Protein AF-0000000072265295 (afdb_homodimer)

Sequence (1126 aa):
MVGPATGRIVVTSRIVVLGGGFGGMYAARALKRRLGRAAEIELVNAENYFVFQPLLPEVGAGSITPAHAVSPLRFLLRDVFVRKATVDSVDFDRRLVTVFQGVQRRPTEIGYDHLVIALGQAADLSKMPGLEEHALTMRTLEDARRLRAHVIGQLEHAQITRLPEVKRGALTFCVVGGGFSGIETAGEMKDLIDRSLKFYPDIDPSEVRMIVVEFADRILGEMSQGLADYATRTLRERGIEVKLGTGVASATGTQLVTTTGEVIDTRTIVATIGNAPSPVVRRMGLPSERGRISVDRTLAVKGRSDVWALGDCALIALKDAPQGPRDYAPPTAQFAVREAEQLAENIASTLTGGTPQPFDYRSKGALASLGARKGVAQVFGLELKGFPAWLLWRFYYLAFLPGLTTRIFVLLNWFMDGISPRSVVQLHTRSVPPTRYVRYRAGDVIYEAGNRSDGFYTVVTGAVEMTRTDPETGLPQVRTIGPGGHFGERLILGATRRQTSVRAAEDTKVLVMDREEFLKLADSFQAFRDYFGPYMARHGMTWPPLGETDGQAAPKPVPTEKDMVGPATGRIVVTSRIVVLGGGFGGMYAARALKRRLGRAAEIELVNAENYFVFQPLLPEVGAGSITPAHAVSPLRFLLRDVFVRKATVDSVDFDRRLVTVFQGVQRRPTEIGYDHLVIALGQAADLSKMPGLEEHALTMRTLEDARRLRAHVIGQLEHAQITRLPEVKRGALTFCVVGGGFSGIETAGEMKDLIDRSLKFYPDIDPSEVRMIVVEFADRILGEMSQGLADYATRTLRERGIEVKLGTGVASATGTQLVTTTGEVIDTRTIVATIGNAPSPVVRRMGLPSERGRISVDRTLAVKGRSDVWALGDCALIALKDAPQGPRDYAPPTAQFAVREAEQLAENIASTLTGGTPQPFDYRSKGALASLGARKGVAQVFGLELKGFPAWLLWRFYYLAFLPGLTTRIFVLLNWFMDGISPRSVVQLHTRSVPPTRYVRYRAGDVIYEAGNRSDGFYTVVTGAVEMTRTDPETGLPQVRTIGPGGHFGERLILGATRRQTSVRAAEDTKVLVMDREEFLKLADSFQAFRDYFGPYMARHGMTWPPLGETDGQAAPKPVPTEKD

pLDDT: mean 87.15, std 13.43, range [19.81, 98.81]

InterPro domains:
  IPR000595 Cyclic nucleotide-binding domain [PF00027] (438-523)
  IPR000595 Cyclic nucleotide-binding domain [PS50042] (440-521)
  IPR000595 Cyclic nucleotide-binding domain [SM00100] (415-537)
  IPR000595 Cyclic nucleotide-binding domain [cd00038] (432-532)
  IPR014710 RmlC-like jelly roll fold [G3DSA:2.60.120.10] (413-539)
  IPR018490 Cyclic nucleotide-binding domain superfamily [SSF51206] (435-538)
  IPR023753 FAD/NAD(P)-binding domain [PF07992] (14-340)
  IPR036188 FAD/NAD(P)-binding domain superfamily [SSF51905] (13-222)
  IPR036188 FAD/NAD(P)-binding domain superfamily [SSF51905] (171-353)
  IPR045024 Alternative NADH dehydrogenase [PTHR43706] (13-425)
  IPR054585 External alternative NADH-ubiquinone oxidoreductase-like, C-terminal domain [PF22366] (364-422)

Radius of gyration: 30.78 Å; Cα contacts (8 Å, |Δi|>4): 2471; chains: 2; bounding box: 67×97×88 Å

Nearest PDB structures (foldseek):
  5yjw-assembly1_A-2  TM=8.878E-01  e=3.198E-36  Saccharomyces cerevisiae S288C
  5jwb-assembly1_A  TM=9.125E-01  e=9.560E-36  Plasmodium falciparum 3D7
  5jwb-assembly1_H  TM=9.129E-01  e=1.516E-35  Plasmodium falciparum 3D7
  5jwc-assembly1_H  TM=9.065E-01  e=9.560E-36  Plasmodium falciparum 3D7
  3h3z-assembly1_A  TM=7.373E-01  e=1.045E-07  Ruegeria pomeroyi DSS-3

Solvent-accessible surface area (backbone atoms only — not comparable to full-atom values): 57986 Å² total; per-residue (Å²): 114,74,64,85,79,72,83,63,71,59,77,60,44,33,35,36,30,35,22,43,42,59,23,19,44,42,23,54,44,38,34,43,71,73,43,49,81,53,36,47,45,34,38,35,15,71,56,54,43,27,64,48,66,90,44,36,35,38,31,23,30,46,47,32,61,68,76,56,39,43,44,35,42,61,74,73,29,75,93,41,48,72,40,58,24,40,75,66,49,64,40,77,89,78,31,32,36,34,29,39,39,64,94,49,44,47,68,41,78,44,73,44,65,30,39,36,44,16,68,34,58,33,75,50,43,74,87,26,51,40,35,60,74,46,37,42,51,75,84,46,71,66,29,15,50,42,48,30,26,48,54,43,49,26,52,57,30,34,49,67,54,87,45,67,71,58,30,43,16,41,32,18,40,37,28,36,28,35,40,65,68,21,41,28,33,50,19,26,41,50,46,36,51,64,58,42,39,82,76,31,81,70,50,58,75,85,61,54,41,39,36,37,34,17,55,48,84,59,45,36,75,91,50,55,68,68,55,27,51,49,52,51,51,53,41,43,74,72,58,33,44,75,41,58,62,28,44,72,49,32,29,33,67,51,31,40,27,30,64,83,66,50,76,41,60,17,57,39,38,36,39,56,58,35,79,33,54,32,70,57,63,62,68,55,69,60,58,61,51,98,64,12,37,36,30,42,42,48,29,32,28,65,96,39,91,46,35,31,42,35,40,55,28,26,42,39,39,58,48,95,79,62,85,52,80,84,31,33,63,67,83,44,67,70,49,13,43,52,50,12,46,51,39,27,51,22,53,53,25,49,75,72,69,46,78,59,57,67,52,76,84,74,84,63,56,52,70,43,49,49,30,89,64,22,16,36,28,36,45,79,88,40,78,40,61,35,50,65,16,23,51,47,47,52,51,55,52,49,69,65,46,76,54,68,69,39,38,50,51,45,52,49,29,51,54,45,50,73,77,41,73,59,75,69,56,55,61,86,57,72,67,77,64,56,61,42,72,46,48,40,48,56,67,35,71,75,49,44,54,59,17,43,40,67,44,35,37,20,26,35,38,46,29,32,37,36,37,32,63,36,86,88,77,64,44,77,43,77,46,79,41,40,57,55,31,69,49,48,63,53,33,72,67,63,38,59,51,30,78,41,26,33,29,22,68,29,58,21,35,29,40,36,29,25,54,67,56,49,48,52,46,43,45,30,28,58,68,54,38,55,68,45,38,65,63,31,52,76,68,42,37,48,80,64,61,68,65,57,66,69,92,73,69,61,50,55,72,60,78,75,79,75,135,110,73,62,82,80,76,80,58,71,55,76,60,43,32,34,36,29,36,21,43,42,60,23,18,43,42,22,55,43,38,33,42,72,73,43,48,83,53,37,47,43,35,38,36,14,73,56,54,43,29,65,49,67,87,45,36,36,37,32,23,30,46,47,33,61,66,75,57,39,44,44,34,40,61,74,74,29,74,93,40,48,71,40,56,24,40,75,64,48,63,42,77,89,78,31,34,37,35,29,39,38,64,95,49,44,48,66,43,78,43,74,42,64,31,40,37,44,17,69,32,57,35,75,49,43,74,88,26,53,39,35,60,74,47,37,43,50,72,84,46,72,65,31,16,50,40,48,31,27,48,54,42,48,26,51,57,30,33,49,67,53,88,43,66,70,58,30,42,15,42,33,18,40,37,29,36,28,34,40,64,69,22,42,28,32,50,20,26,42,50,46,37,51,64,57,42,39,82,76,31,81,69,49,58,76,85,61,55,40,39,37,36,34,16,55,47,86,61,46,36,75,91,50,55,68,68,56,28,51,50,51,51,52,52,40,44,74,71,58,34,44,75,41,58,63,27,45,72,48,33,28,34,68,51,31,41,28,29,63,83,67,50,75,43,60,17,59,40,39,36,37,56,56,34,81,31,54,33,69,56,63,61,69,54,69,63,58,61,51,98,66,12,38,36,30,42,43,48,29,33,27,64,96,36,91,46,35,31,42,33,39,56,28,26,42,39,39,59,49,95,76,62,84,53,79,82,31,33,64,67,81,43,67,71,50,13,42,54,47,13,46,50,38,27,51,23,54,54,24,49,75,71,70,47,76,59,56,67,52,77,85,77,84,63,57,54,68,44,50,49,31,88,65,22,15,35,27,35,44,80,89,40,75,39,62,36,51,65,16,24,52,48,45,51,50,54,53,49,69,66,44,78,53,69,67,39,39,50,51,45,51,49,30,51,53,45,52,74,76,39,73,57,75,69,55,54,61,85,54,72,68,78,64,56,63,43,72,46,49,39,47,56,67,37,72,75,49,45,52,58,18,42,40,67,42,35,35,21,25,33,36,47,29,32,36,37,37,33,64,36,87,87,78,64,45,75,45,77,45,79,42,39,56,56,30,69,50,48,63,53,34,74,70,64,37,60,52,29,77,40,26,33,28,23,68,27,58,20,35,29,40,35,28,27,57,68,55,50,48,52,46,42,46,30,28,58,67,53,39,57,68,45,38,64,62,31,52,75,68,44,38,50,80,64,60,69,67,57,69,69,91,73,73,64,59,58,76,64,80,76,80,73,134

Organism: Cereibacter sphaeroides (strain ATCC 17023 / DSM 158 / JCM 6121 / CCUG 31486 / LMG 2827 / NBRC 12203 / NCIMB 8253 / ATH 2.4.1.) (NCBI:txid272943)

Structure (mmCIF, N/CA/C/O backbone):
data_AF-0000000072265295-model_v1
#
loop_
_entity.id
_entity.type
_entity.pdbx_description
1 polymer 'NADH dehydrogenase, FAD-containing subunit'
#
loop_
_atom_site.group_PDB
_atom_site.id
_atom_site.type_symbol
_atom_site.label_atom_id
_atom_site.label_alt_id
_atom_site.label_comp_id
_atom_site.label_asym_id
_atom_site.label_entity_id
_atom_site.label_seq_id
_atom_site.pdbx_PDB_ins_code
_atom_site.Cartn_x
_atom_site.Cartn_y
_atom_site.Cartn_z
_atom_site.occupancy
_atom_site.B_iso_or_equiv
_atom_site.auth_seq_id
_atom_site.auth_comp_id
_atom_site.auth_asym_id
_atom_site.auth_atom_id
_atom_site.pdbx_PDB_model_num
ATOM 1 N N . MET A 1 1 ? 25.344 34.812 5.59 1 30.94 1 MET A N 1
ATOM 2 C CA . MET A 1 1 ? 26.188 34.906 4.398 1 30.94 1 MET A CA 1
ATOM 3 C C . MET A 1 1 ? 26.266 36.344 3.891 1 30.94 1 MET A C 1
ATOM 5 O O . MET A 1 1 ? 25.266 37.062 3.846 1 30.94 1 MET A O 1
ATOM 9 N N . VAL A 1 2 ? 27.438 36.875 3.838 1 36.19 2 VAL A N 1
ATOM 10 C CA . VAL A 1 2 ? 27.734 38.219 3.33 1 36.19 2 VAL A CA 1
ATOM 11 C C . VAL A 1 2 ? 27.406 38.281 1.845 1 36.19 2 VAL A C 1
ATOM 13 O O . VAL A 1 2 ? 27.906 37.5 1.04 1 36.19 2 VAL A O 1
ATOM 16 N N . GLY A 1 3 ? 26.25 38.688 1.377 1 33.34 3 GLY A N 1
ATOM 17 C CA . GLY A 1 3 ? 26.188 38.969 -0.047 1 33.34 3 GLY A CA 1
ATOM 18 C C . GLY A 1 3 ? 27.328 39.844 -0.541 1 33.34 3 GLY A C 1
ATOM 19 O O . GLY A 1 3 ? 28 40.531 0.249 1 33.34 3 GLY A O 1
ATOM 20 N N . PRO A 1 4 ? 27.922 39.656 -1.645 1 37.47 4 PRO A N 1
ATOM 21 C CA . PRO A 1 4 ? 29.109 40.406 -2.053 1 37.47 4 PRO A CA 1
ATOM 22 C C . PRO A 1 4 ? 29.062 41.875 -1.667 1 37.47 4 PRO A C 1
ATOM 24 O O . PRO A 1 4 ? 30.047 42.438 -1.197 1 37.47 4 PRO A O 1
ATOM 27 N N . ALA A 1 5 ? 28.312 42.75 -2.404 1 39.12 5 ALA A N 1
ATOM 28 C CA . ALA A 1 5 ? 28.656 44.188 -2.5 1 39.12 5 ALA A CA 1
ATOM 29 C C . ALA A 1 5 ? 28.5 44.875 -1.146 1 39.12 5 ALA A C 1
ATOM 31 O O . ALA A 1 5 ? 29.391 45.625 -0.724 1 39.12 5 ALA A O 1
ATOM 32 N N . THR A 1 6 ? 27.25 45.5 -0.926 1 35.47 6 THR A N 1
ATOM 33 C CA . THR A 1 6 ? 27.047 46.531 0.081 1 35.47 6 THR A CA 1
ATOM 34 C C . THR A 1 6 ? 27.031 45.938 1.481 1 35.47 6 THR A C 1
ATOM 36 O O . THR A 1 6 ? 26.547 44.812 1.671 1 35.47 6 THR A O 1
ATOM 39 N N . GLY A 1 7 ? 28.047 45.906 2.314 1 38.84 7 GLY A N 1
ATOM 40 C CA . GLY A 1 7 ? 28.438 45.656 3.697 1 38.84 7 GLY A CA 1
ATOM 41 C C . GLY A 1 7 ? 27.281 45.219 4.57 1 38.84 7 GLY A C 1
ATOM 42 O O . GLY A 1 7 ? 27.406 45.156 5.797 1 38.84 7 GLY A O 1
ATOM 43 N N . ARG A 1 8 ? 26.078 45.594 4.215 1 38.25 8 ARG A N 1
ATOM 44 C CA . ARG A 1 8 ? 25.016 45.344 5.188 1 38.25 8 ARG A CA 1
ATOM 45 C C . ARG A 1 8 ? 24.797 43.844 5.371 1 38.25 8 ARG A C 1
ATOM 47 O O . ARG A 1 8 ? 24.75 43.094 4.395 1 38.25 8 ARG A O 1
ATOM 54 N N . ILE A 1 9 ? 25.203 43.312 6.438 1 41.47 9 ILE A N 1
ATOM 55 C CA . ILE A 1 9 ? 24.969 41.969 6.91 1 41.47 9 ILE A CA 1
ATOM 56 C C . ILE A 1 9 ? 23.5 41.562 6.699 1 41.47 9 ILE A C 1
ATOM 58 O O . ILE A 1 9 ? 22.609 42.188 7.27 1 41.47 9 ILE A O 1
ATOM 62 N N . VAL A 1 10 ? 22.969 41.344 5.52 1 46.59 10 VAL A N 1
ATOM 63 C CA . VAL A 1 10 ? 21.578 40.938 5.297 1 46.59 10 VAL A CA 1
ATOM 64 C C . VAL A 1 10 ? 21.25 39.719 6.148 1 46.59 10 VAL A C 1
ATOM 66 O O . VAL A 1 10 ? 21.844 38.656 5.969 1 46.59 10 VAL A O 1
ATOM 69 N N . VAL A 1 11 ? 20.906 39.969 7.426 1 54.84 11 VAL A N 1
ATOM 70 C CA . VAL A 1 11 ? 20.469 38.875 8.305 1 54.84 11 VAL A CA 1
ATOM 71 C C . VAL A 1 11 ? 19.312 38.125 7.652 1 54.84 11 VAL A C 1
ATOM 73 O O . VAL A 1 11 ? 18.266 38.688 7.352 1 54.84 11 VAL A O 1
ATOM 76 N N . THR A 1 12 ? 19.547 36.875 7.047 1 82.5 12 THR A N 1
ATOM 77 C CA . THR A 1 12 ? 18.578 36 6.383 1 82.5 12 THR A CA 1
ATOM 78 C C . THR A 1 12 ? 17.594 35.406 7.395 1 82.5 12 THR A C 1
ATOM 80 O O . THR A 1 12 ? 18.016 34.812 8.391 1 82.5 12 THR A O 1
ATOM 83 N N . SER A 1 13 ? 16.281 35.969 7.352 1 93.19 13 SER A N 1
ATOM 84 C CA . SER A 1 13 ? 15.227 35.438 8.227 1 93.19 13 SER A CA 1
ATOM 85 C C . SER A 1 13 ? 14.938 33.969 7.91 1 93.19 13 SER A C 1
ATOM 87 O O . SER A 1 13 ? 14.93 33.562 6.746 1 93.19 13 SER A O 1
ATOM 89 N N . ARG A 1 14 ? 14.82 33.219 8.922 1 97.06 14 ARG A N 1
ATOM 90 C CA . ARG A 1 14 ? 14.461 31.812 8.758 1 97.06 14 ARG A CA 1
ATOM 91 C C . ARG A 1 14 ? 12.961 31.609 8.969 1 97.06 14 ARG A C 1
ATOM 93 O O . ARG A 1 14 ? 12.438 31.875 10.047 1 97.06 14 ARG A O 1
ATOM 100 N N . ILE A 1 15 ? 12.312 31.188 7.949 1 98.31 15 ILE A N 1
ATOM 101 C CA . ILE A 1 15 ? 10.883 30.922 8.008 1 98.31 15 ILE A CA 1
ATOM 102 C C . ILE A 1 15 ? 10.617 29.422 7.848 1 98.31 15 ILE A C 1
ATOM 104 O O . ILE A 1 15 ? 11.07 28.812 6.879 1 98.31 15 ILE A O 1
ATOM 108 N N . VAL A 1 16 ? 9.938 28.781 8.789 1 98.62 16 VAL A N 1
ATOM 109 C CA . VAL A 1 16 ? 9.586 27.375 8.75 1 98.62 16 VAL A CA 1
ATOM 110 C C . VAL A 1 16 ? 8.086 27.219 8.516 1 98.62 16 VAL A C 1
ATOM 112 O O . VAL A 1 16 ? 7.277 27.844 9.203 1 98.62 16 VAL A O 1
ATOM 115 N N . VAL A 1 17 ? 7.73 26.484 7.523 1 98.81 17 VAL A N 1
ATOM 116 C CA . VAL A 1 17 ? 6.34 26.188 7.199 1 98.81 17 VAL A CA 1
ATOM 117 C C . VAL A 1 17 ? 6.031 24.734 7.551 1 98.81 17 VAL A C 1
ATOM 119 O O . VAL A 1 17 ? 6.688 23.812 7.051 1 98.81 17 VAL A O 1
ATOM 122 N N . LEU A 1 18 ? 5.035 24.5 8.414 1 98.62 18 LEU A N 1
ATOM 123 C CA . LEU A 1 18 ? 4.617 23.156 8.781 1 98.62 18 LEU A CA 1
ATOM 124 C C . LEU A 1 18 ? 3.398 22.719 7.977 1 98.62 18 LEU A C 1
ATOM 126 O O . LEU A 1 18 ? 2.328 23.328 8.086 1 98.62 18 LEU A O 1
ATOM 130 N N . GLY A 1 19 ? 3.549 21.672 7.219 1 97.56 19 GLY A N 1
ATOM 131 C CA . GLY A 1 19 ? 2.479 21.156 6.379 1 97.56 19 GLY A CA 1
ATOM 132 C C . GLY A 1 19 ? 2.668 21.469 4.91 1 97.56 19 GLY A C 1
ATOM 133 O O . GLY A 1 19 ? 2.955 22.609 4.543 1 97.56 19 GLY A O 1
ATOM 134 N N . GLY A 1 20 ? 2.523 20.484 4.051 1 96.12 20 GLY A N 1
ATOM 135 C CA . GLY A 1 20 ? 2.723 20.656 2.619 1 96.12 20 GLY A CA 1
ATOM 136 C C . GLY A 1 20 ? 1.441 20.5 1.817 1 96.12 20 GLY A C 1
ATOM 137 O O . GLY A 1 20 ? 1.476 20.125 0.647 1 96.12 20 GLY A O 1
ATOM 138 N N . GLY A 1 21 ? 0.279 20.719 2.445 1 94.69 21 GLY A N 1
ATOM 139 C CA . GLY A 1 21 ? -0.983 20.781 1.726 1 94.69 21 GLY A CA 1
ATOM 140 C C . GLY A 1 21 ? -1.186 22.094 0.996 1 94.69 21 GLY A C 1
ATOM 141 O O . GLY A 1 21 ? -0.224 22.828 0.735 1 94.69 21 GLY A O 1
ATOM 142 N N . PHE A 1 22 ? -2.395 22.453 0.646 1 93.88 22 PHE A N 1
ATOM 143 C CA . PHE A 1 22 ? -2.688 23.656 -0.115 1 93.88 22 PHE A CA 1
ATOM 144 C C . PHE A 1 22 ? -2.176 24.891 0.613 1 93.88 22 PHE A C 1
ATOM 146 O O . PHE A 1 22 ? -1.495 25.734 0.019 1 93.88 22 PHE A O 1
ATOM 153 N N . GLY A 1 23 ? -2.451 24.938 1.865 1 96.56 23 GLY A N 1
ATOM 154 C CA . GLY A 1 23 ? -2.02 26.094 2.625 1 96.56 23 GLY A CA 1
ATOM 155 C C . GLY A 1 23 ? -0.511 26.25 2.67 1 96.56 23 GLY A C 1
ATOM 156 O O . GLY A 1 23 ? 0.024 27.281 2.244 1 96.56 23 GLY A O 1
ATOM 157 N N . GLY A 1 24 ? 0.155 25.172 3.113 1 97.94 24 GLY A N 1
ATOM 158 C CA . GLY A 1 24 ? 1.594 25.234 3.314 1 97.94 24 GLY A CA 1
ATOM 159 C C . GLY A 1 24 ? 2.375 25.312 2.018 1 97.94 24 GLY A C 1
ATOM 160 O O . GLY A 1 24 ? 3.318 26.109 1.91 1 97.94 24 GLY A O 1
ATOM 161 N N . MET A 1 25 ? 2.047 24.547 1.045 1 96.25 25 MET A N 1
ATOM 162 C CA . MET A 1 25 ? 2.758 24.531 -0.23 1 96.25 25 MET A CA 1
ATOM 163 C C . MET A 1 25 ? 2.676 25.906 -0.907 1 96.25 25 MET A C 1
ATOM 165 O O . MET A 1 25 ? 3.697 26.469 -1.304 1 96.25 25 MET A O 1
ATOM 169 N N . TYR A 1 26 ? 1.527 26.531 -0.953 1 96.56 26 TYR A N 1
ATOM 170 C CA . TYR A 1 26 ? 1.359 27.812 -1.619 1 96.56 26 TYR A CA 1
ATOM 171 C C . TYR A 1 26 ? 1.944 28.953 -0.78 1 96.56 26 TYR A C 1
ATOM 173 O O . TYR A 1 26 ? 2.436 29.938 -1.321 1 96.56 26 TYR A O 1
ATOM 181 N N . ALA A 1 27 ? 1.911 28.781 0.547 1 98.44 27 ALA A N 1
ATOM 182 C CA . ALA A 1 27 ? 2.568 29.766 1.396 1 98.44 27 ALA A CA 1
ATOM 183 C C . ALA A 1 27 ? 4.074 29.797 1.153 1 98.44 27 ALA A C 1
ATOM 185 O O . ALA A 1 27 ? 4.668 30.859 0.969 1 98.44 27 ALA A O 1
ATOM 186 N N . ALA A 1 28 ? 4.668 28.609 1.159 1 98.31 28 ALA A N 1
ATOM 187 C CA . ALA A 1 28 ? 6.105 28.516 0.916 1 98.31 28 ALA A CA 1
ATOM 188 C C . ALA A 1 28 ? 6.473 29.109 -0.44 1 98.31 28 ALA A C 1
ATOM 190 O O . ALA A 1 28 ? 7.461 29.828 -0.56 1 98.31 28 ALA A O 1
ATOM 191 N N . ARG A 1 29 ? 5.672 28.797 -1.413 1 96.81 29 ARG A N 1
ATOM 192 C CA . ARG A 1 29 ? 5.906 29.297 -2.764 1 96.81 29 ARG A CA 1
ATOM 193 C C . ARG A 1 29 ? 5.793 30.812 -2.811 1 96.81 29 ARG A C 1
ATOM 195 O O . ARG A 1 29 ? 6.637 31.484 -3.406 1 96.81 29 ARG A O 1
ATOM 202 N N . ALA A 1 30 ? 4.773 31.375 -2.227 1 97.62 30 ALA A N 1
ATOM 203 C CA . ALA A 1 30 ? 4.551 32.812 -2.199 1 97.62 30 ALA A CA 1
ATOM 204 C C . ALA A 1 30 ? 5.652 33.531 -1.42 1 97.62 30 ALA A C 1
ATOM 206 O O . ALA A 1 30 ? 6.105 34.625 -1.817 1 97.62 30 ALA A O 1
ATOM 207 N N . LEU A 1 31 ? 6.039 32.969 -0.33 1 97.94 31 LEU A N 1
ATOM 208 C CA . LEU A 1 31 ? 7.109 33.531 0.478 1 97.94 31 LEU A CA 1
ATOM 209 C C . LEU A 1 31 ? 8.406 33.625 -0.321 1 97.94 31 LEU A C 1
ATOM 211 O O . LEU A 1 31 ? 9.094 34.656 -0.291 1 97.94 31 LEU A O 1
ATOM 215 N N . LYS A 1 32 ? 8.656 32.562 -0.988 1 96.44 32 LYS A N 1
ATOM 216 C CA . LYS A 1 32 ? 9.883 32.531 -1.779 1 96.44 32 LYS A CA 1
ATOM 217 C C . LYS A 1 32 ? 9.828 33.562 -2.893 1 96.44 32 LYS A C 1
ATOM 219 O O . LYS A 1 32 ? 10.828 34.25 -3.166 1 96.44 32 LYS A O 1
ATOM 224 N N . ARG A 1 33 ? 8.758 33.688 -3.535 1 95.94 33 ARG A N 1
ATOM 225 C CA . ARG A 1 33 ? 8.578 34.656 -4.613 1 95.94 33 ARG A CA 1
ATOM 226 C C . ARG A 1 33 ? 8.75 36.094 -4.105 1 95.94 33 ARG A C 1
ATOM 228 O O . ARG A 1 33 ? 9.352 36.906 -4.777 1 95.94 33 ARG A O 1
ATOM 235 N N . ARG A 1 34 ? 8.367 36.344 -2.936 1 95.31 34 ARG A N 1
ATOM 236 C CA . ARG A 1 34 ? 8.336 37.688 -2.395 1 95.31 34 ARG A CA 1
ATOM 237 C C . ARG A 1 34 ? 9.664 38.062 -1.737 1 95.31 34 ARG A C 1
ATOM 239 O O . ARG A 1 34 ? 10.117 39.188 -1.821 1 95.31 34 ARG A O 1
ATOM 246 N N . LEU A 1 35 ? 10.242 37.062 -1.121 1 95.06 35 LEU A N 1
ATOM 247 C CA . LEU A 1 35 ? 11.383 37.375 -0.274 1 95.06 35 LEU A CA 1
ATOM 248 C C . LEU A 1 35 ? 12.695 36.969 -0.945 1 95.06 35 LEU A C 1
ATOM 250 O O . LEU A 1 35 ? 13.766 37.469 -0.589 1 95.06 35 LEU A O 1
ATOM 254 N N . GLY A 1 36 ? 12.594 36 -1.845 1 91.88 36 GLY A N 1
ATOM 255 C CA . GLY A 1 36 ? 13.789 35.562 -2.539 1 91.88 36 GLY A CA 1
ATOM 256 C C . GLY A 1 36 ? 14.898 35.156 -1.6 1 91.88 36 GLY A C 1
ATOM 257 O O . GLY A 1 36 ? 14.703 34.281 -0.736 1 91.88 36 GLY A O 1
ATOM 258 N N . ARG A 1 37 ? 16.031 35.875 -1.64 1 90 37 ARG A N 1
ATOM 259 C CA . ARG A 1 37 ? 17.219 35.531 -0.871 1 90 37 ARG A CA 1
ATOM 260 C C . ARG A 1 37 ? 17.188 36.156 0.512 1 90 37 ARG A C 1
ATOM 262 O O . ARG A 1 37 ? 18 35.844 1.372 1 90 37 ARG A O 1
ATOM 269 N N . ALA A 1 38 ? 16.219 36.938 0.769 1 91.62 38 ALA A N 1
ATOM 270 C CA . ALA A 1 38 ? 16.109 37.625 2.051 1 91.62 38 ALA A CA 1
ATOM 271 C C . ALA A 1 38 ? 15.664 36.688 3.154 1 91.62 38 ALA A C 1
ATOM 273 O O . ALA A 1 38 ? 15.789 37 4.34 1 91.62 38 ALA A O 1
ATOM 274 N N . ALA A 1 39 ? 15.18 35.562 2.754 1 94.75 39 ALA A N 1
ATOM 275 C CA . ALA A 1 39 ? 14.734 34.594 3.754 1 94.75 39 ALA A CA 1
ATOM 276 C C . ALA A 1 39 ? 15.07 33.156 3.33 1 94.75 39 ALA A C 1
ATOM 278 O O . ALA A 1 39 ? 15.055 32.844 2.139 1 94.75 39 ALA A O 1
ATOM 279 N N . GLU A 1 40 ? 15.43 32.375 4.27 1 96.06 40 GLU A N 1
ATOM 280 C CA . GLU A 1 40 ? 15.516 30.938 4.105 1 96.06 40 GLU A CA 1
ATOM 281 C C . GLU A 1 40 ? 14.203 30.266 4.488 1 96.06 40 GLU A C 1
ATOM 283 O O . GLU A 1 40 ? 13.75 30.375 5.629 1 96.06 40 GLU A O 1
ATOM 288 N N . ILE A 1 41 ? 13.641 29.656 3.537 1 97.62 41 ILE A N 1
ATOM 289 C CA . ILE A 1 41 ? 12.336 29.047 3.76 1 97.62 41 ILE A CA 1
ATOM 290 C C . ILE A 1 41 ? 12.484 27.516 3.795 1 97.62 41 ILE A C 1
ATOM 292 O O . ILE A 1 41 ? 13.094 26.938 2.9 1 97.62 41 ILE A O 1
ATOM 296 N N . GLU A 1 42 ? 11.953 26.891 4.82 1 97.38 42 GLU A N 1
ATOM 297 C CA . GLU A 1 42 ? 11.922 25.438 4.969 1 97.38 42 GLU A CA 1
ATOM 298 C C . GLU A 1 42 ? 10.5 24.922 5.164 1 97.38 42 GLU A C 1
ATOM 300 O O . GLU A 1 42 ? 9.75 25.453 5.984 1 97.38 42 GLU A O 1
ATOM 305 N N . LEU A 1 43 ? 10.117 23.969 4.355 1 98.12 43 LEU A N 1
ATOM 306 C CA . LEU A 1 43 ? 8.812 23.328 4.492 1 98.12 43 LEU A CA 1
ATOM 307 C C . LEU A 1 43 ? 8.969 21.922 5.059 1 98.12 43 LEU A C 1
ATOM 309 O O . LEU A 1 43 ? 9.727 21.109 4.523 1 98.12 43 LEU A O 1
ATOM 313 N N . VAL A 1 44 ? 8.266 21.641 6.148 1 96.81 44 VAL A N 1
ATOM 314 C CA . VAL A 1 44 ? 8.266 20.328 6.789 1 96.81 44 VAL A CA 1
ATOM 315 C C . VAL A 1 44 ? 6.941 19.625 6.527 1 96.81 44 VAL A C 1
ATOM 317 O O . VAL A 1 44 ? 5.875 20.172 6.809 1 96.81 44 VAL A O 1
ATOM 320 N N . ASN A 1 45 ? 7.02 18.5 5.992 1 95.12 45 ASN A N 1
ATOM 321 C CA . ASN A 1 45 ? 5.828 17.703 5.73 1 95.12 45 ASN A CA 1
ATOM 322 C C . ASN A 1 45 ? 6.102 16.219 5.887 1 95.12 45 ASN A C 1
ATOM 324 O O . ASN A 1 45 ? 7.199 15.742 5.578 1 95.12 45 ASN A O 1
ATOM 328 N N . ALA A 1 46 ? 5.109 15.516 6.344 1 90.94 46 ALA A N 1
ATOM 329 C CA . ALA A 1 46 ? 5.27 14.078 6.578 1 90.94 46 ALA A CA 1
ATOM 330 C C . ALA A 1 46 ? 5.484 13.328 5.27 1 90.94 46 ALA A C 1
ATOM 332 O O . ALA A 1 46 ? 6.215 12.336 5.227 1 90.94 46 ALA A O 1
ATOM 333 N N . GLU A 1 47 ? 4.805 13.789 4.238 1 91.06 47 GLU A N 1
ATOM 334 C CA . GLU A 1 47 ? 4.98 13.234 2.902 1 91.06 47 GLU A CA 1
ATOM 335 C C . GLU A 1 47 ? 5.828 14.148 2.025 1 91.06 47 GLU A C 1
ATOM 337 O O . GLU A 1 47 ? 5.93 15.352 2.291 1 91.06 47 GLU A O 1
ATOM 342 N N . ASN A 1 48 ? 6.348 13.648 0.94 1 92.94 48 ASN A N 1
ATOM 343 C CA . ASN A 1 48 ? 7.199 14.469 0.09 1 92.94 48 ASN A CA 1
ATOM 344 C C . ASN A 1 48 ? 6.449 14.961 -1.146 1 92.94 48 ASN A C 1
ATOM 346 O O . ASN A 1 48 ? 7.07 15.344 -2.141 1 92.94 48 ASN A O 1
ATOM 350 N N . TYR A 1 49 ? 5.129 14.836 -1.047 1 92.19 49 TYR A N 1
ATOM 351 C CA . TYR A 1 49 ? 4.344 15.227 -2.213 1 92.19 49 TYR A CA 1
ATOM 352 C C . TYR A 1 49 ? 3.121 16.047 -1.802 1 92.19 49 TYR A C 1
ATOM 354 O O . TYR A 1 49 ? 2.674 15.961 -0.656 1 92.19 49 TYR A O 1
ATOM 362 N N . PHE A 1 50 ? 2.727 16.844 -2.719 1 92.25 50 PHE A N 1
ATOM 363 C CA . PHE A 1 50 ? 1.495 17.609 -2.637 1 92.25 50 PHE A CA 1
ATOM 364 C C . PHE A 1 50 ? 0.336 16.859 -3.273 1 92.25 50 PHE A C 1
ATOM 366 O O . PHE A 1 50 ? 0.453 16.359 -4.398 1 92.25 50 PHE A O 1
ATOM 373 N N . VAL A 1 51 ? -0.788 16.719 -2.543 1 91.75 51 VAL A N 1
ATOM 374 C CA . VAL A 1 51 ? -1.97 16.016 -3.045 1 91.75 51 VAL A CA 1
ATOM 375 C C . VAL A 1 51 ? -2.996 17.047 -3.537 1 91.75 51 VAL A C 1
ATOM 377 O O . VAL A 1 51 ? -3.338 17.984 -2.82 1 91.75 51 VAL A O 1
ATOM 380 N N . PHE A 1 52 ? -3.416 16.875 -4.727 1 90.75 52 PHE A N 1
ATOM 381 C CA . PHE A 1 52 ? -4.543 17.656 -5.227 1 90.75 52 PHE A CA 1
ATOM 382 C C . PHE A 1 52 ? -5.867 17.031 -4.789 1 90.75 52 PHE A C 1
ATOM 384 O O . PHE A 1 52 ? -6.48 16.281 -5.547 1 90.75 52 PHE A O 1
ATOM 391 N N . GLN A 1 53 ? -6.344 17.484 -3.756 1 89.56 53 GLN A N 1
ATOM 392 C CA . GLN A 1 53 ? -7.418 16.859 -2.984 1 89.56 53 GLN A CA 1
ATOM 393 C C . GLN A 1 53 ? -8.68 16.719 -3.822 1 89.56 53 GLN A C 1
ATOM 395 O O . GLN A 1 53 ? -9.391 15.711 -3.715 1 89.56 53 GLN A O 1
ATOM 400 N N . PRO A 1 54 ? -9.039 17.625 -4.66 1 87.56 54 PRO A N 1
ATOM 401 C CA . PRO A 1 54 ? -10.297 17.531 -5.41 1 87.56 54 PRO A CA 1
ATOM 402 C C . PRO A 1 54 ? -10.328 16.312 -6.336 1 87.56 54 PRO A C 1
ATOM 404 O O . PRO A 1 54 ? -11.406 15.875 -6.75 1 87.56 54 PRO A O 1
ATOM 407 N N . LEU A 1 55 ? -9.203 15.75 -6.633 1 89.44 55 LEU A N 1
ATOM 408 C CA . LEU A 1 55 ? -9.148 14.625 -7.566 1 89.44 55 LEU A CA 1
ATOM 409 C C . LEU A 1 55 ? -9.188 13.297 -6.82 1 89.44 55 LEU A C 1
ATOM 411 O O . LEU A 1 55 ? -9.258 12.234 -7.441 1 89.44 55 LEU A O 1
ATOM 415 N N . LEU A 1 56 ? -9.164 13.312 -5.5 1 91.56 56 LEU A N 1
ATOM 416 C CA . LEU A 1 56 ? -9.078 12.086 -4.711 1 91.56 56 LEU A CA 1
ATOM 417 C C . LEU A 1 56 ? -10.25 11.156 -5.02 1 91.56 56 LEU A C 1
ATOM 419 O O . LEU A 1 56 ? -10.055 9.953 -5.188 1 91.56 56 LEU A O 1
ATOM 423 N N . PRO A 1 57 ? -11.523 11.719 -5.145 1 92.5 57 PRO A N 1
ATOM 424 C CA . PRO A 1 57 ? -12.625 10.812 -5.484 1 92.5 57 PRO A CA 1
ATOM 425 C C . PRO A 1 57 ? -12.414 10.109 -6.824 1 92.5 57 PRO A C 1
ATOM 427 O O . PRO A 1 57 ? -12.742 8.93 -6.961 1 92.5 57 PRO A O 1
ATOM 430 N N . GLU A 1 58 ? -11.82 10.797 -7.742 1 90.62 58 GLU A N 1
ATOM 431 C CA . GLU A 1 58 ? -11.547 10.203 -9.047 1 90.62 58 GLU A CA 1
ATOM 432 C C . GLU A 1 58 ? -10.469 9.133 -8.953 1 90.62 58 GLU A C 1
ATOM 434 O O . GLU A 1 58 ? -10.523 8.125 -9.672 1 90.62 58 GLU A O 1
ATOM 439 N N . VAL A 1 59 ? -9.508 9.375 -8.133 1 88.56 59 VAL A N 1
ATOM 440 C CA . VAL A 1 59 ? -8.492 8.359 -7.879 1 88.56 59 VAL A CA 1
ATOM 441 C C . VAL A 1 59 ? -9.141 7.129 -7.242 1 88.56 59 VAL A C 1
ATOM 443 O O . VAL A 1 59 ? -8.898 5.996 -7.676 1 88.56 59 VAL A O 1
ATOM 446 N N . GLY A 1 60 ? -10 7.344 -6.281 1 90.94 60 GLY A N 1
ATOM 447 C CA . GLY A 1 60 ? -10.68 6.258 -5.598 1 90.94 60 GLY A CA 1
ATOM 448 C C . GLY A 1 60 ? -11.586 5.457 -6.508 1 90.94 60 GLY A C 1
ATOM 449 O O . GLY A 1 60 ? -11.875 4.289 -6.234 1 90.94 60 GLY A O 1
ATOM 450 N N . ALA A 1 61 ? -12.008 6.133 -7.555 1 91.12 61 ALA A N 1
ATOM 451 C CA . ALA A 1 61 ? -12.914 5.469 -8.492 1 91.12 61 ALA A CA 1
ATOM 452 C C . ALA A 1 61 ? -12.164 4.965 -9.719 1 91.12 61 ALA A C 1
ATOM 454 O O . ALA A 1 61 ? -12.742 4.297 -10.578 1 91.12 61 ALA A O 1
ATOM 455 N N . GLY A 1 62 ? -10.93 5.312 -9.852 1 84.56 62 GLY A N 1
ATOM 456 C CA . GLY A 1 62 ? -10.078 4.723 -10.875 1 84.56 62 GLY A CA 1
ATOM 457 C C . GLY A 1 62 ? -10.094 5.492 -12.18 1 84.56 62 GLY A C 1
ATOM 458 O O . GLY A 1 62 ? -9.594 5.008 -13.203 1 84.56 62 GLY A O 1
ATOM 459 N N . SER A 1 63 ? -10.672 6.656 -12.273 1 83.88 63 SER A N 1
ATOM 460 C CA . SER A 1 63 ? -10.68 7.441 -13.508 1 83.88 63 SER A CA 1
ATOM 461 C C . SER A 1 63 ? -9.344 8.148 -13.719 1 83.88 63 SER A C 1
ATOM 463 O O . SER A 1 63 ? -9 8.516 -14.844 1 83.88 63 SER A O 1
ATOM 465 N N . ILE A 1 64 ? -8.672 8.32 -12.609 1 84.56 64 ILE A N 1
ATOM 466 C CA . ILE A 1 64 ? -7.324 8.875 -12.664 1 84.56 64 ILE A CA 1
ATOM 467 C C . ILE A 1 64 ? -6.371 8.016 -11.844 1 84.56 64 ILE A C 1
ATOM 469 O O . ILE A 1 64 ? -6.758 7.457 -10.812 1 84.56 64 ILE A O 1
ATOM 473 N N . THR A 1 65 ? -5.133 7.867 -12.359 1 84.06 65 THR A N 1
ATOM 474 C CA . THR A 1 65 ? -4.121 7.125 -11.617 1 84.06 65 THR A CA 1
ATOM 475 C C . THR A 1 65 ? -3.605 7.945 -10.438 1 84.06 65 THR A C 1
ATOM 477 O O . THR A 1 65 ? -3.529 9.172 -10.516 1 84.06 65 THR A O 1
ATOM 480 N N . PRO A 1 66 ? -3.26 7.305 -9.383 1 84.75 66 PRO A N 1
ATOM 481 C CA . PRO A 1 66 ? -2.783 8.008 -8.195 1 84.75 66 PRO A CA 1
ATOM 482 C C . PRO A 1 66 ? -1.6 8.93 -8.484 1 84.75 66 PRO A C 1
ATOM 484 O O . PRO A 1 66 ? -1.535 10.047 -7.961 1 84.75 66 PRO A O 1
ATOM 487 N N . ALA A 1 67 ? -0.744 8.547 -9.305 1 80.62 67 ALA A N 1
ATOM 488 C CA . ALA A 1 67 ? 0.468 9.305 -9.602 1 80.62 67 ALA A CA 1
ATOM 489 C C . ALA A 1 67 ? 0.131 10.664 -10.203 1 80.62 67 ALA A C 1
ATOM 491 O O . ALA A 1 67 ? 0.916 11.609 -10.094 1 80.62 67 ALA A O 1
ATOM 492 N N . HIS A 1 68 ? -1.023 10.812 -10.727 1 82.62 68 HIS A N 1
ATOM 493 C CA . HIS A 1 68 ? -1.364 12.039 -11.438 1 82.62 68 HIS A CA 1
ATOM 494 C C . HIS A 1 68 ? -2.215 12.961 -10.57 1 82.62 68 HIS A C 1
ATOM 496 O O . HIS A 1 68 ? -2.592 14.055 -11.008 1 82.62 68 HIS A O 1
ATOM 502 N N . ALA A 1 69 ? -2.451 12.516 -9.406 1 87.06 69 ALA A N 1
ATOM 503 C CA . ALA A 1 69 ? -3.17 13.359 -8.453 1 87.06 69 ALA A CA 1
ATOM 504 C C . ALA A 1 69 ? -2.209 14 -7.453 1 87.06 69 ALA A C 1
ATOM 506 O O . ALA A 1 69 ? -2.637 14.672 -6.516 1 87.06 69 ALA A O 1
ATOM 507 N N . VAL A 1 7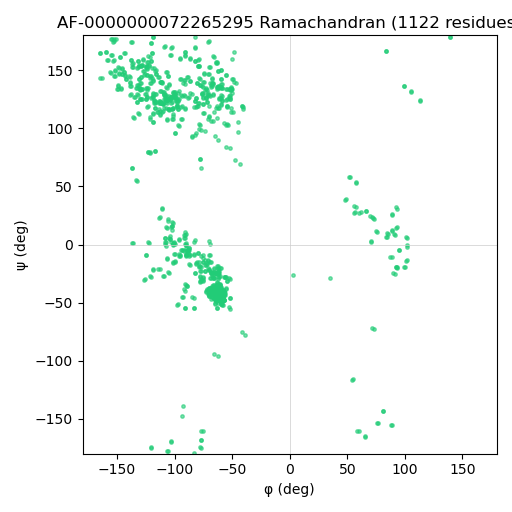0 ? -0.903 13.703 -7.621 1 87.44 70 VAL A N 1
ATOM 508 C CA . VAL A 1 70 ? 0.078 14.227 -6.676 1 87.44 70 VAL A CA 1
ATOM 509 C C . VAL A 1 70 ? 1.253 14.844 -7.438 1 87.44 70 VAL A C 1
ATOM 511 O O . VAL A 1 70 ? 1.471 14.531 -8.609 1 87.44 70 VAL A O 1
ATOM 514 N N . SER A 1 71 ? 1.944 15.719 -6.781 1 87.56 71 SER A N 1
ATOM 515 C CA . SER A 1 71 ? 3.162 16.328 -7.301 1 87.56 71 SER A CA 1
ATOM 516 C C . SER A 1 71 ? 4.242 16.422 -6.227 1 87.56 71 SER A C 1
ATOM 518 O O . SER A 1 71 ? 3.953 16.734 -5.074 1 87.56 71 SER A O 1
ATOM 520 N N . PRO A 1 72 ? 5.477 16.078 -6.602 1 89.69 72 PRO A N 1
ATOM 521 C CA . PRO A 1 72 ? 6.539 16.234 -5.605 1 89.69 72 PRO A CA 1
ATOM 522 C C . PRO A 1 72 ? 6.703 17.672 -5.117 1 89.69 72 PRO A C 1
ATOM 524 O O . PRO A 1 72 ? 6.727 18.594 -5.93 1 89.69 72 PRO A O 1
ATOM 527 N N . LEU A 1 73 ? 6.832 17.797 -3.84 1 92.75 73 LEU A N 1
ATOM 528 C CA . LEU A 1 73 ? 6.984 19.125 -3.271 1 92.75 73 LEU A CA 1
ATOM 529 C C . LEU A 1 73 ? 8.266 19.797 -3.773 1 92.75 73 LEU A C 1
ATOM 531 O O . LEU A 1 73 ? 8.281 21 -4.047 1 92.75 73 LEU A O 1
ATOM 535 N N . ARG A 1 74 ? 9.312 19.047 -3.934 1 90.88 74 ARG A N 1
ATOM 536 C CA . ARG A 1 74 ? 10.594 19.594 -4.371 1 90.88 74 ARG A CA 1
ATOM 537 C C . ARG A 1 74 ? 10.5 20.141 -5.797 1 90.88 74 ARG A C 1
ATOM 539 O O . ARG A 1 74 ? 11.25 21.031 -6.172 1 90.88 74 ARG A O 1
ATOM 546 N N . PHE A 1 75 ? 9.648 19.578 -6.547 1 86.75 75 PHE A N 1
ATOM 547 C CA . PHE A 1 75 ? 9.414 20.062 -7.902 1 86.75 75 PHE A CA 1
ATOM 548 C C . PHE A 1 75 ? 8.648 21.375 -7.887 1 86.75 75 PHE A C 1
ATOM 550 O O . PHE A 1 75 ? 8.961 22.297 -8.648 1 86.75 75 PHE A O 1
ATOM 557 N N . LEU A 1 76 ? 7.695 21.453 -7.012 1 89.94 76 LEU A N 1
ATOM 558 C CA . LEU A 1 76 ? 6.805 22.609 -6.953 1 89.94 76 LEU A CA 1
ATOM 559 C C . LEU A 1 76 ? 7.488 23.781 -6.266 1 89.94 76 LEU A C 1
ATOM 561 O O . LEU A 1 76 ? 7.121 24.938 -6.5 1 89.94 76 LEU A O 1
ATOM 565 N N . LEU A 1 77 ? 8.422 23.516 -5.383 1 93.56 77 LEU A N 1
ATOM 566 C CA . LEU A 1 77 ? 9.023 24.531 -4.531 1 93.56 77 LEU A CA 1
ATOM 567 C C . LEU A 1 77 ? 10.516 24.672 -4.824 1 93.56 77 LEU A C 1
ATOM 569 O O . LEU A 1 77 ? 11.352 24.281 -4.004 1 93.56 77 LEU A O 1
ATOM 573 N N . ARG A 1 78 ? 10.75 25.391 -5.848 1 89 78 ARG A N 1
ATOM 574 C CA . ARG A 1 78 ? 12.141 25.641 -6.207 1 89 78 ARG A CA 1
ATOM 575 C C . ARG A 1 78 ? 12.812 26.547 -5.184 1 89 78 ARG A C 1
ATOM 577 O O . ARG A 1 78 ? 12.234 27.562 -4.77 1 89 78 ARG A O 1
ATOM 584 N N . ASP A 1 79 ? 13.922 26.203 -4.648 1 90.94 79 ASP A N 1
ATOM 585 C CA . ASP A 1 79 ? 14.758 27 -3.752 1 90.94 79 ASP A CA 1
ATOM 586 C C . ASP A 1 79 ? 14.156 27.062 -2.352 1 90.94 79 ASP A C 1
ATOM 588 O O . ASP A 1 79 ? 14.453 27.969 -1.583 1 90.94 79 ASP A O 1
ATOM 592 N N . VAL A 1 80 ? 13.164 26.266 -2.072 1 95 80 VAL A N 1
ATOM 593 C CA . VAL A 1 80 ? 12.664 26.031 -0.724 1 95 80 VAL A CA 1
ATOM 594 C C . VAL A 1 80 ? 13.188 24.703 -0.198 1 95 80 VAL A C 1
ATOM 596 O O . VAL A 1 80 ? 13.203 23.703 -0.922 1 95 80 VAL A O 1
ATOM 599 N N . PHE A 1 81 ? 13.711 24.688 0.926 1 94.88 81 PHE A N 1
ATOM 600 C CA . PHE A 1 81 ? 14.172 23.438 1.514 1 94.88 81 PHE A CA 1
ATOM 601 C C . PHE A 1 81 ? 12.992 22.594 2.002 1 94.88 81 PHE A C 1
ATOM 603 O O . PHE A 1 81 ? 12.305 22.984 2.945 1 94.88 81 PHE A O 1
ATOM 610 N N . VAL A 1 82 ? 12.805 21.469 1.329 1 94.56 82 VAL A N 1
ATOM 611 C CA . VAL A 1 82 ? 11.719 20.578 1.701 1 94.56 82 VAL A CA 1
ATOM 612 C C . VAL A 1 82 ? 12.258 19.453 2.584 1 94.56 82 VAL A C 1
ATOM 614 O O . VAL A 1 82 ? 13.172 18.719 2.189 1 94.56 82 VAL A O 1
ATOM 617 N N . ARG A 1 83 ? 11.68 19.344 3.783 1 93 83 ARG A N 1
ATOM 618 C CA . ARG A 1 83 ? 12.062 18.312 4.73 1 93 83 ARG A CA 1
ATOM 619 C C . ARG A 1 83 ? 10.922 17.312 4.945 1 93 83 ARG A C 1
ATOM 621 O O . ARG A 1 83 ? 9.859 17.688 5.445 1 93 83 ARG A O 1
ATOM 628 N N . LYS A 1 84 ? 11.195 16.094 4.527 1 91.81 84 LYS A N 1
ATOM 629 C CA . LYS A 1 84 ? 10.242 15.031 4.871 1 91.81 84 LYS A CA 1
ATOM 630 C C . LYS A 1 84 ? 10.414 14.586 6.32 1 91.81 84 LYS A C 1
ATOM 632 O O . LYS A 1 84 ? 11.32 13.812 6.633 1 91.81 84 LYS A O 1
ATOM 637 N N . ALA A 1 85 ? 9.492 15.047 7.18 1 90.94 85 ALA A N 1
ATOM 638 C CA . ALA A 1 85 ? 9.586 14.766 8.609 1 90.94 85 ALA A CA 1
ATOM 639 C C . ALA A 1 85 ? 8.219 14.891 9.289 1 90.94 85 ALA A C 1
ATOM 641 O O . ALA A 1 85 ? 7.301 15.484 8.734 1 90.94 85 ALA A O 1
ATOM 642 N N . THR A 1 86 ? 8.188 14.234 10.406 1 89.88 86 THR A N 1
ATOM 643 C CA . THR A 1 86 ? 6.992 14.367 11.234 1 89.88 86 THR A CA 1
ATOM 644 C C . THR A 1 86 ? 7.227 15.367 12.359 1 89.88 86 THR A C 1
ATOM 646 O O . THR A 1 86 ? 8.227 15.289 13.078 1 89.88 86 THR A O 1
ATOM 649 N N . VAL A 1 87 ? 6.309 16.312 12.477 1 93.56 87 VAL A N 1
ATOM 650 C CA . VAL A 1 87 ? 6.41 17.312 13.539 1 93.56 87 VAL A CA 1
ATOM 651 C C . VAL A 1 87 ? 6.016 16.688 14.875 1 93.56 87 VAL A C 1
ATOM 653 O O . VAL A 1 87 ? 4.953 16.078 14.992 1 93.56 87 VAL A O 1
ATOM 656 N N . ASP A 1 88 ? 6.895 16.844 15.805 1 88.31 88 ASP A N 1
ATOM 657 C CA . ASP A 1 88 ? 6.617 16.281 17.125 1 88.31 88 ASP A CA 1
ATOM 658 C C . ASP A 1 88 ? 6.066 17.359 18.062 1 88.31 88 ASP A C 1
ATOM 660 O O . ASP A 1 88 ? 5.062 17.141 18.75 1 88.31 88 ASP A O 1
ATOM 664 N N . SER A 1 89 ? 6.801 18.5 18.141 1 91.94 89 SER A N 1
ATOM 665 C CA . SER A 1 89 ? 6.418 19.562 19.047 1 91.94 89 SER A CA 1
ATOM 666 C C . SER A 1 89 ? 7.035 20.891 18.625 1 91.94 89 SER A C 1
ATOM 668 O O . SER A 1 89 ? 7.922 20.938 17.766 1 91.94 89 SER A O 1
ATOM 670 N N . VAL A 1 90 ? 6.449 21.938 19.25 1 96.31 90 VAL A N 1
ATOM 671 C CA . VAL A 1 90 ? 6.98 23.281 19.047 1 96.31 90 VAL A CA 1
ATOM 672 C C . VAL A 1 90 ? 7.227 23.953 20.406 1 96.31 90 VAL A C 1
ATOM 674 O O . VAL A 1 90 ? 6.348 23.953 21.266 1 96.31 90 VAL A O 1
ATOM 677 N N . ASP A 1 91 ? 8.453 24.391 20.578 1 96.5 91 ASP A N 1
ATOM 678 C CA . ASP A 1 91 ? 8.797 25.25 21.703 1 96.5 91 ASP A CA 1
ATOM 679 C C . ASP A 1 91 ? 8.766 26.734 21.297 1 96.5 91 ASP A C 1
ATOM 681 O O . ASP A 1 91 ? 9.75 27.25 20.75 1 96.5 91 ASP A O 1
ATOM 685 N N . PHE A 1 92 ? 7.719 27.406 21.656 1 97.31 92 PHE A N 1
ATOM 686 C CA . PHE A 1 92 ? 7.5 28.766 21.172 1 97.31 92 PHE A CA 1
ATOM 687 C C . PHE A 1 92 ? 8.422 29.75 21.891 1 97.31 92 PHE A C 1
ATOM 689 O O . PHE A 1 92 ? 8.789 30.781 21.328 1 97.31 92 PHE A O 1
ATOM 696 N N . ASP A 1 93 ? 8.805 29.469 23.047 1 96 93 ASP A N 1
ATOM 697 C CA . ASP A 1 93 ? 9.703 30.344 23.797 1 96 93 ASP A CA 1
ATOM 698 C C . ASP A 1 93 ? 11.109 30.312 23.203 1 96 93 ASP A C 1
ATOM 700 O O . ASP A 1 93 ? 11.742 31.359 23.047 1 96 93 ASP A O 1
ATOM 704 N N . ARG A 1 94 ? 11.539 29.109 22.859 1 96.94 94 ARG A N 1
ATOM 705 C CA . ARG A 1 94 ? 12.867 28.953 22.281 1 96.94 94 ARG A CA 1
ATOM 706 C C . ARG A 1 94 ? 12.82 29.078 20.766 1 96.94 94 ARG A C 1
ATOM 708 O O . ARG A 1 94 ? 13.859 29.125 20.109 1 96.94 94 ARG A O 1
ATOM 715 N N . ARG A 1 95 ? 11.664 29.125 20.203 1 97.56 95 ARG A N 1
ATOM 716 C CA . ARG A 1 95 ? 11.438 29.203 18.766 1 97.56 95 ARG A CA 1
ATOM 717 C C . ARG A 1 95 ? 12.086 28.031 18.031 1 97.56 95 ARG A C 1
ATOM 719 O O . ARG A 1 95 ? 12.852 28.234 17.094 1 97.56 95 ARG A O 1
ATOM 726 N N . LEU A 1 96 ? 11.719 26.812 18.531 1 97.44 96 LEU A N 1
ATOM 727 C CA . LEU A 1 96 ? 12.258 25.578 18 1 97.44 96 LEU A CA 1
ATOM 728 C C . LEU A 1 96 ? 11.133 24.609 17.656 1 97.44 96 LEU A C 1
ATOM 730 O O . LEU A 1 96 ? 10.18 24.453 18.406 1 97.44 96 LEU A O 1
ATOM 734 N N . VAL A 1 97 ? 11.234 24.016 16.469 1 97.19 97 VAL A N 1
ATOM 735 C CA . VAL A 1 97 ? 10.375 22.906 16.078 1 97.19 97 VAL A CA 1
ATOM 736 C C . VAL A 1 97 ? 11.141 21.594 16.188 1 97.19 97 VAL A C 1
ATOM 738 O O . VAL A 1 97 ? 12.242 21.453 15.656 1 97.19 97 VAL A O 1
ATOM 741 N N . THR A 1 98 ? 10.586 20.688 16.906 1 93.44 98 THR A N 1
ATOM 742 C CA . THR A 1 98 ? 11.18 19.344 16.984 1 93.44 98 THR A CA 1
ATOM 743 C C . THR A 1 98 ? 10.508 18.391 16 1 93.44 98 THR A C 1
ATOM 745 O O . THR A 1 98 ? 9.281 18.281 15.992 1 93.44 98 THR A O 1
ATOM 748 N N . VAL A 1 99 ? 11.352 17.766 15.148 1 91.5 99 VAL A N 1
ATOM 749 C CA . VAL A 1 99 ? 10.797 16.859 14.148 1 91.5 99 VAL A CA 1
ATOM 750 C C . VAL A 1 99 ? 11.523 15.516 14.227 1 91.5 99 VAL A C 1
ATOM 752 O O . VAL A 1 99 ? 12.633 15.43 14.75 1 91.5 99 VAL A O 1
ATOM 755 N N . PHE A 1 100 ? 10.797 14.508 13.797 1 84.5 100 PHE A N 1
ATOM 756 C CA . PHE A 1 100 ? 11.391 13.195 13.578 1 84.5 100 PHE A CA 1
ATOM 757 C C . PHE A 1 100 ? 11.469 12.883 12.086 1 84.5 100 PHE A C 1
ATOM 759 O O . PHE A 1 100 ? 10.539 13.172 11.336 1 84.5 100 PHE A O 1
ATOM 766 N N . GLN A 1 101 ? 12.633 12.492 11.68 1 81.62 101 GLN A N 1
ATOM 767 C CA . GLN A 1 101 ? 12.852 12.25 10.258 1 81.62 101 GLN A CA 1
ATOM 768 C C . GLN A 1 101 ? 13.641 10.969 10.023 1 81.62 101 GLN A C 1
ATOM 770 O O . GLN A 1 101 ? 14.422 10.555 10.883 1 81.62 101 GLN A O 1
ATOM 775 N N . GLY A 1 102 ? 13.461 10.398 8.812 1 66.69 102 GLY A N 1
ATOM 776 C CA . GLY A 1 102 ? 14.266 9.281 8.359 1 66.69 102 GLY A CA 1
ATOM 777 C C . GLY A 1 102 ? 14.055 8.023 9.18 1 66.69 102 GLY A C 1
ATOM 778 O O . GLY A 1 102 ? 12.961 7.797 9.711 1 66.69 102 GLY A O 1
ATOM 779 N N . VAL A 1 103 ? 15.023 7.125 8.93 1 61.66 103 VAL A N 1
ATOM 780 C CA . VAL A 1 103 ? 15.047 5.832 9.609 1 61.66 103 VAL A CA 1
ATOM 781 C C . VAL A 1 103 ? 15.484 6.02 11.055 1 61.66 103 VAL A C 1
ATOM 783 O O . VAL A 1 103 ? 15.188 5.18 11.914 1 61.66 103 VAL A O 1
ATOM 786 N N . GLN A 1 104 ? 16.016 7.328 11.172 1 61.09 104 GLN A N 1
ATOM 787 C CA . GLN A 1 104 ? 16.609 7.508 12.492 1 61.09 104 GLN A CA 1
ATOM 788 C C . GLN A 1 104 ? 15.578 8.062 13.477 1 61.09 104 GLN A C 1
ATOM 790 O O . GLN A 1 104 ? 14.648 8.766 13.078 1 61.09 104 GLN A O 1
ATOM 795 N N . ARG A 1 105 ? 15.586 7.676 14.562 1 67.12 105 ARG A N 1
ATOM 796 C CA . ARG A 1 105 ? 14.773 7.965 15.742 1 67.12 105 ARG A CA 1
ATOM 797 C C . ARG A 1 105 ? 15.25 9.227 16.438 1 67.12 105 ARG A C 1
ATOM 799 O O . ARG A 1 105 ? 14.633 9.672 17.422 1 67.12 105 ARG A O 1
ATOM 806 N N . ARG A 1 106 ? 16.219 9.898 15.875 1 77.25 106 ARG A N 1
ATOM 807 C CA . ARG A 1 106 ? 16.781 11.055 16.578 1 77.25 106 ARG A CA 1
ATOM 808 C C . ARG A 1 106 ? 15.953 12.312 16.297 1 77.25 106 ARG A C 1
ATOM 810 O O . ARG A 1 106 ? 15.656 12.617 15.141 1 77.25 106 ARG A O 1
ATOM 817 N N . PRO A 1 107 ? 15.594 12.992 17.344 1 84.62 107 PRO A N 1
ATOM 818 C CA . PRO A 1 107 ? 14.891 14.266 17.125 1 84.62 107 PRO A CA 1
ATOM 819 C C . PRO A 1 107 ? 15.789 15.344 16.516 1 84.62 107 PRO A C 1
ATOM 821 O O . PRO A 1 107 ? 16.984 15.414 16.844 1 84.62 107 PRO A O 1
ATOM 824 N N . THR A 1 108 ? 15.297 16.047 15.602 1 88.62 108 THR A N 1
ATOM 825 C CA . THR A 1 108 ? 15.969 17.203 15.016 1 88.62 108 THR A CA 1
ATOM 826 C C . THR A 1 108 ? 15.25 18.5 15.375 1 88.62 108 THR A C 1
ATOM 828 O O . THR A 1 108 ? 14.016 18.562 15.32 1 88.62 108 THR A O 1
ATOM 831 N N . GLU A 1 109 ? 16.047 19.406 15.805 1 93 109 GLU A N 1
ATOM 832 C CA . GLU A 1 109 ? 15.492 20.703 16.141 1 93 109 GLU A CA 1
ATOM 833 C C . GLU A 1 109 ? 15.727 21.719 15.016 1 93 109 GLU A C 1
ATOM 835 O O . GLU A 1 109 ? 16.844 21.828 14.5 1 93 109 GLU A O 1
ATOM 840 N N . ILE A 1 110 ? 14.664 22.391 14.664 1 95.38 110 ILE A N 1
ATOM 841 C CA . ILE A 1 110 ? 14.703 23.406 13.625 1 95.38 110 ILE A CA 1
ATOM 842 C C . ILE A 1 110 ? 14.352 24.766 14.227 1 95.38 110 ILE A C 1
ATOM 844 O O . ILE A 1 110 ? 13.234 24.984 14.695 1 95.38 110 ILE A O 1
ATOM 848 N N . GLY A 1 111 ? 15.305 25.656 14.164 1 97.12 111 GLY A N 1
ATOM 849 C CA . GLY A 1 111 ? 15.047 27.016 14.617 1 97.12 111 GLY A CA 1
ATOM 850 C C . GLY A 1 111 ? 14.305 27.844 13.594 1 97.12 111 GLY A C 1
ATOM 851 O O . GLY A 1 111 ? 14.406 27.594 12.391 1 97.12 111 GLY A O 1
ATOM 852 N N . TYR A 1 112 ? 13.547 28.875 14.125 1 97.75 112 TYR A N 1
ATOM 853 C CA . TYR A 1 112 ? 12.828 29.75 13.203 1 97.75 112 TYR A CA 1
ATOM 854 C C . TYR A 1 112 ? 12.773 31.172 13.742 1 97.75 112 TYR A C 1
ATOM 856 O O . TYR A 1 112 ? 12.852 31.391 14.953 1 97.75 112 TYR A O 1
ATOM 864 N N . ASP A 1 113 ? 12.719 32.125 12.789 1 97.5 113 ASP A N 1
ATOM 865 C CA . ASP A 1 113 ? 12.344 33.5 13.109 1 97.5 113 ASP A CA 1
ATOM 866 C C . ASP A 1 113 ? 10.836 33.688 12.969 1 97.5 113 ASP A C 1
ATOM 868 O O . ASP A 1 113 ? 10.227 34.406 13.781 1 97.5 113 ASP A O 1
ATOM 872 N N . HIS A 1 114 ? 10.266 33.094 11.969 1 98.06 114 HIS A N 1
ATOM 873 C CA . HIS A 1 114 ? 8.828 33.031 11.758 1 98.06 114 HIS A CA 1
ATOM 874 C C . HIS A 1 114 ? 8.367 31.578 11.508 1 98.06 114 HIS A C 1
ATOM 876 O O . HIS A 1 114 ? 9.055 30.828 10.82 1 98.06 114 HIS A O 1
ATOM 882 N N . LEU A 1 115 ? 7.262 31.25 12.094 1 98.69 115 LEU A N 1
ATOM 883 C CA . LEU A 1 115 ? 6.676 29.922 11.945 1 98.69 115 LEU A CA 1
ATOM 884 C C . LEU A 1 115 ? 5.293 30 11.305 1 98.69 115 LEU A C 1
ATOM 886 O O . LEU A 1 115 ? 4.457 30.797 11.734 1 98.69 115 LEU A O 1
ATOM 890 N N . VAL A 1 116 ? 5.074 29.25 10.266 1 98.81 116 VAL A N 1
ATOM 891 C CA . VAL A 1 116 ? 3.766 29.141 9.625 1 98.81 116 VAL A CA 1
ATOM 892 C C . VAL A 1 116 ? 3.178 27.75 9.875 1 98.81 116 VAL A C 1
ATOM 894 O O . VAL A 1 116 ? 3.771 26.734 9.492 1 98.81 116 VAL A O 1
ATOM 897 N N . ILE A 1 117 ? 2.025 27.719 10.492 1 98.69 117 ILE A N 1
ATOM 898 C CA . ILE A 1 117 ? 1.35 26.453 10.781 1 98.69 117 ILE A CA 1
ATOM 899 C C . ILE A 1 117 ? 0.237 26.219 9.766 1 98.69 117 ILE A C 1
ATOM 901 O O . ILE A 1 117 ? -0.77 26.938 9.758 1 98.69 117 ILE A O 1
ATOM 905 N N . ALA A 1 118 ? 0.391 25.234 8.922 1 98.38 118 ALA A N 1
ATOM 906 C CA . ALA A 1 118 ? -0.563 24.844 7.887 1 98.38 118 ALA A CA 1
ATOM 907 C C . ALA A 1 118 ? -0.785 23.344 7.887 1 98.38 118 ALA A C 1
ATOM 909 O O . ALA A 1 118 ? -0.693 22.688 6.84 1 98.38 118 ALA A O 1
ATOM 910 N N . LEU A 1 119 ? -1.158 22.766 8.984 1 97.06 119 LEU A N 1
ATOM 911 C CA . LEU A 1 119 ? -1.18 21.328 9.18 1 97.06 119 LEU A CA 1
ATOM 912 C C . LEU A 1 119 ? -2.572 20.75 8.922 1 97.06 119 LEU A C 1
ATOM 914 O O . LEU A 1 119 ? -2.809 19.562 9.117 1 97.06 119 LEU A O 1
ATOM 918 N N . GLY A 1 120 ? -3.436 21.594 8.5 1 94.62 120 GLY A N 1
ATOM 919 C CA . GLY A 1 120 ? -4.773 21.125 8.18 1 94.62 120 GLY A CA 1
ATOM 920 C C . GLY A 1 120 ? -5.477 20.469 9.359 1 94.62 120 GLY A C 1
ATOM 921 O O . GLY A 1 120 ? -5.266 20.875 10.508 1 94.62 120 GLY A O 1
ATOM 922 N N . GLN A 1 121 ? -6.484 19.688 9.078 1 92.88 121 GLN A N 1
ATOM 923 C CA . GLN A 1 121 ? -7.258 18.969 10.086 1 92.88 121 GLN A CA 1
ATOM 924 C C . GLN A 1 121 ? -7.199 17.469 9.852 1 92.88 121 GLN A C 1
ATOM 926 O O . GLN A 1 121 ? -6.828 17.016 8.758 1 92.88 121 GLN A O 1
ATOM 931 N N . ALA A 1 122 ? -7.457 16.75 10.875 1 89.94 122 ALA A N 1
ATOM 932 C CA . ALA A 1 122 ? -7.543 15.289 10.82 1 89.94 122 ALA A CA 1
ATOM 933 C C . ALA A 1 122 ? -8.984 14.82 10.984 1 89.94 122 ALA A C 1
ATOM 935 O O . ALA A 1 122 ? -9.898 15.641 11.148 1 89.94 122 ALA A O 1
ATOM 936 N N . ALA A 1 123 ? -9.172 13.539 10.734 1 88.5 123 ALA A N 1
ATOM 937 C CA . ALA A 1 123 ? -10.477 12.938 10.969 1 88.5 123 ALA A CA 1
ATOM 938 C C . ALA A 1 123 ? -10.562 12.32 12.367 1 88.5 123 ALA A C 1
ATOM 940 O O . ALA A 1 123 ? -9.656 11.609 12.789 1 88.5 123 ALA A O 1
ATOM 941 N N . ASP A 1 124 ? -11.578 12.695 13.07 1 89.25 124 ASP A N 1
ATOM 942 C CA . ASP A 1 124 ? -11.891 12.062 14.344 1 89.25 124 ASP A CA 1
ATOM 943 C C . ASP A 1 124 ? -13.273 11.398 14.305 1 89.25 124 ASP A C 1
ATOM 945 O O . ASP A 1 124 ? -14.297 12.086 14.367 1 89.25 124 ASP A O 1
ATOM 949 N N . LEU A 1 125 ? -13.258 10.094 14.219 1 90.69 125 LEU A N 1
ATOM 950 C CA . LEU A 1 125 ? -14.492 9.328 14.102 1 90.69 125 LEU A CA 1
ATOM 951 C C . LEU A 1 125 ? -14.805 8.602 15.406 1 90.69 125 LEU A C 1
ATOM 953 O O . LEU A 1 125 ? -15.664 7.719 15.438 1 90.69 125 LEU A O 1
ATOM 957 N N . SER A 1 126 ? -14.164 8.953 16.453 1 85.06 126 SER A N 1
ATOM 958 C CA . SER A 1 126 ? -14.211 8.219 17.703 1 85.06 126 SER A CA 1
ATOM 959 C C . SER A 1 126 ? -15.555 8.398 18.406 1 85.06 126 SER A C 1
ATOM 961 O O . SER A 1 126 ? -15.922 7.598 19.266 1 85.06 126 SER A O 1
ATOM 963 N N . LYS A 1 127 ? -16.281 9.367 18.047 1 87.38 127 LYS A N 1
ATOM 964 C CA . LYS A 1 127 ? -17.531 9.664 18.719 1 87.38 127 LYS A CA 1
ATOM 965 C C . LYS A 1 127 ? -18.609 8.656 18.344 1 87.38 127 LYS A C 1
ATOM 967 O O . LYS A 1 127 ? -19.641 8.539 19.031 1 87.38 127 LYS A O 1
ATOM 972 N N . MET A 1 128 ? -18.484 8.047 17.281 1 89.56 128 MET A N 1
ATOM 973 C CA . MET A 1 128 ? -19.422 7.023 16.828 1 89.56 128 MET A CA 1
ATOM 974 C C . MET A 1 128 ? -18.812 5.633 16.953 1 89.56 128 MET A C 1
ATOM 976 O O . MET A 1 128 ? -18 5.227 16.125 1 89.56 128 MET A O 1
ATOM 980 N N . PRO A 1 129 ? -19.297 4.863 17.922 1 85.81 129 PRO A N 1
ATOM 981 C CA . PRO A 1 129 ? -18.688 3.557 18.203 1 85.81 129 PRO A CA 1
ATOM 982 C C . PRO A 1 129 ? -18.578 2.686 16.953 1 85.81 129 PRO A C 1
ATOM 984 O O . PRO A 1 129 ? -19.562 2.52 16.219 1 85.81 129 PRO A O 1
ATOM 987 N N . GLY A 1 130 ? -17.375 2.229 16.688 1 87.5 130 GLY A N 1
ATOM 988 C CA . GLY A 1 130 ? -17.141 1.294 15.602 1 87.5 130 GLY A CA 1
ATOM 989 C C . GLY A 1 130 ? -16.781 1.977 14.297 1 87.5 130 GLY A C 1
ATOM 990 O O . GLY A 1 130 ? -16.25 1.339 13.383 1 87.5 130 GLY A O 1
ATOM 991 N N . LEU A 1 131 ? -17.094 3.268 14.164 1 89.38 131 LEU A N 1
ATOM 992 C CA . LEU A 1 131 ? -16.859 3.961 12.898 1 89.38 131 LEU A CA 1
ATOM 993 C C . LEU A 1 131 ? -15.367 4.098 12.617 1 89.38 131 LEU A C 1
ATOM 995 O O . LEU A 1 131 ? -14.93 3.943 11.477 1 89.38 131 LEU A O 1
ATOM 999 N N . GLU A 1 132 ? -14.594 4.363 13.594 1 86.5 132 GLU A N 1
ATOM 1000 C CA . GLU A 1 132 ? -13.148 4.504 13.43 1 86.5 132 GLU A CA 1
ATOM 1001 C C . GLU A 1 132 ? -12.523 3.201 12.953 1 86.5 132 GLU A C 1
ATOM 1003 O O . GLU A 1 132 ? -11.609 3.215 12.125 1 86.5 132 GLU A O 1
ATOM 1008 N N . GLU A 1 133 ? -13.062 2.109 13.406 1 82.12 133 GLU A N 1
ATOM 1009 C CA . GLU A 1 133 ? -12.492 0.799 13.102 1 82.12 133 GLU A CA 1
ATOM 1010 C C . GLU A 1 133 ? -12.945 0.305 11.727 1 82.12 133 GLU A C 1
ATOM 1012 O O . GLU A 1 133 ? -12.227 -0.454 11.07 1 82.12 133 GLU A O 1
ATOM 1017 N N . HIS A 1 134 ? -14.016 0.775 11.305 1 89.31 134 HIS A N 1
ATOM 1018 C CA . HIS A 1 134 ? -14.602 0.037 10.188 1 89.31 134 HIS A CA 1
ATOM 1019 C C . HIS A 1 134 ? -14.852 0.951 8.992 1 89.31 134 HIS A C 1
ATOM 1021 O O . HIS A 1 134 ? -15.117 0.474 7.887 1 89.31 134 HIS A O 1
ATOM 1027 N N . ALA A 1 135 ? -14.68 2.227 9.211 1 94.31 135 ALA A N 1
ATOM 1028 C CA . ALA A 1 135 ? -14.945 3.141 8.102 1 94.31 135 ALA A CA 1
ATOM 1029 C C . ALA A 1 135 ? -13.656 3.469 7.348 1 94.31 135 ALA A C 1
ATOM 1031 O O . ALA A 1 135 ? -12.578 3.541 7.941 1 94.31 135 ALA A O 1
ATOM 1032 N N . LEU A 1 136 ? -13.797 3.574 6.105 1 94.38 136 LEU A N 1
ATOM 1033 C CA . LEU A 1 136 ? -12.773 4.207 5.281 1 94.38 136 LEU A CA 1
ATOM 1034 C C . LEU A 1 136 ? -12.914 5.723 5.301 1 94.38 136 LEU A C 1
ATOM 1036 O O . LEU A 1 136 ? -13.984 6.246 5.621 1 94.38 136 LEU A O 1
ATOM 1040 N N . THR A 1 137 ? -11.844 6.406 4.988 1 94.69 137 THR A N 1
ATOM 1041 C CA . THR A 1 137 ? -11.867 7.859 4.895 1 94.69 137 THR A CA 1
ATOM 1042 C C . THR A 1 137 ? -11.469 8.32 3.494 1 94.69 137 THR A C 1
ATOM 1044 O O . THR A 1 137 ? -11.164 7.492 2.629 1 94.69 137 THR A O 1
ATOM 1047 N N . MET A 1 138 ? -11.586 9.594 3.244 1 93.81 138 MET A N 1
ATOM 1048 C CA . MET A 1 138 ? -11.25 10.18 1.95 1 93.81 138 MET A CA 1
ATOM 1049 C C . MET A 1 138 ? -10.477 11.484 2.129 1 93.81 138 MET A C 1
ATOM 1051 O O . MET A 1 138 ? -10.93 12.547 1.681 1 93.81 138 MET A O 1
ATOM 1055 N N . ARG A 1 139 ? -9.289 11.383 2.67 1 90.88 139 ARG A N 1
ATOM 1056 C CA . ARG A 1 139 ? -8.523 12.578 2.988 1 90.88 139 ARG A CA 1
ATOM 1057 C C . ARG A 1 139 ? -7.133 12.523 2.354 1 90.88 139 ARG A C 1
ATOM 1059 O O . ARG A 1 139 ? -6.52 13.562 2.104 1 90.88 139 ARG A O 1
ATOM 1066 N N . THR A 1 140 ? -6.664 11.359 2.211 1 90.88 140 THR A N 1
ATOM 1067 C CA . THR A 1 140 ? -5.312 11.172 1.695 1 90.88 140 THR A CA 1
ATOM 1068 C C . THR A 1 140 ? -5.332 10.359 0.409 1 90.88 140 THR A C 1
ATOM 1070 O O . THR A 1 140 ? -6.359 9.773 0.054 1 90.88 140 THR A O 1
ATOM 1073 N N . LEU A 1 141 ? -4.223 10.406 -0.278 1 89.75 141 LEU A N 1
ATOM 1074 C CA . LEU A 1 141 ? -4.074 9.562 -1.461 1 89.75 141 LEU A CA 1
ATOM 1075 C C . LEU A 1 141 ? -4.25 8.094 -1.105 1 89.75 141 LEU A C 1
ATOM 1077 O O . LEU A 1 141 ? -4.859 7.336 -1.863 1 89.75 141 LEU A O 1
ATOM 1081 N N . GLU A 1 142 ? -3.701 7.727 -0.013 1 89.62 142 GLU A N 1
ATOM 1082 C CA . GLU A 1 142 ? -3.82 6.348 0.448 1 89.62 142 GLU A CA 1
ATOM 1083 C C . GLU A 1 142 ? -5.281 5.973 0.698 1 89.62 142 GLU A C 1
ATOM 1085 O O . GLU A 1 142 ? -5.691 4.84 0.431 1 89.62 142 GLU A O 1
ATOM 1090 N N . ASP A 1 143 ? -6.023 6.895 1.232 1 92.06 143 ASP A N 1
ATOM 1091 C CA . ASP A 1 143 ? -7.449 6.66 1.424 1 92.06 143 ASP A CA 1
ATOM 1092 C C . ASP A 1 143 ? -8.133 6.309 0.103 1 92.06 143 ASP A C 1
ATOM 1094 O O . ASP A 1 143 ? -8.914 5.363 0.034 1 92.06 143 ASP A O 1
ATOM 1098 N N . ALA A 1 144 ? -7.828 7.098 -0.877 1 93.31 144 ALA A N 1
ATOM 1099 C CA . ALA A 1 144 ? -8.43 6.891 -2.191 1 93.31 144 ALA A CA 1
ATOM 1100 C C . ALA A 1 144 ? -8.055 5.523 -2.756 1 93.31 144 ALA A C 1
ATOM 1102 O O . ALA A 1 144 ? -8.906 4.805 -3.285 1 93.31 144 ALA A O 1
ATOM 1103 N N . ARG A 1 145 ? -6.828 5.184 -2.633 1 90.38 145 ARG A N 1
ATOM 1104 C CA . ARG A 1 145 ? -6.359 3.887 -3.109 1 90.38 145 ARG A CA 1
ATOM 1105 C C . ARG A 1 145 ? -7.043 2.75 -2.357 1 90.38 145 ARG A C 1
ATOM 1107 O O . ARG A 1 145 ? -7.426 1.743 -2.959 1 90.38 145 ARG A O 1
ATOM 1114 N N . ARG A 1 146 ? -7.164 2.902 -1.08 1 91.06 146 ARG A N 1
ATOM 1115 C CA . ARG A 1 146 ? -7.812 1.891 -0.251 1 91.06 146 ARG A CA 1
ATOM 1116 C C . ARG A 1 146 ? -9.281 1.723 -0.637 1 91.06 146 ARG A C 1
ATOM 1118 O O . ARG A 1 146 ? -9.789 0.603 -0.669 1 91.06 146 ARG A O 1
ATOM 1125 N N . LEU A 1 147 ? -9.891 2.812 -0.848 1 93.56 147 LEU A N 1
ATOM 1126 C CA . LEU A 1 147 ? -11.297 2.744 -1.238 1 93.56 147 LEU A CA 1
ATOM 1127 C C . LEU A 1 147 ? -11.469 1.951 -2.529 1 93.56 147 LEU A C 1
ATOM 1129 O O . LEU A 1 147 ? -12.32 1.067 -2.613 1 93.56 147 LEU A O 1
ATOM 1133 N N . ARG A 1 148 ? -10.672 2.252 -3.475 1 92.44 148 ARG A N 1
ATOM 1134 C CA . ARG A 1 148 ? -10.758 1.565 -4.758 1 92.44 148 ARG A CA 1
ATOM 1135 C C . ARG A 1 148 ? -10.555 0.063 -4.59 1 92.44 148 ARG A C 1
ATOM 1137 O O . ARG A 1 148 ? -11.352 -0.735 -5.098 1 92.44 148 ARG A O 1
ATOM 1144 N N . ALA A 1 149 ? -9.5 -0.278 -3.938 1 90.44 149 ALA A N 1
ATOM 1145 C CA . ALA A 1 149 ? -9.203 -1.689 -3.703 1 90.44 149 ALA A CA 1
ATOM 1146 C C . ALA A 1 149 ? -10.352 -2.375 -2.969 1 90.44 149 ALA A C 1
ATOM 1148 O O . ALA A 1 149 ? -10.719 -3.504 -3.297 1 90.44 149 ALA A O 1
ATOM 1149 N N . HIS A 1 150 ? -10.875 -1.682 -2.021 1 92.19 150 HIS A N 1
ATOM 1150 C CA . HIS A 1 150 ? -11.961 -2.227 -1.219 1 92.19 150 HIS A CA 1
ATOM 1151 C C . HIS A 1 150 ? -13.203 -2.482 -2.07 1 92.19 150 HIS A C 1
ATOM 1153 O O . HIS A 1 150 ? -13.805 -3.557 -1.993 1 92.19 150 HIS A O 1
ATOM 1159 N N . VAL A 1 151 ? -13.562 -1.517 -2.859 1 94.56 151 VAL A N 1
ATOM 1160 C CA . VAL A 1 151 ? -14.766 -1.629 -3.686 1 94.56 151 VAL A CA 1
ATOM 1161 C C . VAL A 1 151 ? -14.617 -2.803 -4.652 1 94.56 151 VAL A C 1
ATOM 1163 O O . VAL A 1 151 ? -15.523 -3.633 -4.77 1 94.56 151 VAL A O 1
ATOM 1166 N N . ILE A 1 152 ? -13.523 -2.918 -5.285 1 92.62 152 ILE A N 1
ATOM 1167 C CA . ILE A 1 152 ? -13.281 -4.02 -6.211 1 92.62 152 ILE A CA 1
ATOM 1168 C C . ILE A 1 152 ? -13.289 -5.344 -5.445 1 92.62 152 ILE A C 1
ATOM 1170 O O . ILE A 1 152 ? -13.836 -6.34 -5.926 1 92.62 152 ILE A O 1
ATOM 1174 N N . GLY A 1 153 ? -12.68 -5.324 -4.277 1 90.5 153 GLY A N 1
ATOM 1175 C CA . GLY A 1 153 ? -12.727 -6.512 -3.438 1 90.5 153 GLY A CA 1
ATOM 1176 C C . GLY A 1 153 ? -14.133 -6.969 -3.117 1 90.5 153 GLY A C 1
ATOM 1177 O O . GLY A 1 153 ? -14.414 -8.172 -3.104 1 90.5 153 GLY A O 1
ATOM 1178 N N . GLN A 1 154 ? -15 -6.035 -2.838 1 92.75 154 GLN A N 1
ATOM 1179 C CA . GLN A 1 154 ? -16.391 -6.367 -2.549 1 92.75 154 GLN A CA 1
ATOM 1180 C C . GLN A 1 154 ? -17.078 -6.953 -3.775 1 92.75 154 GLN A C 1
ATOM 1182 O O . GLN A 1 154 ? -17.875 -7.891 -3.658 1 92.75 154 GLN A O 1
ATOM 1187 N N . LEU A 1 155 ? -16.828 -6.43 -4.938 1 92.88 155 LEU A N 1
ATOM 1188 C CA . LEU A 1 155 ? -17.391 -6.969 -6.168 1 92.88 155 LEU A CA 1
ATOM 1189 C C . LEU A 1 155 ? -16.906 -8.391 -6.414 1 92.88 155 LEU A C 1
ATOM 1191 O O . LEU A 1 155 ? -17.672 -9.266 -6.805 1 92.88 155 LEU A O 1
ATOM 1195 N N . GLU A 1 156 ? -15.586 -8.594 -6.16 1 89.75 156 GLU A N 1
ATOM 1196 C CA . GLU A 1 156 ? -15.023 -9.938 -6.293 1 89.75 156 GLU A CA 1
ATOM 1197 C C . GLU A 1 156 ? -15.734 -10.922 -5.371 1 89.75 156 GLU A C 1
ATOM 1199 O O . GLU A 1 156 ? -16.062 -12.039 -5.781 1 89.75 156 GLU A O 1
ATOM 1204 N N . HIS A 1 157 ? -15.992 -10.461 -4.203 1 88.88 157 HIS A N 1
ATOM 1205 C CA . HIS A 1 157 ? -16.641 -11.312 -3.211 1 88.88 157 HIS A CA 1
ATOM 1206 C C . HIS A 1 157 ? -18.094 -11.586 -3.588 1 88.88 157 HIS A C 1
ATOM 1208 O O . HIS A 1 157 ? -18.562 -12.727 -3.479 1 88.88 157 HIS A O 1
ATOM 1214 N N . ALA A 1 158 ? -18.75 -10.602 -3.99 1 92.31 158 ALA A N 1
ATOM 1215 C CA . ALA A 1 158 ? -20.156 -10.727 -4.359 1 92.31 158 ALA A CA 1
ATOM 1216 C C . ALA A 1 158 ? -20.328 -11.672 -5.547 1 92.31 158 ALA A C 1
ATOM 1218 O O . ALA A 1 158 ? -21.328 -12.383 -5.641 1 92.31 158 ALA A O 1
ATOM 1219 N N . GLN A 1 159 ? -19.359 -11.688 -6.418 1 89.19 159 GLN A N 1
ATOM 1220 C CA . GLN A 1 159 ? -19.391 -12.516 -7.621 1 89.19 159 GLN A CA 1
ATOM 1221 C C . GLN A 1 159 ? -19.391 -14 -7.266 1 89.19 159 GLN A C 1
ATOM 1223 O O . GLN A 1 159 ? -19.953 -14.82 -7.992 1 89.19 159 GLN A O 1
ATOM 1228 N N . ILE A 1 160 ? -18.859 -14.336 -6.082 1 85.94 160 ILE A N 1
ATOM 1229 C CA . ILE A 1 160 ? -18.578 -15.75 -5.859 1 85.94 160 ILE A CA 1
ATOM 1230 C C . ILE A 1 160 ? -19.406 -16.25 -4.676 1 85.94 160 ILE A C 1
ATOM 1232 O O . ILE A 1 160 ? -19.656 -17.453 -4.551 1 85.94 160 ILE A O 1
ATOM 1236 N N . THR A 1 161 ? -19.844 -15.352 -3.811 1 85.75 161 THR A N 1
ATOM 1237 C CA . THR A 1 161 ? -20.516 -15.805 -2.602 1 85.75 161 THR A CA 1
ATOM 1238 C C . THR A 1 161 ? -21.859 -16.453 -2.941 1 85.75 161 THR A C 1
ATOM 1240 O O . THR A 1 161 ? -22.547 -16 -3.859 1 85.75 161 THR A O 1
ATOM 1243 N N . ARG A 1 162 ? -22.141 -17.5 -2.15 1 83.31 162 ARG A N 1
ATOM 1244 C CA . ARG A 1 162 ? -23.422 -18.188 -2.318 1 83.31 162 ARG A CA 1
ATOM 1245 C C . ARG A 1 162 ? -24.391 -17.828 -1.197 1 83.31 162 ARG A C 1
ATOM 1247 O O . ARG A 1 162 ? -25.5 -18.375 -1.124 1 83.31 162 ARG A O 1
ATOM 1254 N N . LEU A 1 163 ? -24.016 -16.938 -0.364 1 83.94 163 LEU A N 1
ATOM 1255 C CA . LEU A 1 163 ? -24.844 -16.484 0.746 1 83.94 163 LEU A CA 1
ATOM 1256 C C . LEU A 1 163 ? -25.484 -15.133 0.43 1 83.94 163 LEU A C 1
ATOM 1258 O O . LEU A 1 163 ? -24.797 -14.117 0.334 1 83.94 163 LEU A O 1
ATOM 1262 N N . PRO A 1 164 ? -26.75 -15.133 0.362 1 90.88 164 PRO A N 1
ATOM 1263 C CA . PRO A 1 164 ? -27.438 -13.898 -0.043 1 90.88 164 PRO A CA 1
ATOM 1264 C C . PRO A 1 164 ? -27.156 -12.734 0.903 1 90.88 164 PRO A C 1
ATOM 1266 O O . PRO A 1 164 ? -27.016 -11.586 0.458 1 90.88 164 PRO A O 1
ATOM 1269 N N . GLU A 1 165 ? -27.109 -13.008 2.186 1 87.06 165 GLU A N 1
ATOM 1270 C CA . GLU A 1 165 ? -26.891 -11.938 3.154 1 87.06 165 GLU A CA 1
ATOM 1271 C C . GLU A 1 165 ? -25.5 -11.32 2.988 1 87.06 165 GLU A C 1
ATOM 1273 O O . GLU A 1 165 ? -25.344 -10.102 3.096 1 87.06 165 GLU A O 1
ATOM 1278 N N . VAL A 1 166 ? -24.578 -12.203 2.709 1 86.56 166 VAL A N 1
ATOM 1279 C CA . VAL A 1 166 ? -23.219 -11.734 2.498 1 86.56 166 VAL A CA 1
ATOM 1280 C C . VAL A 1 166 ? -23.141 -10.93 1.2 1 86.56 166 VAL A C 1
ATOM 1282 O O . VAL A 1 166 ? -22.484 -9.891 1.146 1 86.56 166 VAL A O 1
ATOM 1285 N N . LYS A 1 167 ? -23.812 -11.43 0.156 1 93 167 LYS A N 1
ATOM 1286 C CA . LYS A 1 167 ? -23.844 -10.734 -1.125 1 93 167 LYS A CA 1
ATOM 1287 C C . LYS A 1 167 ? -24.469 -9.352 -0.986 1 93 167 LYS A C 1
ATOM 1289 O O . LYS A 1 167 ? -23.938 -8.367 -1.506 1 93 167 LYS A O 1
ATOM 1294 N N . ARG A 1 168 ? -25.531 -9.281 -0.24 1 95.19 168 ARG A N 1
ATOM 1295 C CA . ARG A 1 168 ? -26.219 -8.016 -0.013 1 95.19 168 ARG A CA 1
ATOM 1296 C C . ARG A 1 168 ? -25.297 -7.02 0.699 1 95.19 168 ARG A C 1
ATOM 1298 O O . ARG A 1 168 ? -25.203 -5.859 0.299 1 95.19 168 ARG A O 1
ATOM 1305 N N . GLY A 1 169 ? -24.656 -7.449 1.729 1 94.31 169 GLY A N 1
ATOM 1306 C CA . GLY A 1 169 ? -23.719 -6.59 2.451 1 94.31 169 GLY A CA 1
ATOM 1307 C C . GLY A 1 169 ? -22.562 -6.121 1.601 1 94.31 169 GLY A C 1
ATOM 1308 O O . GLY A 1 169 ? -22.141 -4.965 1.702 1 94.31 169 GLY A O 1
ATOM 1309 N N . ALA A 1 170 ? -22.062 -7.035 0.777 1 94.31 170 ALA A N 1
ATOM 1310 C CA . ALA A 1 170 ? -20.938 -6.715 -0.092 1 94.31 170 ALA A CA 1
ATOM 1311 C C . ALA A 1 170 ? -21.328 -5.688 -1.15 1 94.31 170 ALA A C 1
ATOM 1313 O O . ALA A 1 170 ? -20.5 -4.887 -1.588 1 94.31 170 ALA A O 1
ATOM 1314 N N . LEU A 1 171 ? -22.656 -5.695 -1.528 1 97.88 171 LEU A N 1
ATOM 1315 C CA . LEU A 1 171 ? -23.125 -4.859 -2.631 1 97.88 171 LEU A CA 1
ATOM 1316 C C . LEU A 1 171 ? -23.844 -3.623 -2.111 1 97.88 171 LEU A C 1
ATOM 1318 O O . LEU A 1 171 ? -24.547 -2.947 -2.867 1 97.88 171 LEU A O 1
ATOM 1322 N N . THR A 1 172 ? -23.719 -3.336 -0.811 1 98.38 172 THR A N 1
ATOM 1323 C CA . THR A 1 172 ? -24.25 -2.113 -0.218 1 98.38 172 THR A CA 1
ATOM 1324 C C . THR A 1 172 ? -23.109 -1.175 0.188 1 98.38 172 THR A C 1
ATOM 1326 O O . THR A 1 172 ? -22.25 -1.543 0.993 1 98.38 172 THR A O 1
ATOM 1329 N N . PHE A 1 173 ? -23.141 -0.006 -0.367 1 98.56 173 PHE A N 1
ATOM 1330 C CA . PHE A 1 173 ? -22.094 0.979 -0.16 1 98.56 173 PHE A CA 1
ATOM 1331 C C . PHE A 1 173 ? -22.641 2.23 0.511 1 98.56 173 PHE A C 1
ATOM 1333 O O . PHE A 1 173 ? -23.547 2.873 -0.014 1 98.56 173 PHE A O 1
ATOM 1340 N N . CYS A 1 174 ? -22.031 2.584 1.653 1 98.62 174 CYS A N 1
ATOM 1341 C CA . CYS A 1 174 ? -22.531 3.719 2.42 1 98.62 174 CYS A CA 1
ATOM 1342 C C . CYS A 1 174 ? -21.484 4.828 2.494 1 98.62 174 CYS A C 1
ATOM 1344 O O . CYS A 1 174 ? -20.328 4.57 2.791 1 98.62 174 CYS A O 1
ATOM 1346 N N . VAL A 1 175 ? -21.891 5.988 2.178 1 98.56 175 VAL A N 1
ATOM 1347 C CA . VAL A 1 175 ? -21.078 7.184 2.367 1 98.56 175 VAL A CA 1
ATOM 1348 C C . VAL A 1 175 ? -21.688 8.07 3.445 1 98.56 175 VAL A C 1
ATOM 1350 O O . VAL A 1 175 ? -22.859 8.461 3.344 1 98.56 175 VAL A O 1
ATOM 1353 N N . VAL A 1 176 ? -20.906 8.344 4.492 1 98.25 176 VAL A N 1
ATOM 1354 C CA . VAL A 1 176 ? -21.359 9.188 5.59 1 98.25 176 VAL A CA 1
ATOM 1355 C C . VAL A 1 176 ? -20.844 10.617 5.387 1 98.25 176 VAL A C 1
ATOM 1357 O O . VAL A 1 176 ? -19.641 10.852 5.398 1 98.25 176 VAL A O 1
ATOM 1360 N N . GLY A 1 177 ? -21.75 11.562 5.258 1 97.12 177 GLY A N 1
ATOM 1361 C CA . GLY A 1 177 ? -21.438 12.953 4.965 1 97.12 177 GLY A CA 1
ATOM 1362 C C . GLY A 1 177 ? -21.922 13.391 3.596 1 97.12 177 GLY A C 1
ATOM 1363 O O . GLY A 1 177 ? -21.562 12.789 2.582 1 97.12 177 GLY A O 1
ATOM 1364 N N . GLY A 1 178 ? -22.703 14.414 3.568 1 95.94 178 GLY A N 1
ATOM 1365 C CA . GLY A 1 178 ? -23.25 14.922 2.324 1 95.94 178 GLY A CA 1
ATOM 1366 C C . GLY A 1 178 ? -22.609 16.203 1.856 1 95.94 178 GLY A C 1
ATOM 1367 O O . GLY A 1 178 ? -23.219 17 1.145 1 95.94 178 GLY A O 1
ATOM 1368 N N . GLY A 1 179 ? -21.406 16.484 2.312 1 93.38 179 GLY A N 1
ATOM 1369 C CA . GLY A 1 179 ? -20.641 17.594 1.802 1 93.38 179 GLY A CA 1
ATOM 1370 C C . GLY A 1 179 ? -20 17.312 0.455 1 93.38 179 GLY A C 1
ATOM 1371 O O . GLY A 1 179 ? -20.328 16.328 -0.195 1 93.38 179 GLY A O 1
ATOM 1372 N N . PHE A 1 180 ? -19.094 18.188 0.032 1 91.06 180 PHE A N 1
ATOM 1373 C CA . PHE A 1 180 ? -18.469 18.062 -1.273 1 91.06 180 PHE A CA 1
ATOM 1374 C C . PHE A 1 180 ? -17.734 16.734 -1.399 1 91.06 180 PHE A C 1
ATOM 1376 O O . PHE A 1 180 ? -17.953 15.984 -2.359 1 91.06 180 PHE A O 1
ATOM 1383 N N . SER A 1 181 ? -16.891 16.422 -0.436 1 92.81 181 SER A N 1
ATOM 1384 C CA . SER A 1 181 ? -16.109 15.18 -0.463 1 92.81 181 SER A CA 1
ATOM 1385 C C . SER A 1 181 ? -17.031 13.961 -0.537 1 92.81 181 SER A C 1
ATOM 1387 O O . SER A 1 181 ? -16.781 13.039 -1.324 1 92.81 181 SER A O 1
ATOM 1389 N N . GLY A 1 182 ? -18.062 13.969 0.278 1 96.44 182 GLY A N 1
ATOM 1390 C CA . GLY A 1 182 ? -18.969 12.836 0.317 1 96.44 182 GLY A CA 1
ATOM 1391 C C . GLY A 1 182 ? -19.734 12.641 -0.978 1 96.44 182 GLY A C 1
ATOM 1392 O O . GLY A 1 182 ? -19.797 11.531 -1.503 1 96.44 182 GLY A O 1
ATOM 1393 N N . ILE A 1 183 ? -20.266 13.695 -1.497 1 96.25 183 ILE A N 1
ATOM 1394 C CA . ILE A 1 183 ? -21.094 13.625 -2.691 1 96.25 183 ILE A CA 1
ATOM 1395 C C . ILE A 1 183 ? -20.25 13.25 -3.9 1 96.25 183 ILE A C 1
ATOM 1397 O O . ILE A 1 183 ? -20.656 12.422 -4.719 1 96.25 183 ILE A O 1
ATOM 1401 N N . GLU A 1 184 ? -19.109 13.828 -3.977 1 95.06 184 GLU A N 1
ATOM 1402 C CA . GLU A 1 184 ? -18.203 13.492 -5.078 1 95.06 184 GLU A CA 1
ATOM 1403 C C . GLU A 1 184 ? -17.734 12.039 -4.984 1 95.06 184 GLU A C 1
ATOM 1405 O O . GLU A 1 184 ? -17.656 11.344 -5.996 1 95.06 184 GLU A O 1
ATOM 1410 N N . THR A 1 185 ? -17.422 11.594 -3.818 1 96.75 185 THR A N 1
ATOM 1411 C CA . THR A 1 185 ? -17.016 10.211 -3.604 1 96.75 185 THR A CA 1
ATOM 1412 C C . THR A 1 185 ? -18.125 9.25 -3.988 1 96.75 185 THR A C 1
ATOM 1414 O O . THR A 1 185 ? -17.891 8.273 -4.703 1 96.75 185 THR A O 1
ATOM 1417 N N . ALA A 1 186 ? -19.312 9.547 -3.514 1 97.38 186 ALA A N 1
ATOM 1418 C CA . ALA A 1 186 ? -20.453 8.695 -3.83 1 97.38 186 ALA A CA 1
ATOM 1419 C C . ALA A 1 186 ? -20.672 8.609 -5.336 1 97.38 186 ALA A C 1
ATOM 1421 O O . ALA A 1 186 ? -20.859 7.523 -5.883 1 97.38 186 ALA A O 1
ATOM 1422 N N . GLY A 1 187 ? -20.656 9.766 -5.969 1 95.31 187 GLY A N 1
ATOM 1423 C CA . GLY A 1 187 ? -20.859 9.805 -7.41 1 95.31 187 GLY A CA 1
ATOM 1424 C C . GLY A 1 187 ? -19.812 9.008 -8.172 1 95.31 187 GLY A C 1
ATOM 1425 O O . GLY A 1 187 ? -20.156 8.195 -9.039 1 95.31 187 GLY A O 1
ATOM 1426 N N . GLU A 1 188 ? -18.578 9.211 -7.895 1 93.75 188 GLU A N 1
ATOM 1427 C CA . GLU A 1 188 ? -17.484 8.523 -8.57 1 93.75 188 GLU A CA 1
ATOM 1428 C C . GLU A 1 188 ? -17.5 7.023 -8.273 1 93.75 188 GLU A C 1
ATOM 1430 O O . GLU A 1 188 ? -17.219 6.207 -9.156 1 93.75 188 GLU A O 1
ATOM 1435 N N . MET A 1 189 ? -17.781 6.719 -7.055 1 95 189 MET A N 1
ATOM 1436 C CA . MET A 1 189 ? -17.875 5.312 -6.676 1 95 189 MET A CA 1
ATOM 1437 C C . MET A 1 189 ? -18.984 4.609 -7.469 1 95 189 MET A C 1
ATOM 1439 O O . MET A 1 189 ? -18.781 3.484 -7.938 1 95 189 MET A O 1
ATOM 1443 N N . LYS A 1 190 ? -20.125 5.234 -7.57 1 96.12 190 LYS A N 1
ATOM 1444 C CA . LYS A 1 190 ? -21.234 4.688 -8.352 1 96.12 190 LYS A CA 1
ATOM 1445 C C . LYS A 1 190 ? -20.812 4.445 -9.797 1 96.12 190 LYS A C 1
ATOM 1447 O O . LYS A 1 190 ? -21.156 3.414 -10.383 1 96.12 190 LYS A O 1
ATOM 1452 N N . ASP A 1 191 ? -20.094 5.375 -10.352 1 93 191 ASP A N 1
ATOM 1453 C CA . ASP A 1 191 ? -19.578 5.223 -11.711 1 93 191 ASP A CA 1
ATOM 1454 C C . ASP A 1 191 ? -18.672 4.004 -11.82 1 93 191 ASP A C 1
ATOM 1456 O O . ASP A 1 191 ? -18.781 3.219 -12.766 1 93 191 ASP A O 1
ATOM 1460 N N . LEU A 1 192 ? -17.766 3.871 -10.891 1 92.06 192 LEU A N 1
ATOM 1461 C CA . LEU A 1 192 ? -16.844 2.738 -10.883 1 92.06 192 LEU A CA 1
ATOM 1462 C C . LEU A 1 192 ? -17.609 1.419 -10.844 1 92.06 192 LEU A C 1
ATOM 1464 O O . LEU A 1 192 ? -17.344 0.519 -11.648 1 92.06 192 LEU A O 1
ATOM 1468 N N . ILE A 1 193 ? -18.562 1.347 -9.953 1 94.69 193 ILE A N 1
ATOM 1469 C CA . ILE A 1 193 ? -19.312 0.111 -9.758 1 94.69 193 ILE A CA 1
ATOM 1470 C C . ILE A 1 193 ? -20.109 -0.215 -11.023 1 94.69 193 ILE A C 1
ATOM 1472 O O . ILE A 1 193 ? -19.984 -1.312 -11.57 1 94.69 193 ILE A O 1
ATOM 1476 N N . ASP A 1 194 ? -20.859 0.76 -11.531 1 93.56 194 ASP A N 1
ATOM 1477 C CA . ASP A 1 194 ? -21.719 0.543 -12.695 1 93.56 194 ASP A CA 1
ATOM 1478 C C . ASP A 1 194 ? -20.906 0.074 -13.898 1 93.56 194 ASP A C 1
ATOM 1480 O O . ASP A 1 194 ? -21.312 -0.855 -14.602 1 93.56 194 ASP A O 1
ATOM 1484 N N . ARG A 1 195 ? -19.812 0.631 -14.07 1 90.75 195 ARG A N 1
ATOM 1485 C CA . ARG A 1 195 ? -19 0.337 -15.242 1 90.75 195 ARG A CA 1
ATOM 1486 C C . ARG A 1 195 ? -18.25 -0.977 -15.07 1 90.75 195 ARG A C 1
ATOM 1488 O O . ARG A 1 195 ? -17.734 -1.541 -16.047 1 90.75 195 ARG A O 1
ATOM 1495 N N . SER A 1 196 ? -18.094 -1.435 -13.875 1 91.25 196 SER A N 1
ATOM 1496 C CA . SER A 1 196 ? -17.359 -2.658 -13.594 1 91.25 196 SER A CA 1
ATOM 1497 C C . SER A 1 196 ? -18.25 -3.885 -13.695 1 91.25 196 SER A C 1
ATOM 1499 O O . SER A 1 196 ? -17.766 -5.012 -13.828 1 91.25 196 SER A O 1
ATOM 1501 N N . LEU A 1 197 ? -19.594 -3.729 -13.656 1 92.88 197 LEU A N 1
ATOM 1502 C CA . LEU A 1 197 ? -20.531 -4.84 -13.5 1 92.88 197 LEU A CA 1
ATOM 1503 C C . LEU A 1 197 ? -20.484 -5.762 -14.711 1 92.88 197 LEU A C 1
ATOM 1505 O O . LEU A 1 197 ? -20.812 -6.945 -14.609 1 92.88 197 LEU A O 1
ATOM 1509 N N . LYS A 1 198 ? -20.062 -5.293 -15.883 1 89.81 198 LYS A N 1
ATOM 1510 C CA . LYS A 1 198 ? -19.953 -6.125 -17.078 1 89.81 198 LYS A CA 1
ATOM 1511 C C . LYS A 1 198 ? -18.938 -7.254 -16.875 1 89.81 198 LYS A C 1
ATOM 1513 O O . LYS A 1 198 ? -19.031 -8.305 -17.516 1 89.81 198 LYS A O 1
ATOM 1518 N N . PHE A 1 199 ? -18.031 -7.09 -15.961 1 89.75 199 PHE A N 1
ATOM 1519 C CA . PHE A 1 199 ? -17.016 -8.094 -15.695 1 89.75 199 PHE A CA 1
ATOM 1520 C C . PHE A 1 199 ? -17.469 -9.055 -14.602 1 89.75 199 PHE A C 1
ATOM 1522 O O . PHE A 1 199 ? -16.766 -10.016 -14.281 1 89.75 199 PHE A O 1
ATOM 1529 N N . TYR A 1 200 ? -18.609 -8.797 -13.992 1 91.94 200 TYR A N 1
ATOM 1530 C CA . TYR A 1 200 ? -19.172 -9.617 -12.922 1 91.94 200 TYR A CA 1
ATOM 1531 C C . TYR A 1 200 ? -20.562 -10.102 -13.281 1 91.94 200 TYR A C 1
ATOM 1533 O O . TYR A 1 200 ? -21.562 -9.602 -12.75 1 91.94 200 TYR A O 1
ATOM 1541 N N . PRO A 1 201 ? -20.656 -11.094 -14.055 1 90.62 201 PRO A N 1
ATOM 1542 C CA . PRO A 1 201 ? -21.938 -11.523 -14.625 1 90.62 201 PRO A CA 1
ATOM 1543 C C . PRO A 1 201 ? -22.906 -12.039 -13.57 1 90.62 201 PRO A C 1
ATOM 1545 O O . PRO A 1 201 ? -24.125 -12.062 -13.805 1 90.62 201 PRO A O 1
ATOM 1548 N N . ASP A 1 202 ? -22.406 -12.398 -12.469 1 92.06 202 ASP A N 1
ATOM 1549 C CA . ASP A 1 202 ? -23.297 -12.969 -11.461 1 92.06 202 ASP A CA 1
ATOM 1550 C C . ASP A 1 202 ? -23.828 -11.883 -10.531 1 92.06 202 ASP A C 1
ATOM 1552 O O . ASP A 1 202 ? -24.469 -12.188 -9.516 1 92.06 202 ASP A O 1
ATOM 1556 N N . ILE A 1 203 ? -23.578 -10.648 -10.82 1 95.31 203 ILE A N 1
ATOM 1557 C CA . ILE A 1 203 ? -24.141 -9.531 -10.062 1 95.31 203 ILE A CA 1
ATOM 1558 C C . ILE A 1 203 ? -25.172 -8.789 -10.906 1 95.31 203 ILE A C 1
ATOM 1560 O O . ILE A 1 203 ? -24.844 -8.219 -11.945 1 95.31 203 ILE A O 1
ATOM 1564 N N . ASP A 1 204 ? -26.375 -8.828 -10.5 1 96.38 204 ASP A N 1
ATOM 1565 C CA . ASP A 1 204 ? -27.422 -8.016 -11.125 1 96.38 204 ASP A CA 1
ATOM 1566 C C . ASP A 1 204 ? -27.312 -6.559 -10.695 1 96.38 204 ASP A C 1
ATOM 1568 O O . ASP A 1 204 ? -27.219 -6.266 -9.5 1 96.38 204 ASP A O 1
ATOM 1572 N N . PRO A 1 205 ? -27.312 -5.68 -11.625 1 95.44 205 PRO A N 1
ATOM 1573 C CA . PRO A 1 205 ? -27.172 -4.262 -11.273 1 95.44 205 PRO A CA 1
ATOM 1574 C C . PRO A 1 205 ? -28.188 -3.818 -10.219 1 95.44 205 PRO A C 1
ATOM 1576 O O . PRO A 1 205 ? -27.891 -2.922 -9.422 1 95.44 205 PRO A O 1
ATOM 1579 N N . SER A 1 206 ? -29.328 -4.426 -10.172 1 96 206 SER A N 1
ATOM 1580 C CA . SER A 1 206 ? -30.375 -4.047 -9.227 1 96 206 SER A CA 1
ATOM 1581 C C . SER A 1 206 ? -29.984 -4.445 -7.801 1 96 206 SER A C 1
ATOM 1583 O O . SER A 1 206 ? -30.609 -3.98 -6.84 1 96 206 SER A O 1
ATOM 1585 N N . GLU A 1 207 ? -28.984 -5.273 -7.688 1 96.81 207 GLU A N 1
ATOM 1586 C CA . GLU A 1 207 ? -28.547 -5.73 -6.371 1 96.81 207 GLU A CA 1
ATOM 1587 C C . GLU A 1 207 ? -27.641 -4.695 -5.699 1 96.81 207 GLU A C 1
ATOM 1589 O O . GLU A 1 207 ? -27.406 -4.766 -4.492 1 96.81 207 GLU A O 1
ATOM 1594 N N . VAL A 1 208 ? -27.125 -3.764 -6.469 1 97.75 208 VAL A N 1
ATOM 1595 C CA . VAL A 1 208 ? -26.188 -2.77 -5.949 1 97.75 208 VAL A CA 1
ATOM 1596 C C . VAL A 1 208 ? -26.969 -1.648 -5.254 1 97.75 208 VAL A C 1
ATOM 1598 O O . VAL A 1 208 ? -27.891 -1.07 -5.836 1 97.75 208 VAL A O 1
ATOM 1601 N N . ARG A 1 209 ? -26.625 -1.401 -4.055 1 98.19 209 ARG A N 1
ATOM 1602 C CA . ARG A 1 209 ? -27.25 -0.336 -3.271 1 98.19 209 ARG A CA 1
ATOM 1603 C C . ARG A 1 209 ? -26.203 0.7 -2.842 1 98.19 209 ARG A C 1
ATOM 1605 O O . ARG A 1 209 ? -25.172 0.35 -2.277 1 98.19 209 ARG A O 1
ATOM 1612 N N . MET A 1 210 ? -26.438 1.975 -3.129 1 98.06 210 MET A N 1
ATOM 1613 C CA . MET A 1 210 ? -25.609 3.098 -2.703 1 98.06 210 MET A CA 1
ATOM 1614 C C . MET A 1 210 ? -26.406 4.062 -1.829 1 98.06 210 MET A C 1
ATOM 1616 O O . MET A 1 210 ? -27.5 4.496 -2.209 1 98.06 210 MET A O 1
ATOM 1620 N N . ILE A 1 211 ? -25.812 4.406 -0.659 1 98.62 211 ILE A N 1
ATOM 1621 C CA . ILE A 1 211 ? -26.547 5.223 0.309 1 98.62 211 ILE A CA 1
ATOM 1622 C C . ILE A 1 211 ? -25.656 6.363 0.794 1 98.62 211 ILE A C 1
ATOM 1624 O O . ILE A 1 211 ? -24.5 6.145 1.159 1 98.62 211 ILE A O 1
ATOM 1628 N N . VAL A 1 212 ? -26.141 7.527 0.75 1 98.5 212 VAL A N 1
ATOM 1629 C CA . VAL A 1 212 ? -25.516 8.68 1.396 1 98.5 212 VAL A CA 1
ATOM 1630 C C . VAL A 1 212 ? -26.297 9.047 2.66 1 98.5 212 VAL A C 1
ATOM 1632 O O . VAL A 1 212 ? -27.5 9.25 2.611 1 98.5 212 VAL A O 1
ATOM 1635 N N . VAL A 1 213 ? -25.578 9.094 3.75 1 98.19 213 VAL A N 1
ATOM 1636 C CA . VAL A 1 213 ? -26.172 9.477 5.031 1 98.19 213 VAL A CA 1
ATOM 1637 C C . VAL A 1 213 ? -25.688 10.875 5.422 1 98.19 213 VAL A C 1
ATOM 1639 O O . VAL A 1 213 ? -24.484 11.125 5.492 1 98.19 213 VAL A O 1
ATOM 1642 N N . GLU A 1 214 ? -26.625 11.719 5.652 1 97.69 214 GLU A N 1
ATOM 1643 C CA . GLU A 1 214 ? -26.312 13.102 6.004 1 97.69 214 GLU A CA 1
ATOM 1644 C C . GLU A 1 214 ? -27.156 13.578 7.18 1 97.69 214 GLU A C 1
ATOM 1646 O O . GLU A 1 214 ? -28.391 13.461 7.156 1 97.69 214 GLU A O 1
ATOM 1651 N N . PHE A 1 215 ? -26.453 14.078 8.18 1 95.69 215 PHE A N 1
ATOM 1652 C CA . PHE A 1 215 ? -27.125 14.523 9.398 1 95.69 215 PHE A CA 1
ATOM 1653 C C . PHE A 1 215 ? -28 15.742 9.109 1 95.69 215 PHE A C 1
ATOM 1655 O O . PHE A 1 215 ? -29.078 15.875 9.672 1 95.69 215 PHE A O 1
ATOM 1662 N N . ALA A 1 216 ? -27.578 16.656 8.312 1 95.12 216 ALA A N 1
ATOM 1663 C CA . ALA A 1 216 ? -28.297 17.875 7.984 1 95.12 216 ALA A CA 1
ATOM 1664 C C . ALA A 1 216 ? -29.516 17.562 7.109 1 95.12 216 ALA A C 1
ATOM 1666 O O . ALA A 1 216 ? -29.703 16.422 6.684 1 95.12 216 ALA A O 1
ATOM 1667 N N . ASP A 1 217 ? -30.312 18.594 6.844 1 95.81 217 ASP A N 1
ATOM 1668 C CA . ASP A 1 217 ? -31.547 18.422 6.102 1 95.81 217 ASP A CA 1
ATOM 1669 C C . ASP A 1 217 ? -31.328 18.594 4.602 1 95.81 217 ASP A C 1
ATOM 1671 O O . ASP A 1 217 ? -32.281 18.5 3.811 1 95.81 217 ASP A O 1
ATOM 1675 N N . ARG A 1 218 ? -30.141 18.828 4.238 1 95.75 218 ARG A N 1
ATOM 1676 C CA . ARG A 1 218 ? -29.781 18.922 2.826 1 95.75 218 ARG A CA 1
ATOM 1677 C C . ARG A 1 218 ? -28.312 18.562 2.605 1 95.75 218 ARG A C 1
ATOM 1679 O O . ARG A 1 218 ? -27.516 18.641 3.531 1 95.75 218 ARG A O 1
ATOM 1686 N N . ILE A 1 219 ? -27.969 18.172 1.358 1 96.06 219 ILE A N 1
ATOM 1687 C CA . ILE A 1 219 ? -26.562 17.953 0.992 1 96.06 219 ILE A CA 1
ATOM 1688 C C . ILE A 1 219 ? -25.969 19.25 0.438 1 96.06 219 ILE A C 1
ATOM 1690 O O . ILE A 1 219 ? -26.703 20.188 0.116 1 96.06 219 ILE A O 1
ATOM 1694 N N . LEU A 1 220 ? -24.688 19.344 0.387 1 92.94 220 LEU A N 1
ATOM 1695 C CA . LEU A 1 220 ? -23.953 20.484 -0.17 1 92.94 220 LEU A CA 1
ATOM 1696 C C . LEU A 1 220 ? -24.453 21.797 0.436 1 92.94 220 LEU A C 1
ATOM 1698 O O . LEU A 1 220 ? -24.828 22.719 -0.29 1 92.94 220 LEU A O 1
ATOM 1702 N N . GLY A 1 221 ? -24.359 21.875 1.711 1 87 221 GLY A N 1
ATOM 1703 C CA . GLY A 1 221 ? -24.875 22.984 2.475 1 87 221 GLY A CA 1
ATOM 1704 C C . GLY A 1 221 ? -24.25 24.312 2.082 1 87 221 GLY A C 1
ATOM 1705 O O . GLY A 1 221 ? -24.844 25.375 2.295 1 87 221 GLY A O 1
ATOM 1706 N N . GLU A 1 222 ? -23.125 24.328 1.471 1 80.75 222 GLU A N 1
ATOM 1707 C CA . GLU A 1 222 ? -22.406 25.547 1.094 1 80.75 222 GLU A CA 1
ATOM 1708 C C . GLU A 1 222 ? -22.938 26.109 -0.221 1 80.75 222 GLU A C 1
ATOM 1710 O O . GLU A 1 222 ? -22.641 27.25 -0.578 1 80.75 222 GLU A O 1
ATOM 1715 N N . MET A 1 223 ? -23.797 25.344 -0.884 1 87.88 223 MET A N 1
ATOM 1716 C CA . MET A 1 223 ? -24.359 25.781 -2.162 1 87.88 223 MET A CA 1
ATOM 1717 C C . MET A 1 223 ? -25.781 26.297 -1.984 1 87.88 223 MET A C 1
ATOM 1719 O O . MET A 1 223 ? -26.359 26.188 -0.896 1 87.88 223 MET A O 1
ATOM 1723 N N . SER A 1 224 ? -26.297 26.922 -3.072 1 89.75 224 SER A N 1
ATOM 1724 C CA . SER A 1 224 ? -27.672 27.406 -3.027 1 89.75 224 SER A CA 1
ATOM 1725 C C . SER A 1 224 ? -28.641 26.234 -2.883 1 89.75 224 SER A C 1
ATOM 1727 O O . SER A 1 224 ? -28.312 25.094 -3.225 1 89.75 224 SER A O 1
ATOM 1729 N N . GLN A 1 225 ? -29.797 26.594 -2.338 1 92.5 225 GLN A N 1
ATOM 1730 C CA . GLN A 1 225 ? -30.828 25.578 -2.152 1 92.5 225 GLN A CA 1
ATOM 1731 C C . GLN A 1 225 ? -31.203 24.938 -3.48 1 92.5 225 GLN A C 1
ATOM 1733 O O . GLN A 1 225 ? -31.422 23.719 -3.549 1 92.5 225 GLN A O 1
ATOM 1738 N N . GLY A 1 226 ? -31.281 25.75 -4.457 1 93.06 226 GLY A N 1
ATOM 1739 C CA . GLY A 1 226 ? -31.625 25.234 -5.773 1 93.06 226 GLY A CA 1
ATOM 1740 C C . GLY A 1 226 ? -30.625 24.219 -6.297 1 93.06 226 GLY A C 1
ATOM 1741 O O . GLY A 1 226 ? -31.016 23.188 -6.855 1 93.06 226 GLY A O 1
ATOM 1742 N N . LEU A 1 227 ? -29.438 24.516 -6.148 1 93.25 227 LEU A N 1
ATOM 1743 C CA . LEU A 1 227 ? -28.375 23.625 -6.609 1 93.25 227 LEU A CA 1
ATOM 1744 C C . LEU A 1 227 ? -28.344 22.344 -5.773 1 93.25 227 LEU A C 1
ATOM 1746 O O . LEU A 1 227 ? -28.141 21.25 -6.309 1 93.25 227 LEU A O 1
ATOM 1750 N N . ALA A 1 228 ? -28.547 22.484 -4.543 1 94.81 228 ALA A N 1
ATOM 1751 C CA . ALA A 1 228 ? -28.594 21.328 -3.654 1 94.81 228 ALA A CA 1
ATOM 1752 C C . ALA A 1 228 ? -29.75 20.406 -4.02 1 94.81 228 ALA A C 1
ATOM 1754 O O . ALA A 1 228 ? -29.594 19.188 -4.031 1 94.81 228 ALA A O 1
ATOM 1755 N N . ASP A 1 229 ? -30.859 21.016 -4.27 1 95.94 229 ASP A N 1
ATOM 1756 C CA . ASP A 1 229 ? -32.031 20.25 -4.672 1 95.94 229 ASP A CA 1
ATOM 1757 C C . ASP A 1 229 ? -31.781 19.5 -5.98 1 95.94 229 ASP A C 1
ATOM 1759 O O . ASP A 1 229 ? -32.156 18.344 -6.129 1 95.94 229 ASP A O 1
ATOM 1763 N N . TYR A 1 230 ? -31.188 20.203 -6.848 1 95.75 230 TYR A N 1
ATOM 1764 C CA . TYR A 1 230 ? -30.844 19.562 -8.117 1 95.75 230 TYR A CA 1
ATOM 1765 C C . TYR A 1 230 ? -29.906 18.391 -7.898 1 95.75 230 TYR A C 1
ATOM 1767 O O . TYR A 1 230 ? -30.078 17.328 -8.492 1 95.75 230 TYR A O 1
ATOM 1775 N N . ALA A 1 231 ? -28.891 18.594 -7.129 1 96.38 231 ALA A N 1
ATOM 1776 C CA . ALA A 1 231 ? -27.938 17.531 -6.84 1 96.38 231 ALA A CA 1
ATOM 1777 C C . ALA A 1 231 ? -28.625 16.312 -6.23 1 96.38 231 ALA A C 1
ATOM 1779 O O . ALA A 1 231 ? -28.375 15.172 -6.641 1 96.38 231 ALA A O 1
ATOM 1780 N N . THR A 1 232 ? -29.516 16.562 -5.32 1 97.31 232 THR A N 1
ATOM 1781 C CA . THR A 1 232 ? -30.25 15.492 -4.656 1 97.31 232 THR A CA 1
ATOM 1782 C C . THR A 1 232 ? -31.078 14.703 -5.66 1 97.31 232 THR A C 1
ATOM 1784 O O . THR A 1 232 ? -31.047 13.469 -5.672 1 97.31 232 THR A O 1
ATOM 1787 N N . ARG A 1 233 ? -31.766 15.383 -6.457 1 96.69 233 ARG A N 1
ATOM 1788 C CA . ARG A 1 233 ? -32.594 14.742 -7.469 1 96.69 233 ARG A CA 1
ATOM 1789 C C . ARG A 1 233 ? -31.766 13.914 -8.43 1 96.69 233 ARG A C 1
ATOM 1791 O O . ARG A 1 233 ? -32.125 12.789 -8.773 1 96.69 233 ARG A O 1
ATOM 1798 N N . THR A 1 234 ? -30.703 14.484 -8.812 1 96.06 234 THR A N 1
ATOM 1799 C CA . THR A 1 234 ? -29.812 13.828 -9.766 1 96.06 234 THR A CA 1
ATOM 1800 C C . THR A 1 234 ? -29.25 12.539 -9.172 1 96.06 234 THR A C 1
ATOM 1802 O O . THR A 1 234 ? -29.188 11.508 -9.844 1 96.06 234 THR A O 1
ATOM 1805 N N . LEU A 1 235 ? -28.797 12.562 -7.953 1 97.06 235 LEU A N 1
ATOM 1806 C CA . LEU A 1 235 ? -28.281 11.383 -7.285 1 97.06 235 LEU A CA 1
ATOM 1807 C C . LEU A 1 235 ? -29.344 10.297 -7.164 1 97.06 235 LEU A C 1
ATOM 1809 O O . LEU A 1 235 ? -29.078 9.125 -7.43 1 97.06 235 LEU A O 1
ATOM 1813 N N . ARG A 1 236 ? -30.547 10.711 -6.844 1 96.94 236 ARG A N 1
ATOM 1814 C CA . ARG A 1 236 ? -31.656 9.766 -6.699 1 96.94 236 ARG A CA 1
ATOM 1815 C C . ARG A 1 236 ? -32 9.125 -8.039 1 96.94 236 ARG A C 1
ATOM 1817 O O . ARG A 1 236 ? -32.281 7.926 -8.109 1 96.94 236 ARG A O 1
ATOM 1824 N N . GLU A 1 237 ? -31.969 9.883 -9.039 1 96 237 GLU A N 1
ATOM 1825 C CA . GLU A 1 237 ? -32.25 9.375 -10.383 1 96 237 GLU A CA 1
ATOM 1826 C C . GLU A 1 237 ? -31.203 8.32 -10.789 1 96 237 GLU A C 1
ATOM 1828 O O . GLU A 1 237 ? -31.516 7.41 -11.562 1 96 237 GLU A O 1
ATOM 1833 N N . ARG A 1 238 ? -30.062 8.414 -10.203 1 94.94 238 ARG A N 1
ATOM 1834 C CA . ARG A 1 238 ? -28.984 7.48 -10.508 1 94.94 238 ARG A CA 1
ATOM 1835 C C . ARG A 1 238 ? -29.031 6.258 -9.602 1 94.94 238 ARG A C 1
ATOM 1837 O O . ARG A 1 238 ? -28.172 5.383 -9.68 1 94.94 238 ARG A O 1
ATOM 1844 N N . GLY A 1 239 ? -29.953 6.254 -8.75 1 95 239 GLY A N 1
ATOM 1845 C CA . GLY A 1 239 ? -30.125 5.102 -7.879 1 95 239 GLY A CA 1
ATOM 1846 C C . GLY A 1 239 ? -29.391 5.234 -6.559 1 95 239 GLY A C 1
ATOM 1847 O O . GLY A 1 239 ? -29.188 4.246 -5.855 1 95 239 GLY A O 1
ATOM 1848 N N . ILE A 1 240 ? -28.953 6.391 -6.191 1 97.75 240 ILE A N 1
ATOM 1849 C CA . ILE A 1 240 ? -28.281 6.625 -4.914 1 97.75 240 ILE A CA 1
ATOM 1850 C C . ILE A 1 240 ? -29.297 7.09 -3.879 1 97.75 240 ILE A C 1
ATOM 1852 O O . ILE A 1 240 ? -29.984 8.094 -4.078 1 97.75 240 ILE A O 1
ATOM 1856 N N . GLU A 1 241 ? -29.438 6.336 -2.855 1 98.31 241 GLU A N 1
ATOM 1857 C CA . GLU A 1 241 ? -30.297 6.727 -1.749 1 98.31 241 GLU A CA 1
ATOM 1858 C C . GLU A 1 241 ? -29.672 7.855 -0.931 1 98.31 241 GLU A C 1
ATOM 1860 O O . GLU A 1 241 ? -28.516 7.77 -0.53 1 98.31 241 GLU A O 1
ATOM 1865 N N . VAL A 1 242 ? -30.469 8.898 -0.792 1 98.38 242 VAL A N 1
ATOM 1866 C CA . VAL A 1 242 ? -30 10.016 0.027 1 98.38 242 VAL A CA 1
ATOM 1867 C C . VAL A 1 242 ? -30.859 10.117 1.285 1 98.38 242 VAL A C 1
ATOM 1869 O O . VAL A 1 242 ? -32.031 10.484 1.213 1 98.38 242 VAL A O 1
ATOM 1872 N N . LYS A 1 243 ? -30.25 9.828 2.404 1 98.25 243 LYS A N 1
ATOM 1873 C CA . LYS A 1 243 ? -30.938 9.906 3.688 1 98.25 243 LYS A CA 1
ATOM 1874 C C . LYS A 1 243 ? -30.562 11.172 4.445 1 98.25 243 LYS A C 1
ATOM 1876 O O . LYS A 1 243 ? -29.5 11.234 5.078 1 98.25 243 LYS A O 1
ATOM 1881 N N . LEU A 1 244 ? -31.484 12.078 4.5 1 97.62 244 LEU A N 1
ATOM 1882 C CA . LEU A 1 244 ? -31.266 13.359 5.16 1 97.62 244 LEU A CA 1
ATOM 1883 C C . LEU A 1 244 ? -31.781 13.32 6.598 1 97.62 244 LEU A C 1
ATOM 1885 O O . LEU A 1 244 ? -32.562 12.43 6.961 1 97.62 244 LEU A O 1
ATOM 1889 N N . GLY A 1 245 ? -31.281 14.242 7.43 1 97 245 GLY A N 1
ATOM 1890 C CA . GLY A 1 245 ? -31.688 14.242 8.828 1 97 245 GLY A CA 1
ATOM 1891 C C . GLY A 1 245 ? -31.312 12.961 9.555 1 97 245 GLY A C 1
ATOM 1892 O O . GLY A 1 245 ? -32.031 12.539 10.469 1 97 245 GLY A O 1
ATOM 1893 N N . THR A 1 246 ? -30.297 12.312 9.133 1 96.88 246 THR A N 1
ATOM 1894 C CA . THR A 1 246 ? -29.922 10.992 9.617 1 96.88 246 THR A CA 1
ATOM 1895 C C . THR A 1 246 ? -28.422 10.945 9.938 1 96.88 246 THR A C 1
ATOM 1897 O O . THR A 1 246 ? -27.594 11.219 9.07 1 96.88 246 THR A O 1
ATOM 1900 N N . GLY A 1 247 ? -28.094 10.609 11.172 1 96.12 247 GLY A N 1
ATOM 1901 C CA . GLY A 1 247 ? -26.703 10.438 11.57 1 96.12 247 GLY A CA 1
ATOM 1902 C C . GLY A 1 247 ? -26.312 8.984 11.758 1 96.12 247 GLY A C 1
ATOM 1903 O O . GLY A 1 247 ? -27.062 8.078 11.367 1 96.12 247 GLY A O 1
ATOM 1904 N N . VAL A 1 248 ? -25.047 8.773 12.172 1 96.19 248 VAL A N 1
ATOM 1905 C CA . VAL A 1 248 ? -24.562 7.434 12.461 1 96.19 248 VAL A CA 1
ATOM 1906 C C . VAL A 1 248 ? -24.562 7.199 13.977 1 96.19 248 VAL A C 1
ATOM 1908 O O . VAL A 1 248 ? -24.031 8.008 14.734 1 96.19 248 VAL A O 1
ATOM 1911 N N . ALA A 1 249 ? -25.141 6.137 14.367 1 94.75 249 ALA A N 1
ATOM 1912 C CA . ALA A 1 249 ? -25.156 5.766 15.781 1 94.75 249 ALA A CA 1
ATOM 1913 C C . ALA A 1 249 ? -23.984 4.832 16.109 1 94.75 249 ALA A C 1
ATOM 1915 O O . ALA A 1 249 ? -23.328 4.988 17.141 1 94.75 249 ALA A O 1
ATOM 1916 N N . SER A 1 250 ? -23.781 3.879 15.266 1 90.75 250 SER A N 1
ATOM 1917 C CA . SER A 1 250 ? -22.703 2.922 15.445 1 90.75 250 SER A CA 1
ATOM 1918 C C . SER A 1 250 ? -22.438 2.135 14.172 1 90.75 250 SER A C 1
ATOM 1920 O O . SER A 1 250 ? -23.203 2.215 13.211 1 90.75 250 SER A O 1
ATOM 1922 N N . ALA A 1 251 ? -21.266 1.454 14.133 1 92.56 251 ALA A N 1
ATOM 1923 C CA . ALA A 1 251 ? -20.906 0.643 12.969 1 92.56 251 ALA A CA 1
ATOM 1924 C C . ALA A 1 251 ? -20.172 -0.631 13.391 1 92.56 251 ALA A C 1
ATOM 1926 O O . ALA A 1 251 ? -19.531 -0.664 14.438 1 92.56 251 ALA A O 1
ATOM 1927 N N . THR A 1 252 ? -20.406 -1.677 12.68 1 88.31 252 THR A N 1
ATOM 1928 C CA . THR A 1 252 ? -19.625 -2.912 12.758 1 88.31 252 THR A CA 1
ATOM 1929 C C . THR A 1 252 ? -19 -3.252 11.406 1 88.31 252 THR A C 1
ATOM 1931 O O . THR A 1 252 ? -19.078 -2.463 10.469 1 88.31 252 THR A O 1
ATOM 1934 N N . GLY A 1 253 ? -18.391 -4.398 11.398 1 86.31 253 GLY A N 1
ATOM 1935 C CA . GLY A 1 253 ? -17.797 -4.832 10.141 1 86.31 253 GLY A CA 1
ATOM 1936 C C . GLY A 1 253 ? -18.844 -5.203 9.094 1 86.31 253 GLY A C 1
ATOM 1937 O O . GLY A 1 253 ? -18.531 -5.316 7.91 1 86.31 253 GLY A O 1
ATOM 1938 N N . THR A 1 254 ? -20.141 -5.27 9.516 1 88.94 254 THR A N 1
ATOM 1939 C CA . THR A 1 254 ? -21.141 -5.75 8.57 1 88.94 254 THR A CA 1
ATOM 1940 C C . THR A 1 254 ? -22.391 -4.887 8.633 1 88.94 254 THR A C 1
ATOM 1942 O O . THR A 1 254 ? -23.375 -5.152 7.934 1 88.94 254 THR A O 1
ATOM 1945 N N . GLN A 1 255 ? -22.328 -3.848 9.516 1 92.5 255 GLN A N 1
ATOM 1946 C CA . GLN A 1 255 ? -23.547 -3.064 9.656 1 92.5 255 GLN A CA 1
ATOM 1947 C C . GLN A 1 255 ? -23.234 -1.605 9.977 1 92.5 255 GLN A C 1
ATOM 1949 O O . GLN A 1 255 ? -22.234 -1.31 10.625 1 92.5 255 GLN A O 1
ATOM 1954 N N . LEU A 1 256 ? -24.094 -0.717 9.5 1 95.69 256 LEU A N 1
ATOM 1955 C CA . LEU A 1 256 ? -24.172 0.685 9.906 1 95.69 256 LEU A CA 1
ATOM 1956 C C . LEU A 1 256 ? -25.516 0.988 10.562 1 95.69 256 LEU A C 1
ATOM 1958 O O . LEU A 1 256 ? -26.562 0.702 9.992 1 95.69 256 LEU A O 1
ATOM 1962 N N . VAL A 1 257 ? -25.453 1.464 11.734 1 95.12 257 VAL A N 1
ATOM 1963 C CA . VAL A 1 257 ? -26.688 1.814 12.445 1 95.12 257 VAL A CA 1
ATOM 1964 C C . VAL A 1 257 ? -26.859 3.33 12.453 1 95.12 257 VAL A C 1
ATOM 1966 O O . VAL A 1 257 ? -25.953 4.066 12.859 1 95.12 257 VAL A O 1
ATOM 1969 N N . THR A 1 258 ? -28.016 3.758 12.023 1 97.19 258 THR A N 1
ATOM 1970 C CA . THR A 1 258 ? -28.266 5.191 11.945 1 97.19 258 THR A CA 1
ATOM 1971 C C . THR A 1 258 ? -28.891 5.707 13.242 1 97.19 258 THR A C 1
ATOM 1973 O O . THR A 1 258 ? -29.312 4.918 14.086 1 97.19 258 THR A O 1
ATOM 1976 N N . THR A 1 259 ? -28.891 7.02 13.391 1 95.88 259 THR A N 1
ATOM 1977 C CA . THR A 1 259 ? -29.469 7.66 14.57 1 95.88 259 THR A CA 1
ATOM 1978 C C . THR A 1 259 ? -30.984 7.5 14.594 1 95.88 259 THR A C 1
ATOM 1980 O O . THR A 1 259 ? -31.609 7.699 15.633 1 95.88 259 THR A O 1
ATOM 1983 N N . THR A 1 260 ? -31.609 7.129 13.516 1 95.62 260 THR A N 1
ATOM 1984 C CA . THR A 1 260 ? -33.031 6.879 13.453 1 95.62 260 THR A CA 1
ATOM 1985 C C . THR A 1 260 ? -33.344 5.438 13.844 1 95.62 260 THR A C 1
ATOM 1987 O O . THR A 1 260 ? -34.531 5.047 13.914 1 95.62 260 THR A O 1
ATOM 1990 N N . GLY A 1 261 ? -32.344 4.609 13.984 1 93.75 261 GLY A N 1
ATOM 1991 C CA . GLY A 1 261 ? -32.562 3.227 14.391 1 93.75 261 GLY A CA 1
ATOM 1992 C C . GLY A 1 261 ? -32.5 2.246 13.242 1 93.75 261 GLY A C 1
ATOM 1993 O O . GLY A 1 261 ? -32.562 1.032 13.445 1 93.75 261 GLY A O 1
ATOM 1994 N N . GLU A 1 262 ? -32.312 2.74 12.125 1 96.56 262 GLU A N 1
ATOM 1995 C CA . GLU A 1 262 ? -32.219 1.862 10.961 1 96.56 262 GLU A CA 1
ATOM 1996 C C . GLU A 1 262 ? -30.875 1.1 10.961 1 96.56 262 GLU A C 1
ATOM 1998 O O . GLU A 1 262 ? -29.828 1.675 11.242 1 96.56 262 GLU A O 1
ATOM 2003 N N . VAL A 1 263 ? -30.984 -0.212 10.695 1 95 263 VAL A N 1
ATOM 2004 C CA . VAL A 1 263 ? -29.797 -1.053 10.562 1 95 263 VAL A CA 1
ATOM 2005 C C . VAL A 1 263 ? -29.562 -1.376 9.086 1 95 263 VAL A C 1
ATOM 2007 O O . VAL A 1 263 ? -30.406 -2.018 8.445 1 95 263 VAL A O 1
ATOM 2010 N N . ILE A 1 264 ? -28.484 -0.93 8.555 1 96.69 264 ILE A N 1
ATOM 2011 C CA . ILE A 1 264 ? -28.125 -1.148 7.152 1 96.69 264 ILE A CA 1
ATOM 2012 C C . ILE A 1 264 ? -27.031 -2.209 7.059 1 96.69 264 ILE A C 1
ATOM 2014 O O . ILE A 1 264 ? -25.922 -2.014 7.566 1 96.69 264 ILE A O 1
ATOM 2018 N N . ASP A 1 265 ? -27.344 -3.307 6.426 1 94.5 265 ASP A N 1
ATOM 2019 C CA . ASP A 1 265 ? -26.328 -4.316 6.148 1 94.5 265 ASP A CA 1
ATOM 2020 C C . ASP A 1 265 ? -25.344 -3.826 5.086 1 94.5 265 ASP A C 1
ATOM 2022 O O . ASP A 1 265 ? -25.734 -3.6 3.936 1 94.5 265 ASP A O 1
ATOM 2026 N N . THR A 1 266 ? -24.125 -3.568 5.508 1 96.44 266 THR A N 1
ATOM 2027 C CA . THR A 1 266 ? -23.109 -3.066 4.582 1 96.44 266 THR A CA 1
ATOM 2028 C C . THR A 1 266 ? -21.719 -3.465 5.047 1 96.44 266 THR A C 1
ATOM 2030 O O . THR A 1 266 ? -21.469 -3.582 6.25 1 96.44 266 THR A O 1
ATOM 2033 N N . ARG A 1 267 ? -20.891 -3.723 4.117 1 93.25 267 ARG A N 1
ATOM 2034 C CA . ARG A 1 267 ? -19.484 -3.996 4.41 1 93.25 267 ARG A CA 1
ATOM 2035 C C . ARG A 1 267 ? -18.594 -2.842 3.963 1 93.25 267 ARG A C 1
ATOM 2037 O O . ARG A 1 267 ? -17.359 -2.953 3.979 1 93.25 267 ARG A O 1
ATOM 2044 N N . THR A 1 268 ? -19.203 -1.765 3.514 1 97 268 THR A N 1
ATOM 2045 C CA . THR A 1 268 ? -18.469 -0.595 3.043 1 97 268 THR A CA 1
ATOM 2046 C C . THR A 1 268 ? -19.031 0.681 3.664 1 97 268 THR A C 1
ATOM 2048 O O . THR A 1 268 ? -20.188 1.055 3.402 1 97 268 THR A O 1
ATOM 2051 N N . ILE A 1 269 ? -18.25 1.301 4.488 1 97.81 269 ILE A N 1
ATOM 2052 C CA . ILE A 1 269 ? -18.578 2.605 5.051 1 97.81 269 ILE A CA 1
ATOM 2053 C C . ILE A 1 269 ? -17.469 3.598 4.738 1 97.81 269 ILE A C 1
ATOM 2055 O O . ILE A 1 269 ? -16.297 3.365 5.086 1 97.81 269 ILE A O 1
ATOM 2059 N N . VAL A 1 270 ? -17.766 4.633 4.027 1 98.12 270 VAL A N 1
ATOM 2060 C CA . VAL A 1 270 ? -16.828 5.723 3.775 1 98.12 270 VAL A CA 1
ATOM 2061 C C . VAL A 1 270 ? -17.25 6.957 4.57 1 98.12 270 VAL A C 1
ATOM 2063 O O . VAL A 1 270 ? -18.328 7.508 4.344 1 98.12 270 VAL A O 1
ATOM 2066 N N . ALA A 1 271 ? -16.438 7.367 5.449 1 97.62 271 ALA A N 1
ATOM 2067 C CA . ALA A 1 271 ? -16.75 8.523 6.281 1 97.62 271 ALA A CA 1
ATOM 2068 C C . ALA A 1 271 ? -16.031 9.773 5.789 1 97.62 271 ALA A C 1
ATOM 2070 O O . ALA A 1 271 ? -14.789 9.789 5.723 1 97.62 271 ALA A O 1
ATOM 2071 N N . THR A 1 272 ? -16.766 10.719 5.402 1 96 272 THR A N 1
ATOM 2072 C CA . THR A 1 272 ? -16.188 12.008 5.016 1 96 272 THR A CA 1
ATOM 2073 C C . THR A 1 272 ? -16.547 13.086 6.035 1 96 272 THR A C 1
ATOM 2075 O O . THR A 1 272 ? -16.781 14.242 5.668 1 96 272 THR A O 1
ATOM 2078 N N . ILE A 1 273 ? -16.688 12.68 7.27 1 93.81 273 ILE A N 1
ATOM 2079 C CA . ILE A 1 273 ? -17 13.555 8.398 1 93.81 273 ILE A CA 1
ATOM 2080 C C . ILE A 1 273 ? -15.875 13.492 9.422 1 93.81 273 ILE A C 1
ATOM 2082 O O . ILE A 1 273 ? -14.836 12.883 9.18 1 93.81 273 ILE A O 1
ATOM 2086 N N . GLY A 1 274 ? -16.016 14.273 10.492 1 89.06 274 GLY A N 1
ATOM 2087 C CA . GLY A 1 274 ? -15.156 14.125 11.656 1 89.06 274 GLY A CA 1
ATOM 2088 C C . GLY A 1 274 ? -13.945 15.039 11.609 1 89.06 274 GLY A C 1
ATOM 2089 O O . GLY A 1 274 ? -12.859 14.656 12.062 1 89.06 274 GLY A O 1
ATOM 2090 N N . ASN A 1 275 ? -14.07 16.172 11.008 1 88.62 275 ASN A N 1
ATOM 2091 C CA . ASN A 1 275 ? -12.961 17.109 11.016 1 88.62 275 ASN A CA 1
ATOM 2092 C C . ASN A 1 275 ? -12.57 17.516 12.438 1 88.62 275 ASN A C 1
ATOM 2094 O O . ASN A 1 275 ? -13.438 17.859 13.242 1 88.62 275 ASN A O 1
ATOM 2098 N N . ALA A 1 276 ? -11.344 17.359 12.773 1 91.12 276 ALA A N 1
ATOM 2099 C CA . ALA A 1 276 ? -10.805 17.672 14.094 1 91.12 276 ALA A CA 1
ATOM 2100 C C . ALA A 1 276 ? -9.344 18.125 13.992 1 91.12 276 ALA A C 1
ATOM 2102 O O . ALA A 1 276 ? -8.648 17.766 13.039 1 91.12 276 ALA A O 1
ATOM 2103 N N . PRO A 1 277 ? -8.953 18.953 14.961 1 91.81 277 PRO A N 1
ATOM 2104 C CA . PRO A 1 277 ? -7.531 19.297 14.969 1 91.81 277 PRO A CA 1
ATOM 2105 C C . PRO A 1 277 ? -6.629 18.062 15.117 1 91.81 277 PRO A C 1
ATOM 2107 O O . PRO A 1 277 ? -6.969 17.141 15.852 1 91.81 277 PRO A O 1
ATOM 2110 N N . SER A 1 278 ? -5.547 18.109 14.422 1 88.56 278 SER A N 1
ATOM 2111 C CA . SER A 1 278 ? -4.57 17.047 14.602 1 88.56 278 SER A CA 1
ATOM 2112 C C . SER A 1 278 ? -4.016 17.031 16.016 1 88.56 278 SER A C 1
ATOM 2114 O O . SER A 1 278 ? -3.994 18.062 16.688 1 88.56 278 SER A O 1
ATOM 2116 N N . PRO A 1 279 ? -3.5 15.883 16.453 1 84.5 279 PRO A N 1
ATOM 2117 C CA . PRO A 1 279 ? -2.939 15.789 17.797 1 84.5 279 PRO A CA 1
ATOM 2118 C C . PRO A 1 279 ? -1.773 16.75 18.016 1 84.5 279 PRO A C 1
ATOM 2120 O O . PRO A 1 279 ? -1.646 17.328 19.094 1 84.5 279 PRO A O 1
ATOM 2123 N N . VAL A 1 280 ? -0.974 16.891 17.047 1 89 280 VAL A N 1
ATOM 2124 C CA . VAL A 1 280 ? 0.181 17.781 17.188 1 89 280 VAL A CA 1
ATOM 2125 C C . VAL A 1 280 ? -0.287 19.219 17.359 1 89 280 VAL A C 1
ATOM 2127 O O . VAL A 1 280 ? 0.275 19.969 18.172 1 89 280 VAL A O 1
ATOM 2130 N N . VAL A 1 281 ? -1.298 19.578 16.656 1 93.56 281 VAL A N 1
ATOM 2131 C CA . VAL A 1 281 ? -1.837 20.938 16.766 1 93.56 281 VAL A CA 1
ATOM 2132 C C . VAL A 1 281 ? -2.453 21.141 18.141 1 93.56 281 VAL A C 1
ATOM 2134 O O . VAL A 1 281 ? -2.277 22.188 18.766 1 93.56 281 VAL A O 1
ATOM 2137 N N . ARG A 1 282 ? -3.096 20.109 18.625 1 90.06 282 ARG A N 1
ATOM 2138 C CA . ARG A 1 282 ? -3.693 20.188 19.969 1 90.06 282 ARG A CA 1
ATOM 2139 C C . ARG A 1 282 ? -2.625 20.359 21.031 1 90.06 282 ARG A C 1
ATOM 2141 O O . ARG A 1 282 ? -2.814 21.125 21.984 1 90.06 282 ARG A O 1
ATOM 2148 N N . ARG A 1 283 ? -1.577 19.812 20.859 1 88.81 283 ARG A N 1
ATOM 2149 C CA . ARG A 1 283 ? -0.517 19.797 21.875 1 88.81 283 ARG A CA 1
ATOM 2150 C C . ARG A 1 283 ? 0.261 21.109 21.844 1 88.81 283 ARG A C 1
ATOM 2152 O O . ARG A 1 283 ? 0.988 21.422 22.797 1 88.81 283 ARG A O 1
ATOM 2159 N N . MET A 1 284 ? 0.131 21.859 20.859 1 93.75 284 MET A N 1
ATOM 2160 C CA . MET A 1 284 ? 0.865 23.109 20.75 1 93.75 284 MET A CA 1
ATOM 2161 C C . MET A 1 284 ? 0.382 24.125 21.797 1 93.75 284 MET A C 1
ATOM 2163 O O . MET A 1 284 ? 1.087 25.078 22.125 1 93.75 284 MET A O 1
ATOM 2167 N N . GLY A 1 285 ? -0.808 23.969 22.25 1 92.56 285 GLY A N 1
ATOM 2168 C CA . GLY A 1 285 ? -1.32 24.828 23.297 1 92.56 285 GLY A CA 1
ATOM 2169 C C . GLY A 1 285 ? -1.57 26.25 22.844 1 92.56 285 GLY A C 1
ATOM 2170 O O . GLY A 1 285 ? -1.544 27.172 23.656 1 92.56 285 GLY A O 1
ATOM 2171 N N . LEU A 1 286 ? -1.776 26.453 21.641 1 96.31 286 LEU A N 1
ATOM 2172 C CA . LEU A 1 286 ? -2.086 27.781 21.109 1 96.31 286 LEU A CA 1
ATOM 2173 C C . LEU A 1 286 ? -3.549 28.141 21.359 1 96.31 286 LEU A C 1
ATOM 2175 O O . LEU A 1 286 ? -4.383 27.25 21.562 1 96.31 286 LEU A O 1
ATOM 2179 N N . PRO A 1 287 ? -3.846 29.453 21.438 1 96.31 287 PRO A N 1
ATOM 2180 C CA . PRO A 1 287 ? -5.258 29.828 21.531 1 96.31 287 PRO A CA 1
ATOM 2181 C C . PRO A 1 287 ? -6.105 29.203 20.422 1 96.31 287 PRO A C 1
ATOM 2183 O O . PRO A 1 287 ? -5.719 29.25 19.25 1 96.31 287 PRO A O 1
ATOM 2186 N N . SER A 1 288 ? -7.137 28.578 20.844 1 94.69 288 SER A N 1
ATOM 2187 C CA . SER A 1 288 ? -7.961 27.859 19.875 1 94.69 288 SER A CA 1
ATOM 2188 C C . SER A 1 288 ? -9.445 28.047 20.172 1 94.69 288 SER A C 1
ATOM 2190 O O . SER A 1 288 ? -9.836 28.281 21.312 1 94.69 288 SER A O 1
ATOM 2192 N N . GLU A 1 289 ? -10.18 28.125 19.172 1 90.75 289 GLU A N 1
ATOM 2193 C CA . GLU A 1 289 ? -11.641 28.172 19.203 1 90.75 289 GLU A CA 1
ATOM 2194 C C . GLU A 1 289 ? -12.234 27.203 18.188 1 90.75 289 GLU A C 1
ATOM 2196 O O . GLU A 1 289 ? -11.789 27.125 17.031 1 90.75 289 GLU A O 1
ATOM 2201 N N . ARG A 1 290 ? -13.234 26.453 18.609 1 85.25 290 ARG A N 1
ATOM 2202 C CA . ARG A 1 290 ? -13.922 25.5 17.75 1 85.25 290 ARG A CA 1
ATOM 2203 C C . ARG A 1 290 ? -12.945 24.5 17.141 1 85.25 290 ARG A C 1
ATOM 2205 O O . ARG A 1 290 ? -13.031 24.172 15.953 1 85.25 290 ARG A O 1
ATOM 2212 N N . GLY A 1 291 ? -11.852 24.25 17.828 1 88.44 291 GLY A N 1
ATOM 2213 C CA . GLY A 1 291 ? -10.891 23.25 17.406 1 88.44 291 GLY A CA 1
ATOM 2214 C C . GLY A 1 291 ? -9.883 23.781 16.406 1 88.44 291 GLY A C 1
ATOM 2215 O O . GLY A 1 291 ? -9.141 23 15.789 1 88.44 291 GLY A O 1
ATOM 2216 N N . ARG A 1 292 ? -9.891 25.062 16.203 1 95.5 292 ARG A N 1
ATOM 2217 C CA . ARG A 1 292 ? -8.969 25.672 15.25 1 95.5 292 ARG A CA 1
ATOM 2218 C C . ARG A 1 292 ? -8.141 26.766 15.922 1 95.5 292 ARG A C 1
ATOM 2220 O O . ARG A 1 292 ? -8.602 27.406 16.875 1 95.5 292 ARG A O 1
ATOM 2227 N N . ILE A 1 293 ? -6.988 26.984 15.43 1 97.62 293 ILE A N 1
ATOM 2228 C CA . ILE A 1 293 ? -6.094 28 15.977 1 97.62 293 ILE A CA 1
ATOM 2229 C C . ILE A 1 293 ? -6.68 29.391 15.742 1 97.62 293 ILE A C 1
ATOM 2231 O O . ILE A 1 293 ? -7.055 29.719 14.617 1 97.62 293 ILE A O 1
ATOM 2235 N N . SER A 1 294 ? -6.742 30.172 16.844 1 96.88 294 SER A N 1
ATOM 2236 C CA . SER A 1 294 ? -7.266 31.516 16.734 1 96.88 294 SER A CA 1
ATOM 2237 C C . SER A 1 294 ? -6.219 32.469 16.172 1 96.88 294 SER A C 1
ATOM 2239 O O . SER A 1 294 ? -5.141 32.625 16.734 1 96.88 294 SER A O 1
ATOM 2241 N N . VAL A 1 295 ? -6.562 33.094 15.055 1 97.69 295 VAL A N 1
ATOM 2242 C CA . VAL A 1 295 ? -5.676 34.062 14.43 1 97.69 295 VAL A CA 1
ATOM 2243 C C . VAL A 1 295 ? -6.406 35.406 14.25 1 97.69 295 VAL A C 1
ATOM 2245 O O . VAL A 1 295 ? -7.641 35.438 14.242 1 97.69 295 VAL A O 1
ATOM 2248 N N . ASP A 1 296 ? -5.645 36.438 14.234 1 96.19 296 ASP A N 1
ATOM 2249 C CA . ASP A 1 296 ? -6.27 37.688 13.867 1 96.19 296 ASP A CA 1
ATOM 2250 C C . ASP A 1 296 ? -6.473 37.781 12.359 1 96.19 296 ASP A C 1
ATOM 2252 O O . ASP A 1 296 ? -6.242 36.812 11.633 1 96.19 296 ASP A O 1
ATOM 2256 N N . ARG A 1 297 ? -6.922 38.875 11.852 1 96.5 297 ARG A N 1
ATOM 2257 C CA . ARG A 1 297 ? -7.289 39 10.445 1 96.5 297 ARG A CA 1
ATOM 2258 C C . ARG A 1 297 ? -6.047 39.094 9.562 1 96.5 297 ARG A C 1
ATOM 2260 O O . ARG A 1 297 ? -6.145 39.031 8.336 1 96.5 297 ARG A O 1
ATOM 2267 N N . THR A 1 298 ? -4.93 39.281 10.148 1 97.25 298 THR A N 1
ATOM 2268 C CA . THR A 1 298 ? -3.68 39.281 9.398 1 97.25 298 THR A CA 1
ATOM 2269 C C . THR A 1 298 ? -3.104 37.875 9.305 1 97.25 298 THR A C 1
ATOM 2271 O O . THR A 1 298 ? -2.072 37.656 8.664 1 97.25 298 THR A O 1
ATOM 2274 N N . LEU A 1 299 ? -3.695 36.844 9.969 1 98.31 299 LEU A N 1
ATOM 2275 C CA . LEU A 1 299 ? -3.35 35.406 10 1 98.31 299 LEU A CA 1
ATOM 2276 C C . LEU A 1 299 ? -2.268 35.156 11.039 1 98.31 299 LEU A C 1
ATOM 2278 O O . LEU A 1 299 ? -1.762 34.031 11.141 1 98.31 299 LEU A O 1
ATOM 2282 N N . ALA A 1 300 ? -1.91 36.188 11.836 1 98.19 300 ALA A N 1
ATOM 2283 C CA . ALA A 1 300 ? -1.017 36 12.969 1 98.19 300 ALA A CA 1
ATOM 2284 C C . ALA A 1 300 ? -1.751 35.344 14.141 1 98.19 300 ALA A C 1
ATOM 2286 O O . ALA A 1 300 ? -2.9 35.688 14.43 1 98.19 300 ALA A O 1
ATOM 2287 N N . VAL A 1 301 ? -1.093 34.375 14.75 1 98.31 301 VAL A N 1
ATOM 2288 C CA . VAL A 1 301 ? -1.683 33.719 15.922 1 98.31 301 VAL A CA 1
ATOM 2289 C C . VAL A 1 301 ? -1.847 34.75 17.047 1 98.31 301 VAL A C 1
ATOM 2291 O O . VAL A 1 301 ? -0.936 35.531 17.312 1 98.31 301 VAL A O 1
ATOM 2294 N N . LYS A 1 302 ? -2.996 34.719 17.688 1 96.19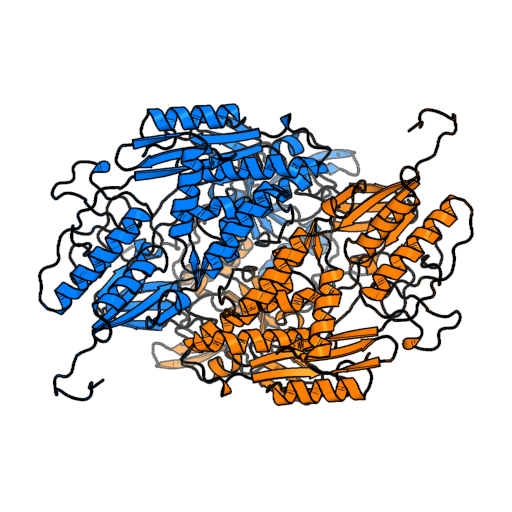 302 LYS A N 1
ATOM 2295 C CA . LYS A 1 302 ? -3.27 35.688 18.734 1 96.19 302 LYS A CA 1
ATOM 2296 C C . LYS A 1 302 ? -2.232 35.594 19.844 1 96.19 302 LYS A C 1
ATOM 2298 O O . LYS A 1 302 ? -1.99 34.531 20.391 1 96.19 302 LYS A O 1
ATOM 2303 N N . GLY A 1 303 ? -1.606 36.719 20.094 1 93.94 303 GLY A N 1
ATOM 2304 C CA . GLY A 1 303 ? -0.638 36.781 21.172 1 93.94 303 GLY A CA 1
ATOM 2305 C C . GLY A 1 303 ? 0.789 36.562 20.719 1 93.94 303 GLY A C 1
ATOM 2306 O O . GLY A 1 303 ? 1.728 36.656 21.5 1 93.94 303 GLY A O 1
ATOM 2307 N N . ARG A 1 304 ? 0.949 36.25 19.438 1 94.88 304 ARG A N 1
ATOM 2308 C CA . ARG A 1 304 ? 2.289 36 18.922 1 94.88 304 ARG A CA 1
ATOM 2309 C C . ARG A 1 304 ? 2.479 36.625 17.547 1 94.88 304 ARG A C 1
ATOM 2311 O O . ARG A 1 304 ? 1.709 36.375 16.625 1 94.88 304 ARG A O 1
ATOM 2318 N N . SER A 1 305 ? 3.539 37.375 17.406 1 92.81 305 SER A N 1
ATOM 2319 C CA . SER A 1 305 ? 3.777 38.094 16.156 1 92.81 305 SER A CA 1
ATOM 2320 C C . SER A 1 305 ? 4.703 37.281 15.242 1 92.81 305 SER A C 1
ATOM 2322 O O . SER A 1 305 ? 4.836 37.594 14.062 1 92.81 305 SER A O 1
ATOM 2324 N N . ASP A 1 306 ? 5.273 36.219 15.727 1 96 306 ASP A N 1
ATOM 2325 C CA . ASP A 1 306 ? 6.234 35.438 14.953 1 96 306 ASP A CA 1
ATOM 2326 C C . ASP A 1 306 ? 5.629 34.094 14.516 1 96 306 ASP A C 1
ATOM 2328 O O . ASP A 1 306 ? 6.309 33.281 13.898 1 96 306 ASP A O 1
ATOM 2332 N N . VAL A 1 307 ? 4.352 33.875 14.852 1 98.44 307 VAL A N 1
ATOM 2333 C CA . VAL A 1 307 ? 3.686 32.625 14.523 1 98.44 307 VAL A CA 1
ATOM 2334 C C . VAL A 1 307 ? 2.406 32.906 13.742 1 98.44 307 VAL A C 1
ATOM 2336 O O . VAL A 1 307 ? 1.594 33.75 14.148 1 98.44 307 VAL A O 1
ATOM 2339 N N . TRP A 1 308 ? 2.273 32.25 12.68 1 98.69 308 TRP A N 1
ATOM 2340 C CA . TRP A 1 308 ? 1.152 32.406 11.758 1 98.69 308 TRP A CA 1
ATOM 2341 C C . TRP A 1 308 ? 0.458 31.062 11.508 1 98.69 308 TRP A C 1
ATOM 2343 O O . TRP A 1 308 ? 1.066 30 11.664 1 98.69 308 TRP A O 1
ATOM 2353 N N . ALA A 1 309 ? -0.855 31.109 11.172 1 98.69 309 ALA A N 1
ATOM 2354 C CA . ALA A 1 309 ? -1.587 29.891 10.828 1 98.69 309 ALA A CA 1
ATOM 2355 C C . ALA A 1 309 ? -2.598 30.156 9.719 1 98.69 309 ALA A C 1
ATOM 2357 O O . ALA A 1 309 ? -3.121 31.266 9.594 1 98.69 309 ALA A O 1
ATOM 2358 N N . LEU A 1 310 ? -2.84 29.156 8.914 1 98.19 310 LEU A N 1
ATOM 2359 C CA . LEU A 1 310 ? -3.793 29.266 7.816 1 98.19 310 LEU A CA 1
ATOM 2360 C C . LEU A 1 310 ? -4.383 27.906 7.465 1 98.19 310 LEU A C 1
ATOM 2362 O O . LEU A 1 310 ? -3.934 26.891 7.973 1 98.19 310 LEU A O 1
ATOM 2366 N N . GLY A 1 311 ? -5.336 27.953 6.562 1 96.19 311 GLY A N 1
ATOM 2367 C CA . GLY A 1 311 ? -5.984 26.719 6.133 1 96.19 311 GLY A CA 1
ATOM 2368 C C . GLY A 1 311 ? -6.977 26.188 7.148 1 96.19 311 GLY A C 1
ATOM 2369 O O . GLY A 1 311 ? -7.543 26.938 7.934 1 96.19 311 GLY A O 1
ATOM 2370 N N . ASP A 1 312 ? -7.156 24.859 7.07 1 94.25 312 ASP A N 1
ATOM 2371 C CA . ASP A 1 312 ? -8.219 24.219 7.84 1 94.25 312 ASP A CA 1
ATOM 2372 C C . ASP A 1 312 ? -7.883 24.203 9.328 1 94.25 312 ASP A C 1
ATOM 2374 O O . ASP A 1 312 ? -8.766 24 10.164 1 94.25 312 ASP A O 1
ATOM 2378 N N . CYS A 1 313 ? -6.637 24.422 9.688 1 96.69 313 CYS A N 1
ATOM 2379 C CA . CYS A 1 313 ? -6.281 24.359 11.094 1 96.69 313 CYS A CA 1
ATOM 2380 C C . CYS A 1 313 ? -6.48 25.703 11.773 1 96.69 313 CYS A C 1
ATOM 2382 O O . CYS A 1 313 ? -6.402 25.812 13 1 96.69 313 CYS A O 1
ATOM 2384 N N . ALA A 1 314 ? -6.836 26.75 11.016 1 97.38 314 ALA A N 1
ATOM 2385 C CA . ALA A 1 314 ? -6.945 28.094 11.555 1 97.38 314 ALA A CA 1
ATOM 2386 C C . ALA A 1 314 ? -8.375 28.625 11.422 1 97.38 314 ALA A C 1
ATOM 2388 O O . ALA A 1 314 ? -9.07 28.328 10.453 1 97.38 314 ALA A O 1
ATOM 2389 N N . LEU A 1 315 ? -8.781 29.312 12.43 1 96.19 315 LEU A N 1
ATOM 2390 C CA . LEU A 1 315 ? -10.047 30.047 12.383 1 96.19 315 LEU A CA 1
ATOM 2391 C C . LEU A 1 315 ? -9.828 31.484 11.953 1 96.19 315 LEU A C 1
ATOM 2393 O O . LEU A 1 315 ? -9.375 32.312 12.742 1 96.19 315 LEU A O 1
ATOM 2397 N N . ILE A 1 316 ? -10.227 31.828 10.734 1 96.38 316 ILE A N 1
ATOM 2398 C CA . ILE A 1 316 ? -9.898 33.125 10.141 1 96.38 316 ILE A CA 1
ATOM 2399 C C . ILE A 1 316 ? -11.172 33.938 9.93 1 96.38 316 ILE A C 1
ATOM 2401 O O . ILE A 1 316 ? -12.008 33.562 9.094 1 96.38 316 ILE A O 1
ATOM 2405 N N . ALA A 1 317 ? -11.242 34.969 10.633 1 94.81 317 ALA A N 1
ATOM 2406 C CA . ALA A 1 317 ? -12.406 35.844 10.508 1 94.81 317 ALA A CA 1
ATOM 2407 C C . ALA A 1 317 ? -12.359 36.656 9.211 1 94.81 317 ALA A C 1
ATOM 2409 O O . ALA A 1 317 ? -11.289 37.125 8.805 1 94.81 317 ALA A O 1
ATOM 2410 N N . LEU A 1 318 ? -13.477 36.812 8.57 1 94.06 318 LEU A N 1
ATOM 2411 C CA . LEU A 1 318 ? -13.562 37.531 7.316 1 94.06 318 LEU A CA 1
ATOM 2412 C C . LEU A 1 318 ? -13.984 39 7.562 1 94.06 318 LEU A C 1
ATOM 2414 O O . LEU A 1 318 ? -13.93 39.812 6.652 1 94.06 318 LEU A O 1
ATOM 2418 N N . LYS A 1 319 ? -14.375 39.25 8.82 1 92.38 319 LYS A N 1
ATOM 2419 C CA . LYS A 1 319 ? -14.742 40.594 9.234 1 92.38 319 LYS A CA 1
ATOM 2420 C C . LYS A 1 319 ? -14.305 40.875 10.664 1 92.38 319 LYS A C 1
ATOM 2422 O O . LYS A 1 319 ? -13.953 39.969 11.406 1 92.38 319 LYS A O 1
ATOM 2427 N N . ASP A 1 320 ? -14.266 42.062 11.109 1 90.56 320 ASP A N 1
ATOM 2428 C CA . ASP A 1 320 ? -13.727 42.5 12.398 1 90.56 320 ASP A CA 1
ATOM 2429 C C . ASP A 1 320 ? -14.57 41.938 13.547 1 90.56 320 ASP A C 1
ATOM 2431 O O . ASP A 1 320 ? -14.023 41.5 14.57 1 90.56 320 ASP A O 1
ATOM 2435 N N . ALA A 1 321 ? -15.883 41.906 13.453 1 90.25 321 ALA A N 1
ATOM 2436 C CA . ALA A 1 321 ? -16.766 41.406 14.508 1 90.25 321 ALA A CA 1
ATOM 2437 C C . ALA A 1 321 ? -17.625 40.25 14.008 1 90.25 321 ALA A C 1
ATOM 2439 O O . ALA A 1 321 ? -18.828 40.406 13.789 1 90.25 321 ALA A O 1
ATOM 2440 N N . PRO A 1 322 ? -16.859 39.125 14.016 1 91 322 PRO A N 1
ATOM 2441 C CA . PRO A 1 322 ? -17.625 37.969 13.508 1 91 322 PRO A CA 1
ATOM 2442 C C . PRO A 1 322 ? -18.75 37.562 14.453 1 91 322 PRO A C 1
ATOM 2444 O O . PRO A 1 322 ? -18.578 37.562 15.672 1 91 322 PRO A O 1
ATOM 2447 N N . GLN A 1 323 ? -19.953 37.281 13.922 1 86.88 323 GLN A N 1
ATOM 2448 C CA . GLN A 1 323 ? -21.156 36.969 14.703 1 86.88 323 GLN A CA 1
ATOM 2449 C C . GLN A 1 323 ? -21.578 35.531 14.492 1 86.88 323 GLN A C 1
ATOM 2451 O O . GLN A 1 323 ? -22.312 34.969 15.312 1 86.88 323 GLN A O 1
ATOM 2456 N N . GLY A 1 324 ? -21.156 34.938 13.43 1 83.06 324 GLY A N 1
ATOM 2457 C CA . GLY A 1 324 ? -21.594 33.594 13.133 1 83.06 324 GLY A CA 1
ATOM 2458 C C . GLY A 1 324 ? -20.594 32.812 12.32 1 83.06 324 GLY A C 1
ATOM 2459 O O . GLY A 1 324 ? -19.547 33.344 11.93 1 83.06 324 GLY A O 1
ATOM 2460 N N . PRO A 1 325 ? -20.938 31.562 12.086 1 80 325 PRO A N 1
ATOM 2461 C CA . PRO A 1 325 ? -20.016 30.672 11.375 1 80 325 PRO A CA 1
ATOM 2462 C C . PRO A 1 325 ? -19.719 31.156 9.953 1 80 325 PRO A C 1
ATOM 2464 O O . PRO A 1 325 ? -18.641 30.891 9.43 1 80 325 PRO A O 1
ATOM 2467 N N . ARG A 1 326 ? -20.562 31.906 9.367 1 80.31 326 ARG A N 1
ATOM 2468 C CA . ARG A 1 326 ? -20.406 32.375 7.988 1 80.31 326 ARG A CA 1
ATOM 2469 C C . ARG A 1 326 ? -19.453 33.531 7.902 1 80.31 326 ARG A C 1
ATOM 2471 O O . ARG A 1 326 ? -19.031 33.938 6.812 1 80.31 326 ARG A O 1
ATOM 2478 N N . ASP A 1 327 ? -19.062 34 9.055 1 89.81 327 ASP A N 1
ATOM 2479 C CA . ASP A 1 327 ? -18.156 35.156 9.109 1 89.81 327 ASP A CA 1
ATOM 2480 C C . ASP A 1 327 ? -16.703 34.688 9.148 1 89.81 327 ASP A C 1
ATOM 2482 O O . ASP A 1 327 ? -15.781 35.5 9.289 1 89.81 327 ASP A O 1
ATOM 2486 N N . TYR A 1 328 ? -16.562 33.375 9.008 1 92.5 328 TYR A N 1
ATOM 2487 C CA . TYR A 1 328 ? -15.219 32.812 8.984 1 92.5 328 TYR A CA 1
ATOM 2488 C C . TYR A 1 328 ? -14.922 32.156 7.645 1 92.5 328 TYR A C 1
ATOM 2490 O O . TYR A 1 328 ? -15.836 31.734 6.938 1 92.5 328 TYR A O 1
ATOM 2498 N N . ALA A 1 329 ? -13.625 32.188 7.301 1 91.62 329 ALA A N 1
ATOM 2499 C CA . ALA A 1 329 ? -13.203 31.594 6.043 1 91.62 329 ALA A CA 1
ATOM 2500 C C . ALA A 1 329 ? -13.562 30.109 6.008 1 91.62 329 ALA A C 1
ATOM 2502 O O . ALA A 1 329 ? -13.266 29.359 6.949 1 91.62 329 ALA A O 1
ATOM 2503 N N . PRO A 1 330 ? -14.258 29.672 4.91 1 86.69 330 PRO A N 1
ATOM 2504 C CA . PRO A 1 330 ? -14.562 28.25 4.801 1 86.69 330 PRO A CA 1
ATOM 2505 C C . PRO A 1 330 ? -13.32 27.391 4.539 1 86.69 330 PRO A C 1
ATOM 2507 O O . PRO A 1 330 ? -12.328 27.891 4.008 1 86.69 330 PRO A O 1
ATOM 2510 N N . PRO A 1 331 ? -13.367 26.141 4.961 1 85.69 331 PRO A N 1
ATOM 2511 C CA . PRO A 1 331 ? -12.227 25.234 4.77 1 85.69 331 PRO A CA 1
ATOM 2512 C C . PRO A 1 331 ? -12.133 24.688 3.35 1 85.69 331 PRO A C 1
ATOM 2514 O O . PRO A 1 331 ? -12.406 23.5 3.121 1 85.69 331 PRO A O 1
ATOM 2517 N N . THR A 1 332 ? -11.734 25.453 2.381 1 84.94 332 THR A N 1
ATOM 2518 C CA . THR A 1 332 ? -11.625 25.062 0.982 1 84.94 332 THR A CA 1
ATOM 2519 C C . THR A 1 332 ? -10.234 25.375 0.437 1 84.94 332 THR A C 1
ATOM 2521 O O . THR A 1 332 ? -9.523 26.234 0.981 1 84.94 332 THR A O 1
ATOM 2524 N N . ALA A 1 333 ? -9.93 24.688 -0.625 1 86.31 333 ALA A N 1
ATOM 2525 C CA . ALA A 1 333 ? -8.648 24.922 -1.286 1 86.31 333 ALA A CA 1
ATOM 2526 C C . ALA A 1 333 ? -8.555 26.344 -1.812 1 86.31 333 ALA A C 1
ATOM 2528 O O . ALA A 1 333 ? -7.492 26.969 -1.752 1 86.31 333 ALA A O 1
ATOM 2529 N N . GLN A 1 334 ? -9.617 26.859 -2.232 1 85.56 334 GLN A N 1
ATOM 2530 C CA . GLN A 1 334 ? -9.656 28.219 -2.777 1 85.56 334 GLN A CA 1
ATOM 2531 C C . GLN A 1 334 ? -9.234 29.25 -1.731 1 85.56 334 GLN A C 1
ATOM 2533 O O . GLN A 1 334 ? -8.414 30.125 -2.012 1 85.56 334 GLN A O 1
ATOM 2538 N N . PHE A 1 335 ? -9.789 29.141 -0.613 1 91.44 335 PHE A N 1
ATOM 2539 C CA . PHE A 1 335 ? -9.453 30.078 0.454 1 91.44 335 PHE A CA 1
ATOM 2540 C C . PHE A 1 335 ? -8.023 29.859 0.941 1 91.44 335 PHE A C 1
ATOM 2542 O O . PHE A 1 335 ? -7.297 30.812 1.193 1 91.44 335 PHE A O 1
ATOM 2549 N N . ALA A 1 336 ? -7.637 28.609 1.04 1 94.19 336 ALA A N 1
ATOM 2550 C CA . ALA A 1 336 ? -6.293 28.281 1.519 1 94.19 336 ALA A CA 1
ATOM 2551 C C . ALA A 1 336 ? -5.23 28.953 0.644 1 94.19 336 ALA A C 1
ATOM 2553 O O . ALA A 1 336 ? -4.242 29.484 1.153 1 94.19 336 ALA A O 1
ATOM 2554 N N . VAL A 1 337 ? -5.438 28.953 -0.627 1 93.19 337 VAL A N 1
ATOM 2555 C CA . VAL A 1 337 ? -4.477 29.531 -1.567 1 93.19 337 VAL A CA 1
ATOM 2556 C C . VAL A 1 337 ? -4.41 31.047 -1.389 1 93.19 337 VAL A C 1
ATOM 2558 O O . VAL A 1 337 ? -3.324 31.625 -1.382 1 93.19 337 VAL A O 1
ATOM 2561 N N . ARG A 1 338 ? -5.52 31.641 -1.23 1 95.06 338 ARG A N 1
ATOM 2562 C CA . ARG A 1 338 ? -5.566 33.094 -1.053 1 95.06 338 ARG A CA 1
ATOM 2563 C C . ARG A 1 338 ? -4.988 33.5 0.3 1 95.06 338 ARG A C 1
ATOM 2565 O O . ARG A 1 338 ? -4.316 34.531 0.413 1 95.06 338 ARG A O 1
ATOM 2572 N N . GLU A 1 339 ? -5.352 32.719 1.277 1 97.75 339 GLU A N 1
ATOM 2573 C CA . GLU A 1 339 ? -4.762 32.938 2.596 1 97.75 339 GLU A CA 1
ATOM 2574 C C . GLU A 1 339 ? -3.238 32.875 2.535 1 97.75 339 GLU A C 1
ATOM 2576 O O . GLU A 1 339 ? -2.557 33.688 3.162 1 97.75 339 GLU A O 1
ATOM 2581 N N . ALA A 1 340 ? -2.748 31.938 1.807 1 98.06 340 ALA A N 1
ATOM 2582 C CA . ALA A 1 340 ? -1.308 31.75 1.658 1 98.06 340 ALA A CA 1
ATOM 2583 C C . ALA A 1 340 ? -0.656 33 1.06 1 98.06 340 ALA A C 1
ATOM 2585 O O . ALA A 1 340 ? 0.399 33.438 1.524 1 98.06 340 ALA A O 1
ATOM 2586 N N . GLU A 1 341 ? -1.272 33.562 0.084 1 97.25 341 GLU A N 1
ATOM 2587 C CA . GLU A 1 341 ? -0.762 34.75 -0.563 1 97.25 341 GLU A CA 1
ATOM 2588 C C . GLU A 1 341 ? -0.739 35.938 0.405 1 97.25 341 GLU A C 1
ATOM 2590 O O . GLU A 1 341 ? 0.253 36.656 0.481 1 97.25 341 GLU A O 1
ATOM 2595 N N . GLN A 1 342 ? -1.813 36.125 1.106 1 97.69 342 GLN A N 1
ATOM 2596 C CA . GLN A 1 342 ? -1.904 37.188 2.082 1 97.69 342 GLN A CA 1
ATOM 2597 C C . GLN A 1 342 ? -0.884 37 3.201 1 97.69 342 GLN A C 1
ATOM 2599 O O . GLN A 1 342 ? -0.261 37.969 3.645 1 97.69 342 GLN A O 1
ATOM 2604 N N . LEU A 1 343 ? -0.776 35.812 3.656 1 98.25 343 LEU A N 1
ATOM 2605 C CA . LEU A 1 343 ? 0.172 35.5 4.719 1 98.25 343 LEU A CA 1
ATOM 2606 C C . LEU A 1 343 ? 1.594 35.844 4.301 1 98.25 343 LEU A C 1
ATOM 2608 O O . LEU A 1 343 ? 2.336 36.469 5.074 1 98.25 343 LEU A O 1
ATOM 2612 N N . ALA A 1 344 ? 1.96 35.5 3.107 1 98.19 344 ALA A N 1
ATOM 2613 C CA . ALA A 1 344 ? 3.293 35.812 2.592 1 98.19 344 ALA A CA 1
ATOM 2614 C C . ALA A 1 344 ? 3.527 37.312 2.523 1 98.19 344 ALA A C 1
ATOM 2616 O O . ALA A 1 344 ? 4.605 37.781 2.879 1 98.19 344 ALA A O 1
ATOM 2617 N N . GLU A 1 345 ? 2.541 38 2.094 1 97.69 345 GLU A N 1
ATOM 2618 C CA . GLU A 1 345 ? 2.629 39.469 2.037 1 97.69 345 GLU A CA 1
ATOM 2619 C C . GLU A 1 345 ? 2.818 40.062 3.428 1 97.69 345 GLU A C 1
ATOM 2621 O O . GLU A 1 345 ? 3.621 40.969 3.613 1 97.69 345 GLU A O 1
ATOM 2626 N N . ASN A 1 346 ? 2.113 39.562 4.363 1 98.12 346 ASN A N 1
ATOM 2627 C CA . ASN A 1 346 ? 2.154 40.094 5.719 1 98.12 346 ASN A CA 1
ATOM 2628 C C . ASN A 1 346 ? 3.484 39.781 6.402 1 98.12 346 ASN A C 1
ATOM 2630 O O . ASN A 1 346 ? 4.023 40.625 7.125 1 98.12 346 ASN A O 1
ATOM 2634 N N . ILE A 1 347 ? 3.992 38.594 6.211 1 97.62 347 ILE A N 1
ATOM 2635 C CA . ILE A 1 347 ? 5.297 38.25 6.77 1 97.62 347 ILE A CA 1
ATOM 2636 C C . ILE A 1 347 ? 6.375 39.125 6.137 1 97.62 347 ILE A C 1
ATOM 2638 O O . ILE A 1 347 ? 7.238 39.656 6.832 1 97.62 347 ILE A O 1
ATOM 2642 N N . ALA A 1 348 ? 6.316 39.312 4.828 1 96.31 348 ALA A N 1
ATOM 2643 C CA . ALA A 1 348 ? 7.266 40.188 4.129 1 96.31 348 ALA A CA 1
ATOM 2644 C C . ALA A 1 348 ? 7.199 41.594 4.668 1 96.31 348 ALA A C 1
ATOM 2646 O O . ALA A 1 348 ? 8.234 42.25 4.883 1 96.31 348 ALA A O 1
ATOM 2647 N N . SER A 1 349 ? 6.016 42.062 4.875 1 95.69 349 SER A N 1
ATOM 2648 C CA . SER A 1 349 ? 5.816 43.406 5.418 1 95.69 349 SER A CA 1
ATOM 2649 C C . SER A 1 349 ? 6.395 43.531 6.824 1 95.69 349 SER A C 1
ATOM 2651 O O . SER A 1 349 ? 7.035 44.531 7.156 1 95.69 349 SER A O 1
ATOM 2653 N N . THR A 1 350 ? 6.16 42.562 7.574 1 94.38 350 THR A N 1
ATOM 2654 C CA . THR A 1 350 ? 6.664 42.531 8.945 1 94.38 350 THR A CA 1
ATOM 2655 C C . THR A 1 350 ? 8.188 42.562 8.953 1 94.38 350 THR A C 1
ATOM 2657 O O . THR A 1 350 ? 8.797 43.25 9.773 1 94.38 350 THR A O 1
ATOM 2660 N N . LEU A 1 351 ? 8.812 41.844 8.086 1 92.75 351 LEU A N 1
ATOM 2661 C CA . LEU A 1 351 ? 10.266 41.75 8.008 1 92.75 351 LEU A CA 1
ATOM 2662 C C . LEU A 1 351 ? 10.867 43.094 7.574 1 92.75 351 LEU A C 1
ATOM 2664 O O . LEU A 1 351 ? 11.992 43.406 7.941 1 92.75 351 LEU A O 1
ATOM 2668 N N . THR A 1 352 ? 10.117 43.875 6.871 1 89.31 352 THR A N 1
ATOM 2669 C CA . THR A 1 352 ? 10.617 45.156 6.359 1 89.31 352 THR A CA 1
ATOM 2670 C C . THR A 1 352 ? 10.125 46.312 7.219 1 89.31 352 THR A C 1
ATOM 2672 O O . THR A 1 352 ? 10.336 47.469 6.879 1 89.31 352 THR A O 1
ATOM 2675 N N . GLY A 1 353 ? 9.398 46 8.219 1 90.12 353 GLY A N 1
ATOM 2676 C CA . GLY A 1 353 ? 8.922 47.031 9.117 1 90.12 353 GLY A CA 1
ATOM 2677 C C . GLY A 1 353 ? 7.598 47.625 8.695 1 90.12 353 GLY A C 1
ATOM 2678 O O . GLY A 1 353 ? 7.211 48.688 9.172 1 90.12 353 GLY A O 1
ATOM 2679 N N . GLY A 1 354 ? 6.969 47 7.762 1 93.56 354 GLY A N 1
ATOM 2680 C CA . GLY A 1 354 ? 5.652 47.438 7.328 1 93.56 354 GLY A CA 1
ATOM 2681 C C . GLY A 1 354 ? 4.531 46.938 8.219 1 93.56 354 GLY A C 1
ATOM 2682 O O . GLY A 1 354 ? 4.781 46.312 9.234 1 93.56 354 GLY A O 1
ATOM 2683 N N . THR A 1 355 ? 3.283 47.375 7.824 1 94.06 355 THR A N 1
ATOM 2684 C CA . THR A 1 355 ? 2.1 46.969 8.578 1 94.06 355 THR A CA 1
ATOM 2685 C C . THR A 1 355 ? 1.348 45.844 7.855 1 94.06 355 THR A C 1
ATOM 2687 O O . THR A 1 355 ? 0.943 46.031 6.703 1 94.06 355 THR A O 1
ATOM 2690 N N . PRO A 1 356 ? 1.154 44.688 8.508 1 95.75 356 PRO A N 1
ATOM 2691 C CA . PRO A 1 356 ? 0.367 43.625 7.895 1 95.75 356 PRO A CA 1
ATOM 2692 C C . PRO A 1 356 ? -1.066 44.062 7.582 1 95.75 356 PRO A C 1
ATOM 2694 O O . PRO A 1 356 ? -1.623 44.906 8.266 1 95.75 356 PRO A O 1
ATOM 2697 N N . GLN A 1 357 ? -1.652 43.5 6.574 1 96.12 357 GLN A N 1
ATOM 2698 C CA . GLN A 1 357 ? -3.004 43.812 6.129 1 96.12 357 GLN A CA 1
ATOM 2699 C C . GLN A 1 357 ? -3.982 42.719 6.473 1 96.12 357 GLN A C 1
ATOM 2701 O O . GLN A 1 357 ? -3.625 41.531 6.438 1 96.12 357 GLN A O 1
ATOM 2706 N N . PRO A 1 358 ? -5.211 43.094 6.727 1 96.38 358 PRO A N 1
ATOM 2707 C CA . PRO A 1 358 ? -6.211 42.062 7.035 1 96.38 358 PRO A CA 1
ATOM 2708 C C . PRO A 1 358 ? -6.598 41.219 5.816 1 96.38 358 PRO A C 1
ATOM 2710 O O . PRO A 1 358 ? -6.621 41.75 4.695 1 96.38 358 PRO A O 1
ATOM 2713 N N . PHE A 1 359 ? -6.883 39.969 6.098 1 96.31 359 PHE A N 1
ATOM 2714 C CA . PHE A 1 359 ? -7.355 39.094 5.051 1 96.31 359 PHE A CA 1
ATOM 2715 C C . PHE A 1 359 ? -8.781 39.438 4.637 1 96.31 359 PHE A C 1
ATOM 2717 O O . PHE A 1 359 ? -9.672 39.531 5.48 1 96.31 359 PHE A O 1
ATOM 2724 N N . ASP A 1 360 ? -8.922 39.719 3.385 1 90.5 360 ASP A N 1
ATOM 2725 C CA . ASP A 1 360 ? -10.219 40.031 2.785 1 90.5 360 ASP A CA 1
ATOM 2726 C C . ASP A 1 360 ? -10.398 39.312 1.452 1 90.5 360 ASP A C 1
ATOM 2728 O O . ASP A 1 360 ? -9.727 39.625 0.47 1 90.5 360 ASP A O 1
ATOM 2732 N N . TYR A 1 361 ? -11.305 38.344 1.53 1 88.38 361 TYR A N 1
ATOM 2733 C CA . TYR A 1 361 ? -11.531 37.562 0.319 1 88.38 361 TYR A CA 1
ATOM 2734 C C . TYR A 1 361 ? -12.969 37.062 0.248 1 88.38 361 TYR A C 1
ATOM 2736 O O . TYR A 1 361 ? -13.547 36.656 1.266 1 88.38 361 TYR A O 1
ATOM 2744 N N . ARG A 1 362 ? -13.5 37.188 -0.965 1 81.62 362 ARG A N 1
ATOM 2745 C CA . ARG A 1 362 ? -14.82 36.625 -1.233 1 81.62 362 ARG A CA 1
ATOM 2746 C C . ARG A 1 362 ? -14.734 35.438 -2.182 1 81.62 362 ARG A C 1
ATOM 2748 O O . ARG A 1 362 ? -14 35.469 -3.168 1 81.62 362 ARG A O 1
ATOM 2755 N N . SER A 1 363 ? -15.539 34.469 -1.839 1 82.81 363 SER A N 1
ATOM 2756 C CA . SER A 1 363 ? -15.539 33.25 -2.637 1 82.81 363 SER A CA 1
ATOM 2757 C C . SER A 1 363 ? -15.914 33.531 -4.086 1 82.81 363 SER A C 1
ATOM 2759 O O . SER A 1 363 ? -16.812 34.344 -4.355 1 82.81 363 SER A O 1
ATOM 2761 N N . LYS A 1 364 ? -15.188 32.875 -5.012 1 80.69 364 LYS A N 1
ATOM 2762 C CA . LYS A 1 364 ? -15.5 33.031 -6.434 1 80.69 364 LYS A CA 1
ATOM 2763 C C . LYS A 1 364 ? -16.547 32 -6.879 1 80.69 364 LYS A C 1
ATOM 2765 O O . LYS A 1 364 ? -17.062 32.094 -7.996 1 80.69 364 LYS A O 1
ATOM 2770 N N . GLY A 1 365 ? -16.797 31.188 -5.984 1 83.56 365 GLY A N 1
ATOM 2771 C CA . GLY A 1 365 ? -17.781 30.156 -6.316 1 83.56 365 GLY A CA 1
ATOM 2772 C C . GLY A 1 365 ? -17.422 28.781 -5.789 1 83.56 365 GLY A C 1
ATOM 2773 O O . GLY A 1 365 ? -16.453 28.641 -5.035 1 83.56 365 GLY A O 1
ATOM 2774 N N . ALA A 1 366 ? -18.344 27.844 -6.07 1 84.69 366 ALA A N 1
ATOM 2775 C CA . ALA A 1 366 ? -18.156 26.453 -5.648 1 84.69 366 ALA A CA 1
ATOM 2776 C C . ALA A 1 366 ? -18.594 25.484 -6.746 1 84.69 366 ALA A C 1
ATOM 2778 O O . ALA A 1 366 ? -19.5 25.797 -7.52 1 84.69 366 ALA A O 1
ATOM 2779 N N . LEU A 1 367 ? -17.812 24.469 -6.871 1 87.56 367 LEU A N 1
ATOM 2780 C CA . LEU A 1 367 ? -18.078 23.438 -7.867 1 87.56 367 LEU A CA 1
ATOM 2781 C C . LEU A 1 367 ? -18.141 22.062 -7.223 1 87.56 367 LEU A C 1
ATOM 2783 O O . LEU A 1 367 ? -17.406 21.797 -6.262 1 87.56 367 LEU A O 1
ATOM 2787 N N . ALA A 1 368 ? -18.984 21.203 -7.762 1 89.31 368 ALA A N 1
ATOM 2788 C CA . ALA A 1 368 ? -19.016 19.812 -7.312 1 89.31 368 ALA A CA 1
ATOM 2789 C C . ALA A 1 368 ? -19.438 18.875 -8.445 1 89.31 368 ALA A C 1
ATOM 2791 O O . ALA A 1 368 ? -20.344 19.203 -9.211 1 89.31 368 ALA A O 1
ATOM 2792 N N . SER A 1 369 ? -18.703 17.828 -8.562 1 90.06 369 SER A N 1
ATOM 2793 C CA . SER A 1 369 ? -19.078 16.766 -9.492 1 90.06 369 SER A CA 1
ATOM 2794 C C . SER A 1 369 ? -20.031 15.773 -8.828 1 90.06 369 SER A C 1
ATOM 2796 O O . SER A 1 369 ? -19.859 15.43 -7.656 1 90.06 369 SER A O 1
ATOM 2798 N N . LEU A 1 370 ? -21.016 15.305 -9.555 1 87.38 370 LEU A N 1
ATOM 2799 C CA . LEU A 1 370 ? -22 14.352 -9.039 1 87.38 370 LEU A CA 1
ATOM 2800 C C . LEU A 1 370 ? -21.781 12.969 -9.641 1 87.38 370 LEU A C 1
ATOM 2802 O O . LEU A 1 370 ? -22.531 12.039 -9.352 1 87.38 370 LEU A O 1
ATOM 2806 N N . GLY A 1 371 ? -20.797 12.891 -10.469 1 81.38 371 GLY A N 1
ATOM 2807 C CA . GLY A 1 371 ? -20.641 11.664 -11.234 1 81.38 371 GLY A CA 1
ATOM 2808 C C . GLY A 1 371 ? -21.5 11.617 -12.477 1 81.38 371 GLY A C 1
ATOM 2809 O O . GLY A 1 371 ? -22.359 12.484 -12.672 1 81.38 371 GLY A O 1
ATOM 2810 N N . ALA A 1 372 ? -21.219 10.641 -13.406 1 81.62 372 ALA A N 1
ATOM 2811 C CA . ALA A 1 372 ? -21.969 10.43 -14.641 1 81.62 372 ALA A CA 1
ATOM 2812 C C . ALA A 1 372 ? -22.016 11.703 -15.484 1 81.62 372 ALA A C 1
ATOM 2814 O O . ALA A 1 372 ? -23.047 12.055 -16.031 1 81.62 372 ALA A O 1
ATOM 2815 N N . ARG A 1 373 ? -20.969 12.438 -15.406 1 86.69 373 ARG A N 1
ATOM 2816 C CA . ARG A 1 373 ? -20.781 13.633 -16.219 1 86.69 373 ARG A CA 1
ATOM 2817 C C . ARG A 1 373 ? -21.797 14.711 -15.836 1 86.69 373 ARG A C 1
ATOM 2819 O O . ARG A 1 373 ? -22.281 15.438 -16.703 1 86.69 373 ARG A O 1
ATOM 2826 N N . LYS A 1 374 ? -22.203 14.711 -14.656 1 89.81 374 LYS A N 1
ATOM 2827 C CA . LYS A 1 374 ? -23.078 15.742 -14.117 1 89.81 374 LYS A CA 1
ATOM 2828 C C . LYS A 1 374 ? -22.438 16.438 -12.922 1 89.81 374 LYS A C 1
ATOM 2830 O O . LYS A 1 374 ? -21.672 15.828 -12.172 1 89.81 374 LYS A O 1
ATOM 2835 N N . GLY A 1 375 ? -22.75 17.734 -12.852 1 92.38 375 GLY A N 1
ATOM 2836 C CA . GLY A 1 375 ? -22.219 18.516 -11.75 1 92.38 375 GLY A CA 1
ATOM 2837 C C . GLY A 1 375 ? -23.062 19.734 -11.414 1 92.38 375 GLY A C 1
ATOM 2838 O O . GLY A 1 375 ? -24.141 19.906 -11.961 1 92.38 375 GLY A O 1
ATOM 2839 N N . VAL A 1 376 ? -22.672 20.406 -10.422 1 92.06 376 VAL A N 1
ATOM 2840 C CA . VAL A 1 376 ? -23.266 21.672 -10.016 1 92.06 376 VAL A CA 1
ATOM 2841 C C . VAL A 1 376 ? -22.156 22.719 -9.836 1 92.06 376 VAL A C 1
ATOM 2843 O O . VAL A 1 376 ? -21.047 22.391 -9.391 1 92.06 376 VAL A O 1
ATOM 2846 N N . ALA A 1 377 ? -22.562 23.891 -10.219 1 91.62 377 ALA A N 1
ATOM 2847 C CA . ALA A 1 377 ? -21.578 24.953 -10.133 1 91.62 377 ALA A CA 1
ATOM 2848 C C . ALA A 1 377 ? -22.234 26.281 -9.797 1 91.62 377 ALA A C 1
ATOM 2850 O O . ALA A 1 377 ? -23.344 26.578 -10.281 1 91.62 377 ALA A O 1
ATOM 2851 N N . GLN A 1 378 ? -21.656 26.953 -8.906 1 90.06 378 GLN A N 1
ATOM 2852 C CA . GLN A 1 378 ? -21.969 28.344 -8.609 1 90.06 378 GLN A CA 1
ATOM 2853 C C . GLN A 1 378 ? -20.734 29.234 -8.773 1 90.06 378 GLN A C 1
ATOM 2855 O O . GLN A 1 378 ? -19.766 29.109 -8.008 1 90.06 378 GLN A O 1
ATOM 2860 N N . VAL A 1 379 ? -20.766 30.016 -9.812 1 87.31 379 VAL A N 1
ATOM 2861 C CA . VAL A 1 379 ? -19.594 30.844 -10.102 1 87.31 379 VAL A CA 1
ATOM 2862 C C . VAL A 1 379 ? -20.031 32.281 -10.32 1 87.31 379 VAL A C 1
ATOM 2864 O O . VAL A 1 379 ? -20.859 32.562 -11.188 1 87.31 379 VAL A O 1
ATOM 2867 N N . PHE A 1 380 ? -19.453 33.219 -9.578 1 84.94 380 PHE A N 1
ATOM 2868 C CA . PHE A 1 380 ? -19.734 34.625 -9.68 1 84.94 380 PHE A CA 1
ATOM 2869 C C . PHE A 1 380 ? -21.234 34.906 -9.688 1 84.94 380 PHE A C 1
ATOM 2871 O O . PHE A 1 380 ? -21.734 35.656 -10.516 1 84.94 380 PHE A O 1
ATOM 2878 N N . GLY A 1 381 ? -21.938 34.156 -8.891 1 81.12 381 GLY A N 1
ATOM 2879 C CA . GLY A 1 381 ? -23.359 34.375 -8.758 1 81.12 381 GLY A CA 1
ATOM 2880 C C . GLY A 1 381 ? -24.172 33.594 -9.773 1 81.12 381 GLY A C 1
ATOM 2881 O O . GLY A 1 381 ? -25.406 33.531 -9.688 1 81.12 381 GLY A O 1
ATOM 2882 N N . LEU A 1 382 ? -23.516 33.031 -10.727 1 89.88 382 LEU A N 1
ATOM 2883 C CA . LEU A 1 382 ? -24.203 32.25 -11.742 1 89.88 382 LEU A CA 1
ATOM 2884 C C . LEU A 1 382 ? -24.25 30.766 -11.344 1 89.88 382 LEU A C 1
ATOM 2886 O O . LEU A 1 382 ? -23.266 30.234 -10.812 1 89.88 382 LEU A O 1
ATOM 2890 N N . GLU A 1 383 ? -25.422 30.203 -11.617 1 93.31 383 GLU A N 1
ATOM 2891 C CA . GLU A 1 383 ? -25.594 28.797 -11.289 1 93.31 383 GLU A CA 1
ATOM 2892 C C . GLU A 1 383 ? -25.656 27.938 -12.547 1 93.31 383 GLU A C 1
ATOM 2894 O O . GLU A 1 383 ? -26.297 28.312 -13.531 1 93.31 383 GLU A O 1
ATOM 2899 N N . LEU A 1 384 ? -24.875 26.922 -12.609 1 92.5 384 LEU A N 1
ATOM 2900 C CA . LEU A 1 384 ? -24.859 25.953 -13.695 1 92.5 384 LEU A CA 1
ATOM 2901 C C . LEU A 1 384 ? -25.141 24.547 -13.172 1 92.5 384 LEU A C 1
ATOM 2903 O O . LEU A 1 384 ? -24.797 24.219 -12.039 1 92.5 384 LEU A O 1
ATOM 2907 N N . LYS A 1 385 ? -25.891 23.812 -14.047 1 93.38 385 LYS A N 1
ATOM 2908 C CA . LYS A 1 385 ? -26.25 22.438 -13.688 1 93.38 385 LYS A CA 1
ATOM 2909 C C . LYS A 1 385 ? -25.906 21.469 -14.812 1 93.38 385 LYS A C 1
ATOM 2911 O O . LYS A 1 385 ? -25.75 21.875 -15.969 1 93.38 385 LYS A O 1
ATOM 2916 N N . GLY A 1 386 ? -25.672 20.219 -14.422 1 92.69 386 GLY A N 1
ATOM 2917 C CA . GLY A 1 386 ? -25.578 19.156 -15.406 1 92.69 386 GLY A CA 1
ATOM 2918 C C . GLY A 1 386 ? -24.219 19.094 -16.062 1 92.69 386 GLY A C 1
ATOM 2919 O O . GLY A 1 386 ? -23.188 19.266 -15.414 1 92.69 386 GLY A O 1
ATOM 2920 N N . PHE A 1 387 ? -24.266 18.781 -17.312 1 91.81 387 PHE A N 1
ATOM 2921 C CA . PHE A 1 387 ? -23.062 18.5 -18.078 1 91.81 387 PHE A CA 1
ATOM 2922 C C . PHE A 1 387 ? -22.172 19.734 -18.172 1 91.81 387 PHE A C 1
ATOM 2924 O O . PHE A 1 387 ? -20.953 19.656 -17.953 1 91.81 387 PHE A O 1
ATOM 2931 N N . PRO A 1 388 ? -22.703 20.859 -18.375 1 91.38 388 PRO A N 1
ATOM 2932 C CA . PRO A 1 388 ? -21.828 22.031 -18.422 1 91.38 388 PRO A CA 1
ATOM 2933 C C . PRO A 1 388 ? -21.109 22.297 -17.094 1 91.38 388 PRO A C 1
ATOM 2935 O O . PRO A 1 388 ? -19.953 22.703 -17.094 1 91.38 388 PRO A O 1
ATOM 2938 N N . ALA A 1 389 ? -21.812 22.094 -16.047 1 90.56 389 ALA A N 1
ATOM 2939 C CA . ALA A 1 389 ? -21.203 22.25 -14.734 1 90.56 389 ALA A CA 1
ATOM 2940 C C . ALA A 1 389 ? -20.078 21.25 -14.523 1 90.56 389 ALA A C 1
ATOM 2942 O O . ALA A 1 389 ? -19.031 21.578 -13.961 1 90.56 389 ALA A O 1
ATOM 2943 N N . TRP A 1 390 ? -20.344 20.141 -15.016 1 90.81 390 TRP A N 1
ATOM 2944 C CA . TRP A 1 390 ? -19.344 19.078 -14.914 1 90.81 390 TRP A CA 1
ATOM 2945 C C . TRP A 1 390 ? -18.094 19.422 -15.727 1 90.81 390 TRP A C 1
ATOM 2947 O O . TRP A 1 390 ? -16.969 19.234 -15.258 1 90.81 390 TRP A O 1
ATOM 2957 N N . LEU A 1 391 ? -18.25 19.922 -16.875 1 89.75 391 LEU A N 1
ATOM 2958 C CA . LEU A 1 391 ? -17.141 20.344 -17.719 1 89.75 391 LEU A CA 1
ATOM 2959 C C . LEU A 1 391 ? -16.359 21.469 -17.062 1 89.75 391 LEU A C 1
ATOM 2961 O O . LEU A 1 391 ? -15.125 21.5 -17.125 1 89.75 391 LEU A O 1
ATOM 2965 N N . LEU A 1 392 ? -17.094 22.344 -16.531 1 88.38 392 LEU A N 1
ATOM 2966 C CA . LEU A 1 392 ? -16.438 23.453 -15.828 1 88.38 392 LEU A CA 1
ATOM 2967 C C . LEU A 1 392 ? -15.602 22.938 -14.664 1 88.38 392 LEU A C 1
ATOM 2969 O O . LEU A 1 392 ? -14.492 23.422 -14.438 1 88.38 392 LEU A O 1
ATOM 2973 N N . TRP A 1 393 ? -16.219 22.094 -13.93 1 88 393 TRP A N 1
ATOM 2974 C CA . TRP A 1 393 ? -15.5 21.453 -12.828 1 88 393 TRP A CA 1
ATOM 2975 C C . TRP A 1 393 ? -14.195 20.844 -13.32 1 88 393 TRP A C 1
ATOM 2977 O O . TRP A 1 393 ? -13.133 21.094 -12.734 1 88 393 TRP A O 1
ATOM 2987 N N . ARG A 1 394 ? -14.156 20.156 -14.359 1 87.44 394 ARG A N 1
ATOM 2988 C CA . ARG A 1 394 ? -12.992 19.469 -14.906 1 87.44 394 ARG A CA 1
ATOM 2989 C C . ARG A 1 394 ? -11.953 20.469 -15.398 1 87.44 394 ARG A C 1
ATOM 2991 O O . ARG A 1 394 ? -10.766 20.328 -15.102 1 87.44 394 ARG A O 1
ATOM 2998 N N . PHE A 1 395 ? -12.391 21.406 -16.062 1 85.94 395 PHE A N 1
ATOM 2999 C CA . PHE A 1 395 ? -11.469 22.391 -16.625 1 85.94 395 PHE A CA 1
ATOM 3000 C C . PHE A 1 395 ? -10.828 23.234 -15.516 1 85.94 395 PHE A C 1
ATOM 3002 O O . PHE A 1 395 ? -9.641 23.547 -15.578 1 85.94 395 PHE A O 1
ATOM 3009 N N . TYR A 1 396 ? -11.641 23.594 -14.625 1 83.12 396 TYR A N 1
ATOM 3010 C CA . TYR A 1 396 ? -11.141 24.375 -13.5 1 83.12 396 TYR A CA 1
ATOM 3011 C C . TYR A 1 396 ? -10.031 23.625 -12.766 1 83.12 396 TYR A C 1
ATOM 3013 O O . TYR A 1 396 ? -8.953 24.188 -12.547 1 83.12 396 TYR A O 1
ATOM 3021 N N . TYR A 1 397 ? -10.242 22.438 -12.477 1 83.12 397 TYR A N 1
ATOM 3022 C CA . TYR A 1 397 ? -9.266 21.688 -11.68 1 83.12 397 TYR A CA 1
ATOM 3023 C C . TYR A 1 397 ? -8.086 21.266 -12.531 1 83.12 397 TYR A C 1
ATOM 3025 O O . TYR A 1 397 ? -6.957 21.156 -12.039 1 83.12 397 TYR A O 1
ATOM 3033 N N . LEU A 1 398 ? -8.328 21.031 -13.773 1 85.38 398 LEU A N 1
ATOM 3034 C CA . LEU A 1 398 ? -7.211 20.766 -14.672 1 85.38 398 LEU A CA 1
ATOM 3035 C C . LEU A 1 398 ? -6.254 21.938 -14.727 1 85.38 398 LEU A C 1
ATOM 3037 O O . LEU A 1 398 ? -5.035 21.766 -14.688 1 85.38 398 LEU A O 1
ATOM 3041 N N . ALA A 1 399 ? -6.828 23.062 -14.734 1 80 399 ALA A N 1
ATOM 3042 C CA . ALA A 1 399 ? -6.027 24.281 -14.828 1 80 399 ALA A CA 1
ATOM 3043 C C . ALA A 1 399 ? -5.219 24.5 -13.555 1 80 399 ALA A C 1
ATOM 3045 O O . ALA A 1 399 ? -4.152 25.125 -13.586 1 80 399 ALA A O 1
ATOM 3046 N N . PHE A 1 400 ? -5.676 23.953 -12.508 1 79.81 400 PHE A N 1
ATOM 3047 C CA . PHE A 1 400 ? -5.047 24.188 -11.211 1 79.81 400 PHE A CA 1
ATOM 3048 C C . PHE A 1 400 ? -3.965 23.141 -10.945 1 79.81 400 PHE A C 1
ATOM 3050 O O . PHE A 1 400 ? -3.162 23.297 -10.016 1 79.81 400 PHE A O 1
ATOM 3057 N N . LEU A 1 401 ? -3.883 22.125 -11.766 1 82.06 401 LEU A N 1
ATOM 3058 C CA . LEU A 1 401 ? -2.875 21.078 -11.57 1 82.06 401 LEU A CA 1
ATOM 3059 C C . LEU A 1 401 ? -1.483 21.609 -11.906 1 82.06 401 LEU A C 1
ATOM 3061 O O . LEU A 1 401 ? -1.283 22.219 -12.969 1 82.06 401 LEU A O 1
ATOM 3065 N N . PRO A 1 402 ? -0.632 21.344 -10.93 1 77.31 402 PRO A N 1
ATOM 3066 C CA . PRO A 1 402 ? 0.728 21.812 -11.203 1 77.31 402 PRO A CA 1
ATOM 3067 C C . PRO A 1 402 ? 1.463 20.922 -12.211 1 77.31 402 PRO A C 1
ATOM 3069 O O . PRO A 1 402 ? 1.439 19.688 -12.086 1 77.31 402 PRO A O 1
ATOM 3072 N N . GLY A 1 403 ? 2.088 21.469 -13.25 1 75.31 403 GLY A N 1
ATOM 3073 C CA . GLY A 1 403 ? 2.924 20.734 -14.188 1 75.31 403 GLY A CA 1
ATOM 3074 C C . GLY A 1 403 ? 2.207 20.375 -15.484 1 75.31 403 GLY A C 1
ATOM 3075 O O . GLY A 1 403 ? 1.066 19.906 -15.453 1 75.31 403 GLY A O 1
ATOM 3076 N N . LEU A 1 404 ? 2.795 20.531 -16.484 1 78.75 404 LEU A N 1
ATOM 3077 C CA . LEU A 1 404 ? 2.225 20.266 -17.797 1 78.75 404 LEU A CA 1
ATOM 3078 C C . LEU A 1 404 ? 2.088 18.766 -18.016 1 78.75 404 LEU A C 1
ATOM 3080 O O . LEU A 1 404 ? 1.085 18.297 -18.578 1 78.75 404 LEU A O 1
ATOM 3084 N N . THR A 1 405 ? 3.07 17.984 -17.562 1 78 405 THR A N 1
ATOM 3085 C CA . THR A 1 405 ? 3.031 16.547 -17.734 1 78 405 THR A CA 1
ATOM 3086 C C . THR A 1 405 ? 1.84 15.938 -17 1 78 405 THR A C 1
ATOM 3088 O O . THR A 1 405 ? 1.111 15.117 -17.547 1 78 405 THR A O 1
ATOM 3091 N N . THR A 1 406 ? 1.637 16.406 -15.812 1 78.81 406 THR A N 1
ATOM 3092 C CA . THR A 1 406 ? 0.516 15.914 -15.023 1 78.81 406 THR A CA 1
ATOM 3093 C C . THR A 1 406 ? -0.812 16.266 -15.688 1 78.81 406 THR A C 1
ATOM 3095 O O . THR A 1 406 ? -1.723 15.438 -15.742 1 78.81 406 THR A O 1
ATOM 3098 N N . ARG A 1 407 ? -0.895 17.422 -16.266 1 83.62 407 ARG A N 1
ATOM 3099 C CA . ARG A 1 407 ? -2.115 17.859 -16.953 1 83.62 407 ARG A CA 1
ATOM 3100 C C . ARG A 1 407 ? -2.408 16.984 -18.156 1 83.62 407 ARG A C 1
ATOM 3102 O O . ARG A 1 407 ? -3.557 16.609 -18.391 1 83.62 407 ARG A O 1
ATOM 3109 N N . ILE A 1 408 ? -1.401 16.656 -18.844 1 81.81 408 ILE A N 1
ATOM 3110 C CA . ILE A 1 408 ? -1.55 15.82 -20.031 1 81.81 408 ILE A CA 1
ATOM 3111 C C . ILE A 1 408 ? -2.031 14.422 -19.625 1 81.81 408 ILE A C 1
ATOM 3113 O O . ILE A 1 408 ? -2.965 13.883 -20.234 1 81.81 408 ILE A O 1
ATOM 3117 N N . PHE A 1 409 ? -1.44 13.938 -18.641 1 79.38 409 PHE A N 1
ATOM 3118 C CA . PHE A 1 409 ? -1.804 12.586 -18.219 1 79.38 409 PHE A CA 1
ATOM 3119 C C . PHE A 1 409 ? -3.221 12.562 -17.656 1 79.38 409 PHE A C 1
ATOM 3121 O O . PHE A 1 409 ? -3.971 11.609 -17.906 1 79.38 409 PHE A O 1
ATOM 3128 N N . VAL A 1 410 ? -3.611 13.555 -16.938 1 80.38 410 VAL A N 1
ATOM 3129 C CA . VAL A 1 410 ? -4.969 13.609 -16.422 1 80.38 410 VAL A CA 1
ATOM 3130 C C . VAL A 1 410 ? -5.965 13.727 -17.562 1 80.38 410 VAL A C 1
ATOM 3132 O O . VAL A 1 410 ? -6.984 13.031 -17.578 1 80.38 410 VAL A O 1
ATOM 3135 N N . LEU A 1 411 ? -5.621 14.562 -18.531 1 83.12 411 LEU A N 1
ATOM 3136 C CA . LEU A 1 411 ? -6.469 14.703 -19.719 1 83.12 411 LEU A CA 1
ATOM 3137 C C . LEU A 1 411 ? -6.594 13.375 -20.453 1 83.12 411 LEU A C 1
ATOM 3139 O O . LEU A 1 411 ? -7.688 13 -20.891 1 83.12 411 LEU A O 1
ATOM 3143 N N . LEU A 1 412 ? -5.508 12.703 -20.516 1 78.62 412 LEU A N 1
ATOM 3144 C CA . LEU A 1 412 ? -5.52 11.414 -21.203 1 78.62 412 LEU A CA 1
ATOM 3145 C C . LEU A 1 412 ? -6.312 10.391 -20.406 1 78.62 412 LEU A C 1
ATOM 3147 O O . LEU A 1 412 ? -7.043 9.578 -20.984 1 78.62 412 LEU A O 1
ATOM 3151 N N . ASN A 1 413 ? -6.176 10.445 -19.141 1 77.88 413 ASN A N 1
ATOM 3152 C CA . ASN A 1 413 ? -6.977 9.57 -18.281 1 77.88 413 ASN A CA 1
ATOM 3153 C C . ASN A 1 413 ? -8.469 9.828 -18.469 1 77.88 413 ASN A C 1
ATOM 3155 O O . ASN A 1 413 ? -9.258 8.891 -18.594 1 77.88 413 ASN A O 1
ATOM 3159 N N . TRP A 1 414 ? -8.812 11.078 -18.453 1 78.94 414 TRP A N 1
ATOM 3160 C CA . TRP A 1 414 ? -10.211 11.461 -18.625 1 78.94 414 TRP A CA 1
ATOM 3161 C C . TRP A 1 414 ? -10.727 11.031 -20 1 78.94 414 TRP A C 1
ATOM 3163 O O . TRP A 1 414 ? -11.852 10.523 -20.109 1 78.94 414 TRP A O 1
ATOM 3173 N N . PHE A 1 415 ? -9.914 11.172 -21 1 78.94 415 PHE A N 1
ATOM 3174 C CA . PHE A 1 415 ? -10.281 10.766 -22.359 1 78.94 415 PHE A CA 1
ATOM 3175 C C . PHE A 1 415 ? -10.492 9.258 -22.438 1 78.94 415 PHE A C 1
ATOM 3177 O O . PHE A 1 415 ? -11.508 8.797 -22.953 1 78.94 415 PHE A O 1
ATOM 3184 N N . MET A 1 416 ? -9.57 8.555 -21.922 1 76.25 416 MET A N 1
ATOM 3185 C CA . MET A 1 416 ? -9.656 7.094 -21.953 1 76.25 416 MET A CA 1
ATOM 3186 C C . MET A 1 416 ? -10.812 6.598 -21.094 1 76.25 416 MET A C 1
ATOM 3188 O O . MET A 1 416 ? -11.445 5.59 -21.406 1 76.25 416 MET A O 1
ATOM 3192 N N . ASP A 1 417 ? -11.078 7.254 -19.969 1 72.19 417 ASP A N 1
ATOM 3193 C CA . ASP A 1 417 ? -12.211 6.914 -19.109 1 72.19 417 ASP A CA 1
ATOM 3194 C C . ASP A 1 417 ? -13.523 6.992 -19.891 1 72.19 417 ASP A C 1
ATOM 3196 O O . ASP A 1 417 ? -14.484 6.285 -19.562 1 72.19 417 ASP A O 1
ATOM 3200 N N . GLY A 1 418 ? -13.594 7.801 -20.891 1 69.38 418 GLY A N 1
ATOM 3201 C CA . GLY A 1 418 ? -14.789 7.957 -21.703 1 69.38 418 GLY A CA 1
ATOM 3202 C C . GLY A 1 418 ? -14.984 6.832 -22.688 1 69.38 418 GLY A C 1
ATOM 3203 O O . GLY A 1 418 ? -16.094 6.598 -23.156 1 69.38 418 GLY A O 1
ATOM 3204 N N . ILE A 1 419 ? -13.883 6.066 -22.984 1 70.75 419 ILE A N 1
ATOM 3205 C CA . ILE A 1 419 ? -14.023 5.113 -24.078 1 70.75 419 ILE A CA 1
ATOM 3206 C C . ILE A 1 419 ? -13.766 3.699 -23.562 1 70.75 419 ILE A C 1
ATOM 3208 O O . ILE A 1 419 ? -14.203 2.721 -24.172 1 70.75 419 ILE A O 1
ATOM 3212 N N . SER A 1 420 ? -12.984 3.602 -22.547 1 72.25 420 SER A N 1
ATOM 3213 C CA . SER A 1 420 ? -12.633 2.283 -22.031 1 72.25 420 SER A CA 1
ATOM 3214 C C . SER A 1 420 ? -13.148 2.09 -20.609 1 72.25 420 SER A C 1
ATOM 3216 O O . SER A 1 420 ? -13.281 3.057 -19.859 1 72.25 420 SER A O 1
ATOM 3218 N N . PRO A 1 421 ? -13.508 0.899 -20.312 1 66.88 421 PRO A N 1
ATOM 3219 C CA . PRO A 1 421 ? -13.898 0.643 -18.922 1 66.88 421 PRO A CA 1
ATOM 3220 C C . PRO A 1 421 ? -12.758 0.874 -17.938 1 66.88 421 PRO A C 1
ATOM 3222 O O . PRO A 1 421 ? -11.586 0.795 -18.312 1 66.88 421 PRO A O 1
ATOM 3225 N N . ARG A 1 422 ? -13.188 1.263 -16.812 1 70.5 422 ARG A N 1
ATOM 3226 C CA . ARG A 1 422 ? -12.195 1.418 -15.75 1 70.5 422 ARG A CA 1
ATOM 3227 C C . ARG A 1 422 ? -11.617 0.068 -15.344 1 70.5 422 ARG A C 1
ATOM 3229 O O . ARG A 1 422 ? -12.328 -0.935 -15.305 1 70.5 422 ARG A O 1
ATOM 3236 N N . SER A 1 423 ? -10.297 0.143 -15.148 1 67.81 423 SER A N 1
ATOM 3237 C CA . SER A 1 423 ? -9.602 -1.079 -14.75 1 67.81 423 SER A CA 1
ATOM 3238 C C . SER A 1 423 ? -10.117 -1.59 -13.406 1 67.81 423 SER A C 1
ATOM 3240 O O . SER A 1 423 ? -10.336 -0.806 -12.484 1 67.81 423 SER A O 1
ATOM 3242 N N . VAL A 1 424 ? -10.344 -2.877 -13.258 1 67 424 VAL A N 1
ATOM 3243 C CA . VAL A 1 424 ? -10.805 -3.477 -12.008 1 67 424 VAL A CA 1
ATOM 3244 C C . VAL A 1 424 ? -9.641 -4.145 -11.289 1 67 424 VAL A C 1
ATOM 3246 O O . VAL A 1 424 ? -9.836 -5.039 -10.461 1 67 424 VAL A O 1
ATOM 3249 N N . VAL A 1 425 ? -8.445 -3.711 -11.695 1 67.38 425 VAL A N 1
ATOM 3250 C CA . VAL A 1 425 ? -7.27 -4.207 -10.984 1 67.38 425 VAL A CA 1
ATOM 3251 C C . VAL A 1 425 ? -7.336 -3.799 -9.516 1 67.38 425 VAL A C 1
ATOM 3253 O O . VAL A 1 425 ? -7.609 -2.637 -9.203 1 67.38 425 VAL A O 1
ATOM 3256 N N . GLN A 1 426 ? -7.227 -4.773 -8.695 1 73.56 426 GLN A N 1
ATOM 3257 C CA . GLN A 1 426 ? -7.184 -4.516 -7.262 1 73.56 426 GLN A CA 1
ATOM 3258 C C . GLN A 1 426 ? -5.75 -4.555 -6.734 1 73.56 426 GLN A C 1
ATOM 3260 O O . GLN A 1 426 ? -5.238 -5.625 -6.395 1 73.56 426 GLN A O 1
ATOM 3265 N N . LEU A 1 427 ? -5.18 -3.395 -6.637 1 67.88 427 LEU A N 1
ATOM 3266 C CA . LEU A 1 427 ? -3.828 -3.332 -6.094 1 67.88 427 LEU A CA 1
ATOM 3267 C C . LEU A 1 427 ? -3.848 -3.463 -4.574 1 67.88 427 LEU A C 1
ATOM 3269 O O . LEU A 1 427 ? -4.77 -2.973 -3.918 1 67.88 427 LEU A O 1
ATOM 3273 N N . HIS A 1 428 ? -2.889 -4.254 -4.105 1 61 428 HIS A N 1
ATOM 3274 C CA . HIS A 1 428 ? -2.791 -4.41 -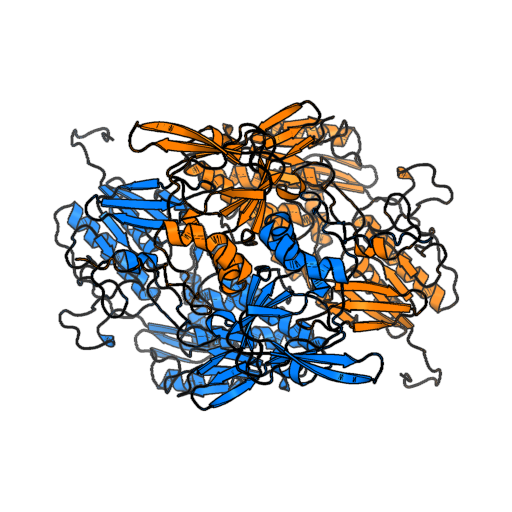2.658 1 61 428 HIS A CA 1
ATOM 3275 C C . HIS A 1 428 ? -2.492 -3.076 -1.981 1 61 428 HIS A C 1
ATOM 3277 O O . HIS A 1 428 ? -1.711 -2.273 -2.5 1 61 428 HIS A O 1
ATOM 3283 N N . THR A 1 429 ? -3.381 -2.736 -1.235 1 61.88 429 THR A N 1
ATOM 3284 C CA . THR A 1 429 ? -3.08 -1.594 -0.38 1 61.88 429 THR A CA 1
ATOM 3285 C C . THR A 1 429 ? -2.533 -2.057 0.968 1 61.88 429 THR A C 1
ATOM 3287 O O . THR A 1 429 ? -2.162 -3.221 1.126 1 61.88 429 THR A O 1
ATOM 3290 N N . ARG A 1 430 ? -2.914 -1.482 2.01 1 57.66 430 ARG A N 1
ATOM 3291 C CA . ARG A 1 430 ? -2.424 -1.82 3.342 1 57.66 430 ARG A CA 1
ATOM 3292 C C . ARG A 1 430 ? -2.941 -3.184 3.787 1 57.66 430 ARG A C 1
ATOM 3294 O O . ARG A 1 430 ? -4.094 -3.533 3.523 1 57.66 430 ARG A O 1
ATOM 3301 N N . SER A 1 431 ? -1.91 -4.102 4.039 1 58.88 431 SER A N 1
ATOM 3302 C CA . SER A 1 431 ? -2.234 -5.391 4.637 1 58.88 431 SER A CA 1
ATOM 3303 C C . SER A 1 431 ? -3.088 -5.223 5.887 1 58.88 431 SER A C 1
ATOM 3305 O O . SER A 1 431 ? -3.055 -4.172 6.531 1 58.88 431 SER A O 1
ATOM 3307 N N . VAL A 1 432 ? -4.152 -6 5.988 1 63.59 432 VAL A N 1
ATOM 3308 C CA . VAL A 1 432 ? -4.848 -6.129 7.266 1 63.59 432 VAL A CA 1
ATOM 3309 C C . VAL A 1 432 ? -3.834 -6.227 8.398 1 63.59 432 VAL A C 1
ATOM 3311 O O . VAL A 1 432 ? -2.912 -7.043 8.352 1 63.59 432 VAL A O 1
ATOM 3314 N N . PRO A 1 433 ? -3.951 -5.211 9.297 1 72.69 433 PRO A N 1
ATOM 3315 C CA . PRO A 1 433 ? -3.018 -5.324 10.422 1 72.69 433 PRO A CA 1
ATOM 3316 C C . PRO A 1 433 ? -3.062 -6.695 11.086 1 72.69 433 PRO A C 1
ATOM 3318 O O . PRO A 1 433 ? -4.137 -7.281 11.234 1 72.69 433 PRO A O 1
ATOM 3321 N N . PRO A 1 434 ? -1.917 -7.25 11.375 1 77.62 434 PRO A N 1
ATOM 3322 C CA . PRO A 1 434 ? -1.881 -8.562 12.016 1 77.62 434 PRO A CA 1
ATOM 3323 C C . PRO A 1 434 ? -2.664 -8.602 13.328 1 77.62 434 PRO A C 1
ATOM 3325 O O . PRO A 1 434 ? -3.125 -9.672 13.742 1 77.62 434 PRO A O 1
ATOM 3328 N N . THR A 1 435 ? -2.797 -7.488 14.023 1 84.62 435 THR A N 1
ATOM 3329 C CA . THR A 1 435 ? -3.609 -7.305 15.227 1 84.62 435 THR A CA 1
ATOM 3330 C C . THR A 1 435 ? -4.594 -6.152 15.039 1 84.62 435 THR A C 1
ATOM 3332 O O . THR A 1 435 ? -4.199 -5.039 14.688 1 84.62 435 THR A O 1
ATOM 3335 N N . ARG A 1 436 ? -5.855 -6.441 15.25 1 83.56 436 ARG A N 1
ATOM 3336 C CA . ARG A 1 436 ? -6.848 -5.395 15.047 1 83.56 436 ARG A CA 1
ATOM 3337 C C . ARG A 1 436 ? -8.07 -5.609 15.93 1 83.56 436 ARG A C 1
ATOM 3339 O O . ARG A 1 436 ? -8.43 -6.75 16.234 1 83.56 436 ARG A O 1
ATOM 3346 N N . TYR A 1 437 ? -8.695 -4.539 16.312 1 84.38 437 TYR A N 1
ATOM 3347 C CA . TYR A 1 437 ? -9.969 -4.609 17.016 1 84.38 437 TYR A CA 1
ATOM 3348 C C . TYR A 1 437 ? -11.117 -4.82 16.031 1 84.38 437 TYR A C 1
ATOM 3350 O O . TYR A 1 437 ? -11.117 -4.254 14.93 1 84.38 437 TYR A O 1
ATOM 3358 N N . VAL A 1 438 ? -12.023 -5.664 16.422 1 84.69 438 VAL A N 1
ATOM 3359 C CA . VAL A 1 438 ? -13.242 -5.871 15.656 1 84.69 438 VAL A CA 1
ATOM 3360 C C . VAL A 1 438 ? -14.453 -5.77 16.578 1 84.69 438 VAL A C 1
ATOM 3362 O O . VAL A 1 438 ? -14.438 -6.289 17.703 1 84.69 438 VAL A O 1
ATOM 3365 N N . ARG A 1 439 ? -15.398 -5.051 16.156 1 86.44 439 ARG A N 1
ATOM 3366 C CA . ARG A 1 439 ? -16.625 -4.91 16.938 1 86.44 439 ARG A CA 1
ATOM 3367 C C . ARG A 1 439 ? -17.75 -5.734 16.312 1 86.44 439 ARG A C 1
ATOM 3369 O O . ARG A 1 439 ? -17.891 -5.801 15.094 1 86.44 439 ARG A O 1
ATOM 3376 N N . TYR A 1 440 ? -18.469 -6.379 17.188 1 87 440 TYR A N 1
ATOM 3377 C CA . TYR A 1 440 ? -19.641 -7.168 16.797 1 87 440 TYR A CA 1
ATOM 3378 C C . TYR A 1 440 ? -20.875 -6.707 17.562 1 87 440 TYR A C 1
ATOM 3380 O O . TYR A 1 440 ? -20.781 -6.266 18.719 1 87 440 TYR A O 1
ATOM 3388 N N . ARG A 1 441 ? -21.984 -6.762 16.938 1 85.5 441 ARG A N 1
ATOM 3389 C CA . ARG A 1 441 ? -23.25 -6.559 17.641 1 85.5 441 ARG A CA 1
ATOM 3390 C C . ARG A 1 441 ? -23.766 -7.867 18.234 1 85.5 441 ARG A C 1
ATOM 3392 O O . ARG A 1 441 ? -23.375 -8.945 17.797 1 85.5 441 ARG A O 1
ATOM 3399 N N . ALA A 1 442 ? -24.656 -7.617 19.203 1 89.69 442 ALA A N 1
ATOM 3400 C CA . ALA A 1 442 ? -25.297 -8.797 19.781 1 89.69 442 ALA A CA 1
ATOM 3401 C C . ALA A 1 442 ? -25.953 -9.648 18.703 1 89.69 442 ALA A C 1
ATOM 3403 O O . ALA A 1 442 ? -26.688 -9.133 17.859 1 89.69 442 ALA A O 1
ATOM 3404 N N . GLY A 1 443 ? -25.547 -10.906 18.672 1 87.62 443 GLY A N 1
ATOM 3405 C CA . GLY A 1 443 ? -26.141 -11.82 17.734 1 87.62 443 GLY A CA 1
ATOM 3406 C C . GLY A 1 443 ? -25.281 -12.086 16.516 1 87.62 443 GLY A C 1
ATOM 3407 O O . GLY A 1 443 ? -25.5 -13.047 15.773 1 87.62 443 GLY A O 1
ATOM 3408 N N . ASP A 1 444 ? -24.281 -11.297 16.312 1 87.38 444 ASP A N 1
ATOM 3409 C CA . ASP A 1 444 ? -23.406 -11.469 15.148 1 87.38 444 ASP A CA 1
ATOM 3410 C C . ASP A 1 444 ? -22.625 -12.773 15.242 1 87.38 444 ASP A C 1
ATOM 3412 O O . ASP A 1 444 ? -22.156 -13.156 16.328 1 87.38 444 ASP A O 1
ATOM 3416 N N . VAL A 1 445 ? -22.516 -13.445 14.133 1 87.94 445 VAL A N 1
ATOM 3417 C CA . VAL A 1 445 ? -21.656 -14.625 14.055 1 87.94 445 VAL A CA 1
ATOM 3418 C C . VAL A 1 445 ? -20.203 -14.203 13.82 1 87.94 445 VAL A C 1
ATOM 3420 O O . VAL A 1 445 ? -19.922 -13.453 12.883 1 87.94 445 VAL A O 1
ATOM 3423 N N . ILE A 1 446 ? -19.359 -14.617 14.664 1 90.06 446 ILE A N 1
ATOM 3424 C CA . ILE A 1 446 ? -17.938 -14.305 14.508 1 90.06 446 ILE A CA 1
ATOM 3425 C C . ILE A 1 446 ? -17.297 -15.297 13.547 1 90.06 446 ILE A C 1
ATOM 3427 O O . ILE A 1 446 ? -16.672 -14.898 12.555 1 90.06 446 ILE A O 1
ATOM 3431 N N . TYR A 1 447 ? -17.438 -16.547 13.828 1 88.69 447 TYR A N 1
ATOM 3432 C CA . TYR A 1 447 ? -17.078 -17.609 12.891 1 88.69 447 TYR A CA 1
ATOM 3433 C C . TYR A 1 447 ? -17.875 -18.875 13.164 1 88.69 447 TYR A C 1
ATOM 3435 O O . TYR A 1 447 ? -18.516 -19 14.211 1 88.69 447 TYR A O 1
ATOM 3443 N N . GLU A 1 448 ? -17.891 -19.797 12.156 1 88.31 448 GLU A N 1
ATOM 3444 C CA . GLU A 1 448 ? -18.578 -21.062 12.273 1 88.31 448 GLU A CA 1
ATOM 3445 C C . GLU A 1 448 ? -17.625 -22.234 12.125 1 88.31 448 GLU A C 1
ATOM 3447 O O . GLU A 1 448 ? -16.562 -22.109 11.5 1 88.31 448 GLU A O 1
ATOM 3452 N N . ALA A 1 449 ? -18.031 -23.281 12.766 1 88.06 449 ALA A N 1
ATOM 3453 C CA . ALA A 1 449 ? -17.266 -24.516 12.57 1 88.06 449 ALA A CA 1
ATOM 3454 C C . ALA A 1 449 ? -17.078 -24.812 11.086 1 88.06 449 ALA A C 1
ATOM 3456 O O . ALA A 1 449 ? -18.016 -24.656 10.297 1 88.06 449 ALA A O 1
ATOM 3457 N N . GLY A 1 450 ? -15.852 -25.141 10.758 1 82.25 450 GLY A N 1
ATOM 3458 C CA . GLY A 1 450 ? -15.555 -25.422 9.359 1 82.25 450 GLY A CA 1
ATOM 3459 C C . GLY A 1 450 ? -14.898 -24.266 8.641 1 82.25 450 GLY A C 1
ATOM 3460 O O . GLY A 1 450 ? -14.25 -24.453 7.609 1 82.25 450 GLY A O 1
ATOM 3461 N N . ASN A 1 451 ? -15.078 -23.031 9.266 1 85.38 451 ASN A N 1
ATOM 3462 C CA . ASN A 1 451 ? -14.43 -21.859 8.688 1 85.38 451 ASN A CA 1
ATOM 3463 C C . ASN A 1 451 ? -12.906 -21.969 8.789 1 85.38 451 ASN A C 1
ATOM 3465 O O . ASN A 1 451 ? -12.383 -22.781 9.547 1 85.38 451 ASN A O 1
ATOM 3469 N N . ARG A 1 452 ? -12.234 -21.172 7.969 1 84.81 452 ARG A N 1
ATOM 3470 C CA . ARG A 1 452 ? -10.789 -21.078 8.07 1 84.81 452 ARG A CA 1
ATOM 3471 C C . ARG A 1 452 ? -10.367 -20.516 9.43 1 84.81 452 ARG A C 1
ATOM 3473 O O . ARG A 1 452 ? -11.008 -19.609 9.953 1 84.81 452 ARG A O 1
ATOM 3480 N N . SER A 1 453 ? -9.406 -21.203 9.953 1 84.19 453 SER A N 1
ATOM 3481 C CA . SER A 1 453 ? -8.812 -20.672 11.18 1 84.19 453 SER A CA 1
ATOM 3482 C C . SER A 1 453 ? -7.863 -19.516 10.875 1 84.19 453 SER A C 1
ATOM 3484 O O . SER A 1 453 ? -6.672 -19.734 10.641 1 84.19 453 SER A O 1
ATOM 3486 N N . ASP A 1 454 ? -8.375 -18.281 11.039 1 78.69 454 ASP A N 1
ATOM 3487 C CA . ASP A 1 454 ? -7.574 -17.172 10.539 1 78.69 454 ASP A CA 1
ATOM 3488 C C . ASP A 1 454 ? -7.254 -16.188 11.664 1 78.69 454 ASP A C 1
ATOM 3490 O O . ASP A 1 454 ? -6.656 -15.133 11.422 1 78.69 454 ASP A O 1
ATOM 3494 N N . GLY A 1 455 ? -7.699 -16.531 12.766 1 86.88 455 GLY A N 1
ATOM 3495 C CA . GLY A 1 455 ? -7.395 -15.562 13.812 1 86.88 455 GLY A CA 1
ATOM 3496 C C . GLY A 1 455 ? -7.586 -16.109 15.211 1 86.88 455 GLY A C 1
ATOM 3497 O O . GLY A 1 455 ? -8.406 -17.016 15.422 1 86.88 455 GLY A O 1
ATOM 3498 N N . PHE A 1 456 ? -6.711 -15.719 16.172 1 90.44 456 PHE A N 1
ATOM 3499 C CA . PHE A 1 456 ? -6.883 -15.836 17.625 1 90.44 456 PHE A CA 1
ATOM 3500 C C . PHE A 1 456 ? -7.609 -14.617 18.172 1 90.44 456 PHE A C 1
ATOM 3502 O O . PHE A 1 456 ? -7.266 -13.477 17.859 1 90.44 456 PHE A O 1
ATOM 3509 N N . TYR A 1 457 ? -8.711 -14.906 18.922 1 91.94 457 TYR A N 1
ATOM 3510 C CA . TYR A 1 457 ? -9.562 -13.812 19.375 1 91.94 457 TYR A CA 1
ATOM 3511 C C . TYR A 1 457 ? -9.492 -13.664 20.891 1 91.94 457 TYR A C 1
ATOM 3513 O O . TYR A 1 457 ? -9.477 -14.656 21.625 1 91.94 457 TYR A O 1
ATOM 3521 N N . THR A 1 458 ? -9.453 -12.469 21.375 1 92 458 THR A N 1
ATOM 3522 C CA . THR A 1 458 ? -9.602 -12.133 22.781 1 92 458 THR A CA 1
ATOM 3523 C C . THR A 1 458 ? -10.742 -11.133 22.984 1 92 458 THR A C 1
ATOM 3525 O O . THR A 1 458 ? -10.82 -10.125 22.281 1 92 458 THR A O 1
ATOM 3528 N N . VAL A 1 459 ? -11.555 -11.422 23.938 1 92.75 459 VAL A N 1
ATOM 3529 C CA . VAL A 1 459 ? -12.68 -10.531 24.219 1 92.75 459 VAL A CA 1
ATOM 3530 C C . VAL A 1 459 ? -12.203 -9.328 25.031 1 92.75 459 VAL A C 1
ATOM 3532 O O . VAL A 1 459 ? -11.672 -9.492 26.141 1 92.75 459 VAL A O 1
ATOM 3535 N N . VAL A 1 460 ? -12.367 -8.18 24.5 1 88.25 460 VAL A N 1
ATOM 3536 C CA . VAL A 1 460 ? -11.984 -6.949 25.188 1 88.25 460 VAL A CA 1
ATOM 3537 C C . VAL A 1 460 ? -13.156 -6.418 26 1 88.25 460 VAL A C 1
ATOM 3539 O O . VAL A 1 460 ? -13.023 -6.129 27.188 1 88.25 460 VAL A O 1
ATOM 3542 N N . THR A 1 461 ? -14.266 -6.215 25.438 1 88.5 461 THR A N 1
ATOM 3543 C CA . THR A 1 461 ? -15.531 -5.871 26.078 1 88.5 461 THR A CA 1
ATOM 3544 C C . THR A 1 461 ? -16.672 -6.742 25.547 1 88.5 461 THR A C 1
ATOM 3546 O O . THR A 1 461 ? -16.578 -7.27 24.422 1 88.5 461 THR A O 1
ATOM 3549 N N . GLY A 1 462 ? -17.672 -6.965 26.344 1 92 462 GLY A N 1
ATOM 3550 C CA . GLY A 1 462 ? -18.797 -7.785 25.953 1 92 462 GLY A CA 1
ATOM 3551 C C . GLY A 1 462 ? -18.609 -9.258 26.266 1 92 462 GLY A C 1
ATOM 3552 O O . GLY A 1 462 ? -17.984 -9.609 27.266 1 92 462 GLY A O 1
ATOM 3553 N N . ALA A 1 463 ? -19.344 -10.055 25.469 1 95.88 463 ALA A N 1
ATOM 3554 C CA . ALA A 1 463 ? -19.281 -11.5 25.672 1 95.88 463 ALA A CA 1
ATOM 3555 C C . ALA A 1 463 ? -19.656 -12.25 24.391 1 95.88 463 ALA A C 1
ATOM 3557 O O . ALA A 1 463 ? -20.469 -11.766 23.594 1 95.88 463 ALA A O 1
ATOM 3558 N N . VAL A 1 464 ? -19.031 -13.414 24.266 1 96.5 464 VAL A N 1
ATOM 3559 C CA . VAL A 1 464 ? -19.344 -14.25 23.109 1 96.5 464 VAL A CA 1
ATOM 3560 C C . VAL A 1 464 ? -19.797 -15.633 23.578 1 96.5 464 VAL A C 1
ATOM 3562 O O . VAL A 1 464 ? -19.562 -16 24.734 1 96.5 464 VAL A O 1
ATOM 3565 N N . GLU A 1 465 ? -20.5 -16.281 22.766 1 96.75 465 GLU A N 1
ATOM 3566 C CA . GLU A 1 465 ? -20.938 -17.656 23 1 96.75 465 GLU A CA 1
ATOM 3567 C C . GLU A 1 465 ? -20.281 -18.609 22.016 1 96.75 465 GLU A C 1
ATOM 3569 O O . GLU A 1 465 ? -20.391 -18.438 20.797 1 96.75 465 GLU A O 1
ATOM 3574 N N . MET A 1 466 ? -19.594 -19.547 22.531 1 95.69 466 MET A N 1
ATOM 3575 C CA . MET A 1 466 ? -18.953 -20.578 21.719 1 95.69 466 MET A CA 1
ATOM 3576 C C . MET A 1 466 ? -19.734 -21.875 21.781 1 95.69 466 MET A C 1
ATOM 3578 O O . MET A 1 466 ? -20.047 -22.375 22.859 1 95.69 466 MET A O 1
ATOM 3582 N N . THR A 1 467 ? -20.062 -22.406 20.672 1 93.94 467 THR A N 1
ATOM 3583 C CA . THR A 1 467 ? -20.797 -23.672 20.578 1 93.94 467 THR A CA 1
ATOM 3584 C C . THR A 1 467 ? -19.922 -24.766 19.984 1 93.94 467 THR A C 1
ATOM 3586 O O . THR A 1 467 ? -19.297 -24.578 18.938 1 93.94 467 THR A O 1
ATOM 3589 N N . ARG A 1 468 ? -19.797 -25.781 20.719 1 90.62 468 ARG A N 1
ATOM 3590 C CA . ARG A 1 468 ? -19.078 -26.969 20.25 1 90.62 468 ARG A CA 1
ATOM 3591 C C . ARG A 1 468 ? -20 -28.188 20.266 1 90.62 468 ARG A C 1
ATOM 3593 O O . ARG A 1 468 ? -20.828 -28.344 21.156 1 90.62 468 ARG A O 1
ATOM 3600 N N . THR A 1 469 ? -19.875 -28.984 19.219 1 85.88 469 THR A N 1
ATOM 3601 C CA . THR A 1 469 ? -20.641 -30.219 19.203 1 85.88 469 THR A CA 1
ATOM 3602 C C . THR A 1 469 ? -19.922 -31.312 19.984 1 85.88 469 THR A C 1
ATOM 3604 O O . THR A 1 469 ? -18.75 -31.625 19.719 1 85.88 469 THR A O 1
ATOM 3607 N N . ASP A 1 470 ? -20.531 -31.797 21.016 1 79.5 470 ASP A N 1
ATOM 3608 C CA . ASP A 1 470 ? -19.969 -32.906 21.766 1 79.5 470 ASP A CA 1
ATOM 3609 C C . ASP A 1 470 ? -19.781 -34.156 20.875 1 79.5 470 ASP A C 1
ATOM 3611 O O . ASP A 1 470 ? -20.734 -34.625 20.266 1 79.5 470 ASP A O 1
ATOM 3615 N N . PRO A 1 471 ? -18.609 -34.594 20.766 1 76.5 471 PRO A N 1
ATOM 3616 C CA . PRO A 1 471 ? -18.391 -35.75 19.875 1 76.5 471 PRO A CA 1
ATOM 3617 C C . PRO A 1 471 ? -19.141 -37 20.312 1 76.5 471 PRO A C 1
ATOM 3619 O O . PRO A 1 471 ? -19.469 -37.844 19.469 1 76.5 471 PRO A O 1
ATOM 3622 N N . GLU A 1 472 ? -19.422 -37.188 21.641 1 76.88 472 GLU A N 1
ATOM 3623 C CA . GLU A 1 472 ? -20.062 -38.406 22.172 1 76.88 472 GLU A CA 1
ATOM 3624 C C . GLU A 1 472 ? -21.578 -38.312 22.062 1 76.88 472 GLU A C 1
ATOM 3626 O O . GLU A 1 472 ? -22.234 -39.25 21.609 1 76.88 472 GLU A O 1
ATOM 3631 N N . THR A 1 473 ? -22.109 -37.219 22.422 1 81.62 473 THR A N 1
ATOM 3632 C CA . THR A 1 473 ? -23.562 -37.094 22.516 1 81.62 473 THR A CA 1
ATOM 3633 C C . THR A 1 473 ? -24.125 -36.406 21.266 1 81.62 473 THR A C 1
ATOM 3635 O O . THR A 1 473 ? -25.328 -36.5 21 1 81.62 473 THR A O 1
ATOM 3638 N N . GLY A 1 474 ? -23.266 -35.781 20.484 1 81 474 GLY A N 1
ATOM 3639 C CA . GLY A 1 474 ? -23.703 -35.031 19.328 1 81 474 GLY A CA 1
ATOM 3640 C C . GLY A 1 474 ? -24.438 -33.75 19.703 1 81 474 GLY A C 1
ATOM 3641 O O . GLY A 1 474 ? -24.953 -33.062 18.844 1 81 474 GLY A O 1
ATOM 3642 N N . LEU A 1 475 ? -24.531 -33.469 21.031 1 84.69 475 LEU A N 1
ATOM 3643 C CA . LEU A 1 475 ? -25.266 -32.312 21.5 1 84.69 475 LEU A CA 1
ATOM 3644 C C . LEU A 1 475 ? -24.359 -31.078 21.547 1 84.69 475 LEU A C 1
ATOM 3646 O O . LEU A 1 475 ? -23.172 -31.203 21.844 1 84.69 475 LEU A O 1
ATOM 3650 N N . PRO A 1 476 ? -25.016 -29.906 21.203 1 87.25 476 PRO A N 1
ATOM 3651 C CA . PRO A 1 476 ? -24.203 -28.688 21.266 1 87.25 476 PRO A CA 1
ATOM 3652 C C . PRO A 1 476 ? -23.906 -28.25 22.703 1 87.25 476 PRO A C 1
ATOM 3654 O O . PRO A 1 476 ? -24.797 -28.312 23.562 1 87.25 476 PRO A O 1
ATOM 3657 N N . GLN A 1 477 ? -22.672 -28.062 23.062 1 90.75 477 GLN A N 1
ATOM 3658 C CA . GLN A 1 477 ? -22.25 -27.453 24.312 1 90.75 477 GLN A CA 1
ATOM 3659 C C . GLN A 1 477 ? -21.906 -25.969 24.125 1 90.75 477 GLN A C 1
ATOM 3661 O O . GLN A 1 477 ? -21.141 -25.625 23.219 1 90.75 477 GLN A O 1
ATOM 3666 N N . VAL A 1 478 ? -22.562 -25.156 24.969 1 92.94 478 VAL A N 1
ATOM 3667 C CA . VAL A 1 478 ? -22.359 -23.719 24.812 1 92.94 478 VAL A CA 1
ATOM 3668 C C . VAL A 1 478 ? -21.531 -23.188 25.984 1 92.94 478 VAL A C 1
ATOM 3670 O O . VAL A 1 478 ? -21.797 -23.531 27.141 1 92.94 478 VAL A O 1
ATOM 3673 N N . ARG A 1 479 ? -20.531 -22.438 25.688 1 93.75 479 ARG A N 1
ATOM 3674 C CA . ARG A 1 479 ? -19.703 -21.766 26.672 1 93.75 479 ARG A CA 1
ATOM 3675 C C . ARG A 1 479 ? -19.688 -20.25 26.406 1 93.75 479 ARG A C 1
ATOM 3677 O O . ARG A 1 479 ? -19.594 -19.812 25.266 1 93.75 479 ARG A O 1
ATOM 3684 N N . THR A 1 480 ? -19.844 -19.516 27.484 1 95.81 480 THR A N 1
ATOM 3685 C CA . THR A 1 480 ? -19.766 -18.062 27.391 1 95.81 480 THR A CA 1
ATOM 3686 C C . THR A 1 480 ? -18.359 -17.578 27.766 1 95.81 480 THR A C 1
ATOM 3688 O O . THR A 1 480 ? -17.797 -18.016 28.766 1 95.81 480 THR A O 1
ATOM 3691 N N . ILE A 1 481 ? -17.812 -16.75 26.938 1 95.25 481 ILE A N 1
ATOM 3692 C CA . ILE A 1 481 ? -16.5 -16.188 27.172 1 95.25 481 ILE A CA 1
ATOM 3693 C C . ILE A 1 481 ? -16.594 -14.68 27.328 1 95.25 481 ILE A C 1
ATOM 3695 O O . ILE A 1 481 ? -17.094 -13.984 26.438 1 95.25 481 ILE A O 1
ATOM 3699 N N . GLY A 1 482 ? -16.172 -14.164 28.406 1 92.5 482 GLY A N 1
ATOM 3700 C CA . GLY A 1 482 ? -16.234 -12.734 28.688 1 92.5 482 GLY A CA 1
ATOM 3701 C C . GLY A 1 482 ? -14.891 -12.047 28.531 1 92.5 482 GLY A C 1
ATOM 3702 O O . GLY A 1 482 ? -13.953 -12.609 27.953 1 92.5 482 GLY A O 1
ATOM 3703 N N . PRO A 1 483 ? -14.82 -10.75 29 1 88.75 483 PRO A N 1
ATOM 3704 C CA . PRO A 1 483 ? -13.594 -9.969 28.844 1 88.75 483 PRO A CA 1
ATOM 3705 C C . PRO A 1 483 ? -12.375 -10.664 29.438 1 88.75 483 PRO A C 1
ATOM 3707 O O . PRO A 1 483 ? -12.445 -11.227 30.531 1 88.75 483 PRO A O 1
ATOM 3710 N N . GLY A 1 484 ? -11.336 -10.625 28.594 1 84.56 484 GLY A N 1
ATOM 3711 C CA . GLY A 1 484 ? -10.109 -11.289 29.016 1 84.56 484 GLY A CA 1
ATOM 3712 C C . GLY A 1 484 ? -10.023 -12.727 28.547 1 84.56 484 GLY A C 1
ATOM 3713 O O . GLY A 1 484 ? -8.938 -13.312 28.516 1 84.56 484 GLY A O 1
ATOM 3714 N N . GLY A 1 485 ? -11.156 -13.242 28.219 1 89.5 485 GLY A N 1
ATOM 3715 C CA . GLY A 1 485 ? -11.164 -14.586 27.656 1 89.5 485 GLY A CA 1
ATOM 3716 C C . GLY A 1 485 ? -10.781 -14.617 26.188 1 89.5 485 GLY A C 1
ATOM 3717 O O . GLY A 1 485 ? -10.734 -13.578 25.531 1 89.5 485 GLY A O 1
ATOM 3718 N N . HIS A 1 486 ? -10.359 -15.805 25.75 1 91.75 486 HIS A N 1
ATOM 3719 C CA . HIS A 1 486 ? -9.938 -15.914 24.359 1 91.75 486 HIS A CA 1
ATOM 3720 C C . HIS A 1 486 ? -10.453 -17.203 23.719 1 91.75 486 HIS A C 1
ATOM 3722 O O . HIS A 1 486 ? -10.883 -18.109 24.422 1 91.75 486 HIS A O 1
ATOM 3728 N N . PHE A 1 487 ? -10.516 -17.219 22.469 1 91 487 PHE A N 1
ATOM 3729 C CA . PHE A 1 487 ? -10.953 -18.359 21.672 1 91 487 PHE A CA 1
ATOM 3730 C C . PHE A 1 487 ? -10.227 -18.406 20.328 1 91 487 PHE A C 1
ATOM 3732 O O . PHE A 1 487 ? -9.594 -17.422 19.938 1 91 487 PHE A O 1
ATOM 3739 N N . GLY A 1 488 ? -10.227 -19.562 19.672 1 88.25 488 GLY A N 1
ATOM 3740 C CA . GLY A 1 488 ? -9.523 -19.766 18.422 1 88.25 488 GLY A CA 1
ATOM 3741 C C . GLY A 1 488 ? -8.086 -20.219 18.609 1 88.25 488 GLY A C 1
ATOM 3742 O O . GLY A 1 488 ? -7.254 -20.016 17.719 1 88.25 488 GLY A O 1
ATOM 3743 N N . GLU A 1 489 ? -7.785 -20.844 19.703 1 85.69 489 GLU A N 1
ATOM 3744 C CA . GLU A 1 489 ? -6.422 -21.203 20.062 1 85.69 489 GLU A CA 1
ATOM 3745 C C . GLU A 1 489 ? -5.875 -22.312 19.156 1 85.69 489 GLU A C 1
ATOM 3747 O O . GLU A 1 489 ? -4.66 -22.453 19.016 1 85.69 489 GLU A O 1
ATOM 3752 N N . ARG A 1 490 ? -6.742 -23.031 18.578 1 82.19 490 ARG A N 1
ATOM 3753 C CA . ARG A 1 490 ? -6.277 -24.141 17.75 1 82.19 490 ARG A CA 1
ATOM 3754 C C . ARG A 1 490 ? -5.434 -23.625 16.594 1 82.19 490 ARG A C 1
ATOM 3756 O O . ARG A 1 490 ? -4.672 -24.391 15.992 1 82.19 490 ARG A O 1
ATOM 3763 N N . LEU A 1 491 ? -5.715 -22.406 16.297 1 80.69 491 LEU A N 1
ATOM 3764 C CA . LEU A 1 491 ? -4.91 -21.781 15.258 1 80.69 491 LEU A CA 1
ATOM 3765 C C . LEU A 1 491 ? -3.424 -21.875 15.586 1 80.69 491 LEU A C 1
ATOM 3767 O O . LEU A 1 491 ? -2.594 -22.031 14.695 1 80.69 491 LEU A O 1
ATOM 3771 N N . ILE A 1 492 ? -3.168 -21.859 16.844 1 80.62 492 ILE A N 1
ATOM 3772 C CA . ILE A 1 492 ? -1.784 -21.875 17.297 1 80.62 492 ILE A CA 1
ATOM 3773 C C . ILE A 1 492 ? -1.154 -23.234 16.984 1 80.62 492 ILE A C 1
ATOM 3775 O O . ILE A 1 492 ? 0.046 -23.328 16.719 1 80.62 492 ILE A O 1
ATOM 3779 N N . LEU A 1 493 ? -1.992 -24.203 16.969 1 76.88 493 LEU A N 1
ATOM 3780 C CA . LEU A 1 493 ? -1.543 -25.578 16.766 1 76.88 493 LEU A CA 1
ATOM 3781 C C . LEU A 1 493 ? -1.46 -25.922 15.281 1 76.88 493 LEU A C 1
ATOM 3783 O O . LEU A 1 493 ? -1.064 -27.016 14.906 1 76.88 493 LEU A O 1
ATOM 3787 N N . GLY A 1 494 ? -1.85 -24.984 14.453 1 75.25 494 GLY A N 1
ATOM 3788 C CA . GLY A 1 494 ? -1.748 -25.234 13.023 1 75.25 494 GLY A CA 1
ATOM 3789 C C . GLY A 1 494 ? -3.07 -25.609 12.383 1 75.25 494 GLY A C 1
ATOM 3790 O O . GLY A 1 494 ? -3.113 -26 11.211 1 75.25 494 GLY A O 1
ATOM 3791 N N . ALA A 1 495 ? -4.098 -25.516 13.25 1 74.38 495 ALA A N 1
ATOM 3792 C CA . ALA A 1 495 ? -5.402 -25.844 12.68 1 74.38 495 ALA A CA 1
ATOM 3793 C C . ALA A 1 495 ? -5.758 -24.891 11.539 1 74.38 495 ALA A C 1
ATOM 3795 O O . ALA A 1 495 ? -5.559 -23.688 11.648 1 74.38 495 ALA A O 1
ATOM 3796 N N . THR A 1 496 ? -6.25 -25.469 10.5 1 77.12 496 THR A N 1
ATOM 3797 C CA . THR A 1 496 ? -6.609 -24.656 9.344 1 77.12 496 THR A CA 1
ATOM 3798 C C . THR A 1 496 ? -8.117 -24.422 9.297 1 77.12 496 THR A C 1
ATOM 3800 O O . THR A 1 496 ? -8.586 -23.531 8.578 1 77.12 496 THR A O 1
ATOM 3803 N N . ARG A 1 497 ? -8.836 -25.266 10.117 1 84.38 497 ARG A N 1
ATOM 3804 C CA . ARG A 1 497 ? -10.289 -25.125 10.148 1 84.38 497 ARG A CA 1
ATOM 3805 C C . ARG A 1 497 ? -10.797 -24.984 11.578 1 84.38 497 ARG A C 1
ATOM 3807 O O . ARG A 1 497 ? -10.234 -25.562 12.508 1 84.38 497 ARG A O 1
ATOM 3814 N N . ARG A 1 498 ? -11.883 -24.25 11.688 1 87.94 498 ARG A N 1
ATOM 3815 C CA . ARG A 1 498 ? -12.508 -24.094 13 1 87.94 498 ARG A CA 1
ATOM 3816 C C . ARG A 1 498 ? -13.328 -25.328 13.367 1 87.94 498 ARG A C 1
ATOM 3818 O O . ARG A 1 498 ? -13.984 -25.922 12.516 1 87.94 498 ARG A O 1
ATOM 3825 N N . GLN A 1 499 ? -13.312 -25.688 14.625 1 87.06 499 GLN A N 1
ATOM 3826 C CA . GLN A 1 499 ? -14.094 -26.812 15.109 1 87.06 499 GLN A CA 1
ATOM 3827 C C . GLN A 1 499 ? -15.297 -26.344 15.922 1 87.06 499 GLN A C 1
ATOM 3829 O O . GLN A 1 499 ? -16.172 -27.141 16.266 1 87.06 499 GLN A O 1
ATOM 3834 N N . THR A 1 500 ? -15.289 -25.094 16.25 1 91.31 500 THR A N 1
ATOM 3835 C CA . THR A 1 500 ? -16.359 -24.484 17.031 1 91.31 500 THR A CA 1
ATOM 3836 C C . THR A 1 500 ? -17 -23.328 16.281 1 91.31 500 THR A C 1
ATOM 3838 O O . THR A 1 500 ? -16.469 -22.875 15.266 1 91.31 500 THR A O 1
ATOM 3841 N N . SER A 1 501 ? -18.188 -22.969 16.719 1 91.81 501 SER A N 1
ATOM 3842 C CA . SER A 1 501 ? -18.844 -21.766 16.25 1 91.81 501 SER A CA 1
ATOM 3843 C C . SER A 1 501 ? -18.953 -20.719 17.359 1 91.81 501 SER A C 1
ATOM 3845 O O . SER A 1 501 ? -19.203 -21.047 18.516 1 91.81 501 SER A O 1
ATOM 3847 N N . VAL A 1 502 ? -18.75 -19.516 17.031 1 94.31 502 VAL A N 1
ATOM 3848 C CA . VAL A 1 502 ? -18.781 -18.453 18.031 1 94.31 502 VAL A CA 1
ATOM 3849 C C . VAL A 1 502 ? -19.672 -17.312 17.547 1 94.31 502 VAL A C 1
ATOM 3851 O O . VAL A 1 502 ? -19.578 -16.891 16.391 1 94.31 502 VAL A O 1
ATOM 3854 N N . ARG A 1 503 ? -20.516 -16.812 18.391 1 94.38 503 ARG A N 1
ATOM 3855 C CA . ARG A 1 503 ? -21.359 -15.656 18.125 1 94.38 503 ARG A CA 1
ATOM 3856 C C . ARG A 1 503 ? -21.266 -14.648 19.266 1 94.38 503 ARG A C 1
ATOM 3858 O O . ARG A 1 503 ? -20.953 -15.008 20.406 1 94.38 503 ARG A O 1
ATOM 3865 N N . ALA A 1 504 ? -21.516 -13.422 18.969 1 93.5 504 ALA A N 1
ATOM 3866 C CA . ALA A 1 504 ? -21.562 -12.391 20 1 93.5 504 ALA A CA 1
ATOM 3867 C C . ALA A 1 504 ? -22.844 -12.477 20.812 1 93.5 504 ALA A C 1
ATOM 3869 O O . ALA A 1 504 ? -23.938 -12.398 20.25 1 93.5 504 ALA A O 1
ATOM 3870 N N . ALA A 1 505 ? -22.719 -12.664 22.094 1 95.5 505 ALA A N 1
ATOM 3871 C CA . ALA A 1 505 ? -23.891 -12.711 22.969 1 95.5 505 ALA A CA 1
ATOM 3872 C C . ALA A 1 505 ? -24.422 -11.312 23.25 1 95.5 505 ALA A C 1
ATOM 3874 O O . ALA A 1 505 ? -25.609 -11.125 23.484 1 95.5 505 ALA A O 1
ATOM 3875 N N . GLU A 1 506 ? -23.531 -10.344 23.297 1 93.69 506 GLU A N 1
ATOM 3876 C CA . GLU A 1 506 ? -23.781 -8.914 23.438 1 93.69 506 GLU A CA 1
ATOM 3877 C C . GLU A 1 506 ? -22.891 -8.109 22.5 1 93.69 506 GLU A C 1
ATOM 3879 O O . GLU A 1 506 ? -22.078 -8.68 21.766 1 93.69 506 GLU A O 1
ATOM 3884 N N . ASP A 1 507 ? -23.188 -6.801 22.516 1 88.88 507 ASP A N 1
ATOM 3885 C CA . ASP A 1 507 ? -22.219 -5.973 21.797 1 88.88 507 ASP A CA 1
ATOM 3886 C C . ASP A 1 507 ? -20.797 -6.211 22.312 1 88.88 507 ASP A C 1
ATOM 3888 O O . ASP A 1 507 ? -20.531 -6.094 23.5 1 88.88 507 ASP A O 1
ATOM 3892 N N . THR A 1 508 ? -19.953 -6.684 21.375 1 90 508 THR A N 1
ATOM 3893 C CA . THR A 1 508 ? -18.656 -7.207 21.812 1 90 508 THR A CA 1
ATOM 3894 C C . THR A 1 508 ? -17.531 -6.594 20.984 1 90 508 THR A C 1
ATOM 3896 O O . THR A 1 508 ? -17.672 -6.422 19.766 1 90 508 THR A O 1
ATOM 3899 N N . LYS A 1 509 ? -16.5 -6.156 21.609 1 89.12 509 LYS A N 1
ATOM 3900 C CA . LYS A 1 509 ? -15.234 -5.777 20.984 1 89.12 509 LYS A CA 1
ATOM 3901 C C . LYS A 1 509 ? -14.164 -6.84 21.234 1 89.12 509 LYS A C 1
ATOM 3903 O O . LYS A 1 509 ? -13.938 -7.254 22.359 1 89.12 509 LYS A O 1
ATOM 3908 N N . VAL A 1 510 ? -13.586 -7.312 20.188 1 90.25 510 VAL A N 1
ATOM 3909 C CA . VAL A 1 510 ? -12.555 -8.336 20.328 1 90.25 510 VAL A CA 1
ATOM 3910 C C . VAL A 1 510 ? -11.25 -7.855 19.688 1 90.25 510 VAL A C 1
ATOM 3912 O O . VAL A 1 510 ? -11.266 -6.965 18.828 1 90.25 510 VAL A O 1
ATOM 3915 N N . LEU A 1 511 ? -10.18 -8.344 20.109 1 90.31 511 LEU A N 1
ATOM 3916 C CA . LEU A 1 511 ? -8.883 -8.227 19.453 1 90.31 511 LEU A CA 1
ATOM 3917 C C . LEU A 1 511 ? -8.562 -9.484 18.656 1 90.31 511 LEU A C 1
ATOM 3919 O O . LEU A 1 511 ? -8.57 -10.586 19.203 1 90.31 511 LEU A O 1
ATOM 3923 N N . VAL A 1 512 ? -8.32 -9.328 17.469 1 89.69 512 VAL A N 1
ATOM 3924 C CA . VAL A 1 512 ? -8.008 -10.445 16.578 1 89.69 512 VAL A CA 1
ATOM 3925 C C . VAL A 1 512 ? -6.523 -10.438 16.234 1 89.69 512 VAL A C 1
ATOM 3927 O O . VAL A 1 512 ? -5.957 -9.383 15.938 1 89.69 512 VAL A O 1
ATOM 3930 N N . MET A 1 513 ? -5.891 -11.57 16.281 1 88.81 513 MET A N 1
ATOM 3931 C CA . MET A 1 513 ? -4.484 -11.734 15.938 1 88.81 513 MET A CA 1
ATOM 3932 C C . MET A 1 513 ? -4.285 -12.922 15.008 1 88.81 513 MET A C 1
ATOM 3934 O O . MET A 1 513 ? -4.891 -13.984 15.203 1 88.81 513 MET A O 1
ATOM 3938 N N . ASP A 1 514 ? -3.455 -12.75 14 1 84.81 514 ASP A N 1
ATOM 3939 C CA . ASP A 1 514 ? -3.209 -13.891 13.125 1 84.81 514 ASP A CA 1
ATOM 3940 C C . ASP A 1 514 ? -2.152 -14.82 13.719 1 84.81 514 ASP A C 1
ATOM 3942 O O . ASP A 1 514 ? -1.559 -14.508 14.758 1 84.81 514 ASP A O 1
ATOM 3946 N N . ARG A 1 515 ? -1.978 -15.961 13.148 1 82.94 515 ARG A N 1
ATOM 3947 C CA . ARG A 1 515 ? -1.112 -17.016 13.688 1 82.94 515 ARG A CA 1
ATOM 3948 C C . ARG A 1 515 ? 0.338 -16.547 13.75 1 82.94 515 ARG A C 1
ATOM 3950 O O . ARG A 1 515 ? 1.03 -16.781 14.742 1 82.94 515 ARG A O 1
ATOM 3957 N N . GLU A 1 516 ? 0.706 -15.875 12.711 1 80.81 516 GLU A N 1
ATOM 3958 C CA . GLU A 1 516 ? 2.096 -15.43 12.656 1 80.81 516 GLU A CA 1
ATOM 3959 C C . GLU A 1 516 ? 2.412 -14.461 13.797 1 80.81 516 GLU A C 1
ATOM 3961 O O . GLU A 1 516 ? 3.453 -14.578 14.445 1 80.81 516 GLU A O 1
ATOM 3966 N N . GLU A 1 517 ? 1.483 -13.508 13.922 1 83.25 517 GLU A N 1
ATOM 3967 C CA . GLU A 1 517 ? 1.663 -12.547 15 1 83.25 517 GLU A CA 1
ATOM 3968 C C . GLU A 1 517 ? 1.666 -13.242 16.359 1 83.25 517 GLU A C 1
ATOM 3970 O O . GLU A 1 517 ? 2.471 -12.906 17.234 1 83.25 517 GLU A O 1
ATOM 3975 N N . PHE A 1 518 ? 0.805 -14.164 16.562 1 83.06 518 PHE A N 1
ATOM 3976 C CA . PHE A 1 518 ? 0.743 -14.93 17.812 1 83.06 518 PHE A CA 1
ATOM 3977 C C . PHE A 1 518 ? 2.062 -15.648 18.062 1 83.06 518 PHE A C 1
ATOM 3979 O O . PHE A 1 518 ? 2.572 -15.633 19.188 1 83.06 518 PHE A O 1
ATOM 3986 N N . LEU A 1 519 ? 2.592 -16.234 17.094 1 81.62 519 LEU A N 1
ATOM 3987 C CA . LEU A 1 519 ? 3.82 -17 17.234 1 81.62 519 LEU A CA 1
ATOM 3988 C C . LEU A 1 519 ? 5.008 -16.094 17.516 1 81.62 519 LEU A C 1
ATOM 3990 O O . LEU A 1 519 ? 5.922 -16.469 18.25 1 81.62 519 LEU A O 1
ATOM 3994 N N . LYS A 1 520 ? 4.98 -14.984 16.875 1 82.81 520 LYS A N 1
ATOM 3995 C CA . LYS A 1 520 ? 6.027 -14.016 17.188 1 82.81 520 LYS A CA 1
ATOM 3996 C C . LYS A 1 520 ? 6.016 -13.641 18.656 1 82.81 520 LYS A C 1
ATOM 3998 O O . LYS A 1 520 ? 7.074 -13.523 19.281 1 82.81 520 LYS A O 1
ATOM 4003 N N . LEU A 1 521 ? 4.812 -13.477 19.156 1 82.12 521 LEU A N 1
ATOM 4004 C CA . LEU A 1 521 ? 4.68 -13.117 20.562 1 82.12 521 LEU A CA 1
ATOM 4005 C C . LEU A 1 521 ? 5.133 -14.266 21.453 1 82.12 521 LEU A C 1
ATOM 4007 O O . LEU A 1 521 ? 5.816 -14.047 22.453 1 82.12 521 LEU A O 1
ATOM 4011 N N . ALA A 1 522 ? 4.793 -15.438 21.047 1 81 522 ALA A N 1
ATOM 4012 C CA . ALA A 1 522 ? 5.188 -16.609 21.812 1 81 522 ALA A CA 1
ATOM 4013 C C . ALA A 1 522 ? 6.703 -16.797 21.797 1 81 522 ALA A C 1
ATOM 4015 O O . ALA A 1 522 ? 7.289 -17.281 22.766 1 81 522 ALA A O 1
ATOM 4016 N N . ASP A 1 523 ? 7.242 -16.469 20.734 1 79 523 ASP A N 1
ATOM 4017 C CA . ASP A 1 523 ? 8.688 -16.594 20.578 1 79 523 ASP A CA 1
ATOM 4018 C C . ASP A 1 523 ? 9.438 -15.578 21.422 1 79 523 ASP A C 1
ATOM 4020 O O . ASP A 1 523 ? 10.602 -15.781 21.766 1 79 523 ASP A O 1
ATOM 4024 N N . SER A 1 524 ? 8.734 -14.578 21.75 1 76.44 524 SER A N 1
ATOM 4025 C CA . SER A 1 524 ? 9.453 -13.445 22.344 1 76.44 524 SER A CA 1
ATOM 4026 C C . SER A 1 524 ? 9.156 -13.305 23.828 1 76.44 524 SER A C 1
ATOM 4028 O O . SER A 1 524 ? 9.93 -12.695 24.562 1 76.44 524 SER A O 1
ATOM 4030 N N . PHE A 1 525 ? 7.945 -13.797 24.188 1 77.56 525 PHE A N 1
ATOM 4031 C CA . PHE A 1 525 ? 7.551 -13.586 25.562 1 77.56 525 PHE A CA 1
ATOM 4032 C C . PHE A 1 525 ? 7.348 -14.914 26.281 1 77.56 525 PHE A C 1
ATOM 4034 O O . PHE A 1 525 ? 6.367 -15.617 26.031 1 77.56 525 PHE A O 1
ATOM 4041 N N . GLN A 1 526 ? 8.234 -15.109 27.188 1 76.5 526 GLN A N 1
ATOM 4042 C CA . GLN A 1 526 ? 8.102 -16.328 27.969 1 76.5 526 GLN A CA 1
ATOM 4043 C C . GLN A 1 526 ? 6.766 -16.359 28.719 1 76.5 526 GLN A C 1
ATOM 4045 O O . GLN A 1 526 ? 6.156 -17.422 28.859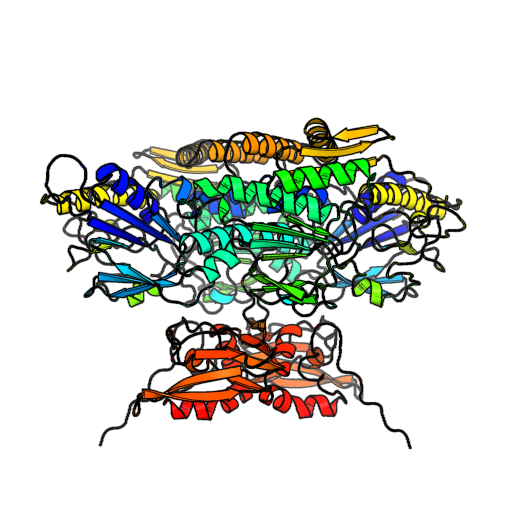 1 76.5 526 GLN A O 1
ATOM 4050 N N . ALA A 1 527 ? 6.406 -15.18 29.172 1 75.62 527 ALA A N 1
ATOM 4051 C CA . ALA A 1 527 ? 5.133 -15.102 29.891 1 75.62 527 ALA A CA 1
ATOM 4052 C C . ALA A 1 527 ? 3.98 -15.578 29 1 75.62 527 ALA A C 1
ATOM 4054 O O . ALA A 1 527 ? 3.041 -16.219 29.484 1 75.62 527 ALA A O 1
ATOM 4055 N N . PHE A 1 528 ? 4.07 -15.227 27.812 1 80.06 528 PHE A N 1
ATOM 4056 C CA . PHE A 1 528 ? 3.055 -15.648 26.844 1 80.06 528 PHE A CA 1
ATOM 4057 C C . PHE A 1 528 ? 3.111 -17.156 26.625 1 80.06 528 PHE A C 1
ATOM 4059 O O . PHE A 1 528 ? 2.076 -17.828 26.594 1 80.06 528 PHE A O 1
ATOM 4066 N N . ARG A 1 529 ? 4.234 -17.719 26.547 1 81.25 529 ARG A N 1
ATOM 4067 C CA . ARG A 1 529 ? 4.422 -19.156 26.406 1 81.25 529 ARG A CA 1
ATOM 4068 C C . ARG A 1 529 ? 3.895 -19.891 27.641 1 81.25 529 ARG A C 1
ATOM 4070 O O . ARG A 1 529 ? 3.234 -20.922 27.5 1 81.25 529 ARG A O 1
ATOM 4077 N N . ASP A 1 530 ? 4.219 -19.281 28.703 1 82 530 ASP A N 1
ATOM 4078 C CA . ASP A 1 530 ? 3.793 -19.906 29.953 1 82 530 ASP A CA 1
ATOM 4079 C C . ASP A 1 530 ? 2.271 -19.906 30.078 1 82 530 ASP A C 1
ATOM 4081 O O . ASP A 1 530 ? 1.682 -20.875 30.578 1 82 530 ASP A O 1
ATOM 4085 N N . TYR A 1 531 ? 1.772 -18.828 29.672 1 83.12 531 TYR A N 1
ATOM 4086 C CA . TYR A 1 531 ? 0.322 -18.688 29.75 1 83.12 531 TYR A CA 1
ATOM 4087 C C . TYR A 1 531 ? -0.369 -19.766 28.922 1 83.12 531 TYR A C 1
ATOM 4089 O O . TYR A 1 531 ? -1.386 -20.328 29.328 1 83.12 531 TYR A O 1
ATOM 4097 N N . PHE A 1 532 ? 0.171 -20.109 27.812 1 85.81 532 PHE A N 1
ATOM 4098 C CA . PHE A 1 532 ? -0.468 -21.062 26.922 1 85.81 532 PHE A CA 1
ATOM 4099 C C . PHE A 1 532 ? 0.147 -22.453 27.094 1 85.81 532 PHE A C 1
ATOM 4101 O O . PHE A 1 532 ? -0.188 -23.375 26.344 1 85.81 532 PHE A O 1
ATOM 4108 N N . GLY A 1 533 ? 1.082 -22.562 27.969 1 83 533 GLY A N 1
ATOM 4109 C CA . GLY A 1 533 ? 1.767 -23.812 28.219 1 83 533 GLY A CA 1
ATOM 4110 C C . GLY A 1 533 ? 0.818 -24.969 28.484 1 83 533 GLY A C 1
ATOM 4111 O O . GLY A 1 533 ? 0.879 -26 27.828 1 83 533 GLY A O 1
ATOM 4112 N N . PRO A 1 534 ? -0.045 -24.734 29.484 1 84.12 534 PRO A N 1
ATOM 4113 C CA . PRO A 1 534 ? -0.992 -25.812 29.781 1 84.12 534 PRO A CA 1
ATOM 4114 C C . PRO A 1 534 ? -1.836 -26.219 28.578 1 84.12 534 PRO A C 1
ATOM 4116 O O . PRO A 1 534 ? -2.125 -27.406 28.406 1 84.12 534 PRO A O 1
ATOM 4119 N N . TYR A 1 535 ? -2.283 -25.266 27.875 1 83.25 535 TYR A N 1
ATOM 4120 C CA . TYR A 1 535 ? -3.051 -25.562 26.672 1 83.25 535 TYR A CA 1
ATOM 4121 C C . TYR A 1 535 ? -2.236 -26.406 25.703 1 83.25 535 TYR A C 1
ATOM 4123 O O . TYR A 1 535 ? -2.742 -27.375 25.141 1 83.25 535 TYR A O 1
ATOM 4131 N N . MET A 1 536 ? -1.039 -26.062 25.5 1 83.56 536 MET A N 1
ATOM 4132 C CA . MET A 1 536 ? -0.159 -26.797 24.594 1 83.56 536 MET A CA 1
ATOM 4133 C C . MET A 1 536 ? 0.062 -28.219 25.094 1 83.56 536 MET A C 1
ATOM 4135 O O . MET A 1 536 ? -0.005 -29.172 24.312 1 83.56 536 MET A O 1
ATOM 4139 N N . ALA A 1 537 ? 0.211 -28.312 26.312 1 82.06 537 ALA A N 1
ATOM 4140 C CA . ALA A 1 537 ? 0.466 -29.625 26.906 1 82.06 537 ALA A CA 1
ATOM 4141 C C . ALA A 1 537 ? -0.743 -30.531 26.766 1 82.06 537 ALA A C 1
ATOM 4143 O O . ALA A 1 537 ? -0.594 -31.734 26.484 1 82.06 537 ALA A O 1
ATOM 4144 N N . ARG A 1 538 ? -1.856 -30 26.953 1 84.44 538 ARG A N 1
ATOM 4145 C CA . ARG A 1 538 ? -3.094 -30.766 26.844 1 84.44 538 ARG A CA 1
ATOM 4146 C C . ARG A 1 538 ? -3.258 -31.344 25.438 1 84.44 538 ARG A C 1
ATOM 4148 O O . ARG A 1 538 ? -3.869 -32.406 25.266 1 84.44 538 ARG A O 1
ATOM 4155 N N . HIS A 1 539 ? -2.697 -30.703 24.516 1 82.44 539 HIS A N 1
ATOM 4156 C CA . HIS A 1 539 ? -2.842 -31.141 23.125 1 82.44 539 HIS A CA 1
ATOM 4157 C C . HIS A 1 539 ? -1.575 -31.844 22.641 1 82.44 539 HIS A C 1
ATOM 4159 O O . HIS A 1 539 ? -1.403 -32.031 21.438 1 82.44 539 HIS A O 1
ATOM 4165 N N . GLY A 1 540 ? -0.703 -32 23.531 1 76.75 540 GLY A N 1
ATOM 4166 C CA . GLY A 1 540 ? 0.507 -32.75 23.219 1 76.75 540 GLY A CA 1
ATOM 4167 C C . GLY A 1 540 ? 1.464 -31.969 22.328 1 76.75 540 GLY A C 1
ATOM 4168 O O . GLY A 1 540 ? 2.17 -32.562 21.516 1 76.75 540 GLY A O 1
ATOM 4169 N N . MET A 1 541 ? 1.323 -30.703 22.344 1 77.62 541 MET A N 1
ATOM 4170 C CA . MET A 1 541 ? 2.18 -29.891 21.5 1 77.62 541 MET A CA 1
ATOM 4171 C C . MET A 1 541 ? 3.24 -29.172 22.312 1 77.62 541 MET A C 1
ATOM 4173 O O . MET A 1 541 ? 3.072 -28.969 23.516 1 77.62 541 MET A O 1
ATOM 4177 N N . THR A 1 542 ? 4.434 -29.031 21.703 1 76.81 542 THR A N 1
ATOM 4178 C CA . THR A 1 542 ? 5.484 -28.234 22.328 1 76.81 542 THR A CA 1
ATOM 4179 C C . THR A 1 542 ? 5.789 -26.984 21.5 1 76.81 542 THR A C 1
ATOM 4181 O O . THR A 1 542 ? 5.586 -26.984 20.281 1 76.81 542 THR A O 1
ATOM 4184 N N . TRP A 1 543 ? 6.07 -25.969 22.25 1 76.88 543 TRP A N 1
ATOM 4185 C CA . TRP A 1 543 ? 6.484 -24.75 21.562 1 76.88 543 TRP A CA 1
ATOM 4186 C C . TRP A 1 543 ? 7.727 -25 20.719 1 76.88 543 TRP A C 1
ATOM 4188 O O . TRP A 1 543 ? 8.625 -25.75 21.125 1 76.88 543 TRP A O 1
ATOM 4198 N N . PRO A 1 544 ? 7.664 -24.484 19.484 1 67.94 544 PRO A N 1
ATOM 4199 C CA . PRO A 1 544 ? 8.953 -24.516 18.781 1 67.94 544 PRO A CA 1
ATOM 4200 C C . PRO A 1 544 ? 10.07 -23.828 19.562 1 67.94 544 PRO A C 1
ATOM 4202 O O . PRO A 1 544 ? 9.797 -22.984 20.422 1 67.94 544 PRO A O 1
ATOM 4205 N N . PRO A 1 545 ? 11.344 -24.422 19.406 1 63.44 545 PRO A N 1
ATOM 4206 C CA . PRO A 1 545 ? 12.438 -23.719 20.078 1 63.44 545 PRO A CA 1
ATOM 4207 C C . PRO A 1 545 ? 12.469 -22.234 19.781 1 63.44 545 PRO A C 1
ATOM 4209 O O . PRO A 1 545 ? 12.078 -21.812 18.688 1 63.44 545 PRO A O 1
ATOM 4212 N N . LEU A 1 546 ? 12.82 -21.469 20.812 1 60.72 546 LEU A N 1
ATOM 4213 C CA . LEU A 1 546 ? 12.938 -20.016 20.656 1 60.72 546 LEU A CA 1
ATOM 4214 C C . LEU A 1 546 ? 13.836 -19.672 19.484 1 60.72 546 LEU A C 1
ATOM 4216 O O . LEU A 1 546 ? 14.883 -20.297 19.281 1 60.72 546 LEU A O 1
ATOM 4220 N N . GLY A 1 547 ? 13.484 -18.812 18.641 1 56.34 547 GLY A N 1
ATOM 4221 C CA . GLY A 1 547 ? 14.289 -18.344 17.531 1 56.34 547 GLY A CA 1
ATOM 4222 C C . GLY A 1 547 ? 14.062 -19.141 16.25 1 56.34 547 GLY A C 1
ATOM 4223 O O . GLY A 1 547 ? 14.523 -18.75 15.18 1 56.34 547 GLY A O 1
ATOM 4224 N N . GLU A 1 548 ? 13.641 -20.328 16.391 1 52.81 548 GLU A N 1
ATOM 4225 C CA . GLU A 1 548 ? 13.461 -21.156 15.211 1 52.81 548 GLU A CA 1
ATOM 4226 C C . GLU A 1 548 ? 12.047 -21.016 14.656 1 52.81 548 GLU A C 1
ATOM 4228 O O . GLU A 1 548 ? 11.578 -21.875 13.906 1 52.81 548 GLU A O 1
ATOM 4233 N N . THR A 1 549 ? 11.414 -20.141 15.172 1 45.88 549 THR A N 1
ATOM 4234 C CA . THR A 1 549 ? 10.039 -20 14.711 1 45.88 549 THR A CA 1
ATOM 4235 C C . THR A 1 549 ? 9.992 -19.484 13.273 1 45.88 549 THR A C 1
ATOM 4237 O O . THR A 1 549 ? 8.922 -19.156 12.758 1 45.88 549 THR A O 1
ATOM 4240 N N . ASP A 1 550 ? 11.078 -19.281 12.75 1 42.97 550 ASP A N 1
ATOM 4241 C CA . ASP A 1 550 ? 11.023 -18.734 11.391 1 42.97 550 ASP A CA 1
ATOM 4242 C C . ASP A 1 550 ? 10.383 -19.719 10.422 1 42.97 550 ASP A C 1
ATOM 4244 O O . ASP A 1 550 ? 10.898 -20.812 10.211 1 42.97 550 ASP A O 1
ATOM 4248 N N . GLY A 1 551 ? 9.219 -19.469 9.75 1 43.84 551 GLY A N 1
ATOM 4249 C CA . GLY A 1 551 ? 8.398 -19.922 8.641 1 43.84 551 GLY A CA 1
ATOM 4250 C C . GLY A 1 551 ? 7.715 -21.25 8.906 1 43.84 551 GLY A C 1
ATOM 4251 O O . GLY A 1 551 ? 6.555 -21.438 8.539 1 43.84 551 GLY A O 1
ATOM 4252 N N . GLN A 1 552 ? 8.57 -22.547 8.922 1 40.34 552 GLN A N 1
ATOM 4253 C CA . GLN A 1 552 ? 8.109 -23.906 8.609 1 40.34 552 GLN A CA 1
ATOM 4254 C C . GLN A 1 552 ? 7.617 -24.609 9.867 1 40.34 552 GLN A C 1
ATOM 4256 O O . GLN A 1 552 ? 7.098 -25.734 9.789 1 40.34 552 GLN A O 1
ATOM 4261 N N . ALA A 1 553 ? 8.07 -24.5 11.078 1 41.03 553 ALA A N 1
ATOM 4262 C CA . ALA A 1 553 ? 7.844 -25.594 12.008 1 41.03 553 ALA A CA 1
ATOM 4263 C C . ALA A 1 553 ? 6.477 -25.469 12.672 1 41.03 553 ALA A C 1
ATOM 4265 O O . ALA A 1 553 ? 6.234 -24.547 13.438 1 41.03 553 ALA A O 1
ATOM 4266 N N . ALA A 1 554 ? 5.594 -26.062 12.117 1 45.5 554 ALA A N 1
ATOM 4267 C CA . ALA A 1 554 ? 4.422 -26.422 12.922 1 45.5 554 ALA A CA 1
ATOM 4268 C C . ALA A 1 554 ? 4.828 -27.172 14.18 1 45.5 554 ALA A C 1
ATOM 4270 O O . ALA A 1 554 ? 5.805 -27.938 14.164 1 45.5 554 ALA A O 1
ATOM 4271 N N . PRO A 1 555 ? 4.266 -26.781 15.328 1 45.75 555 PRO A N 1
ATOM 4272 C CA . PRO A 1 555 ? 4.488 -27.641 16.5 1 45.75 555 PRO A CA 1
ATOM 4273 C C . PRO A 1 555 ? 4.402 -29.125 16.172 1 45.75 555 PRO A C 1
ATOM 4275 O O . PRO A 1 555 ? 3.602 -29.531 15.328 1 45.75 555 PRO A O 1
ATOM 4278 N N . LYS A 1 556 ? 5.527 -29.938 16.359 1 47.72 556 LYS A N 1
ATOM 4279 C CA . LYS A 1 556 ? 5.594 -31.375 16.156 1 47.72 556 LYS A CA 1
ATOM 4280 C C . LYS A 1 556 ? 4.871 -32.125 17.281 1 47.72 556 LYS A C 1
ATOM 4282 O O . LYS A 1 556 ? 4.879 -31.672 18.422 1 47.72 556 LYS A O 1
ATOM 4287 N N . PRO A 1 557 ? 4.086 -33.031 16.906 1 39.22 557 PRO A N 1
ATOM 4288 C CA . PRO A 1 557 ? 3.494 -33.906 17.922 1 39.22 557 PRO A CA 1
ATOM 4289 C C . PRO A 1 557 ? 4.535 -34.531 18.844 1 39.22 557 PRO A C 1
ATOM 4291 O O . PRO A 1 557 ? 5.668 -34.781 18.422 1 39.22 557 PRO A O 1
ATOM 4294 N N . VAL A 1 558 ? 4.469 -34.406 20.172 1 34.56 558 VAL A N 1
ATOM 4295 C CA . VAL A 1 558 ? 5.293 -35.188 21.078 1 34.56 558 VAL A CA 1
ATOM 4296 C C . VAL A 1 558 ? 5.188 -36.688 20.719 1 34.56 558 VAL A C 1
ATOM 4298 O O . VAL A 1 558 ? 4.086 -37.219 20.562 1 34.56 558 VAL A O 1
ATOM 4301 N N . PRO A 1 559 ? 6.336 -37.25 20.344 1 34.5 559 PRO A N 1
ATOM 4302 C CA . PRO A 1 559 ? 6.285 -38.719 20.203 1 34.5 559 PRO A CA 1
ATOM 4303 C C . PRO A 1 559 ? 5.664 -39.406 21.406 1 34.5 559 PRO A C 1
ATOM 4305 O O . PRO A 1 559 ? 5.926 -39 22.547 1 34.5 559 PRO A O 1
ATOM 4308 N N . THR A 1 560 ? 4.559 -40 21.25 1 30.58 560 THR A N 1
ATOM 4309 C CA . THR A 1 560 ? 4.07 -40.938 22.25 1 30.58 560 THR A CA 1
ATOM 4310 C C . THR A 1 560 ? 5.098 -42.031 22.516 1 30.58 560 THR A C 1
ATOM 4312 O O . THR A 1 560 ? 5.59 -42.656 21.578 1 30.58 560 THR A O 1
ATOM 4315 N N . GLU A 1 561 ? 5.855 -41.969 23.641 1 23.92 561 GLU A N 1
ATOM 4316 C CA . GLU A 1 561 ? 6.438 -43.219 24.172 1 23.92 561 GLU A CA 1
ATOM 4317 C C . GLU A 1 561 ? 5.414 -44.344 24.188 1 23.92 561 GLU A C 1
ATOM 4319 O O . GLU A 1 561 ? 4.375 -44.25 24.844 1 23.92 561 GLU A O 1
ATOM 4324 N N . LYS A 1 562 ? 5.281 -45.188 23.359 1 21.7 562 LYS A N 1
ATOM 4325 C CA . LYS A 1 562 ? 4.828 -46.531 23.734 1 21.7 562 LYS A CA 1
ATOM 4326 C C . LYS A 1 562 ? 5.633 -47.062 24.922 1 21.7 562 LYS A C 1
ATOM 4328 O O . LYS A 1 562 ? 6.805 -46.719 25.078 1 21.7 562 LYS A O 1
ATOM 4333 N N . ASP A 1 563 ? 5.094 -48.25 25.625 1 19.81 563 ASP A N 1
ATOM 4334 C CA . ASP A 1 563 ? 5.656 -49.375 26.328 1 19.81 563 ASP A CA 1
ATOM 4335 C C . ASP A 1 563 ? 6.898 -49.906 25.609 1 19.81 563 ASP A C 1
ATOM 4337 O O . ASP A 1 563 ? 6.887 -50.094 24.391 1 19.81 563 ASP A O 1
ATOM 4341 N N . MET B 1 1 ? -25.609 -29.328 -19.516 1 31.69 1 MET B N 1
ATOM 4342 C CA . MET B 1 1 ? -26.578 -28.547 -20.266 1 31.69 1 MET B CA 1
ATOM 4343 C C . MET B 1 1 ? -26.797 -29.141 -21.656 1 31.69 1 MET B C 1
ATOM 4345 O O . MET B 1 1 ? -25.828 -29.547 -22.312 1 31.69 1 MET B O 1
ATOM 4349 N N . VAL B 1 2 ? -27.969 -29.5 -21.969 1 36.56 2 VAL B N 1
ATOM 4350 C CA . VAL B 1 2 ? -28.391 -30.016 -23.266 1 36.56 2 VAL B CA 1
ATOM 4351 C C . VAL B 1 2 ? -28.188 -28.953 -24.344 1 36.56 2 VAL B C 1
ATOM 4353 O O . VAL B 1 2 ? -28.734 -27.844 -24.25 1 36.56 2 VAL B O 1
ATOM 4356 N N . GLY B 1 3 ? -27.094 -28.828 -25.031 1 33.69 3 GLY B N 1
ATOM 4357 C CA . GLY B 1 3 ? -27.141 -27.938 -26.188 1 33.69 3 GLY B CA 1
ATOM 4358 C C . GLY B 1 3 ? -28.359 -28.172 -27.062 1 33.69 3 GLY B C 1
ATOM 4359 O O . GLY B 1 3 ? -28.969 -29.25 -27.016 1 33.69 3 GLY B O 1
ATOM 4360 N N . PRO B 1 4 ? -29.031 -27.234 -27.578 1 38.28 4 PRO B N 1
ATOM 4361 C CA . PRO B 1 4 ? -30.297 -27.453 -28.297 1 38.28 4 PRO B CA 1
ATOM 4362 C C . PRO B 1 4 ? -30.25 -28.688 -29.203 1 38.28 4 PRO B C 1
ATOM 4364 O O . PRO B 1 4 ? -31.219 -29.438 -29.25 1 38.28 4 PRO B O 1
ATOM 4367 N N . ALA B 1 5 ? -29.578 -28.641 -30.375 1 39.62 5 ALA B N 1
ATOM 4368 C CA . ALA B 1 5 ? -29.938 -29.484 -31.516 1 39.62 5 ALA B CA 1
ATOM 4369 C C . ALA B 1 5 ? -29.781 -30.969 -31.172 1 39.62 5 ALA B C 1
ATOM 4371 O O . ALA B 1 5 ? -30.688 -31.766 -31.406 1 39.62 5 ALA B O 1
ATOM 4372 N N . THR B 1 6 ? -28.562 -31.484 -31.578 1 34.88 6 THR B N 1
ATOM 4373 C CA . THR B 1 6 ? -28.328 -32.875 -31.906 1 34.88 6 THR B CA 1
ATOM 4374 C C . THR B 1 6 ? -28.219 -33.719 -30.625 1 34.88 6 THR B C 1
ATOM 4376 O O . THR B 1 6 ? -27.359 -33.469 -29.781 1 34.88 6 THR B O 1
ATOM 4379 N N . GLY B 1 7 ? -29.188 -33.969 -29.703 1 40.03 7 GLY B N 1
ATOM 4380 C CA . GLY B 1 7 ? -29.484 -34.844 -28.594 1 40.03 7 GLY B CA 1
ATOM 4381 C C . GLY B 1 7 ? -28.266 -35.219 -27.766 1 40.03 7 GLY B C 1
ATOM 4382 O O . GLY B 1 7 ? -28.328 -36.125 -26.922 1 40.03 7 GLY B O 1
ATOM 4383 N N . ARG B 1 8 ? -27.094 -35.25 -28.375 1 39.16 8 ARG B N 1
ATOM 4384 C CA . ARG B 1 8 ? -25.969 -35.781 -27.641 1 39.16 8 ARG B CA 1
ATOM 4385 C C . ARG B 1 8 ? -25.656 -34.938 -26.406 1 39.16 8 ARG B C 1
ATOM 4387 O O . ARG B 1 8 ? -25.641 -33.719 -26.484 1 39.16 8 ARG B O 1
ATOM 4394 N N . ILE B 1 9 ? -25.906 -35.406 -25.266 1 41.66 9 ILE B N 1
ATOM 4395 C CA . ILE B 1 9 ? -25.578 -34.844 -23.953 1 41.66 9 ILE B CA 1
ATOM 4396 C C . ILE B 1 9 ? -24.125 -34.406 -23.953 1 41.66 9 ILE B C 1
ATOM 4398 O O . ILE B 1 9 ? -23.203 -35.219 -24.125 1 41.66 9 ILE B O 1
ATOM 4402 N N . VAL B 1 10 ? -23.703 -33.344 -24.609 1 46.69 10 VAL B N 1
ATOM 4403 C CA . VAL B 1 10 ? -22.312 -32.875 -24.594 1 46.69 10 VAL B CA 1
ATOM 4404 C C . VAL B 1 10 ? -21.859 -32.656 -23.156 1 46.69 10 VAL B C 1
ATOM 4406 O O . VAL B 1 10 ? -22.406 -31.828 -22.438 1 46.69 10 VAL B O 1
ATOM 4409 N N . VAL B 1 11 ? -21.422 -33.75 -22.516 1 55.22 11 VAL B N 1
ATOM 4410 C CA . VAL B 1 11 ? -20.859 -33.656 -21.172 1 55.22 11 VAL B CA 1
ATOM 4411 C C . VAL B 1 11 ? -19.75 -32.625 -21.156 1 55.22 11 VAL B C 1
ATOM 4413 O O . VAL B 1 11 ? -18.75 -32.75 -21.875 1 55.22 11 VAL B O 1
ATOM 4416 N N . THR B 1 12 ? -19.984 -31.344 -20.609 1 82.56 12 THR B N 1
ATOM 4417 C CA . THR B 1 12 ? -19.031 -30.234 -20.531 1 82.56 12 THR B CA 1
ATOM 4418 C C . THR B 1 12 ? -17.938 -30.531 -19.5 1 82.56 12 THR B C 1
ATOM 4420 O O . THR B 1 12 ? -18.234 -30.891 -18.359 1 82.56 12 THR B O 1
ATOM 4423 N N . SER B 1 13 ? -16.656 -30.828 -20.078 1 93.19 13 SER B N 1
ATOM 4424 C CA . SER B 1 13 ? -15.516 -31.062 -19.203 1 93.19 13 SER B CA 1
ATOM 4425 C C . SER B 1 13 ? -15.188 -29.828 -18.359 1 93.19 13 SER B C 1
ATOM 4427 O O . SER B 1 13 ? -15.273 -28.703 -18.859 1 93.19 13 SER B O 1
ATOM 4429 N N . ARG B 1 14 ? -14.953 -30.047 -17.141 1 97 14 ARG B N 1
ATOM 4430 C CA . ARG B 1 14 ? -14.547 -28.953 -16.25 1 97 14 ARG B CA 1
ATOM 4431 C C . ARG B 1 14 ? -13.031 -28.906 -16.094 1 97 14 ARG B C 1
ATOM 4433 O O . ARG B 1 14 ? -12.422 -29.859 -15.617 1 97 14 ARG B O 1
ATOM 4440 N N . ILE B 1 15 ? -12.477 -27.844 -16.531 1 98.31 15 ILE B N 1
ATOM 4441 C CA . ILE B 1 15 ? -11.031 -27.656 -16.453 1 98.31 15 ILE B CA 1
ATOM 4442 C C . ILE B 1 15 ? -10.727 -26.516 -15.477 1 98.31 15 ILE B C 1
ATOM 4444 O O . ILE B 1 15 ? -11.234 -25.406 -15.641 1 98.31 15 ILE B O 1
ATOM 4448 N N . VAL B 1 16 ? -9.922 -26.734 -14.438 1 98.62 16 VAL B N 1
ATOM 4449 C CA . VAL B 1 16 ? -9.516 -25.734 -13.461 1 98.62 16 VAL B CA 1
ATOM 4450 C C . VAL B 1 16 ? -8.039 -25.391 -13.648 1 98.62 16 VAL B C 1
ATOM 4452 O O . VAL B 1 16 ? -7.195 -26.297 -13.727 1 98.62 16 VAL B O 1
ATOM 4455 N N . VAL B 1 17 ? -7.746 -24.156 -13.82 1 98.81 17 VAL B N 1
ATOM 4456 C CA . VAL B 1 17 ? -6.383 -23.656 -13.945 1 98.81 17 VAL B CA 1
ATOM 4457 C C . VAL B 1 17 ? -5.98 -22.922 -12.68 1 98.81 17 VAL B C 1
ATOM 4459 O O . VAL B 1 17 ? -6.641 -21.953 -12.273 1 98.81 17 VAL B O 1
ATOM 4462 N N . LEU B 1 18 ? -4.902 -23.359 -12.023 1 98.62 18 LEU B N 1
ATOM 4463 C CA . LEU B 1 18 ? -4.391 -22.703 -10.82 1 98.62 18 LEU B CA 1
ATOM 4464 C C . LEU B 1 18 ? -3.236 -21.766 -11.164 1 98.62 18 LEU B C 1
ATOM 4466 O O . LEU B 1 18 ? -2.189 -22.203 -11.641 1 98.62 18 LEU B O 1
ATOM 4470 N N . GLY B 1 19 ? -3.418 -20.5 -10.891 1 97.56 19 GLY B N 1
ATOM 4471 C CA . GLY B 1 19 ? -2.41 -19.484 -11.18 1 97.56 19 GLY B CA 1
ATOM 4472 C C . GLY B 1 19 ? -2.754 -18.625 -12.383 1 97.56 19 GLY B C 1
ATOM 4473 O O . GLY B 1 19 ? -3.133 -19.156 -13.438 1 97.56 19 GLY B O 1
ATOM 4474 N N . GLY B 1 20 ? -2.646 -17.328 -12.258 1 96.12 20 GLY B N 1
ATOM 4475 C CA . GLY B 1 20 ? -2.988 -16.406 -13.328 1 96.12 20 GLY B CA 1
ATOM 4476 C C . GLY B 1 20 ? -1.787 -15.656 -13.883 1 96.12 20 GLY B C 1
ATOM 4477 O O . GLY B 1 20 ? -1.919 -14.547 -14.391 1 96.12 20 GLY B O 1
ATOM 4478 N N . GLY B 1 21 ? -0.58 -16.203 -13.711 1 94.69 21 GLY B N 1
ATOM 4479 C CA . GLY B 1 21 ? 0.602 -15.672 -14.367 1 94.69 21 GLY B CA 1
ATOM 4480 C C . GLY B 1 21 ? 0.681 -16.016 -15.844 1 94.69 21 GLY B C 1
ATOM 4481 O O . GLY B 1 21 ? -0.332 -16.359 -16.453 1 94.69 21 GLY B O 1
ATOM 4482 N N . PHE B 1 22 ? 1.834 -15.953 -16.453 1 93.88 22 PHE B N 1
ATOM 4483 C CA . PHE B 1 22 ? 2.004 -16.203 -17.875 1 93.88 22 PHE B CA 1
ATOM 4484 C C . PHE B 1 22 ? 1.51 -17.594 -18.25 1 93.88 22 PHE B C 1
ATOM 4486 O O . PHE B 1 22 ? 0.739 -17.766 -19.188 1 93.88 22 PHE B O 1
ATOM 4493 N N . GLY B 1 23 ? 1.904 -18.547 -17.469 1 96.56 23 GLY B N 1
ATOM 4494 C CA . GLY B 1 23 ? 1.499 -19.906 -17.766 1 96.56 23 GLY B CA 1
ATOM 4495 C C . GLY B 1 23 ? -0.003 -20.109 -17.703 1 96.56 23 GLY B C 1
ATOM 4496 O O . GLY B 1 23 ? -0.618 -20.531 -18.688 1 96.56 23 GLY B O 1
ATOM 4497 N N . GLY B 1 24 ? -0.584 -19.734 -16.547 1 97.94 24 GLY B N 1
ATOM 4498 C CA . GLY B 1 24 ? -1.999 -19.969 -16.312 1 97.94 24 GLY B CA 1
ATOM 4499 C C . GLY B 1 24 ? -2.9 -19.125 -17.188 1 97.94 24 GLY B C 1
ATOM 4500 O O . GLY B 1 24 ? -3.881 -19.609 -17.75 1 97.94 24 GLY B O 1
ATOM 4501 N N . MET B 1 25 ? -2.629 -17.859 -17.297 1 96.19 25 MET B N 1
ATOM 4502 C CA . MET B 1 25 ? -3.455 -16.953 -18.078 1 96.19 25 MET B CA 1
ATOM 4503 C C . MET B 1 25 ? -3.496 -17.375 -19.547 1 96.19 25 MET B C 1
ATOM 4505 O O . MET B 1 25 ? -4.574 -17.516 -20.125 1 96.19 25 MET B O 1
ATOM 4509 N N . TYR B 1 26 ? -2.379 -17.719 -20.156 1 96.56 26 TYR B N 1
ATOM 4510 C CA . TYR B 1 26 ? -2.328 -18.094 -21.562 1 96.56 26 TYR B CA 1
ATOM 4511 C C . TYR B 1 26 ? -2.879 -19.5 -21.766 1 96.56 26 TYR B C 1
ATOM 4513 O O . TYR B 1 26 ? -3.463 -19.797 -22.812 1 96.56 26 TYR B O 1
ATOM 4521 N N . ALA B 1 27 ? -2.715 -20.375 -20.766 1 98.44 27 ALA B N 1
ATOM 4522 C CA . ALA B 1 27 ? -3.33 -21.688 -20.844 1 98.44 27 ALA B CA 1
ATOM 4523 C C . ALA B 1 27 ? -4.852 -21.578 -20.891 1 98.44 27 ALA B C 1
ATOM 4525 O O . ALA B 1 27 ? -5.504 -22.203 -21.734 1 98.44 27 ALA B O 1
ATOM 4526 N N . ALA B 1 28 ? -5.391 -20.797 -19.938 1 98.31 28 ALA B N 1
ATOM 4527 C CA . ALA B 1 28 ? -6.84 -20.625 -19.906 1 98.31 28 ALA B CA 1
ATOM 4528 C C . ALA B 1 28 ? -7.359 -20.047 -21.219 1 98.31 28 ALA B C 1
ATOM 4530 O O . ALA B 1 28 ? -8.383 -20.5 -21.734 1 98.31 28 ALA B O 1
ATOM 4531 N N . ARG B 1 29 ? -6.645 -19.078 -21.719 1 96.81 29 ARG B N 1
ATOM 4532 C CA . ARG B 1 29 ? -7.027 -18.438 -22.984 1 96.81 29 ARG B CA 1
ATOM 4533 C C . ARG B 1 29 ? -6.98 -19.438 -24.141 1 96.81 29 ARG B C 1
ATOM 4535 O O . ARG B 1 29 ? -7.906 -19.484 -24.953 1 96.81 29 ARG B O 1
ATOM 4542 N N . ALA B 1 30 ? -5.93 -20.203 -24.25 1 97.62 30 ALA B N 1
ATOM 4543 C CA . ALA B 1 30 ? -5.766 -21.203 -25.312 1 97.62 30 ALA B CA 1
ATOM 4544 C C . ALA B 1 30 ? -6.816 -22.297 -25.219 1 97.62 30 ALA B C 1
ATOM 4546 O O . ALA B 1 30 ? -7.355 -22.75 -26.219 1 97.62 30 ALA B O 1
ATOM 4547 N N . LEU B 1 31 ? -7.074 -22.734 -24.016 1 97.94 31 LEU B N 1
ATOM 4548 C CA . LEU B 1 31 ? -8.086 -23.766 -23.797 1 97.94 31 LEU B CA 1
ATOM 4549 C C . LEU B 1 31 ? -9.461 -23.297 -24.281 1 97.94 31 LEU B C 1
ATOM 4551 O O . LEU B 1 31 ? -10.18 -24.031 -24.938 1 97.94 31 LEU B O 1
ATOM 4555 N N . LYS B 1 32 ? -9.727 -22.078 -23.906 1 96.38 32 LYS B N 1
ATOM 4556 C CA . LYS B 1 32 ? -11.023 -21.531 -24.312 1 96.38 32 LYS B CA 1
ATOM 4557 C C . LYS B 1 32 ? -11.117 -21.422 -25.828 1 96.38 32 LYS B C 1
ATOM 4559 O O . LYS B 1 32 ? -12.164 -21.719 -26.422 1 96.38 32 LYS B O 1
ATOM 4564 N N . ARG B 1 33 ? -10.109 -20.984 -26.453 1 95.94 33 ARG B N 1
ATOM 4565 C CA . ARG B 1 33 ? -10.07 -20.844 -27.906 1 95.94 33 ARG B CA 1
ATOM 4566 C C . ARG B 1 33 ? -10.258 -22.188 -28.594 1 95.94 33 ARG B C 1
ATOM 4568 O O . ARG B 1 33 ? -10.953 -22.297 -29.609 1 95.94 33 ARG B O 1
ATOM 4575 N N . ARG B 1 34 ? -9.781 -23.203 -28.031 1 95.25 34 ARG B N 1
ATOM 4576 C CA . ARG B 1 34 ? -9.758 -24.516 -28.656 1 95.25 34 ARG B CA 1
ATOM 4577 C C . ARG B 1 34 ? -11.031 -25.297 -28.359 1 95.25 34 ARG B C 1
ATOM 4579 O O . ARG B 1 34 ? -11.547 -26.031 -29.203 1 95.25 34 ARG B O 1
ATOM 4586 N N . LEU B 1 35 ? -11.508 -25.094 -27.156 1 95 35 LEU B N 1
ATOM 4587 C CA . LEU B 1 35 ? -12.578 -25.984 -26.719 1 95 35 LEU B CA 1
ATOM 4588 C C . LEU B 1 35 ? -13.922 -25.266 -26.734 1 95 35 LEU B C 1
ATOM 4590 O O . LEU B 1 35 ? -14.977 -25.906 -26.766 1 95 35 LEU B O 1
ATOM 4594 N N . GLY B 1 36 ? -13.875 -23.953 -26.641 1 91.88 36 GLY B N 1
ATOM 4595 C CA . GLY B 1 36 ? -15.102 -23.188 -26.672 1 91.88 36 GLY B CA 1
ATOM 4596 C C . GLY B 1 36 ? -16.109 -23.641 -25.625 1 91.88 36 GLY B C 1
ATOM 4597 O O . GLY B 1 36 ? -15.805 -23.688 -24.438 1 91.88 36 GLY B O 1
ATOM 4598 N N . ARG B 1 37 ? -17.266 -24.156 -26.094 1 90.06 37 ARG B N 1
ATOM 4599 C CA . ARG B 1 37 ? -18.359 -24.516 -25.203 1 90.06 37 ARG B CA 1
ATOM 4600 C C . ARG B 1 37 ? -18.234 -25.969 -24.75 1 90.06 37 ARG B C 1
ATOM 4602 O O . ARG B 1 37 ? -18.953 -26.406 -23.844 1 90.06 37 ARG B O 1
ATOM 4609 N N . ALA B 1 38 ? -17.281 -26.641 -25.234 1 91.69 38 ALA B N 1
ATOM 4610 C CA . ALA B 1 38 ? -17.078 -28.047 -24.875 1 91.69 38 ALA B CA 1
ATOM 4611 C C . ALA B 1 38 ? -16.5 -28.188 -23.484 1 91.69 38 ALA B C 1
ATOM 4613 O O . ALA B 1 38 ? -16.516 -29.281 -22.891 1 91.69 38 ALA B O 1
ATOM 4614 N N . ALA B 1 39 ? -16.016 -27.125 -22.969 1 94.81 39 ALA B N 1
ATOM 4615 C CA . ALA B 1 39 ? -15.43 -27.188 -21.641 1 94.81 39 ALA B CA 1
ATOM 4616 C C . ALA B 1 39 ? -15.75 -25.922 -20.844 1 94.81 39 ALA B C 1
ATOM 4618 O O . ALA B 1 39 ? -15.844 -24.828 -21.406 1 94.81 39 ALA B O 1
ATOM 4619 N N . GLU B 1 40 ? -15.977 -26.094 -19.609 1 96.06 40 GLU B N 1
ATOM 4620 C CA . GLU B 1 40 ? -16.016 -25 -18.641 1 96.06 40 GLU B CA 1
ATOM 4621 C C . GLU B 1 40 ? -14.648 -24.766 -18.016 1 96.06 40 GLU B C 1
ATOM 4623 O O . GLU B 1 40 ? -14.094 -25.656 -17.375 1 96.06 40 GLU B O 1
ATOM 4628 N N . ILE B 1 41 ? -14.148 -23.641 -18.266 1 97.69 41 ILE B N 1
ATOM 4629 C CA . ILE B 1 41 ? -12.805 -23.328 -17.797 1 97.69 41 ILE B CA 1
ATOM 4630 C C . ILE B 1 41 ? -12.883 -22.328 -16.641 1 97.69 41 ILE B C 1
ATOM 4632 O O . ILE B 1 41 ? -13.539 -21.297 -16.75 1 97.69 41 ILE B O 1
ATOM 4636 N N . GLU B 1 42 ? -12.227 -22.625 -15.531 1 97.38 42 GLU B N 1
ATOM 4637 C CA . GLU B 1 42 ? -12.125 -21.75 -14.367 1 97.38 42 GLU B CA 1
ATOM 4638 C C . GLU B 1 42 ? -10.664 -21.484 -14 1 97.38 42 GLU B C 1
ATOM 4640 O O . GLU B 1 42 ? -9.859 -22.422 -13.93 1 97.38 42 GLU B O 1
ATOM 4645 N N . LEU B 1 43 ? -10.312 -20.234 -13.883 1 98.12 43 LEU B N 1
ATOM 4646 C CA . LEU B 1 43 ? -8.977 -19.844 -13.445 1 98.12 43 LEU B CA 1
ATOM 4647 C C . LEU B 1 43 ? -9.016 -19.297 -12.016 1 98.12 43 LEU B C 1
ATOM 4649 O O . LEU B 1 43 ? -9.789 -18.391 -11.711 1 98.12 43 LEU B O 1
ATOM 4653 N N . VAL B 1 44 ? -8.203 -19.891 -11.148 1 96.81 44 VAL B N 1
ATOM 4654 C CA . VAL B 1 44 ? -8.094 -19.469 -9.75 1 96.81 44 VAL B CA 1
ATOM 4655 C C . VAL B 1 44 ? -6.766 -18.734 -9.539 1 96.81 44 VAL B C 1
ATOM 4657 O O . VAL B 1 44 ? -5.703 -19.266 -9.852 1 96.81 44 VAL B O 1
ATOM 4660 N N . ASN B 1 45 ? -6.855 -17.578 -9.07 1 95.25 45 ASN B N 1
ATOM 4661 C CA . ASN B 1 45 ? -5.656 -16.812 -8.781 1 95.25 45 ASN B CA 1
ATOM 4662 C C . ASN B 1 45 ? -5.852 -15.922 -7.551 1 95.25 45 ASN B C 1
ATOM 4664 O O . ASN B 1 45 ? -6.949 -15.414 -7.309 1 95.25 45 ASN B O 1
ATOM 4668 N N . ALA B 1 46 ? -4.793 -15.742 -6.82 1 91.12 46 ALA B N 1
ATOM 4669 C CA . ALA B 1 46 ? -4.867 -14.953 -5.59 1 91.12 46 ALA B CA 1
ATOM 4670 C C . ALA B 1 46 ? -5.176 -13.492 -5.898 1 91.12 46 ALA B C 1
ATOM 4672 O O . ALA B 1 46 ? -5.859 -12.82 -5.125 1 91.12 46 ALA B O 1
ATOM 4673 N N . GLU B 1 47 ? -4.621 -13.031 -6.992 1 91.06 47 GLU B N 1
ATOM 4674 C CA . GLU B 1 47 ? -4.898 -11.672 -7.465 1 91.06 47 GLU B CA 1
ATOM 4675 C C . GLU B 1 47 ? -5.859 -11.688 -8.648 1 91.06 47 GLU B C 1
ATOM 4677 O O . GLU B 1 47 ? -5.988 -12.695 -9.344 1 91.06 47 GLU B O 1
ATOM 4682 N N . ASN B 1 48 ? -6.453 -10.57 -8.953 1 92.94 48 ASN B N 1
ATOM 4683 C CA . ASN B 1 48 ? -7.414 -10.539 -10.055 1 92.94 48 ASN B CA 1
ATOM 4684 C C . ASN B 1 48 ? -6.809 -9.93 -11.312 1 92.94 48 ASN B C 1
ATOM 4686 O O . ASN B 1 48 ? -7.535 -9.484 -12.203 1 92.94 48 ASN B O 1
ATOM 4690 N N . TYR B 1 49 ? -5.48 -9.859 -11.289 1 92.12 49 TYR B N 1
ATOM 4691 C CA . TYR B 1 49 ? -4.828 -9.242 -12.438 1 92.12 49 TYR B CA 1
ATOM 4692 C C . TYR B 1 49 ? -3.605 -10.039 -12.867 1 92.12 49 TYR B C 1
ATOM 4694 O O . TYR B 1 49 ? -3.047 -10.805 -12.086 1 92.12 49 TYR B O 1
ATOM 4702 N N . PHE B 1 50 ? -3.332 -9.898 -14.117 1 92.25 50 PHE B N 1
ATOM 4703 C CA . PHE B 1 50 ? -2.131 -10.43 -14.75 1 92.25 50 PHE B CA 1
ATOM 4704 C C . PHE B 1 50 ? -1.007 -9.398 -14.727 1 92.25 50 PHE B C 1
ATOM 4706 O O . PHE B 1 50 ? -1.207 -8.25 -15.109 1 92.25 50 PHE B O 1
ATOM 4713 N N . VAL B 1 51 ? 0.18 -9.797 -14.234 1 91.75 51 VAL B N 1
ATOM 4714 C CA . VAL B 1 51 ? 1.337 -8.906 -14.18 1 91.75 51 VAL B CA 1
ATOM 4715 C C . VAL B 1 51 ? 2.27 -9.195 -15.352 1 91.75 51 VAL B C 1
ATOM 4717 O O . VAL B 1 51 ? 2.639 -10.352 -15.594 1 91.75 51 VAL B O 1
ATOM 4720 N N . PHE B 1 52 ? 2.574 -8.195 -16.078 1 90.81 52 PHE B N 1
ATOM 4721 C CA . PHE B 1 52 ? 3.619 -8.32 -17.078 1 90.81 52 PHE B CA 1
ATOM 4722 C C . PHE B 1 52 ? 5 -8.164 -16.453 1 90.81 52 PHE B C 1
ATOM 4724 O O . PHE B 1 52 ? 5.57 -7.07 -16.469 1 90.81 52 PHE B O 1
ATOM 4731 N N . GLN B 1 53 ? 5.559 -9.211 -16.156 1 89.56 53 GLN B N 1
ATOM 4732 C CA . GLN B 1 53 ? 6.723 -9.312 -15.273 1 89.56 53 GLN B CA 1
ATOM 4733 C C . GLN B 1 53 ? 7.91 -8.547 -15.852 1 89.56 53 GLN B C 1
ATOM 4735 O O . GLN B 1 53 ? 8.672 -7.918 -15.109 1 89.56 53 GLN B O 1
ATOM 4740 N N . PRO B 1 54 ? 8.148 -8.531 -17.109 1 87.62 54 PRO B N 1
ATOM 4741 C CA . PRO B 1 54 ? 9.328 -7.863 -17.656 1 87.62 54 PRO B CA 1
ATOM 4742 C C . PRO B 1 54 ? 9.328 -6.359 -17.391 1 87.62 54 PRO B C 1
ATOM 4744 O O . PRO B 1 54 ? 10.383 -5.719 -17.453 1 87.62 54 PRO B O 1
ATOM 4747 N N . LEU B 1 55 ? 8.203 -5.793 -17.078 1 89.44 55 LEU B N 1
ATOM 4748 C CA . LEU B 1 55 ? 8.109 -4.352 -16.875 1 89.44 55 LEU B CA 1
ATOM 4749 C C . LEU B 1 55 ? 8.273 -3.994 -15.406 1 89.44 55 LEU B C 1
ATOM 4751 O O . LEU B 1 55 ? 8.328 -2.814 -15.047 1 89.44 55 LEU B O 1
ATOM 4755 N N . LEU B 1 56 ? 8.383 -4.98 -14.523 1 91.5 56 LEU B N 1
ATOM 4756 C CA . LEU B 1 56 ? 8.414 -4.734 -13.086 1 91.5 56 LEU B CA 1
ATOM 4757 C C . LEU B 1 56 ? 9.586 -3.824 -12.719 1 91.5 56 LEU B C 1
ATOM 4759 O O . LEU B 1 56 ? 9.422 -2.893 -11.93 1 91.5 56 LEU B O 1
ATOM 4763 N N . PRO B 1 57 ? 10.812 -4.059 -13.336 1 92.5 57 PRO B N 1
ATOM 4764 C CA . PRO B 1 57 ? 11.914 -3.146 -13 1 92.5 57 PRO B CA 1
ATOM 4765 C C . PRO B 1 57 ? 11.609 -1.695 -13.359 1 92.5 57 PRO B C 1
ATOM 4767 O O . PRO B 1 57 ? 11.969 -0.781 -12.609 1 92.5 57 PRO B O 1
ATOM 4770 N N . GLU B 1 58 ? 10.898 -1.51 -14.438 1 90.62 58 GLU B N 1
ATOM 4771 C CA . GLU B 1 58 ? 10.531 -0.16 -14.852 1 90.62 58 GLU B CA 1
ATOM 4772 C C . GLU B 1 58 ? 9.516 0.455 -13.891 1 90.62 58 GLU B C 1
ATOM 4774 O O . GLU B 1 58 ? 9.539 1.663 -13.648 1 90.62 58 GLU B O 1
ATOM 4779 N N . VAL B 1 59 ? 8.633 -0.355 -13.422 1 88.62 59 VAL B N 1
ATOM 4780 C CA . VAL B 1 59 ? 7.691 0.108 -12.406 1 88.62 59 VAL B CA 1
ATOM 4781 C C . VAL B 1 59 ? 8.445 0.5 -11.141 1 88.62 59 VAL B C 1
ATOM 4783 O O . VAL B 1 59 ? 8.211 1.571 -10.578 1 88.62 59 VAL B O 1
ATOM 4786 N N . GLY B 1 60 ? 9.383 -0.315 -10.742 1 90.94 60 GLY B N 1
ATOM 4787 C CA . GLY B 1 60 ? 10.172 -0.056 -9.547 1 90.94 60 GLY B CA 1
ATOM 4788 C C . GLY B 1 60 ? 11.023 1.196 -9.664 1 90.94 60 GLY B C 1
ATOM 4789 O O . GLY B 1 60 ? 11.391 1.796 -8.648 1 90.94 60 GLY B O 1
ATOM 4790 N N . ALA B 1 61 ? 11.305 1.53 -10.898 1 91.19 61 ALA B N 1
ATOM 4791 C CA . ALA B 1 61 ? 12.148 2.703 -11.125 1 91.19 61 ALA B CA 1
ATOM 4792 C C . ALA B 1 61 ? 11.305 3.914 -11.516 1 91.19 61 ALA B C 1
ATOM 4794 O O . ALA B 1 61 ? 11.828 5.023 -11.656 1 91.19 61 ALA B O 1
ATOM 4795 N N . GLY B 1 62 ? 10.047 3.723 -11.75 1 84.62 62 GLY B N 1
ATOM 4796 C CA . GLY B 1 62 ? 9.133 4.836 -11.922 1 84.62 62 GLY B CA 1
ATOM 4797 C C . GLY B 1 62 ? 8.984 5.27 -13.367 1 84.62 62 GLY B C 1
ATOM 4798 O O . GLY B 1 62 ? 8.414 6.32 -13.656 1 84.62 62 GLY B O 1
ATOM 4799 N N . SER B 1 63 ? 9.516 4.57 -14.344 1 83.81 63 SER B N 1
ATOM 4800 C CA . SER B 1 63 ? 9.367 4.941 -15.75 1 83.81 63 SER B CA 1
ATOM 4801 C C . SER B 1 63 ? 7.992 4.562 -16.281 1 83.81 63 SER B C 1
ATOM 4803 O O . SER B 1 63 ? 7.531 5.129 -17.281 1 83.81 63 SER B O 1
ATOM 4805 N N . ILE B 1 64 ? 7.422 3.604 -15.602 1 84.62 64 ILE B N 1
ATOM 4806 C CA . ILE B 1 64 ? 6.055 3.213 -15.93 1 84.62 64 ILE B CA 1
ATOM 4807 C C . ILE B 1 64 ? 5.219 3.152 -14.648 1 84.62 64 ILE B C 1
ATOM 4809 O O . ILE B 1 64 ? 5.723 2.787 -13.586 1 84.62 64 ILE B O 1
ATOM 4813 N N . THR B 1 65 ? 3.943 3.576 -14.773 1 84.19 65 THR B N 1
ATOM 4814 C CA . THR B 1 65 ? 3.037 3.496 -13.633 1 84.19 65 THR B CA 1
ATOM 4815 C C . THR B 1 65 ? 2.604 2.053 -13.383 1 84.19 65 THR B C 1
ATOM 4817 O O . THR B 1 65 ? 2.467 1.272 -14.328 1 84.19 65 THR B O 1
ATOM 4820 N N . PRO B 1 66 ? 2.383 1.702 -12.172 1 84.75 66 PRO B N 1
ATOM 4821 C CA . PRO B 1 66 ? 1.991 0.33 -11.836 1 84.75 66 PRO B CA 1
ATOM 4822 C C . PRO B 1 66 ? 0.75 -0.129 -12.602 1 84.75 66 PRO B C 1
ATOM 4824 O O . PRO B 1 66 ? 0.689 -1.273 -13.055 1 84.75 66 PRO B O 1
ATOM 4827 N N . ALA B 1 67 ? -0.159 0.699 -12.789 1 80.62 67 ALA B N 1
ATOM 4828 C CA . ALA B 1 67 ? -1.423 0.35 -13.43 1 80.62 67 ALA B CA 1
ATOM 4829 C C . ALA B 1 67 ? -1.196 -0.12 -14.867 1 80.62 67 ALA B C 1
ATOM 4831 O O . ALA B 1 67 ? -2.004 -0.874 -15.414 1 80.62 67 ALA B O 1
ATOM 4832 N N . HIS B 1 68 ? -0.11 0.219 -15.43 1 82.69 68 HIS B N 1
ATOM 4833 C CA . HIS B 1 68 ? 0.113 -0.073 -16.844 1 82.69 68 HIS B CA 1
ATOM 4834 C C . HIS B 1 68 ? 1.002 -1.3 -17.016 1 82.69 68 HIS B C 1
ATOM 4836 O O . HIS B 1 68 ? 1.298 -1.702 -18.141 1 82.69 68 HIS B O 1
ATOM 4842 N N . ALA B 1 69 ? 1.364 -1.851 -15.93 1 87.12 69 ALA B N 1
ATOM 4843 C CA . ALA B 1 69 ? 2.131 -3.092 -15.977 1 87.12 69 ALA B CA 1
ATOM 4844 C C . ALA B 1 69 ? 1.242 -4.297 -15.688 1 87.12 69 ALA B C 1
ATOM 4846 O O . ALA B 1 69 ? 1.729 -5.426 -15.586 1 87.12 69 ALA B O 1
ATOM 4847 N N . VAL B 1 70 ? -0.055 -4.035 -15.445 1 87.44 70 VAL B N 1
ATOM 4848 C CA . VAL B 1 70 ? -0.967 -5.121 -15.102 1 87.44 70 VAL B CA 1
ATOM 4849 C C . VAL B 1 70 ? -2.23 -5.023 -15.953 1 87.44 70 VAL B C 1
ATOM 4851 O O . VAL B 1 70 ? -2.545 -3.961 -16.5 1 87.44 70 VAL B O 1
ATOM 4854 N N . SER B 1 71 ? -2.898 -6.121 -16.078 1 87.44 71 SER B N 1
ATOM 4855 C CA . SER B 1 71 ? -4.184 -6.203 -16.766 1 87.44 71 SER B CA 1
ATOM 4856 C C . SER B 1 71 ? -5.16 -7.094 -16.016 1 87.44 71 SER B C 1
ATOM 4858 O O . SER B 1 71 ? -4.781 -8.156 -15.508 1 87.44 71 SER B O 1
ATOM 4860 N N . PRO B 1 72 ? -6.406 -6.648 -15.906 1 89.69 72 PRO B N 1
ATOM 4861 C CA . PRO B 1 72 ? -7.375 -7.52 -15.242 1 89.69 72 PRO B CA 1
ATOM 4862 C C . PRO B 1 72 ? -7.555 -8.859 -15.953 1 89.69 72 PRO B C 1
ATOM 4864 O O . PRO B 1 72 ? -7.695 -8.891 -17.188 1 89.69 72 PRO B O 1
ATOM 4867 N N . LEU B 1 73 ? -7.559 -9.891 -15.18 1 92.69 73 LEU B N 1
ATOM 4868 C CA . LEU B 1 73 ? -7.715 -11.219 -15.758 1 92.69 73 LEU B CA 1
ATOM 4869 C C . LEU B 1 73 ? -9.062 -11.359 -16.469 1 92.69 73 LEU B C 1
ATOM 4871 O O . LEU B 1 73 ? -9.156 -11.969 -17.531 1 92.69 73 LEU B O 1
ATOM 4875 N N . ARG B 1 74 ? -10.094 -10.781 -15.93 1 90.88 74 ARG B N 1
ATOM 4876 C CA . ARG B 1 74 ? -11.43 -10.891 -16.5 1 90.88 74 ARG B CA 1
ATOM 4877 C C . ARG B 1 74 ? -11.5 -10.203 -17.859 1 90.88 74 ARG B C 1
ATOM 4879 O O . ARG B 1 74 ? -12.32 -10.578 -18.703 1 90.88 74 ARG B O 1
ATOM 4886 N N . PHE B 1 75 ? -10.711 -9.242 -18.031 1 86.75 75 PHE B N 1
ATOM 4887 C CA . PHE B 1 75 ? -10.625 -8.57 -19.328 1 86.75 75 PHE B CA 1
ATOM 4888 C C . PHE B 1 75 ? -9.914 -9.438 -20.344 1 86.75 75 PHE B C 1
ATOM 4890 O O . PHE B 1 75 ? -10.336 -9.516 -21.5 1 86.75 75 PHE B O 1
ATOM 4897 N N . LEU B 1 76 ? -8.891 -10.086 -19.922 1 89.81 76 LEU B N 1
ATOM 4898 C CA . LEU B 1 76 ? -8.039 -10.867 -20.812 1 89.81 76 LEU B CA 1
ATOM 4899 C C . LEU B 1 76 ? -8.703 -12.203 -21.141 1 89.81 76 LEU B C 1
ATOM 4901 O O . LEU B 1 76 ? -8.406 -12.805 -22.188 1 89.81 76 LEU B O 1
ATOM 4905 N N . LEU B 1 77 ? -9.531 -12.703 -20.266 1 93.5 77 LEU B N 1
ATOM 4906 C CA . LEU B 1 77 ? -10.094 -14.039 -20.375 1 93.5 77 LEU B CA 1
ATOM 4907 C C . LEU B 1 77 ? -11.609 -13.984 -20.531 1 93.5 77 LEU B C 1
ATOM 4909 O O . LEU B 1 77 ? -12.352 -14.367 -19.625 1 93.5 77 LEU B O 1
ATOM 4913 N N . ARG B 1 78 ? -11.977 -13.727 -21.734 1 89 78 ARG B N 1
ATOM 4914 C CA . ARG B 1 78 ? -13.406 -13.695 -22.016 1 89 78 ARG B CA 1
ATOM 4915 C C . ARG B 1 78 ? -14.008 -15.094 -21.938 1 89 78 ARG B C 1
ATOM 4917 O O . ARG B 1 78 ? -13.438 -16.047 -22.453 1 89 78 ARG B O 1
ATOM 4924 N N . ASP B 1 79 ? -15.047 -15.297 -21.219 1 91.06 79 ASP B N 1
ATOM 4925 C CA . ASP B 1 79 ? -15.828 -16.531 -21.109 1 91.06 79 ASP B CA 1
ATOM 4926 C C . ASP B 1 79 ? -15.094 -17.562 -20.281 1 91.06 79 ASP B C 1
ATOM 4928 O O . ASP B 1 79 ? -15.352 -18.766 -20.406 1 91.06 79 ASP B O 1
ATOM 4932 N N . VAL B 1 80 ? -14.055 -17.203 -19.609 1 95 80 VAL B N 1
ATOM 4933 C CA . VAL B 1 80 ? -13.414 -18.016 -18.578 1 95 80 VAL B CA 1
ATOM 4934 C C . VAL B 1 80 ? -13.836 -17.516 -17.203 1 95 80 VAL B C 1
ATOM 4936 O O . VAL B 1 80 ? -13.867 -16.312 -16.953 1 95 80 VAL B O 1
ATOM 4939 N N . PHE B 1 81 ? -14.234 -18.344 -16.391 1 94.81 81 PHE B N 1
ATOM 4940 C CA . PHE B 1 81 ? -14.586 -17.938 -15.023 1 94.81 81 PHE B CA 1
ATOM 4941 C C . PHE B 1 81 ? -13.336 -17.688 -14.195 1 94.81 81 PHE B C 1
ATOM 4943 O O . PHE B 1 81 ? -12.578 -18.609 -13.906 1 94.81 81 PHE B O 1
ATOM 4950 N N . VAL B 1 82 ? -13.164 -16.422 -13.852 1 94.62 82 VAL B N 1
ATOM 4951 C CA . VAL B 1 82 ? -12.008 -16.047 -13.039 1 94.62 82 VAL B CA 1
ATOM 4952 C C . VAL B 1 82 ? -12.414 -15.953 -11.57 1 94.62 82 VAL B C 1
ATOM 4954 O O . VAL B 1 82 ? -13.336 -15.211 -11.219 1 94.62 82 VAL B O 1
ATOM 4957 N N . ARG B 1 83 ? -11.727 -16.719 -10.734 1 93 83 ARG B N 1
ATOM 4958 C CA . ARG B 1 83 ? -11.977 -16.719 -9.297 1 93 83 ARG B CA 1
ATOM 4959 C C . ARG B 1 83 ? -10.781 -16.156 -8.539 1 93 83 ARG B C 1
ATOM 4961 O O . ARG B 1 83 ? -9.688 -16.734 -8.578 1 93 83 ARG B O 1
ATOM 4968 N N . LYS B 1 84 ? -11.047 -15.039 -7.887 1 91.81 84 LYS B N 1
ATOM 4969 C CA . LYS B 1 84 ? -10.023 -14.539 -6.977 1 91.81 84 LYS B CA 1
ATOM 4970 C C . LYS B 1 84 ? -10.031 -15.305 -5.66 1 91.81 84 LYS B C 1
ATOM 4972 O O . LYS B 1 84 ? -10.875 -15.047 -4.793 1 91.81 84 LYS B O 1
ATOM 4977 N N . ALA B 1 85 ? -9.047 -16.203 -5.504 1 91.06 85 ALA B N 1
ATOM 4978 C CA . ALA B 1 85 ? -9 -17.062 -4.324 1 91.06 85 ALA B CA 1
ATOM 4979 C C . ALA B 1 85 ? -7.582 -17.594 -4.094 1 91.06 85 ALA B C 1
ATOM 4981 O O . ALA B 1 85 ? -6.742 -17.547 -4.992 1 91.06 85 ALA B O 1
ATOM 4982 N N . THR B 1 86 ? -7.414 -17.969 -2.869 1 90 86 THR B N 1
ATOM 4983 C CA . THR B 1 86 ? -6.156 -18.625 -2.523 1 90 86 THR B CA 1
ATOM 4984 C C . THR B 1 86 ? -6.324 -20.141 -2.479 1 90 86 THR B C 1
ATOM 4986 O O . THR B 1 86 ? -7.246 -20.656 -1.835 1 90 86 THR B O 1
ATOM 4989 N N . VAL B 1 87 ? -5.438 -20.828 -3.176 1 93.62 87 VAL B N 1
ATOM 4990 C CA . VAL B 1 87 ? -5.48 -22.281 -3.186 1 93.62 87 VAL B CA 1
ATOM 4991 C C . VAL B 1 87 ? -4.934 -22.828 -1.865 1 93.62 87 VAL B C 1
ATOM 4993 O O . VAL B 1 87 ? -3.838 -22.453 -1.44 1 93.62 87 VAL B O 1
ATOM 4996 N N . ASP B 1 88 ? -5.727 -23.656 -1.249 1 88.31 88 ASP B N 1
ATOM 4997 C CA . ASP B 1 88 ? -5.301 -24.25 0.018 1 88.31 88 ASP B CA 1
ATOM 4998 C C . ASP B 1 88 ? -4.711 -25.641 -0.191 1 88.31 88 ASP B C 1
ATOM 5000 O O . ASP B 1 88 ? -3.641 -25.953 0.332 1 88.31 88 ASP B O 1
ATOM 5004 N N . SER B 1 89 ? -5.484 -26.484 -0.91 1 92 89 SER B N 1
ATOM 5005 C CA . SER B 1 89 ? -5.066 -27.859 -1.115 1 92 89 SER B CA 1
ATOM 5006 C C . SER B 1 89 ? -5.773 -28.484 -2.316 1 92 89 SER B C 1
ATOM 5008 O O . SER B 1 89 ? -6.734 -27.906 -2.838 1 92 89 SER B O 1
ATOM 5010 N N . VAL B 1 90 ? -5.18 -29.625 -2.713 1 96.38 90 VAL B N 1
ATOM 5011 C CA . VAL B 1 90 ? -5.781 -30.406 -3.785 1 96.38 90 VAL B CA 1
ATOM 5012 C C . VAL B 1 90 ? -5.926 -31.859 -3.342 1 96.38 90 VAL B C 1
ATOM 5014 O O . VAL B 1 90 ? -4.973 -32.469 -2.844 1 96.38 90 VAL B O 1
ATOM 5017 N N . ASP B 1 91 ? -7.148 -32.344 -3.441 1 96.56 91 ASP B N 1
ATOM 5018 C CA . ASP B 1 91 ? -7.414 -33.781 -3.279 1 96.56 91 ASP B CA 1
ATOM 5019 C C . ASP B 1 91 ? -7.488 -34.469 -4.633 1 96.56 91 ASP B C 1
ATOM 5021 O O . ASP B 1 91 ? -8.531 -34.469 -5.289 1 96.56 91 ASP B O 1
ATOM 5025 N N . PHE B 1 92 ? -6.441 -35.156 -4.988 1 97.31 92 PHE B N 1
ATOM 5026 C CA . PHE B 1 92 ? -6.328 -35.719 -6.328 1 97.31 92 PHE B CA 1
ATOM 5027 C C . PHE B 1 92 ? -7.223 -36.938 -6.477 1 97.31 92 PHE B C 1
ATOM 5029 O O . PHE B 1 92 ? -7.684 -37.25 -7.578 1 97.31 92 PHE B O 1
ATOM 5036 N N . ASP B 1 93 ? -7.477 -37.625 -5.453 1 96 93 ASP B N 1
ATOM 5037 C CA . ASP B 1 93 ? -8.336 -38.781 -5.516 1 96 93 ASP B CA 1
ATOM 5038 C C . ASP B 1 93 ? -9.789 -38.406 -5.754 1 96 93 ASP B C 1
ATOM 5040 O O . ASP B 1 93 ? -10.484 -39 -6.57 1 96 93 ASP B O 1
ATOM 5044 N N . ARG B 1 94 ? -10.203 -37.344 -5.066 1 96.94 94 ARG B N 1
ATOM 5045 C CA . ARG B 1 94 ? -11.57 -36.875 -5.215 1 96.94 94 ARG B CA 1
ATOM 5046 C C . ARG B 1 94 ? -11.68 -35.844 -6.332 1 96.94 94 ARG B C 1
ATOM 5048 O O . ARG B 1 94 ? -12.773 -35.406 -6.699 1 96.94 94 ARG B O 1
ATOM 5055 N N . ARG B 1 95 ? -10.594 -35.406 -6.855 1 97.56 95 ARG B N 1
ATOM 5056 C CA . ARG B 1 95 ? -10.5 -34.406 -7.902 1 97.56 95 ARG B CA 1
ATOM 5057 C C . ARG B 1 95 ? -11.172 -33.094 -7.469 1 97.56 95 ARG B C 1
ATOM 5059 O O . ARG B 1 95 ? -12.023 -32.562 -8.18 1 97.56 95 ARG B O 1
ATOM 5066 N N . LEU B 1 96 ? -10.688 -32.625 -6.273 1 97.44 96 LEU B N 1
ATOM 5067 C CA . LEU B 1 96 ? -11.227 -31.406 -5.668 1 97.44 96 LEU B CA 1
ATOM 5068 C C . LEU B 1 96 ? -10.102 -30.438 -5.305 1 97.44 96 LEU B C 1
ATOM 5070 O O . LEU B 1 96 ? -9.07 -30.859 -4.77 1 97.44 96 LEU B O 1
ATOM 5074 N N . VAL B 1 97 ? -10.289 -29.188 -5.66 1 97.19 97 VAL B N 1
ATOM 5075 C CA . VAL B 1 97 ? -9.422 -28.109 -5.195 1 97.19 97 VAL B CA 1
ATOM 5076 C C . VAL B 1 97 ? -10.109 -27.328 -4.078 1 97.19 97 VAL B C 1
ATOM 5078 O O . VAL B 1 97 ? -11.258 -26.891 -4.23 1 97.19 97 VAL B O 1
ATOM 5081 N N . THR B 1 98 ? -9.461 -27.203 -2.988 1 93.38 98 THR B N 1
ATOM 5082 C CA . THR B 1 98 ? -9.977 -26.391 -1.894 1 93.38 98 THR B CA 1
ATOM 5083 C C . THR B 1 98 ? -9.359 -25 -1.916 1 93.38 98 THR B C 1
ATOM 5085 O O . THR B 1 98 ? -8.133 -24.859 -1.959 1 93.38 98 THR B O 1
ATOM 5088 N N . VAL B 1 99 ? -10.266 -23.984 -1.954 1 91.56 99 VAL B N 1
ATOM 5089 C CA . VAL B 1 99 ? -9.766 -22.609 -2.006 1 91.56 99 VAL B CA 1
ATOM 5090 C C . VAL B 1 99 ? -10.422 -21.781 -0.9 1 91.56 99 VAL B C 1
ATOM 5092 O O . VAL B 1 99 ? -11.469 -22.156 -0.371 1 91.56 99 VAL B O 1
ATOM 5095 N N . PHE B 1 100 ? -9.695 -20.75 -0.521 1 84.5 100 PHE B N 1
ATOM 5096 C CA . PHE B 1 100 ? -10.258 -19.719 0.349 1 84.5 100 PHE B CA 1
ATOM 5097 C C . PHE B 1 100 ? -10.469 -18.422 -0.416 1 84.5 100 PHE B C 1
ATOM 5099 O O . PHE B 1 100 ? -9.617 -18.016 -1.217 1 84.5 100 PHE B O 1
ATOM 5106 N N . GLN B 1 101 ? -11.641 -17.891 -0.312 1 81.44 101 GLN B N 1
ATOM 5107 C CA . GLN B 1 101 ? -11.977 -16.688 -1.066 1 81.44 101 GLN B CA 1
ATOM 5108 C C . GLN B 1 101 ? -12.734 -15.688 -0.197 1 81.44 101 GLN B C 1
ATOM 5110 O O . GLN B 1 101 ? -13.406 -16.062 0.759 1 81.44 101 GLN B O 1
ATOM 5115 N N . GLY B 1 102 ? -12.633 -14.398 -0.613 1 66.19 102 GLY B N 1
ATOM 5116 C CA . GLY B 1 102 ? -13.422 -13.344 -0.001 1 66.19 102 GLY B CA 1
ATOM 5117 C C . GLY B 1 102 ? -13.062 -13.094 1.452 1 66.19 102 GLY B C 1
ATOM 5118 O O . GLY B 1 102 ? -11.914 -13.297 1.855 1 66.19 102 GLY B O 1
ATOM 5119 N N . VAL B 1 103 ? -14 -12.367 2.051 1 61.41 103 VAL B N 1
ATOM 5120 C CA . VAL B 1 103 ? -13.898 -12.008 3.461 1 61.41 103 VAL B CA 1
ATOM 5121 C C . VAL B 1 103 ? -14.219 -13.227 4.328 1 61.41 103 VAL B C 1
ATOM 5123 O O . VAL B 1 103 ? -13.867 -13.266 5.508 1 61.41 103 VAL B O 1
ATOM 5126 N N . GLN B 1 104 ? -14.711 -14.211 3.463 1 60.84 104 GLN B N 1
ATOM 5127 C CA . GLN B 1 104 ? -15.227 -15.336 4.246 1 60.84 104 GLN B CA 1
ATOM 5128 C C . GLN B 1 104 ? -14.148 -16.391 4.465 1 60.84 104 GLN B C 1
ATOM 5130 O O . GLN B 1 104 ? -13.258 -16.562 3.629 1 60.84 104 GLN B O 1
ATOM 5135 N N . ARG B 1 105 ? -14.148 -16.891 5.492 1 67.06 105 ARG B N 1
ATOM 5136 C CA . ARG B 1 105 ? -13.273 -17.922 6.051 1 67.06 105 ARG B CA 1
ATOM 5137 C C . ARG B 1 105 ? -13.719 -19.312 5.625 1 67.06 105 ARG B C 1
ATOM 5139 O O . ARG B 1 105 ? -13.023 -20.297 5.867 1 67.06 105 ARG B O 1
ATOM 5146 N N . ARG B 1 106 ? -14.742 -19.375 4.832 1 76.94 106 ARG B N 1
ATOM 5147 C CA . ARG B 1 106 ? -15.266 -20.703 4.496 1 76.94 106 ARG B CA 1
ATOM 5148 C C . ARG B 1 106 ? -14.531 -21.297 3.297 1 76.94 106 ARG B C 1
ATOM 5150 O O . ARG B 1 106 ? -14.383 -20.625 2.268 1 76.94 106 ARG B O 1
ATOM 5157 N N . PRO B 1 107 ? -14.086 -22.516 3.434 1 84.56 107 PRO B N 1
ATOM 5158 C CA . PRO B 1 107 ? -13.453 -23.172 2.283 1 84.56 107 PRO B CA 1
ATOM 5159 C C . PRO B 1 107 ? -14.453 -23.5 1.176 1 84.56 107 PRO B C 1
ATOM 5161 O O . PRO B 1 107 ? -15.609 -23.812 1.458 1 84.56 107 PRO B O 1
ATOM 5164 N N . THR B 1 108 ? -14.07 -23.297 -0.011 1 88.62 108 THR B N 1
ATOM 5165 C CA . THR B 1 108 ? -14.852 -23.672 -1.182 1 88.62 108 THR B CA 1
ATOM 5166 C C . THR B 1 108 ? -14.148 -24.797 -1.958 1 88.62 108 THR B C 1
ATOM 5168 O O . THR B 1 108 ? -12.93 -24.75 -2.154 1 88.62 108 THR B O 1
ATOM 5171 N N . GLU B 1 109 ? -14.938 -25.766 -2.256 1 93 109 GLU B N 1
ATOM 5172 C CA . GLU B 1 109 ? -14.406 -26.875 -3.039 1 93 109 GLU B CA 1
ATOM 5173 C C . GLU B 1 109 ? -14.789 -26.75 -4.512 1 93 109 GLU B C 1
ATOM 5175 O O . GLU B 1 109 ? -15.953 -26.5 -4.832 1 93 109 GLU B O 1
ATOM 5180 N N . ILE B 1 110 ? -13.789 -26.906 -5.336 1 95.38 110 ILE B N 1
ATOM 5181 C CA . ILE B 1 110 ? -13.977 -26.828 -6.781 1 95.38 110 ILE B CA 1
ATOM 5182 C C . ILE B 1 110 ? -13.633 -28.188 -7.41 1 95.38 110 ILE B C 1
ATOM 5184 O O . ILE B 1 110 ? -12.484 -28.625 -7.348 1 95.38 110 ILE B O 1
ATOM 5188 N N . GLY B 1 111 ? -14.625 -28.781 -8.016 1 97.12 111 GLY B N 1
ATOM 5189 C CA . GLY B 1 111 ? -14.383 -30.016 -8.734 1 97.12 111 GLY B CA 1
ATOM 5190 C C . GLY B 1 111 ? -13.773 -29.797 -10.109 1 97.12 111 GLY B C 1
ATOM 5191 O O . GLY B 1 111 ? -13.977 -28.75 -10.719 1 97.12 111 GLY B O 1
ATOM 5192 N N . TYR B 1 112 ? -13.016 -30.859 -10.57 1 97.75 112 TYR B N 1
ATOM 5193 C CA . TYR B 1 112 ? -12.43 -30.75 -11.906 1 97.75 112 TYR B CA 1
ATOM 5194 C C . TYR B 1 112 ? -12.383 -32.125 -12.594 1 97.75 112 TYR B C 1
ATOM 5196 O O . TYR B 1 112 ? -12.359 -33.156 -11.922 1 97.75 112 TYR B O 1
ATOM 5204 N N . ASP B 1 113 ? -12.445 -32.031 -13.914 1 97.5 113 ASP B N 1
ATOM 5205 C CA . ASP B 1 113 ? -12.109 -33.188 -14.734 1 97.5 113 ASP B CA 1
ATOM 5206 C C . ASP B 1 113 ? -10.633 -33.188 -15.125 1 97.5 113 ASP B C 1
ATOM 5208 O O . ASP B 1 113 ? -9.977 -34.219 -15.156 1 97.5 113 ASP B O 1
ATOM 5212 N N . HIS B 1 114 ? -10.133 -32 -15.414 1 98.06 114 HIS B N 1
ATOM 5213 C CA . HIS B 1 114 ? -8.719 -31.75 -15.648 1 98.06 114 HIS B CA 1
ATOM 5214 C C . HIS B 1 114 ? -8.227 -30.562 -14.812 1 98.06 114 HIS B C 1
ATOM 5216 O O . HIS B 1 114 ? -8.938 -29.578 -14.648 1 98.06 114 HIS B O 1
ATOM 5222 N N . LEU B 1 115 ? -7.051 -30.719 -14.273 1 98.69 115 LEU B N 1
ATOM 5223 C CA . LEU B 1 115 ? -6.426 -29.688 -13.453 1 98.69 115 LEU B CA 1
ATOM 5224 C C . LEU B 1 115 ? -5.113 -29.219 -14.07 1 98.69 115 LEU B C 1
ATOM 5226 O O . LEU B 1 115 ? -4.273 -30.031 -14.445 1 98.69 115 LEU B O 1
ATOM 5230 N N . VAL B 1 116 ? -4.969 -27.922 -14.25 1 98.81 116 VAL B N 1
ATOM 5231 C CA . VAL B 1 116 ? -3.723 -27.328 -14.727 1 98.81 116 VAL B CA 1
ATOM 5232 C C . VAL B 1 116 ? -3.057 -26.547 -13.594 1 98.81 116 VAL B C 1
ATOM 5234 O O . VAL B 1 116 ? -3.641 -25.609 -13.055 1 98.81 116 VAL B O 1
ATOM 5237 N N . ILE B 1 117 ? -1.844 -26.922 -13.258 1 98.69 117 ILE B N 1
ATOM 5238 C CA . ILE B 1 117 ? -1.094 -26.266 -12.203 1 98.69 117 ILE B CA 1
ATOM 5239 C C . ILE B 1 117 ? -0.073 -25.312 -12.82 1 98.69 117 ILE B C 1
ATOM 5241 O O . ILE B 1 117 ? 0.9 -25.734 -13.438 1 98.69 117 ILE B O 1
ATOM 5245 N N . ALA B 1 118 ? -0.268 -24.031 -12.664 1 98.38 118 ALA B N 1
ATOM 5246 C CA . ALA B 1 118 ? 0.6 -22.969 -13.164 1 98.38 118 ALA B CA 1
ATOM 5247 C C . ALA B 1 118 ? 0.885 -21.938 -12.078 1 98.38 118 ALA B C 1
ATOM 5249 O O . ALA B 1 118 ? 0.727 -20.734 -12.297 1 98.38 118 ALA B O 1
ATOM 5250 N N . LEU B 1 119 ? 1.381 -22.328 -10.945 1 97.12 119 LEU B N 1
ATOM 5251 C CA . LEU B 1 119 ? 1.482 -21.5 -9.75 1 97.12 119 LEU B CA 1
ATOM 5252 C C . LEU B 1 119 ? 2.867 -20.875 -9.648 1 97.12 119 LEU B C 1
ATOM 5254 O O . LEU B 1 119 ? 3.17 -20.188 -8.664 1 97.12 119 LEU B O 1
ATOM 5258 N N . GLY B 1 120 ? 3.66 -21.109 -10.625 1 94.69 120 GLY B N 1
ATOM 5259 C CA . GLY B 1 120 ? 4.98 -20.5 -10.625 1 94.69 120 GLY B CA 1
ATOM 5260 C C . GLY B 1 120 ? 5.82 -20.891 -9.43 1 94.69 120 GLY B C 1
ATOM 5261 O O . GLY B 1 120 ? 5.691 -22.016 -8.914 1 94.69 120 GLY B O 1
ATOM 5262 N N . GLN B 1 121 ? 6.828 -20.109 -9.133 1 92.81 121 GLN B N 1
ATOM 5263 C CA . GLN B 1 121 ? 7.723 -20.328 -8 1 92.81 121 GLN B CA 1
ATOM 5264 C C . GLN B 1 121 ? 7.703 -19.141 -7.051 1 92.81 121 GLN B C 1
ATOM 5266 O O . GLN B 1 121 ? 7.258 -18.047 -7.422 1 92.81 121 GLN B O 1
ATOM 5271 N N . ALA B 1 122 ? 8.078 -19.391 -5.863 1 90 122 ALA B N 1
ATOM 5272 C CA . ALA B 1 122 ? 8.219 -18.359 -4.84 1 90 122 ALA B CA 1
ATOM 5273 C C . ALA B 1 122 ? 9.688 -18.094 -4.527 1 90 122 ALA B C 1
ATOM 5275 O O . ALA B 1 122 ? 10.578 -18.719 -5.117 1 90 122 ALA B O 1
ATOM 5276 N N . ALA B 1 123 ? 9.906 -17.047 -3.756 1 88.5 123 ALA B N 1
ATOM 5277 C CA . ALA B 1 123 ? 11.258 -16.75 -3.285 1 88.5 123 ALA B CA 1
ATOM 5278 C C . ALA B 1 123 ? 11.5 -17.359 -1.903 1 88.5 123 ALA B C 1
ATOM 5280 O O . ALA B 1 123 ? 10.664 -17.234 -1.007 1 88.5 123 ALA B O 1
ATOM 5281 N N . ASP B 1 124 ? 12.562 -18.078 -1.787 1 89.25 124 ASP B N 1
ATOM 5282 C CA . ASP B 1 124 ? 13.023 -18.578 -0.495 1 89.25 124 ASP B CA 1
ATOM 5283 C C . ASP B 1 124 ? 14.414 -18.031 -0.167 1 89.25 124 ASP B C 1
ATOM 5285 O O . ASP B 1 124 ? 15.414 -18.5 -0.72 1 89.25 124 ASP B O 1
ATOM 5289 N N . LEU B 1 125 ? 14.445 -17.094 0.737 1 90.62 125 LEU B N 1
ATOM 5290 C CA . LEU B 1 125 ? 15.695 -16.438 1.104 1 90.62 125 LEU B CA 1
ATOM 5291 C C . LEU B 1 125 ? 16.156 -16.891 2.484 1 90.62 125 LEU B C 1
ATOM 5293 O O . LEU B 1 125 ? 17.047 -16.266 3.076 1 90.62 125 LEU B O 1
ATOM 5297 N N . SER B 1 126 ? 15.609 -17.938 2.988 1 85.12 126 SER B N 1
ATOM 5298 C CA . SER B 1 126 ? 15.797 -18.344 4.371 1 85.12 126 SER B CA 1
ATOM 5299 C C . SER B 1 126 ? 17.203 -18.922 4.586 1 85.12 126 SER B C 1
ATOM 5301 O O . SER B 1 126 ? 17.672 -19 5.715 1 85.12 126 SER B O 1
ATOM 5303 N N . LYS B 1 127 ? 17.844 -19.281 3.553 1 87.56 127 LYS B N 1
ATOM 5304 C CA . LYS B 1 127 ? 19.156 -19.922 3.676 1 87.56 127 LYS B CA 1
ATOM 5305 C C . LYS B 1 127 ? 20.219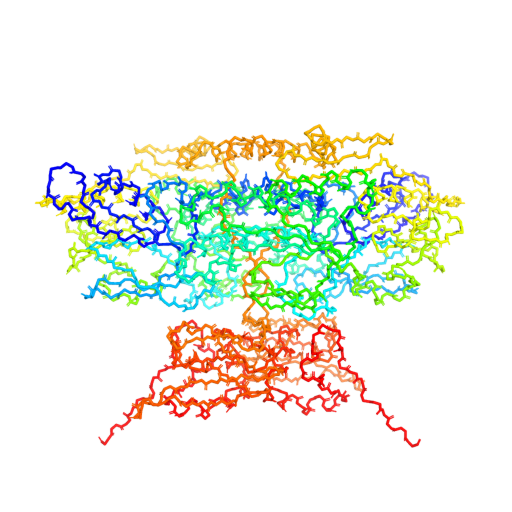 -18.906 4.059 1 87.56 127 LYS B C 1
ATOM 5307 O O . LYS B 1 127 ? 21.312 -19.281 4.508 1 87.56 127 LYS B O 1
ATOM 5312 N N . MET B 1 128 ? 20.016 -17.719 3.807 1 89.69 128 MET B N 1
ATOM 5313 C CA . MET B 1 128 ? 20.938 -16.641 4.16 1 89.69 128 MET B CA 1
ATOM 5314 C C . MET B 1 128 ? 20.406 -15.828 5.328 1 89.69 128 MET B C 1
ATOM 5316 O O . MET B 1 128 ? 19.531 -14.977 5.141 1 89.69 128 MET B O 1
ATOM 5320 N N . PRO B 1 129 ? 21 -15.984 6.504 1 86.12 129 PRO B N 1
ATOM 5321 C CA . PRO B 1 129 ? 20.484 -15.32 7.699 1 86.12 129 PRO B CA 1
ATOM 5322 C C . PRO B 1 129 ? 20.281 -13.82 7.508 1 86.12 129 PRO B C 1
ATOM 5324 O O . PRO B 1 129 ? 21.203 -13.125 7.047 1 86.12 129 PRO B O 1
ATOM 5327 N N . GLY B 1 130 ? 19.078 -13.375 7.777 1 87.69 130 GLY B N 1
ATOM 5328 C CA . GLY B 1 130 ? 18.797 -11.945 7.75 1 87.69 130 GLY B CA 1
ATOM 5329 C C . GLY B 1 130 ? 18.281 -11.469 6.406 1 87.69 130 GLY B C 1
ATOM 5330 O O . GLY B 1 130 ? 17.688 -10.391 6.309 1 87.69 130 GLY B O 1
ATOM 5331 N N . LEU B 1 131 ? 18.516 -12.242 5.344 1 89.38 131 LEU B N 1
ATOM 5332 C CA . LEU B 1 131 ? 18.141 -11.797 4.008 1 89.38 131 LEU B CA 1
ATOM 5333 C C . LEU B 1 131 ? 16.625 -11.75 3.861 1 89.38 131 LEU B C 1
ATOM 5335 O O . LEU B 1 131 ? 16.078 -10.836 3.246 1 89.38 131 LEU B O 1
ATOM 5339 N N . GLU B 1 132 ? 15.938 -12.68 4.398 1 86.69 132 GLU B N 1
ATOM 5340 C CA . GLU B 1 132 ? 14.477 -12.727 4.328 1 86.69 132 GLU B CA 1
ATOM 5341 C C . GLU B 1 132 ? 13.859 -11.516 5.02 1 86.69 132 GLU B C 1
ATOM 5343 O O . GLU B 1 132 ? 12.867 -10.953 4.535 1 86.69 132 GLU B O 1
ATOM 5348 N N . GLU B 1 133 ? 14.484 -11.078 6.07 1 82.19 133 GLU B N 1
ATOM 5349 C CA . GLU B 1 133 ? 13.945 -9.992 6.883 1 82.19 133 GLU B CA 1
ATOM 5350 C C . GLU B 1 133 ? 14.281 -8.633 6.273 1 82.19 133 GLU B C 1
ATOM 5352 O O . GLU B 1 133 ? 13.539 -7.668 6.457 1 82.19 133 GLU B O 1
ATOM 5357 N N . HIS B 1 134 ? 15.289 -8.594 5.539 1 89.75 134 HIS B N 1
ATOM 5358 C CA . HIS B 1 134 ? 15.797 -7.254 5.273 1 89.75 134 HIS B CA 1
ATOM 5359 C C . HIS B 1 134 ? 15.898 -6.984 3.777 1 89.75 134 HIS B C 1
ATOM 5361 O O . HIS B 1 134 ? 16.078 -5.84 3.355 1 89.75 134 HIS B O 1
ATOM 5367 N N . ALA B 1 135 ? 15.703 -8.016 3.006 1 94.38 135 ALA B N 1
ATOM 5368 C CA . ALA B 1 135 ? 15.82 -7.809 1.564 1 94.38 135 ALA B CA 1
ATOM 5369 C C . ALA B 1 135 ? 14.461 -7.527 0.935 1 94.38 135 ALA B C 1
ATOM 5371 O O . ALA B 1 135 ? 13.438 -8.062 1.38 1 94.38 135 ALA B O 1
ATOM 5372 N N . LEU B 1 136 ? 14.477 -6.68 0.01 1 94.38 136 LEU B N 1
ATOM 5373 C CA . LEU B 1 136 ? 13.352 -6.547 -0.913 1 94.38 136 LEU B CA 1
ATOM 5374 C C . LEU B 1 136 ? 13.438 -7.586 -2.027 1 94.38 136 LEU B C 1
ATOM 5376 O O . LEU B 1 136 ? 14.508 -8.125 -2.295 1 94.38 136 LEU B O 1
ATOM 5380 N N . THR B 1 137 ? 12.312 -7.863 -2.639 1 94.69 137 THR B N 1
ATOM 5381 C CA . THR B 1 137 ? 12.273 -8.781 -3.773 1 94.69 137 THR B CA 1
ATOM 5382 C C . THR B 1 137 ? 11.719 -8.078 -5.012 1 94.69 137 THR B C 1
ATOM 5384 O O . THR B 1 137 ? 11.375 -6.898 -4.961 1 94.69 137 THR B O 1
ATOM 5387 N N . MET B 1 138 ? 11.766 -8.773 -6.137 1 93.81 138 MET B N 1
ATOM 5388 C CA . MET B 1 138 ? 11.281 -8.234 -7.402 1 93.81 138 MET B CA 1
ATOM 5389 C C . MET B 1 138 ? 10.477 -9.281 -8.172 1 93.81 138 MET B C 1
ATOM 5391 O O . MET B 1 138 ? 10.836 -9.641 -9.289 1 93.81 138 MET B O 1
ATOM 5395 N N . ARG B 1 139 ? 9.344 -9.648 -7.613 1 90.88 139 ARG B N 1
ATOM 5396 C CA . ARG B 1 139 ? 8.562 -10.727 -8.211 1 90.88 139 ARG B CA 1
ATOM 5397 C C . ARG B 1 139 ? 7.129 -10.281 -8.469 1 90.88 139 ARG B C 1
ATOM 5399 O O . ARG B 1 139 ? 6.453 -10.82 -9.352 1 90.88 139 ARG B O 1
ATOM 5406 N N . THR B 1 140 ? 6.684 -9.414 -7.66 1 90.94 140 THR B N 1
ATOM 5407 C CA . THR B 1 140 ? 5.301 -8.961 -7.746 1 90.94 140 THR B CA 1
ATOM 5408 C C . THR B 1 140 ? 5.234 -7.461 -8.008 1 90.94 140 THR B C 1
ATOM 5410 O O . THR B 1 140 ? 6.246 -6.766 -7.918 1 90.94 140 THR B O 1
ATOM 5413 N N . LEU B 1 141 ? 4.059 -7.043 -8.406 1 89.81 141 LEU B N 1
ATOM 5414 C CA . LEU B 1 141 ? 3.836 -5.609 -8.562 1 89.81 141 LEU B CA 1
ATOM 5415 C C . LEU B 1 141 ? 4.109 -4.863 -7.262 1 89.81 141 LEU B C 1
ATOM 5417 O O . LEU B 1 141 ? 4.676 -3.77 -7.273 1 89.81 141 LEU B O 1
ATOM 5421 N N . GLU B 1 142 ? 3.686 -5.445 -6.203 1 89.56 142 GLU B N 1
ATOM 5422 C CA . GLU B 1 142 ? 3.906 -4.844 -4.891 1 89.56 142 GLU B CA 1
ATOM 5423 C C . GLU B 1 142 ? 5.395 -4.715 -4.586 1 89.56 142 GLU B C 1
ATOM 5425 O O . GLU B 1 142 ? 5.824 -3.736 -3.971 1 89.56 142 GLU B O 1
ATOM 5430 N N . ASP B 1 143 ? 6.141 -5.695 -4.98 1 92.12 143 ASP B N 1
ATOM 5431 C CA . ASP B 1 143 ? 7.59 -5.617 -4.816 1 92.12 143 ASP B CA 1
ATOM 5432 C C . ASP B 1 143 ? 8.156 -4.383 -5.512 1 92.12 143 ASP B C 1
ATOM 5434 O O . ASP B 1 143 ? 8.977 -3.662 -4.934 1 92.12 143 ASP B O 1
ATOM 5438 N N . ALA B 1 144 ? 7.738 -4.215 -6.719 1 93.38 144 ALA B N 1
ATOM 5439 C CA . ALA B 1 144 ? 8.219 -3.086 -7.508 1 93.38 144 ALA B CA 1
ATOM 5440 C C . ALA B 1 144 ? 7.852 -1.76 -6.848 1 93.38 144 ALA B C 1
ATOM 5442 O O . ALA B 1 144 ? 8.68 -0.85 -6.758 1 93.38 144 ALA B O 1
ATOM 5443 N N . ARG B 1 145 ? 6.656 -1.669 -6.398 1 90.38 145 ARG B N 1
ATOM 5444 C CA . ARG B 1 145 ? 6.199 -0.46 -5.723 1 90.38 145 ARG B CA 1
ATOM 5445 C C . ARG B 1 145 ? 6.992 -0.211 -4.445 1 90.38 145 ARG B C 1
ATOM 5447 O O . ARG B 1 145 ? 7.355 0.929 -4.148 1 90.38 145 ARG B O 1
ATOM 5454 N N . ARG B 1 146 ? 7.238 -1.244 -3.715 1 91.12 146 ARG B N 1
ATOM 5455 C CA . ARG B 1 146 ? 8 -1.141 -2.477 1 91.12 146 ARG B CA 1
ATOM 5456 C C . ARG B 1 146 ? 9.43 -0.684 -2.75 1 91.12 146 ARG B C 1
ATOM 5458 O O . ARG B 1 146 ? 9.984 0.116 -1.994 1 91.12 146 ARG B O 1
ATOM 5465 N N . LEU B 1 147 ? 9.977 -1.234 -3.75 1 93.69 147 LEU B N 1
ATOM 5466 C CA . LEU B 1 147 ? 11.344 -0.845 -4.098 1 93.69 147 LEU B CA 1
ATOM 5467 C C . LEU B 1 147 ? 11.422 0.648 -4.395 1 93.69 147 LEU B C 1
ATOM 5469 O O . LEU B 1 147 ? 12.297 1.343 -3.883 1 93.69 147 LEU B O 1
ATOM 5473 N N . ARG B 1 148 ? 10.516 1.104 -5.176 1 92.5 148 ARG B N 1
ATOM 5474 C CA . ARG B 1 148 ? 10.516 2.516 -5.543 1 92.5 148 ARG B CA 1
ATOM 5475 C C . ARG B 1 148 ? 10.391 3.402 -4.305 1 92.5 148 ARG B C 1
ATOM 5477 O O . ARG B 1 148 ? 11.164 4.348 -4.137 1 92.5 148 ARG B O 1
ATOM 5484 N N . ALA B 1 149 ? 9.414 3.111 -3.514 1 90.56 149 ALA B N 1
ATOM 5485 C CA . ALA B 1 149 ? 9.203 3.881 -2.291 1 90.56 149 ALA B CA 1
ATOM 5486 C C . ALA B 1 149 ? 10.438 3.854 -1.403 1 90.56 149 ALA B C 1
ATOM 5488 O O . ALA B 1 149 ? 10.82 4.875 -0.828 1 90.56 149 ALA B O 1
ATOM 5489 N N . HIS B 1 150 ? 11.023 2.709 -1.333 1 92.31 150 HIS B N 1
ATOM 5490 C CA . HIS B 1 150 ? 12.203 2.533 -0.497 1 92.31 150 HIS B CA 1
ATOM 5491 C C . HIS B 1 150 ? 13.367 3.383 -0.998 1 92.31 150 HIS B C 1
ATOM 5493 O O . HIS B 1 150 ? 14.016 4.078 -0.214 1 92.31 150 HIS B O 1
ATOM 5499 N N . VAL B 1 151 ? 13.617 3.326 -2.27 1 94.69 151 VAL B N 1
ATOM 5500 C CA . VAL B 1 151 ? 14.734 4.059 -2.855 1 94.69 151 VAL B CA 1
ATOM 5501 C C . VAL B 1 151 ? 14.547 5.559 -2.629 1 94.69 151 VAL B C 1
ATOM 5503 O O . VAL B 1 151 ? 15.469 6.246 -2.184 1 94.69 151 VAL B O 1
ATOM 5506 N N . ILE B 1 152 ? 13.398 6.059 -2.863 1 92.75 152 ILE B N 1
ATOM 5507 C CA . ILE B 1 152 ? 13.117 7.477 -2.652 1 92.75 152 ILE B CA 1
ATOM 5508 C C . ILE B 1 152 ? 13.258 7.812 -1.169 1 92.75 152 ILE B C 1
ATOM 5510 O O . ILE B 1 152 ? 13.797 8.859 -0.811 1 92.75 152 ILE B O 1
ATOM 5514 N N . GLY B 1 153 ? 12.766 6.906 -0.343 1 90.62 153 GLY B N 1
ATOM 5515 C CA . GLY B 1 153 ? 12.93 7.094 1.089 1 90.62 153 GLY B CA 1
ATOM 5516 C C . GLY B 1 153 ? 14.383 7.23 1.508 1 90.62 153 GLY B C 1
ATOM 5517 O O . GLY B 1 153 ? 14.711 8.039 2.375 1 90.62 153 GLY B O 1
ATOM 5518 N N . GLN B 1 154 ? 15.234 6.441 0.921 1 93 154 GLN B N 1
ATOM 5519 C CA . GLN B 1 154 ? 16.656 6.512 1.225 1 93 154 GLN B CA 1
ATOM 5520 C C . GLN B 1 154 ? 17.25 7.844 0.768 1 93 154 GLN B C 1
ATOM 5522 O O . GLN B 1 154 ? 18.094 8.43 1.46 1 93 154 GLN B O 1
ATOM 5527 N N . LEU B 1 155 ? 16.859 8.328 -0.371 1 93.12 155 LEU B N 1
ATOM 5528 C CA . LEU B 1 155 ? 17.328 9.625 -0.857 1 93.12 155 LEU B CA 1
ATOM 5529 C C . LEU B 1 155 ? 16.859 10.75 0.065 1 93.12 155 LEU B C 1
ATOM 5531 O O . LEU B 1 155 ? 17.641 11.656 0.371 1 93.12 155 LEU B O 1
ATOM 5535 N N . GLU B 1 156 ? 15.594 10.633 0.51 1 89.94 156 GLU B N 1
ATOM 5536 C CA . GLU B 1 156 ? 15.07 11.617 1.458 1 89.94 156 GLU B CA 1
ATOM 5537 C C . GLU B 1 156 ? 15.906 11.641 2.738 1 89.94 156 GLU B C 1
ATOM 5539 O O . GLU B 1 156 ? 16.234 12.711 3.252 1 89.94 156 GLU B O 1
ATOM 5544 N N . HIS B 1 157 ? 16.25 10.477 3.148 1 89 157 HIS B N 1
ATOM 5545 C CA . HIS B 1 157 ? 17.031 10.359 4.383 1 89 157 HIS B CA 1
ATOM 5546 C C . HIS B 1 157 ? 18.438 10.883 4.199 1 89 157 HIS B C 1
ATOM 5548 O O . HIS B 1 157 ? 18.969 11.594 5.066 1 89 157 HIS B O 1
ATOM 5554 N N . ALA B 1 158 ? 19.016 10.547 3.148 1 92.56 158 ALA B N 1
ATOM 5555 C CA . ALA B 1 158 ? 20.391 10.961 2.861 1 92.56 158 ALA B CA 1
ATOM 5556 C C . ALA B 1 158 ? 20.484 12.477 2.74 1 92.56 158 ALA B C 1
ATOM 5558 O O . ALA B 1 158 ? 21.5 13.078 3.104 1 92.56 158 ALA B O 1
ATOM 5559 N N . GLN B 1 159 ? 19.453 13.094 2.256 1 89.31 159 GLN B N 1
ATOM 5560 C CA . GLN B 1 159 ? 19.406 14.539 2.053 1 89.31 159 GLN B CA 1
ATOM 5561 C C . GLN B 1 159 ? 19.484 15.281 3.381 1 89.31 159 GLN B C 1
ATOM 5563 O O . GLN B 1 159 ? 20.016 16.391 3.443 1 89.31 159 GLN B O 1
ATOM 5568 N N . ILE B 1 160 ? 19.078 14.617 4.461 1 85.88 160 ILE B N 1
ATOM 5569 C CA . ILE B 1 160 ? 18.875 15.406 5.676 1 85.88 160 ILE B CA 1
ATOM 5570 C C . ILE B 1 160 ? 19.812 14.914 6.77 1 85.88 160 ILE B C 1
ATOM 5572 O O . ILE B 1 160 ? 20.125 15.648 7.715 1 85.88 160 ILE B O 1
ATOM 5576 N N . THR B 1 161 ? 20.297 13.68 6.645 1 86 161 THR B N 1
ATOM 5577 C CA . THR B 1 161 ? 21.109 13.125 7.727 1 86 161 THR B CA 1
ATOM 5578 C C . THR B 1 161 ? 22.438 13.867 7.852 1 86 161 THR B C 1
ATOM 5580 O O . THR B 1 161 ? 23.031 14.266 6.844 1 86 161 THR B O 1
ATOM 5583 N N . ARG B 1 162 ? 22.844 14.023 9.133 1 83.19 162 ARG B N 1
ATOM 5584 C CA . ARG B 1 162 ? 24.125 14.664 9.406 1 83.19 162 ARG B CA 1
ATOM 5585 C C . ARG B 1 162 ? 25.172 13.641 9.797 1 83.19 162 ARG B C 1
ATOM 5587 O O . ARG B 1 162 ? 26.312 14 10.125 1 83.19 162 ARG B O 1
ATOM 5594 N N . LEU B 1 163 ? 24.844 12.406 9.742 1 84.25 163 LEU B N 1
ATOM 5595 C CA . LEU B 1 163 ? 25.766 11.32 10.07 1 84.25 163 LEU B CA 1
ATOM 5596 C C . LEU B 1 163 ? 26.312 10.664 8.812 1 84.25 163 LEU B C 1
ATOM 5598 O O . LEU B 1 163 ? 25.578 10.023 8.062 1 84.25 163 LEU B O 1
ATOM 5602 N N . PRO B 1 164 ? 27.562 10.773 8.648 1 91 164 PRO B N 1
ATOM 5603 C CA . PRO B 1 164 ? 28.156 10.266 7.41 1 91 164 PRO B CA 1
ATOM 5604 C C . PRO B 1 164 ? 27.938 8.766 7.215 1 91 164 PRO B C 1
ATOM 5606 O O . PRO B 1 164 ? 27.703 8.32 6.09 1 91 164 PRO B O 1
ATOM 5609 N N . GLU B 1 165 ? 28.016 8.008 8.289 1 87.38 165 GLU B N 1
ATOM 5610 C CA . GLU B 1 165 ? 27.844 6.559 8.172 1 87.38 165 GLU B CA 1
ATOM 5611 C C . GLU B 1 165 ? 26.422 6.203 7.734 1 87.38 165 GLU B C 1
ATOM 5613 O O . GLU B 1 165 ? 26.219 5.293 6.93 1 87.38 165 GLU B O 1
ATOM 5618 N N . VAL B 1 166 ? 25.516 6.961 8.273 1 86.94 166 VAL B N 1
ATOM 5619 C CA . VAL B 1 166 ? 24.125 6.742 7.918 1 86.94 166 VAL B CA 1
ATOM 5620 C C . VAL B 1 166 ? 23.891 7.148 6.465 1 86.94 166 VAL B C 1
ATOM 5622 O O . VAL B 1 166 ? 23.203 6.453 5.723 1 86.94 166 VAL B O 1
ATOM 5625 N N . LYS B 1 167 ? 24.484 8.281 6.07 1 93.19 167 LYS B N 1
ATOM 5626 C CA . LYS B 1 167 ? 24.359 8.75 4.691 1 93.19 167 LYS B CA 1
ATOM 5627 C C . LYS B 1 167 ? 24.938 7.738 3.711 1 93.19 167 LYS B C 1
ATOM 5629 O O . LYS B 1 167 ? 24.328 7.426 2.689 1 93.19 167 LYS B O 1
ATOM 5634 N N . ARG B 1 168 ? 26.078 7.191 4.07 1 95.38 168 ARG B N 1
ATOM 5635 C CA . ARG B 1 168 ? 26.719 6.191 3.227 1 95.38 168 ARG B CA 1
ATOM 5636 C C . ARG B 1 168 ? 25.844 4.957 3.064 1 95.38 168 ARG B C 1
ATOM 5638 O O . ARG B 1 168 ? 25.656 4.461 1.952 1 95.38 168 ARG B O 1
ATOM 5645 N N . GLY B 1 169 ? 25.312 4.465 4.129 1 94.5 169 GLY B N 1
ATOM 5646 C CA . GLY B 1 169 ? 24.422 3.311 4.07 1 94.5 169 GLY B CA 1
ATOM 5647 C C . GLY B 1 169 ? 23.172 3.564 3.26 1 94.5 169 GLY B C 1
ATOM 5648 O O . GLY B 1 169 ? 22.703 2.689 2.521 1 94.5 169 GLY B O 1
ATOM 5649 N N . ALA B 1 170 ? 22.625 4.766 3.426 1 94.5 170 ALA B N 1
ATOM 5650 C CA . ALA B 1 170 ? 21.406 5.133 2.713 1 94.5 170 ALA B CA 1
ATOM 5651 C C . ALA B 1 170 ? 21.656 5.23 1.21 1 94.5 170 ALA B C 1
ATOM 5653 O O . ALA B 1 170 ? 20.766 4.969 0.406 1 94.5 170 ALA B O 1
ATOM 5654 N N . LEU B 1 171 ? 22.953 5.574 0.845 1 97.88 171 LEU B N 1
ATOM 5655 C CA . LEU B 1 171 ? 23.266 5.836 -0.556 1 97.88 171 LEU B CA 1
ATOM 5656 C C . LEU B 1 171 ? 24 4.648 -1.181 1 97.88 171 LEU B C 1
ATOM 5658 O O . LEU B 1 171 ? 24.594 4.773 -2.25 1 97.88 171 LEU B O 1
ATOM 5662 N N . THR B 1 172 ? 23.969 3.504 -0.506 1 98.38 172 THR B N 1
ATOM 5663 C CA . THR B 1 172 ? 24.5 2.262 -1.054 1 98.38 172 THR B CA 1
ATOM 5664 C C . THR B 1 172 ? 23.375 1.281 -1.363 1 98.38 172 THR B C 1
ATOM 5666 O O . THR B 1 172 ? 22.609 0.905 -0.473 1 98.38 172 THR B O 1
ATOM 5669 N N . PHE B 1 173 ? 23.297 0.89 -2.598 1 98.56 173 PHE B N 1
ATOM 5670 C CA . PHE B 1 173 ? 22.234 0.026 -3.086 1 98.56 173 PHE B CA 1
ATOM 5671 C C . PHE B 1 173 ? 22.797 -1.291 -3.605 1 98.56 173 PHE B C 1
ATOM 5673 O O . PHE B 1 173 ? 23.625 -1.301 -4.516 1 98.56 173 PHE B O 1
ATOM 5680 N N . CYS B 1 174 ? 22.297 -2.395 -3.037 1 98.62 174 CYS B N 1
ATOM 5681 C CA . CYS B 1 174 ? 22.828 -3.705 -3.404 1 98.62 174 CYS B CA 1
ATOM 5682 C C . CYS B 1 174 ? 21.75 -4.555 -4.07 1 98.62 174 CYS B C 1
ATOM 5684 O O . CYS B 1 174 ? 20.625 -4.648 -3.566 1 98.62 174 CYS B O 1
ATOM 5686 N N . VAL B 1 175 ? 22.062 -5.098 -5.172 1 98.56 175 VAL B N 1
ATOM 5687 C CA . VAL B 1 175 ? 21.219 -6.078 -5.844 1 98.56 175 VAL B CA 1
ATOM 5688 C C . VAL B 1 175 ? 21.891 -7.445 -5.828 1 98.56 175 VAL B C 1
ATOM 5690 O O . VAL B 1 175 ? 23.031 -7.586 -6.297 1 98.56 175 VAL B O 1
ATOM 5693 N N . VAL B 1 176 ? 21.188 -8.43 -5.25 1 98.25 176 VAL B N 1
ATOM 5694 C CA . VAL B 1 176 ? 21.719 -9.789 -5.18 1 98.25 176 VAL B CA 1
ATOM 5695 C C . VAL B 1 176 ? 21.125 -10.625 -6.312 1 98.25 176 VAL B C 1
ATOM 5697 O O . VAL B 1 176 ? 19.922 -10.844 -6.371 1 98.25 176 VAL B O 1
ATOM 5700 N N . GLY B 1 177 ? 21.984 -11.148 -7.172 1 97.12 177 GLY B N 1
ATOM 5701 C CA . GLY B 1 177 ? 21.578 -11.891 -8.359 1 97.12 177 GLY B CA 1
ATOM 5702 C C . GLY B 1 177 ? 21.922 -11.164 -9.648 1 97.12 177 GLY B C 1
ATOM 5703 O O . GLY B 1 177 ? 21.484 -10.031 -9.859 1 97.12 177 GLY B O 1
ATOM 5704 N N . GLY B 1 178 ? 22.656 -11.812 -10.492 1 95.94 178 GLY B N 1
ATOM 5705 C CA . GLY B 1 178 ? 23.078 -11.219 -11.75 1 95.94 178 GLY B CA 1
ATOM 5706 C C . GLY B 1 178 ? 22.328 -11.766 -12.953 1 95.94 178 GLY B C 1
ATOM 5707 O O . GLY B 1 178 ? 22.844 -11.75 -14.07 1 95.94 178 GLY B O 1
ATOM 5708 N N . GLY B 1 179 ? 21.172 -12.344 -12.734 1 93.44 179 GLY B N 1
ATOM 5709 C CA . GLY B 1 179 ? 20.312 -12.758 -13.828 1 93.44 179 GLY B CA 1
ATOM 5710 C C . GLY B 1 179 ? 19.562 -11.609 -14.469 1 93.44 179 GLY B C 1
ATOM 5711 O O . GLY B 1 179 ? 19.859 -10.445 -14.203 1 93.44 179 GLY B O 1
ATOM 5712 N N . PHE B 1 180 ? 18.594 -11.922 -15.305 1 91.12 180 PHE B N 1
ATOM 5713 C CA . PHE B 1 180 ? 17.828 -10.906 -16.031 1 91.12 180 PHE B CA 1
ATOM 5714 C C . PHE B 1 180 ? 17.156 -9.945 -15.07 1 91.12 180 PHE B C 1
ATOM 5716 O O . PHE B 1 180 ? 17.297 -8.727 -15.188 1 91.12 180 PHE B O 1
ATOM 5723 N N . SER B 1 181 ? 16.422 -10.477 -14.102 1 92.75 181 SER B N 1
ATOM 5724 C CA . SER B 1 181 ? 15.695 -9.656 -13.141 1 92.75 181 SER B CA 1
ATOM 5725 C C . SER B 1 181 ? 16.641 -8.734 -12.375 1 92.75 181 SER B C 1
ATOM 5727 O O . SER B 1 181 ? 16.359 -7.543 -12.219 1 92.75 181 SER B O 1
ATOM 5729 N N . GLY B 1 182 ? 17.75 -9.297 -11.945 1 96.44 182 GLY B N 1
ATOM 5730 C CA . GLY B 1 182 ? 18.703 -8.516 -11.172 1 96.44 182 GLY B CA 1
ATOM 5731 C C . GLY B 1 182 ? 19.344 -7.398 -11.969 1 96.44 182 GLY B C 1
ATOM 5732 O O . GLY B 1 182 ? 19.406 -6.258 -11.508 1 96.44 182 GLY B O 1
ATOM 5733 N N . ILE B 1 183 ? 19.781 -7.703 -13.141 1 96.31 183 ILE B N 1
ATOM 5734 C CA . ILE B 1 183 ? 20.5 -6.746 -13.977 1 96.31 183 ILE B CA 1
ATOM 5735 C C . ILE B 1 183 ? 19.547 -5.641 -14.43 1 96.31 183 ILE B C 1
ATOM 5737 O O . ILE B 1 183 ? 19.906 -4.461 -14.414 1 96.31 183 ILE B O 1
ATOM 5741 N N . GLU B 1 184 ? 18.375 -6.031 -14.805 1 95.06 184 GLU B N 1
ATOM 5742 C CA . GLU B 1 184 ? 17.391 -5.031 -15.211 1 95.06 184 GLU B CA 1
ATOM 5743 C C . GLU B 1 184 ? 17 -4.137 -14.039 1 95.06 184 GLU B C 1
ATOM 5745 O O . GLU B 1 184 ? 16.844 -2.924 -14.203 1 95.06 184 GLU B O 1
ATOM 5750 N N . THR B 1 185 ? 16.828 -4.699 -12.891 1 96.75 185 THR B N 1
ATOM 5751 C CA . THR B 1 185 ? 16.5 -3.936 -11.695 1 96.75 185 THR B CA 1
ATOM 5752 C C . THR B 1 185 ? 17.609 -2.951 -11.352 1 96.75 185 THR B C 1
ATOM 5754 O O . THR B 1 185 ? 17.344 -1.774 -11.094 1 96.75 185 THR B O 1
ATOM 5757 N N . ALA B 1 186 ? 18.812 -3.455 -11.367 1 97.44 186 ALA B N 1
ATOM 5758 C CA . ALA B 1 186 ? 19.953 -2.598 -11.062 1 97.44 186 ALA B CA 1
ATOM 5759 C C . ALA B 1 186 ? 20.047 -1.425 -12.039 1 97.44 186 ALA B C 1
ATOM 5761 O O . ALA B 1 186 ? 20.219 -0.278 -11.625 1 97.44 186 ALA B O 1
ATOM 5762 N N . GLY B 1 187 ? 19.922 -1.743 -13.305 1 95.38 187 GLY B N 1
ATOM 5763 C CA . GLY B 1 187 ? 19.969 -0.702 -14.32 1 95.38 187 GLY B CA 1
ATOM 5764 C C . GLY B 1 187 ? 18.891 0.355 -14.148 1 95.38 187 GLY B C 1
ATOM 5765 O O . GLY B 1 187 ? 19.188 1.553 -14.164 1 95.38 187 GLY B O 1
ATOM 5766 N N . GLU B 1 188 ? 17.672 -0.039 -13.992 1 93.81 188 GLU B N 1
ATOM 5767 C CA . GLU B 1 188 ? 16.547 0.877 -13.836 1 93.81 188 GLU B CA 1
ATOM 5768 C C . GLU B 1 188 ? 16.656 1.674 -12.539 1 93.81 188 GLU B C 1
ATOM 5770 O O . GLU B 1 188 ? 16.328 2.861 -12.508 1 93.81 188 GLU B O 1
ATOM 5775 N N . MET B 1 189 ? 17.078 1.002 -11.523 1 95.06 189 MET B N 1
ATOM 5776 C CA . MET B 1 189 ? 17.266 1.684 -10.242 1 95.06 189 MET B CA 1
ATOM 5777 C C . MET B 1 189 ? 18.312 2.791 -10.367 1 95.06 189 MET B C 1
ATOM 5779 O O . MET B 1 189 ? 18.125 3.889 -9.844 1 95.06 189 MET B O 1
ATOM 5783 N N . LYS B 1 190 ? 19.406 2.492 -11.008 1 96.19 190 LYS B N 1
ATOM 5784 C CA . LYS B 1 190 ? 20.453 3.482 -11.234 1 96.19 190 LYS B CA 1
ATOM 5785 C C . LYS B 1 190 ? 19.922 4.691 -12 1 96.19 190 LYS B C 1
ATOM 5787 O O . LYS B 1 190 ? 20.234 5.832 -11.664 1 96.19 190 LYS B O 1
ATOM 5792 N N . ASP B 1 191 ? 19.109 4.43 -12.977 1 93.12 191 ASP B N 1
ATOM 5793 C CA . ASP B 1 191 ? 18.469 5.508 -13.734 1 93.12 191 ASP B CA 1
ATOM 5794 C C . ASP B 1 191 ? 17.609 6.379 -12.828 1 93.12 191 ASP B C 1
ATOM 5796 O O . ASP B 1 191 ? 17.672 7.609 -12.898 1 93.12 191 ASP B O 1
ATOM 5800 N N . LEU B 1 192 ? 16.797 5.754 -12.016 1 92.19 192 LEU B N 1
ATOM 5801 C CA . LEU B 1 192 ? 15.938 6.477 -11.094 1 92.19 192 LEU B CA 1
ATOM 5802 C C . LEU B 1 192 ? 16.75 7.375 -10.172 1 92.19 192 LEU B C 1
ATOM 5804 O O . LEU B 1 192 ? 16.453 8.562 -10.023 1 92.19 192 LEU B O 1
ATOM 5808 N N . ILE B 1 193 ? 17.781 6.812 -9.617 1 94.81 193 ILE B N 1
ATOM 5809 C CA . ILE B 1 193 ? 18.609 7.535 -8.648 1 94.81 193 ILE B CA 1
ATOM 5810 C C . ILE B 1 193 ? 19.297 8.719 -9.336 1 94.81 193 ILE B C 1
ATOM 5812 O O . ILE B 1 193 ? 19.172 9.859 -8.883 1 94.81 193 ILE B O 1
ATOM 5816 N N . ASP B 1 194 ? 19.953 8.461 -10.461 1 93.62 194 ASP B N 1
ATOM 5817 C CA . ASP B 1 194 ? 20.703 9.5 -11.164 1 93.62 194 ASP B CA 1
ATOM 5818 C C . ASP B 1 194 ? 19.797 10.664 -11.555 1 93.62 194 ASP B C 1
ATOM 5820 O O . ASP B 1 194 ? 20.172 11.828 -11.383 1 93.62 194 ASP B O 1
ATOM 5824 N N . ARG B 1 195 ? 18.672 10.375 -11.984 1 90.88 195 ARG B N 1
ATOM 5825 C CA . ARG B 1 195 ? 17.766 11.398 -12.477 1 90.88 195 ARG B CA 1
ATOM 5826 C C . ARG B 1 195 ? 17.078 12.133 -11.328 1 90.88 195 ARG B C 1
ATOM 5828 O O . ARG B 1 195 ? 16.5 13.203 -11.523 1 90.88 195 ARG B O 1
ATOM 5835 N N . SER B 1 196 ? 17.078 11.555 -10.164 1 91.38 196 SER B N 1
ATOM 5836 C CA . SER B 1 196 ? 16.422 12.148 -9.008 1 91.38 196 SER B CA 1
ATOM 5837 C C . SER B 1 196 ? 17.359 13.094 -8.258 1 91.38 196 SER B C 1
ATOM 5839 O O . SER B 1 196 ? 16.906 13.93 -7.477 1 91.38 196 SER B O 1
ATOM 5841 N N . LEU B 1 197 ? 18.672 13.023 -8.484 1 93 197 LEU B N 1
ATOM 5842 C CA . LEU B 1 197 ? 19.656 13.695 -7.652 1 93 197 LEU B CA 1
ATOM 5843 C C . LEU B 1 197 ? 19.531 15.211 -7.781 1 93 197 LEU B C 1
ATOM 5845 O O . LEU B 1 197 ? 19.922 15.953 -6.871 1 93 197 LEU B O 1
ATOM 5849 N N . LYS B 1 198 ? 19 15.734 -8.875 1 89.88 198 LYS B N 1
ATOM 5850 C CA . LYS B 1 198 ? 18.812 17.172 -9.055 1 89.88 198 LYS B CA 1
ATOM 5851 C C . LYS B 1 198 ? 17.875 17.75 -7.988 1 89.88 198 LYS B C 1
ATOM 5853 O O . LYS B 1 198 ? 17.953 18.922 -7.652 1 89.88 198 LYS B O 1
ATOM 5858 N N . PHE B 1 199 ? 17.047 16.922 -7.41 1 89.81 199 PHE B N 1
ATOM 5859 C CA . PHE B 1 199 ? 16.094 17.375 -6.398 1 89.81 199 PHE B CA 1
ATOM 5860 C C . PHE B 1 199 ? 16.688 17.234 -5 1 89.81 199 PHE B C 1
ATOM 5862 O O . PHE B 1 199 ? 16.062 17.625 -4.012 1 89.81 199 PHE B O 1
ATOM 5869 N N . TYR B 1 200 ? 17.875 16.656 -4.898 1 92 200 TYR B N 1
ATOM 5870 C CA . TYR B 1 200 ? 18.562 16.438 -3.629 1 92 200 TYR B CA 1
ATOM 5871 C C . TYR B 1 200 ? 19.938 17.094 -3.643 1 92 200 TYR B C 1
ATOM 5873 O O . TYR B 1 200 ? 20.953 16.406 -3.729 1 92 200 TYR B O 1
ATOM 5881 N N . PRO B 1 201 ? 19.984 18.344 -3.441 1 90.62 201 PRO B N 1
ATOM 5882 C CA . PRO B 1 201 ? 21.219 19.109 -3.633 1 90.62 201 PRO B CA 1
ATOM 5883 C C . PRO B 1 201 ? 22.312 18.719 -2.637 1 90.62 201 PRO B C 1
ATOM 5885 O O . PRO B 1 201 ? 23.5 18.969 -2.887 1 90.62 201 PRO B O 1
ATOM 5888 N N . ASP B 1 202 ? 21.938 18.141 -1.571 1 92.06 202 ASP B N 1
ATOM 5889 C CA . ASP B 1 202 ? 22.938 17.828 -0.56 1 92.06 202 ASP B CA 1
ATOM 5890 C C . ASP B 1 202 ? 23.516 16.438 -0.78 1 92.06 202 ASP B C 1
ATOM 5892 O O . ASP B 1 202 ? 24.25 15.914 0.07 1 92.06 202 ASP B O 1
ATOM 5896 N N . ILE B 1 203 ? 23.203 15.805 -1.872 1 95.31 203 ILE B N 1
ATOM 5897 C CA . ILE B 1 203 ? 23.766 14.508 -2.229 1 95.31 203 ILE B CA 1
ATOM 5898 C C . ILE B 1 203 ? 24.688 14.672 -3.439 1 95.31 203 ILE B C 1
ATOM 5900 O O . ILE B 1 203 ? 24.234 15.023 -4.527 1 95.31 203 ILE B O 1
ATOM 5904 N N . ASP B 1 204 ? 25.938 14.445 -3.244 1 96.44 204 ASP B N 1
ATOM 5905 C CA . ASP B 1 204 ? 26.875 14.398 -4.363 1 96.44 204 ASP B CA 1
ATOM 5906 C C . ASP B 1 204 ? 26.75 13.078 -5.129 1 96.44 204 ASP B C 1
ATOM 5908 O O . ASP B 1 204 ? 26.75 12.008 -4.527 1 96.44 204 ASP B O 1
ATOM 5912 N N . PRO B 1 205 ? 26.609 13.164 -6.402 1 95.5 205 PRO B N 1
ATOM 5913 C CA . PRO B 1 205 ? 26.453 11.938 -7.191 1 95.5 205 PRO B CA 1
ATOM 5914 C C . PRO B 1 205 ? 27.547 10.906 -6.898 1 95.5 205 PRO B C 1
ATOM 5916 O O . PRO B 1 205 ? 27.281 9.703 -6.992 1 95.5 205 PRO B O 1
ATOM 5919 N N . SER B 1 206 ? 28.703 11.336 -6.535 1 96.06 206 SER B N 1
ATOM 5920 C CA . SER B 1 206 ? 29.812 10.43 -6.27 1 96.06 206 SER B CA 1
ATOM 5921 C C . SER B 1 206 ? 29.594 9.641 -4.984 1 96.06 206 SER B C 1
ATOM 5923 O O . SER B 1 206 ? 30.266 8.648 -4.73 1 96.06 206 SER B O 1
ATOM 5925 N N . GLU B 1 207 ? 28.625 10.078 -4.195 1 96.88 207 GLU B N 1
ATOM 5926 C CA . GLU B 1 207 ? 28.344 9.398 -2.936 1 96.88 207 GLU B CA 1
ATOM 5927 C C . GLU B 1 207 ? 27.469 8.164 -3.16 1 96.88 207 GLU B C 1
ATOM 5929 O O . GLU B 1 207 ? 27.344 7.316 -2.275 1 96.88 207 GLU B O 1
ATOM 5934 N N . VAL B 1 208 ? 26.844 8.078 -4.316 1 97.81 208 VAL B N 1
ATOM 5935 C CA . VAL B 1 208 ? 25.922 6.98 -4.609 1 97.81 208 VAL B CA 1
ATOM 5936 C C . VAL B 1 208 ? 26.719 5.746 -5.035 1 97.81 208 VAL B C 1
ATOM 5938 O O . VAL B 1 208 ? 27.547 5.82 -5.938 1 97.81 208 VAL B O 1
ATOM 5941 N N . ARG B 1 209 ? 26.469 4.688 -4.379 1 98.19 209 ARG B N 1
ATOM 5942 C CA . ARG B 1 209 ? 27.125 3.42 -4.691 1 98.19 209 ARG B CA 1
ATOM 5943 C C . ARG B 1 209 ? 26.094 2.357 -5.066 1 98.19 209 ARG B C 1
ATOM 5945 O O . ARG B 1 209 ? 25.125 2.137 -4.336 1 98.19 209 ARG B O 1
ATOM 5952 N N . MET B 1 210 ? 26.25 1.716 -6.223 1 98.06 210 MET B N 1
ATOM 5953 C CA . MET B 1 210 ? 25.422 0.605 -6.684 1 98.06 210 MET B CA 1
ATOM 5954 C C . MET B 1 210 ? 26.25 -0.655 -6.875 1 98.06 210 MET B C 1
ATOM 5956 O O . MET B 1 210 ? 27.281 -0.624 -7.555 1 98.06 210 MET B O 1
ATOM 5960 N N . ILE B 1 211 ? 25.766 -1.773 -6.277 1 98.62 211 ILE B N 1
ATOM 5961 C CA . ILE B 1 211 ? 26.531 -3.006 -6.293 1 98.62 211 ILE B CA 1
ATOM 5962 C C . ILE B 1 211 ? 25.656 -4.172 -6.723 1 98.62 211 ILE B C 1
ATOM 5964 O O . ILE B 1 211 ? 24.547 -4.344 -6.207 1 98.62 211 ILE B O 1
ATOM 5968 N N . VAL B 1 212 ? 26.078 -4.914 -7.66 1 98.5 212 VAL B N 1
ATOM 5969 C CA . VAL B 1 212 ? 25.484 -6.195 -8.008 1 98.5 212 VAL B CA 1
ATOM 5970 C C . VAL B 1 212 ? 26.359 -7.336 -7.5 1 98.5 212 VAL B C 1
ATOM 5972 O O . VAL B 1 212 ? 27.547 -7.383 -7.793 1 98.5 212 VAL B O 1
ATOM 5975 N N . VAL B 1 213 ? 25.75 -8.195 -6.73 1 98.25 213 VAL B N 1
ATOM 5976 C CA . VAL B 1 213 ? 26.438 -9.375 -6.203 1 98.25 213 VAL B CA 1
ATOM 5977 C C . VAL B 1 213 ? 25.938 -10.625 -6.922 1 98.25 213 VAL B C 1
ATOM 5979 O O . VAL B 1 213 ? 24.734 -10.898 -6.945 1 98.25 213 VAL B O 1
ATOM 5982 N N . GLU B 1 214 ? 26.859 -11.344 -7.469 1 97.69 214 GLU B N 1
ATOM 5983 C CA . GLU B 1 214 ? 26.531 -12.547 -8.219 1 97.69 214 GLU B CA 1
ATOM 5984 C C . GLU B 1 214 ? 27.453 -13.695 -7.852 1 97.69 214 GLU B C 1
ATOM 5986 O O . GLU B 1 214 ? 28.688 -13.547 -7.887 1 97.69 214 GLU B O 1
ATOM 5991 N N . PHE B 1 215 ? 26.828 -14.805 -7.492 1 95.62 215 PHE B N 1
ATOM 5992 C CA . PHE B 1 215 ? 27.594 -15.977 -7.066 1 95.62 215 PHE B CA 1
ATOM 5993 C C . PHE B 1 215 ? 28.391 -16.547 -8.227 1 95.62 215 PHE B C 1
ATOM 5995 O O . PHE B 1 215 ? 29.516 -17.016 -8.047 1 95.62 215 PHE B O 1
ATOM 6002 N N . ALA B 1 216 ? 27.859 -16.609 -9.391 1 95.12 216 ALA B N 1
ATOM 6003 C CA . ALA B 1 216 ? 28.5 -17.156 -10.578 1 95.12 216 ALA B CA 1
ATOM 6004 C C . ALA B 1 216 ? 29.641 -16.25 -11.047 1 95.12 216 ALA B C 1
ATOM 6006 O O . ALA B 1 216 ? 29.844 -15.156 -10.516 1 95.12 216 ALA B O 1
ATOM 6007 N N . ASP B 1 217 ? 30.359 -16.719 -12.062 1 95.75 217 ASP B N 1
ATOM 6008 C CA . ASP B 1 217 ? 31.531 -16 -12.547 1 95.75 217 ASP B CA 1
ATOM 6009 C C . ASP B 1 217 ? 31.156 -15.023 -13.656 1 95.75 217 ASP B C 1
ATOM 6011 O O . ASP B 1 217 ? 32.031 -14.328 -14.195 1 95.75 217 ASP B O 1
ATOM 6015 N N . ARG B 1 218 ? 29.938 -14.969 -13.977 1 95.81 218 ARG B N 1
ATOM 6016 C CA . ARG B 1 218 ? 29.453 -14 -14.953 1 95.81 218 ARG B CA 1
ATOM 6017 C C . ARG B 1 218 ? 27.984 -13.664 -14.703 1 95.81 218 ARG B C 1
ATOM 6019 O O . ARG B 1 218 ? 27.266 -14.438 -14.062 1 95.81 218 ARG B O 1
ATOM 6026 N N . ILE B 1 219 ? 27.531 -12.492 -15.219 1 96.12 219 ILE B N 1
ATOM 6027 C CA . ILE B 1 219 ? 26.109 -12.141 -15.18 1 96.12 219 ILE B CA 1
ATOM 6028 C C . ILE B 1 219 ? 25.422 -12.633 -16.438 1 96.12 219 ILE B C 1
ATOM 6030 O O . ILE B 1 219 ? 26.078 -12.992 -17.422 1 96.12 219 ILE B O 1
ATOM 6034 N N . LEU B 1 220 ? 24.125 -12.734 -16.438 1 93 220 LEU B N 1
ATOM 6035 C CA . LEU B 1 220 ? 23.312 -13.125 -17.578 1 93 220 LEU B CA 1
ATOM 6036 C C . LEU B 1 220 ? 23.812 -14.438 -18.172 1 93 220 LEU B C 1
ATOM 6038 O O . LEU B 1 220 ? 24.078 -14.516 -19.375 1 93 220 LEU B O 1
ATOM 6042 N N . GLY B 1 221 ? 23.828 -15.422 -17.375 1 87 221 GLY B N 1
ATOM 6043 C CA . GLY B 1 221 ? 24.375 -16.719 -17.734 1 87 221 GLY B CA 1
ATOM 6044 C C . GLY B 1 221 ? 23.656 -17.359 -18.906 1 87 221 GLY B C 1
ATOM 6045 O O . GLY B 1 221 ? 24.234 -18.203 -19.594 1 87 221 GLY B O 1
ATOM 6046 N N . GLU B 1 222 ? 22.484 -16.984 -19.219 1 80.75 222 GLU B N 1
ATOM 6047 C CA . GLU B 1 222 ? 21.688 -17.562 -20.297 1 80.75 222 GLU B CA 1
ATOM 6048 C C . GLU B 1 222 ? 22.062 -16.953 -21.641 1 80.75 222 GLU B C 1
ATOM 6050 O O . GLU B 1 222 ? 21.688 -17.484 -22.688 1 80.75 222 GLU B O 1
ATOM 6055 N N . MET B 1 223 ? 22.891 -15.906 -21.609 1 87.94 223 MET B N 1
ATOM 6056 C CA . MET B 1 223 ? 23.297 -15.242 -22.844 1 87.94 223 MET B CA 1
ATOM 6057 C C . MET B 1 223 ? 24.719 -15.656 -23.234 1 87.94 223 MET B C 1
ATOM 6059 O O . MET B 1 223 ? 25.391 -16.359 -22.484 1 87.94 223 MET B O 1
ATOM 6063 N N . SER B 1 224 ? 25.094 -15.266 -24.484 1 89.75 224 SER B N 1
ATOM 6064 C CA . SER B 1 224 ? 26.453 -15.555 -24.922 1 89.75 224 SER B CA 1
ATOM 6065 C C . SER B 1 224 ? 27.469 -14.828 -24.062 1 89.75 224 SER B C 1
ATOM 6067 O O . SER B 1 224 ? 27.156 -13.82 -23.438 1 89.75 224 SER B O 1
ATOM 6069 N N . GLN B 1 225 ? 28.656 -15.438 -24.078 1 92.5 225 GLN B N 1
ATOM 6070 C CA . GLN B 1 225 ? 29.734 -14.836 -23.297 1 92.5 225 GLN B CA 1
ATOM 6071 C C . GLN B 1 225 ? 30.016 -13.406 -23.75 1 92.5 225 GLN B C 1
ATOM 6073 O O . GLN B 1 225 ? 30.266 -12.523 -22.938 1 92.5 225 GLN B O 1
ATOM 6078 N N . GLY B 1 226 ? 29.969 -13.234 -25.016 1 93.12 226 GLY B N 1
ATOM 6079 C CA . GLY B 1 226 ? 30.203 -11.898 -25.547 1 93.12 226 GLY B CA 1
ATOM 6080 C C . GLY B 1 226 ? 29.203 -10.875 -25.078 1 93.12 226 GLY B C 1
ATOM 6081 O O . GLY B 1 226 ? 29.562 -9.75 -24.719 1 93.12 226 GLY B O 1
ATOM 6082 N N . LEU B 1 227 ? 28.016 -11.242 -25.078 1 93.31 227 LEU B N 1
ATOM 6083 C CA . LEU B 1 227 ? 26.953 -10.344 -24.625 1 93.31 227 LEU B CA 1
ATOM 6084 C C . LEU B 1 227 ? 27.062 -10.094 -23.125 1 93.31 227 LEU B C 1
ATOM 6086 O O . LEU B 1 227 ? 26.844 -8.969 -22.672 1 93.31 227 LEU B O 1
ATOM 6090 N N . ALA B 1 228 ? 27.375 -11.086 -22.422 1 94.81 228 ALA B N 1
ATOM 6091 C CA . ALA B 1 228 ? 27.547 -10.953 -20.984 1 94.81 228 ALA B CA 1
ATOM 6092 C C . ALA B 1 228 ? 28.703 -10.008 -20.656 1 94.81 228 ALA B C 1
ATOM 6094 O O . ALA B 1 228 ? 28.594 -9.18 -19.75 1 94.81 228 ALA B O 1
ATOM 6095 N N . ASP B 1 229 ? 29.75 -10.18 -21.375 1 95.88 229 ASP B N 1
ATOM 6096 C CA . ASP B 1 229 ? 30.906 -9.312 -21.188 1 95.88 229 ASP B CA 1
ATOM 6097 C C . ASP B 1 229 ? 30.562 -7.855 -21.5 1 95.88 229 ASP B C 1
ATOM 6099 O O . ASP B 1 229 ? 30.984 -6.945 -20.781 1 95.88 229 ASP B O 1
ATOM 6103 N N . TYR B 1 230 ? 29.875 -7.719 -22.547 1 95.69 230 TYR B N 1
ATOM 6104 C CA . TYR B 1 230 ? 29.438 -6.375 -22.891 1 95.69 230 TYR B CA 1
ATOM 6105 C C . TYR B 1 230 ? 28.562 -5.777 -21.797 1 95.69 230 TYR B C 1
ATOM 6107 O O . TYR B 1 230 ? 28.734 -4.609 -21.438 1 95.69 230 TYR B O 1
ATOM 6115 N N . ALA B 1 231 ? 27.625 -6.523 -21.328 1 96.38 231 ALA B N 1
ATOM 6116 C CA . ALA B 1 231 ? 26.75 -6.059 -20.266 1 96.38 231 ALA B CA 1
ATOM 6117 C C . ALA B 1 231 ? 27.547 -5.648 -19.016 1 96.38 231 ALA B C 1
ATOM 6119 O O . ALA B 1 231 ? 27.297 -4.59 -18.438 1 96.38 231 ALA B O 1
ATOM 6120 N N . THR B 1 232 ? 28.5 -6.453 -18.688 1 97.31 232 THR B N 1
ATOM 6121 C CA . THR B 1 232 ? 29.328 -6.18 -17.516 1 97.31 232 THR B CA 1
ATOM 6122 C C . THR B 1 232 ? 30.094 -4.871 -17.703 1 97.31 232 THR B C 1
ATOM 6124 O O . THR B 1 232 ? 30.109 -4.027 -16.797 1 97.31 232 THR B O 1
ATOM 6127 N N . ARG B 1 233 ? 30.688 -4.715 -18.797 1 96.69 233 ARG B N 1
ATOM 6128 C CA . ARG B 1 233 ? 31.453 -3.504 -19.078 1 96.69 233 ARG B CA 1
ATOM 6129 C C . ARG B 1 233 ? 30.547 -2.27 -19.047 1 96.69 233 ARG B C 1
ATOM 6131 O O . ARG B 1 233 ? 30.938 -1.238 -18.484 1 96.69 233 ARG B O 1
ATOM 6138 N N . THR B 1 234 ? 29.438 -2.42 -19.625 1 96.12 234 THR B N 1
ATOM 6139 C CA . THR B 1 234 ? 28.484 -1.312 -19.688 1 96.12 234 THR B CA 1
ATOM 6140 C C . THR B 1 234 ? 28.031 -0.899 -18.297 1 96.12 234 THR B C 1
ATOM 6142 O O . THR B 1 234 ? 27.953 0.293 -17.984 1 96.12 234 THR B O 1
ATOM 6145 N N . LEU B 1 235 ? 27.703 -1.839 -17.453 1 97.06 235 LEU B N 1
ATOM 6146 C CA . LEU B 1 235 ? 27.297 -1.554 -16.094 1 97.06 235 LEU B CA 1
ATOM 6147 C C . LEU B 1 235 ? 28.406 -0.867 -15.312 1 97.06 235 LEU B C 1
ATOM 6149 O O . LEU B 1 235 ? 28.172 0.113 -14.609 1 97.06 235 LEU B O 1
ATOM 6153 N N . ARG B 1 236 ? 29.625 -1.33 -15.516 1 97 236 ARG B N 1
ATOM 6154 C CA . ARG B 1 236 ? 30.766 -0.746 -14.82 1 97 236 ARG B CA 1
ATOM 6155 C C . ARG B 1 236 ? 31.016 0.686 -15.281 1 97 236 ARG B C 1
ATOM 6157 O O . ARG B 1 236 ? 31.328 1.559 -14.477 1 97 236 ARG B O 1
ATOM 6164 N N . GLU B 1 237 ? 30.859 0.914 -16.516 1 96 237 GLU B N 1
ATOM 6165 C CA . GLU B 1 237 ? 31.031 2.256 -17.062 1 96 237 GLU B CA 1
ATOM 6166 C C . GLU B 1 237 ? 30 3.223 -16.469 1 96 237 GLU B C 1
ATOM 6168 O O . GLU B 1 237 ? 30.266 4.422 -16.344 1 96 237 GLU B O 1
ATOM 6173 N N . ARG B 1 238 ? 28.906 2.686 -16.031 1 94.94 238 ARG B N 1
ATOM 6174 C CA . ARG B 1 238 ? 27.844 3.498 -15.453 1 94.94 238 ARG B CA 1
ATOM 6175 C C . ARG B 1 238 ? 28.031 3.656 -13.953 1 94.94 238 ARG B C 1
ATOM 6177 O O . ARG B 1 238 ? 27.203 4.262 -13.273 1 94.94 238 ARG B O 1
ATOM 6184 N N . GLY B 1 239 ? 29.031 3.076 -13.461 1 95 239 GLY B N 1
ATOM 6185 C CA . GLY B 1 239 ? 29.328 3.221 -12.047 1 95 239 GLY B CA 1
ATOM 6186 C C . GLY B 1 239 ? 28.719 2.129 -11.195 1 95 239 GLY B C 1
ATOM 6187 O O . GLY B 1 239 ? 28.609 2.275 -9.977 1 95 239 GLY B O 1
ATOM 6188 N N . ILE B 1 240 ? 28.266 1.056 -11.758 1 97.75 240 ILE B N 1
ATOM 6189 C CA . ILE B 1 240 ? 27.719 -0.07 -11.008 1 97.75 240 ILE B CA 1
ATOM 6190 C C . ILE B 1 240 ? 28.812 -1.103 -10.742 1 97.75 240 ILE B C 1
ATOM 6192 O O . ILE B 1 240 ? 29.438 -1.605 -11.68 1 97.75 240 ILE B O 1
ATOM 6196 N N . GLU B 1 241 ? 29.062 -1.326 -9.508 1 98.31 241 GLU B N 1
ATOM 6197 C CA . GLU B 1 241 ? 30.016 -2.367 -9.133 1 98.31 241 GLU B CA 1
ATOM 6198 C C . GLU B 1 241 ? 29.422 -3.758 -9.352 1 98.31 241 GLU B C 1
ATOM 6200 O O . GLU B 1 241 ? 28.312 -4.043 -8.914 1 98.31 241 GLU B O 1
ATOM 6205 N N . VAL B 1 242 ? 30.188 -4.539 -10.102 1 98.38 242 VAL B N 1
ATOM 6206 C CA . VAL B 1 242 ? 29.75 -5.918 -10.328 1 98.38 242 VAL B CA 1
ATOM 6207 C C . VAL B 1 242 ? 30.719 -6.879 -9.641 1 98.38 242 VAL B C 1
ATOM 6209 O O . VAL B 1 242 ? 31.859 -7.031 -10.07 1 98.38 242 VAL B O 1
ATOM 6212 N N . LYS B 1 243 ? 30.234 -7.516 -8.609 1 98.25 243 LYS B N 1
ATOM 6213 C CA . LYS B 1 243 ? 31.031 -8.477 -7.863 1 98.25 243 LYS B CA 1
ATOM 6214 C C . LYS B 1 243 ? 30.672 -9.914 -8.25 1 98.25 243 LYS B C 1
ATOM 6216 O O . LYS B 1 243 ? 29.672 -10.461 -7.773 1 98.25 243 LYS B O 1
ATOM 6221 N N . LEU B 1 244 ? 31.562 -10.531 -8.961 1 97.62 244 LEU B N 1
ATOM 6222 C CA . LEU B 1 244 ? 31.359 -11.891 -9.438 1 97.62 244 LEU B CA 1
ATOM 6223 C C . LEU B 1 244 ? 32 -12.898 -8.492 1 97.62 244 LEU B C 1
ATOM 6225 O O . LEU B 1 244 ? 32.844 -12.531 -7.668 1 97.62 244 LEU B O 1
ATOM 6229 N N . GLY B 1 245 ? 31.562 -14.156 -8.57 1 97 245 GLY B N 1
ATOM 6230 C CA . GLY B 1 245 ? 32.094 -15.164 -7.664 1 97 245 GLY B CA 1
ATOM 6231 C C . GLY B 1 245 ? 31.844 -14.844 -6.203 1 97 245 GLY B C 1
ATOM 6232 O O . GLY B 1 245 ? 32.656 -15.203 -5.34 1 97 245 GLY B O 1
ATOM 6233 N N . THR B 1 246 ? 30.828 -14.133 -5.914 1 96.88 246 THR B N 1
ATOM 6234 C CA . THR B 1 246 ? 30.547 -13.617 -4.582 1 96.88 246 THR B CA 1
ATOM 6235 C C . THR B 1 246 ? 29.094 -13.883 -4.195 1 96.88 246 THR B C 1
ATOM 6237 O O . THR B 1 246 ? 28.172 -13.477 -4.906 1 96.88 246 THR B O 1
ATOM 6240 N N . GLY B 1 247 ? 28.891 -14.57 -3.098 1 96.19 247 GLY B N 1
ATOM 6241 C CA . GLY B 1 247 ? 27.547 -14.805 -2.57 1 96.19 247 GLY B CA 1
ATOM 6242 C C . GLY B 1 247 ? 27.25 -13.977 -1.34 1 96.19 247 GLY B C 1
ATOM 6243 O O . GLY B 1 247 ? 27.969 -13.039 -1.017 1 96.19 247 GLY B O 1
ATOM 6244 N N . VAL B 1 248 ? 26.047 -14.195 -0.778 1 96.25 248 VAL B N 1
ATOM 6245 C CA . VAL B 1 248 ? 25.625 -13.523 0.447 1 96.25 248 VAL B CA 1
ATOM 6246 C C . VAL B 1 248 ? 25.781 -14.469 1.636 1 96.25 248 VAL B C 1
ATOM 6248 O O . VAL B 1 248 ? 25.281 -15.594 1.602 1 96.25 248 VAL B O 1
ATOM 6251 N N . ALA B 1 249 ? 26.438 -14.008 2.627 1 94.88 249 ALA B N 1
ATOM 6252 C CA . ALA B 1 249 ? 26.594 -14.789 3.85 1 94.88 249 ALA B CA 1
ATOM 6253 C C . ALA B 1 249 ? 25.5 -14.445 4.859 1 94.88 249 ALA B C 1
ATOM 6255 O O . ALA B 1 249 ? 24.938 -15.336 5.496 1 94.88 249 ALA B O 1
ATOM 6256 N N . SER B 1 250 ? 25.25 -13.188 5.02 1 91 250 SER B N 1
ATOM 6257 C CA . SER B 1 250 ? 24.234 -12.719 5.945 1 91 250 SER B CA 1
ATOM 6258 C C . SER B 1 250 ? 23.875 -11.258 5.684 1 91 250 SER B C 1
ATOM 6260 O O . SER B 1 250 ? 24.547 -10.578 4.906 1 91 250 SER B O 1
ATOM 6262 N N . ALA B 1 251 ? 22.734 -10.812 6.27 1 92.69 251 ALA B N 1
ATOM 6263 C CA . ALA B 1 251 ? 22.312 -9.43 6.117 1 92.69 251 ALA B CA 1
ATOM 6264 C C . ALA B 1 251 ? 21.672 -8.906 7.398 1 92.69 251 ALA B C 1
ATOM 6266 O O . ALA B 1 251 ? 21.125 -9.68 8.188 1 92.69 251 ALA B O 1
ATOM 6267 N N . THR B 1 252 ? 21.875 -7.66 7.664 1 88.94 252 THR B N 1
ATOM 6268 C CA . THR B 1 252 ? 21.156 -6.914 8.695 1 88.94 252 THR B CA 1
ATOM 6269 C C . THR B 1 252 ? 20.422 -5.723 8.086 1 88.94 252 THR B C 1
ATOM 6271 O O . THR B 1 252 ? 20.391 -5.562 6.867 1 88.94 252 THR B O 1
ATOM 6274 N N . GLY B 1 253 ? 19.844 -4.969 8.977 1 86.56 253 GLY B N 1
ATOM 6275 C CA . GLY B 1 253 ? 19.156 -3.775 8.492 1 86.56 253 GLY B CA 1
ATOM 6276 C C . GLY B 1 253 ? 20.109 -2.715 7.969 1 86.56 253 GLY B C 1
ATOM 6277 O O . GLY B 1 253 ? 19.703 -1.788 7.273 1 86.56 253 GLY B O 1
ATOM 6278 N N . THR B 1 254 ? 21.453 -2.92 8.188 1 89.19 254 THR B N 1
ATOM 6279 C CA . THR B 1 254 ? 22.375 -1.86 7.816 1 89.19 254 THR B CA 1
ATOM 6280 C C . THR B 1 254 ? 23.594 -2.439 7.109 1 89.19 254 THR B C 1
ATOM 6282 O O . THR B 1 254 ? 24.516 -1.704 6.754 1 89.19 254 THR B O 1
ATOM 6285 N N . GLN B 1 255 ? 23.578 -3.799 6.945 1 92.69 255 GLN B N 1
ATOM 6286 C CA . GLN B 1 255 ? 24.766 -4.383 6.352 1 92.69 255 GLN B CA 1
ATOM 6287 C C . GLN B 1 255 ? 24.438 -5.617 5.527 1 92.69 255 GLN B C 1
ATOM 6289 O O . GLN B 1 255 ? 23.469 -6.332 5.832 1 92.69 255 GLN B O 1
ATOM 6294 N N . LEU B 1 256 ? 25.188 -5.832 4.473 1 95.81 256 LEU B N 1
ATOM 6295 C CA . LEU B 1 256 ? 25.25 -7.074 3.707 1 95.81 256 LEU B CA 1
ATOM 6296 C C . LEU B 1 256 ? 26.641 -7.703 3.801 1 95.81 256 LEU B C 1
ATOM 6298 O O . LEU B 1 256 ? 27.641 -7.043 3.531 1 95.81 256 LEU B O 1
ATOM 6302 N N . VAL B 1 257 ? 26.688 -8.891 4.246 1 95.31 257 VAL B N 1
ATOM 6303 C CA . VAL B 1 257 ? 27.953 -9.602 4.352 1 95.31 257 VAL B CA 1
ATOM 6304 C C . VAL B 1 257 ? 28.078 -10.625 3.227 1 95.31 257 VAL B C 1
ATOM 6306 O O . VAL B 1 257 ? 27.188 -11.453 3.041 1 95.31 257 VAL B O 1
ATOM 6309 N N . THR B 1 258 ? 29.172 -10.555 2.516 1 97.25 258 THR B N 1
ATOM 6310 C CA . THR B 1 258 ? 29.359 -11.453 1.387 1 97.25 258 THR B CA 1
ATOM 6311 C C . THR B 1 258 ? 30.078 -12.727 1.829 1 97.25 258 THR B C 1
ATOM 6313 O O . THR B 1 258 ? 30.594 -12.797 2.941 1 97.25 258 THR B O 1
ATOM 6316 N N . THR B 1 259 ? 30.047 -13.734 0.967 1 95.94 259 THR B N 1
ATOM 6317 C CA . THR B 1 259 ? 30.688 -15.008 1.237 1 95.94 259 THR B CA 1
ATOM 6318 C C . THR B 1 259 ? 32.219 -14.852 1.232 1 95.94 259 THR B C 1
ATOM 6320 O O . THR B 1 259 ? 32.938 -15.719 1.725 1 95.94 259 THR B O 1
ATOM 6323 N N . THR B 1 260 ? 32.75 -13.781 0.724 1 95.62 260 THR B N 1
ATOM 6324 C CA . THR B 1 260 ? 34.188 -13.508 0.738 1 95.62 260 THR B CA 1
ATOM 6325 C C . THR B 1 260 ? 34.562 -12.805 2.031 1 95.62 260 THR B C 1
ATOM 6327 O O . THR B 1 260 ? 35.75 -12.547 2.262 1 95.62 260 THR B O 1
ATOM 6330 N N . GLY B 1 261 ? 33.625 -12.375 2.826 1 93.88 261 GLY B N 1
ATOM 6331 C CA . GLY B 1 261 ? 33.906 -11.734 4.102 1 93.88 261 GLY B CA 1
ATOM 6332 C C . GLY B 1 261 ? 33.781 -10.227 4.051 1 93.88 261 GLY B C 1
ATOM 6333 O O . GLY B 1 261 ? 33.938 -9.547 5.07 1 93.88 261 GLY B O 1
ATOM 6334 N N . GLU B 1 262 ? 33.469 -9.742 2.947 1 96.62 262 GLU B N 1
ATOM 6335 C CA . GLU B 1 262 ? 33.312 -8.297 2.82 1 96.62 262 GLU B CA 1
ATOM 6336 C C . GLU B 1 262 ? 32.031 -7.84 3.502 1 96.62 262 GLU B C 1
ATOM 6338 O O . GLU B 1 262 ? 30.969 -8.477 3.361 1 96.62 262 GLU B O 1
ATOM 6343 N N . VAL B 1 263 ? 32.156 -6.766 4.273 1 95.12 263 VAL B N 1
ATOM 6344 C CA . VAL B 1 263 ? 30.984 -6.145 4.902 1 95.12 263 VAL B CA 1
ATOM 6345 C C . VAL B 1 263 ? 30.625 -4.855 4.164 1 95.12 263 VAL B C 1
ATOM 6347 O O . VAL B 1 263 ? 31.422 -3.914 4.125 1 95.12 263 VAL B O 1
ATOM 6350 N N . ILE B 1 264 ? 29.484 -4.805 3.582 1 96.75 264 ILE B N 1
ATOM 6351 C CA . ILE B 1 264 ? 29.016 -3.645 2.834 1 96.75 264 ILE B CA 1
ATOM 6352 C C . ILE B 1 264 ? 27.953 -2.902 3.65 1 96.75 264 ILE B C 1
ATOM 6354 O O . ILE B 1 264 ? 26.891 -3.455 3.951 1 96.75 264 ILE B O 1
ATOM 6358 N N . ASP B 1 265 ? 28.25 -1.681 4.004 1 94.56 265 ASP B N 1
ATOM 6359 C CA . ASP B 1 265 ? 27.25 -0.835 4.652 1 94.56 265 ASP B CA 1
ATOM 6360 C C . ASP B 1 265 ? 26.156 -0.424 3.672 1 94.56 265 ASP B C 1
ATOM 6362 O O . ASP B 1 265 ? 26.422 0.294 2.705 1 94.56 265 ASP B O 1
ATOM 6366 N N . THR B 1 266 ? 24.984 -0.97 3.873 1 96.56 266 THR B N 1
ATOM 6367 C CA . THR B 1 266 ? 23.859 -0.673 2.98 1 96.56 266 THR B CA 1
ATOM 6368 C C . THR B 1 266 ? 22.531 -0.807 3.715 1 96.56 266 THR B C 1
ATOM 6370 O O . THR B 1 266 ? 22.406 -1.629 4.625 1 96.56 266 THR B O 1
ATOM 6373 N N . ARG B 1 267 ? 21.641 0.016 3.365 1 93.5 267 ARG B N 1
ATOM 6374 C CA . ARG B 1 267 ? 20.281 -0.077 3.893 1 93.5 267 ARG B CA 1
ATOM 6375 C C . ARG B 1 267 ? 19.312 -0.566 2.824 1 93.5 267 ARG B C 1
ATOM 6377 O O . ARG B 1 267 ? 18.094 -0.558 3.031 1 93.5 267 ARG B O 1
ATOM 6384 N N . THR B 1 268 ? 19.828 -0.934 1.669 1 97.06 268 THR B N 1
ATOM 6385 C CA . THR B 1 268 ? 19.016 -1.408 0.56 1 97.06 268 THR B CA 1
ATOM 6386 C C . THR B 1 268 ? 19.578 -2.707 -0.011 1 97.06 268 THR B C 1
ATOM 6388 O O . THR B 1 268 ? 20.672 -2.723 -0.571 1 97.06 268 THR B O 1
ATOM 6391 N N . ILE B 1 269 ? 18.859 -3.754 0.163 1 97.81 269 ILE B N 1
ATOM 6392 C CA . ILE B 1 269 ? 19.172 -5.043 -0.445 1 97.81 269 ILE B CA 1
ATOM 6393 C C . ILE B 1 269 ? 17.984 -5.527 -1.279 1 97.81 269 ILE B C 1
ATOM 6395 O O . ILE B 1 269 ? 16.875 -5.672 -0.766 1 97.81 269 ILE B O 1
ATOM 6399 N N . VAL B 1 270 ? 18.188 -5.711 -2.543 1 98.12 270 VAL B N 1
ATOM 6400 C CA . VAL B 1 270 ? 17.188 -6.305 -3.426 1 98.12 270 VAL B CA 1
ATOM 6401 C C . VAL B 1 270 ? 17.641 -7.707 -3.838 1 98.12 270 VAL B C 1
ATOM 6403 O O . VAL B 1 270 ? 18.656 -7.867 -4.496 1 98.12 270 VAL B O 1
ATOM 6406 N N . ALA B 1 271 ? 16.891 -8.656 -3.467 1 97.62 271 ALA B N 1
ATOM 6407 C CA . ALA B 1 271 ? 17.234 -10.039 -3.781 1 97.62 271 ALA B CA 1
ATOM 6408 C C . ALA B 1 271 ? 16.422 -10.555 -4.957 1 97.62 271 ALA B C 1
ATOM 6410 O O . ALA B 1 271 ? 15.188 -10.578 -4.898 1 97.62 271 ALA B O 1
ATOM 6411 N N . THR B 1 272 ? 17.062 -10.891 -5.984 1 96 272 THR B N 1
ATOM 6412 C CA . THR B 1 272 ? 16.406 -11.5 -7.133 1 96 272 THR B CA 1
ATOM 6413 C C . THR B 1 272 ? 16.812 -12.969 -7.273 1 96 272 THR B C 1
ATOM 6415 O O . THR B 1 272 ? 16.969 -13.469 -8.383 1 96 272 THR B O 1
ATOM 6418 N N . ILE B 1 273 ? 17.094 -13.586 -6.156 1 93.81 273 ILE B N 1
ATOM 6419 C CA . ILE B 1 273 ? 17.469 -14.984 -6.07 1 93.81 273 ILE B CA 1
ATOM 6420 C C . ILE B 1 273 ? 16.453 -15.75 -5.23 1 93.81 273 ILE B C 1
ATOM 6422 O O . ILE B 1 273 ? 15.414 -15.195 -4.852 1 93.81 273 ILE B O 1
ATOM 6426 N N . GLY B 1 274 ? 16.656 -17.062 -5.094 1 89.06 274 GLY B N 1
ATOM 6427 C CA . GLY B 1 274 ? 15.906 -17.859 -4.129 1 89.06 274 GLY B CA 1
ATOM 6428 C C . GLY B 1 274 ? 14.664 -18.484 -4.711 1 89.06 274 GLY B C 1
ATOM 6429 O O . GLY B 1 274 ? 13.641 -18.609 -4.035 1 89.06 274 GLY B O 1
ATOM 6430 N N . ASN B 1 275 ? 14.703 -18.812 -5.953 1 88.69 275 ASN B N 1
ATOM 6431 C CA . ASN B 1 275 ? 13.555 -19.516 -6.539 1 88.69 275 ASN B CA 1
ATOM 6432 C C . ASN B 1 275 ? 13.297 -20.844 -5.844 1 88.69 275 ASN B C 1
ATOM 6434 O O . ASN B 1 275 ? 14.219 -21.625 -5.633 1 88.69 275 ASN B O 1
ATOM 6438 N N . ALA B 1 276 ? 12.109 -21.031 -5.398 1 91.12 276 ALA B N 1
ATOM 6439 C CA . ALA B 1 276 ? 11.68 -22.25 -4.699 1 91.12 276 ALA B CA 1
ATOM 6440 C C . ALA B 1 276 ? 10.203 -22.531 -4.953 1 91.12 276 ALA B C 1
ATOM 6442 O O . ALA B 1 276 ? 9.438 -21.625 -5.277 1 91.12 276 ALA B O 1
ATOM 6443 N N . PRO B 1 277 ? 9.867 -23.812 -4.871 1 91.81 277 PRO B N 1
ATOM 6444 C CA . PRO B 1 277 ? 8.438 -24.109 -4.984 1 91.81 277 PRO B CA 1
ATOM 6445 C C . PRO B 1 277 ? 7.605 -23.422 -3.9 1 91.81 277 PRO B C 1
ATOM 6447 O O . PRO B 1 277 ? 8.055 -23.312 -2.756 1 91.81 277 PRO B O 1
ATOM 6450 N N . SER B 1 278 ? 6.461 -23 -4.301 1 88.62 278 SER B N 1
ATOM 6451 C CA . SER B 1 278 ? 5.551 -22.438 -3.307 1 88.62 278 SER B CA 1
ATOM 6452 C C . SER B 1 278 ? 5.133 -23.484 -2.287 1 88.62 278 SER B C 1
ATOM 6454 O O . SER B 1 278 ? 5.137 -24.688 -2.586 1 88.62 278 SER B O 1
ATOM 6456 N N . PRO B 1 279 ? 4.715 -23.047 -1.102 1 84.69 279 PRO B N 1
ATOM 6457 C CA . PRO B 1 279 ? 4.285 -24 -0.074 1 84.69 279 PRO B CA 1
ATOM 6458 C C . PRO B 1 279 ? 3.107 -24.859 -0.521 1 84.69 279 PRO B C 1
ATOM 6460 O O . PRO B 1 279 ? 3.059 -26.062 -0.216 1 84.69 279 PRO B O 1
ATOM 6463 N N . VAL B 1 280 ? 2.203 -24.281 -1.193 1 89.06 280 VAL B N 1
ATOM 6464 C CA . VAL B 1 280 ? 1.031 -25.031 -1.64 1 89.06 280 VAL B CA 1
ATOM 6465 C C . VAL B 1 280 ? 1.454 -26.109 -2.623 1 89.06 280 VAL B C 1
ATOM 6467 O O . VAL B 1 280 ? 0.941 -27.234 -2.576 1 89.06 280 VAL B O 1
ATOM 6470 N N . VAL B 1 281 ? 2.377 -25.797 -3.475 1 93.69 281 VAL B N 1
ATOM 6471 C CA . VAL B 1 281 ? 2.867 -26.781 -4.441 1 93.69 281 VAL B CA 1
ATOM 6472 C C . VAL B 1 281 ? 3.602 -27.906 -3.711 1 93.69 281 VAL B C 1
ATOM 6474 O O . VAL B 1 281 ? 3.439 -29.078 -4.047 1 93.69 281 VAL B O 1
ATOM 6477 N N . ARG B 1 282 ? 4.336 -27.547 -2.699 1 90.31 282 ARG B N 1
ATOM 6478 C CA . ARG B 1 282 ? 5.055 -28.547 -1.912 1 90.31 282 ARG B CA 1
ATOM 6479 C C . ARG B 1 282 ? 4.086 -29.5 -1.223 1 90.31 282 ARG B C 1
ATOM 6481 O O . ARG B 1 282 ? 4.332 -30.703 -1.158 1 90.31 282 ARG B O 1
ATOM 6488 N N . ARG B 1 283 ? 3.049 -29.031 -0.823 1 88.94 283 ARG B N 1
ATOM 6489 C CA . ARG B 1 283 ? 2.092 -29.812 -0.044 1 88.94 283 ARG B CA 1
ATOM 6490 C C . ARG B 1 283 ? 1.261 -30.719 -0.944 1 88.94 283 ARG B C 1
ATOM 6492 O O . ARG B 1 283 ? 0.612 -31.656 -0.466 1 88.94 283 ARG B O 1
ATOM 6499 N N . MET B 1 284 ? 1.263 -30.5 -2.164 1 93.75 284 MET B N 1
ATOM 6500 C CA . MET B 1 284 ? 0.469 -31.297 -3.088 1 93.75 284 MET B CA 1
ATOM 6501 C C . MET B 1 284 ? 1.005 -32.719 -3.166 1 93.75 284 MET B C 1
ATOM 6503 O O . MET B 1 284 ? 0.292 -33.656 -3.586 1 93.75 284 MET B O 1
ATOM 6507 N N . GLY B 1 285 ? 2.238 -32.906 -2.875 1 92.62 285 GLY B N 1
ATOM 6508 C CA . GLY B 1 285 ? 2.811 -34.25 -2.844 1 92.62 285 GLY B CA 1
ATOM 6509 C C . GLY B 1 285 ? 2.957 -34.844 -4.219 1 92.62 285 GLY B C 1
ATOM 6510 O O . GLY B 1 285 ? 2.967 -36.094 -4.359 1 92.62 285 GLY B O 1
ATOM 6511 N N . LEU B 1 286 ? 3.035 -34.094 -5.191 1 96.38 286 LEU B N 1
ATOM 6512 C CA . LEU B 1 286 ? 3.236 -34.594 -6.547 1 96.38 286 LEU B CA 1
ATOM 6513 C C . LEU B 1 286 ? 4.699 -34.969 -6.785 1 96.38 286 LEU B C 1
ATOM 6515 O O . LEU B 1 286 ? 5.586 -34.469 -6.082 1 96.38 286 LEU B O 1
ATOM 6519 N N . PRO B 1 287 ? 4.945 -35.906 -7.723 1 96.31 287 PRO B N 1
ATOM 6520 C CA . PRO B 1 287 ? 6.344 -36.156 -8.078 1 96.31 287 PRO B CA 1
ATOM 6521 C C . PRO B 1 287 ? 7.109 -34.875 -8.445 1 96.31 287 PRO B C 1
ATOM 6523 O O . PRO B 1 287 ? 6.613 -34.062 -9.227 1 96.31 287 PRO B O 1
ATOM 6526 N N . SER B 1 288 ? 8.203 -34.75 -7.793 1 94.75 288 SER B N 1
ATOM 6527 C CA . SER B 1 288 ? 8.961 -33.5 -8.008 1 94.75 288 SER B CA 1
ATOM 6528 C C . SER B 1 288 ? 10.453 -33.781 -8.086 1 94.75 288 SER B C 1
ATOM 6530 O O . SER B 1 288 ? 10.938 -34.781 -7.52 1 94.75 288 SER B O 1
ATOM 6532 N N . GLU B 1 289 ? 11.094 -33.062 -8.883 1 90.81 289 GLU B N 1
ATOM 6533 C CA . GLU B 1 289 ? 12.539 -33.062 -9.031 1 90.81 289 GLU B CA 1
ATOM 6534 C C . GLU B 1 289 ? 13.086 -31.641 -9.062 1 90.81 289 GLU B C 1
ATOM 6536 O O . GLU B 1 289 ? 12.539 -30.781 -9.75 1 90.81 289 GLU B O 1
ATOM 6541 N N . ARG B 1 290 ? 14.148 -31.406 -8.32 1 85.25 290 ARG B N 1
ATOM 6542 C CA . ARG B 1 290 ? 14.797 -30.094 -8.266 1 85.25 290 ARG B CA 1
ATOM 6543 C C . ARG B 1 290 ? 13.805 -29.016 -7.852 1 85.25 290 ARG B C 1
ATOM 6545 O O . ARG B 1 290 ? 13.797 -27.922 -8.422 1 85.25 290 ARG B O 1
ATOM 6552 N N . GLY B 1 291 ? 12.797 -29.406 -7.098 1 88.38 291 GLY B N 1
ATOM 6553 C CA . GLY B 1 291 ? 11.836 -28.453 -6.555 1 88.38 291 GLY B CA 1
ATOM 6554 C C . GLY B 1 291 ? 10.727 -28.109 -7.527 1 88.38 291 GLY B C 1
ATOM 6555 O O . GLY B 1 291 ? 9.969 -27.172 -7.305 1 88.38 291 GLY B O 1
ATOM 6556 N N . ARG B 1 292 ? 10.664 -28.828 -8.602 1 95.56 292 ARG B N 1
ATOM 6557 C CA . ARG B 1 292 ? 9.625 -28.594 -9.609 1 95.56 292 ARG B CA 1
ATOM 6558 C C . ARG B 1 292 ? 8.82 -29.859 -9.875 1 95.56 292 ARG B C 1
ATOM 6560 O O . ARG B 1 292 ? 9.344 -30.969 -9.758 1 95.56 292 ARG B O 1
ATOM 6567 N N . ILE B 1 293 ? 7.613 -29.672 -10.25 1 97.62 293 ILE B N 1
ATOM 6568 C CA . ILE B 1 293 ? 6.734 -30.812 -10.531 1 97.62 293 ILE B CA 1
ATOM 6569 C C . ILE B 1 293 ? 7.238 -31.562 -11.766 1 97.62 293 ILE B C 1
ATOM 6571 O O . ILE B 1 293 ? 7.492 -30.953 -12.812 1 97.62 293 ILE B O 1
ATOM 6575 N N . SER B 1 294 ? 7.367 -32.906 -11.602 1 96.81 294 SER B N 1
ATOM 6576 C CA . SER B 1 294 ? 7.82 -33.719 -12.727 1 96.81 294 SER B CA 1
ATOM 6577 C C . SER B 1 294 ? 6.684 -33.969 -13.703 1 96.81 294 SER B C 1
ATOM 6579 O O . SER B 1 294 ? 5.66 -34.562 -13.336 1 96.81 294 SER B O 1
ATOM 6581 N N . VAL B 1 295 ? 6.887 -33.562 -14.93 1 97.69 295 VAL B N 1
ATOM 6582 C CA . VAL B 1 295 ? 5.906 -33.812 -15.984 1 97.69 295 VAL B CA 1
ATOM 6583 C C . VAL B 1 295 ? 6.562 -34.562 -17.141 1 97.69 295 VAL B C 1
ATOM 6585 O O . VAL B 1 295 ? 7.785 -34.531 -17.297 1 97.69 295 VAL B O 1
ATOM 6588 N N . ASP B 1 296 ? 5.777 -35.281 -17.844 1 96.19 296 ASP B N 1
ATOM 6589 C CA . ASP B 1 296 ? 6.312 -35.844 -19.078 1 96.19 296 ASP B CA 1
ATOM 6590 C C . ASP B 1 296 ? 6.371 -34.781 -20.188 1 96.19 296 ASP B C 1
ATOM 6592 O O . ASP B 1 296 ? 6.109 -33.625 -19.938 1 96.19 296 ASP B O 1
ATOM 6596 N N . ARG B 1 297 ? 6.723 -35.125 -21.359 1 96.5 297 ARG B N 1
ATOM 6597 C CA . ARG B 1 297 ? 6.953 -34.156 -22.422 1 96.5 297 ARG B CA 1
ATOM 6598 C C . ARG B 1 297 ? 5.633 -33.656 -22.984 1 96.5 297 ARG B C 1
ATOM 6600 O O . ARG B 1 297 ? 5.621 -32.688 -23.766 1 96.5 297 ARG B O 1
ATOM 6607 N N . THR B 1 298 ? 4.57 -34.25 -22.625 1 97.25 298 THR B N 1
ATOM 6608 C CA . THR B 1 298 ? 3.258 -33.75 -23.016 1 97.25 298 THR B CA 1
ATOM 6609 C C . THR B 1 298 ? 2.734 -32.75 -21.984 1 97.25 298 THR B C 1
ATOM 6611 O O . THR B 1 298 ? 1.659 -32.156 -22.156 1 97.25 298 THR B O 1
ATOM 6614 N N . LEU B 1 299 ? 3.424 -32.5 -20.844 1 98.31 299 LEU B N 1
ATOM 6615 C CA . LEU B 1 299 ? 3.143 -31.594 -19.75 1 98.31 299 LEU B CA 1
ATOM 6616 C C . LEU B 1 299 ? 2.174 -32.219 -18.75 1 98.31 299 LEU B C 1
ATOM 6618 O O . LEU B 1 299 ? 1.73 -31.547 -17.812 1 98.31 299 LEU B O 1
ATOM 6622 N N . ALA B 1 300 ? 1.852 -33.5 -18.953 1 98.19 300 ALA B N 1
ATOM 6623 C CA . ALA B 1 300 ? 1.078 -34.25 -17.953 1 98.19 300 ALA B CA 1
ATOM 6624 C C . ALA B 1 300 ? 1.945 -34.625 -16.75 1 98.19 300 ALA B C 1
ATOM 6626 O O . ALA B 1 300 ? 3.102 -35.031 -16.922 1 98.19 300 ALA B O 1
ATOM 6627 N N . VAL B 1 301 ? 1.378 -34.438 -15.562 1 98.31 301 VAL B N 1
ATOM 6628 C CA . VAL B 1 301 ? 2.1 -34.844 -14.359 1 98.31 301 VAL B CA 1
ATOM 6629 C C . VAL B 1 301 ? 2.326 -36.344 -14.367 1 98.31 301 VAL B C 1
ATOM 6631 O O . VAL B 1 301 ? 1.412 -37.125 -14.68 1 98.31 301 VAL B O 1
ATOM 6634 N N . LYS B 1 302 ? 3.533 -36.75 -14.031 1 96.19 302 LYS B N 1
ATOM 6635 C CA . LYS B 1 302 ? 3.865 -38.188 -14.062 1 96.19 302 LYS B CA 1
ATOM 6636 C C . LYS B 1 302 ? 2.939 -38.969 -13.148 1 96.19 302 LYS B C 1
ATOM 6638 O O . LYS B 1 302 ? 2.791 -38.656 -11.969 1 96.19 302 LYS B O 1
ATOM 6643 N N . GLY B 1 303 ? 2.297 -39.938 -13.742 1 93.94 303 GLY B N 1
ATOM 6644 C CA . GLY B 1 303 ? 1.433 -40.812 -12.961 1 93.94 303 GLY B CA 1
ATOM 6645 C C . GLY B 1 303 ? -0.02 -40.375 -12.969 1 93.94 303 GLY B C 1
ATOM 6646 O O . GLY B 1 303 ? -0.885 -41.062 -12.43 1 93.94 303 GLY B O 1
ATOM 6647 N N . ARG B 1 304 ? -0.285 -39.25 -13.578 1 94.88 304 ARG B N 1
ATOM 6648 C CA . ARG B 1 304 ? -1.657 -38.75 -13.617 1 94.88 304 ARG B CA 1
ATOM 6649 C C . ARG B 1 304 ? -1.998 -38.188 -14.992 1 94.88 304 ARG B C 1
ATOM 6651 O O . ARG B 1 304 ? -1.303 -37.312 -15.5 1 94.88 304 ARG B O 1
ATOM 6658 N N . SER B 1 305 ? -3.094 -38.625 -15.539 1 92.81 305 SER B N 1
ATOM 6659 C CA . SER B 1 305 ? -3.477 -38.188 -16.891 1 92.81 305 SER B CA 1
ATOM 6660 C C . SER B 1 305 ? -4.449 -37.031 -16.828 1 92.81 305 SER B C 1
ATOM 6662 O O . SER B 1 305 ? -4.711 -36.375 -17.844 1 92.81 305 SER B O 1
ATOM 6664 N N . ASP B 1 306 ? -4.934 -36.688 -15.672 1 96 306 ASP B N 1
ATOM 6665 C CA . ASP B 1 306 ? -5.93 -35.625 -15.531 1 96 306 ASP B CA 1
ATOM 6666 C C . ASP B 1 306 ? -5.316 -34.375 -14.906 1 96 306 ASP B C 1
ATOM 6668 O O . ASP B 1 306 ? -6.02 -33.375 -14.648 1 96 306 ASP B O 1
ATOM 6672 N N . VAL B 1 307 ? -4.008 -34.406 -14.625 1 98.44 307 VAL B N 1
ATOM 6673 C CA . VAL B 1 307 ? -3.328 -33.281 -13.984 1 98.44 307 VAL B CA 1
ATOM 6674 C C . VAL B 1 307 ? -2.141 -32.844 -14.836 1 98.44 307 VAL B C 1
ATOM 6676 O O . VAL B 1 307 ? -1.327 -33.688 -15.25 1 98.44 307 VAL B O 1
ATOM 6679 N N . TRP B 1 308 ? -2.076 -31.609 -15.086 1 98.69 308 TRP B N 1
ATOM 6680 C CA . TRP B 1 308 ? -1.054 -31 -15.93 1 98.69 308 TRP B CA 1
ATOM 6681 C C . TRP B 1 308 ? -0.331 -29.891 -15.188 1 98.69 308 TRP B C 1
ATOM 6683 O O . TRP B 1 308 ? -0.878 -29.297 -14.25 1 98.69 308 TRP B O 1
ATOM 6693 N N . ALA B 1 309 ? 0.939 -29.609 -15.57 1 98.69 309 ALA B N 1
ATOM 6694 C CA . ALA B 1 309 ? 1.687 -28.516 -14.969 1 98.69 309 ALA B CA 1
ATOM 6695 C C . ALA B 1 309 ? 2.578 -27.828 -16 1 98.69 309 ALA B C 1
ATOM 6697 O O . ALA B 1 309 ? 3.041 -28.469 -16.953 1 98.69 309 ALA B O 1
ATOM 6698 N N . LEU B 1 310 ? 2.791 -26.547 -15.844 1 98.19 310 LEU B N 1
ATOM 6699 C CA . LEU B 1 310 ? 3.631 -25.781 -16.75 1 98.19 310 LEU B CA 1
ATOM 6700 C C . LEU B 1 310 ? 4.242 -24.578 -16.047 1 98.19 310 LEU B C 1
ATOM 6702 O O . LEU B 1 310 ? 3.887 -24.281 -14.906 1 98.19 310 LEU B O 1
ATOM 6706 N N . GLY B 1 311 ? 5.094 -23.906 -16.781 1 96.19 311 GLY B N 1
ATOM 6707 C CA . GLY B 1 311 ? 5.754 -22.734 -16.219 1 96.19 311 GLY B CA 1
ATOM 6708 C C . GLY B 1 311 ? 6.855 -23.062 -15.242 1 96.19 311 GLY B C 1
ATOM 6709 O O . GLY B 1 311 ? 7.465 -24.141 -15.328 1 96.19 311 GLY B O 1
ATOM 6710 N N . ASP B 1 312 ? 7.086 -22.109 -14.344 1 94.25 312 ASP B N 1
ATOM 6711 C CA . ASP B 1 312 ? 8.242 -22.188 -13.461 1 94.25 312 ASP B CA 1
ATOM 6712 C C . ASP B 1 312 ? 8.047 -23.281 -12.406 1 94.25 312 ASP B C 1
ATOM 6714 O O . ASP B 1 312 ? 9.008 -23.719 -11.781 1 94.25 312 ASP B O 1
ATOM 6718 N N . CYS B 1 313 ? 6.832 -23.75 -12.211 1 96.62 313 CYS B N 1
ATOM 6719 C CA . CYS B 1 313 ? 6.609 -24.75 -11.18 1 96.62 313 CYS B CA 1
ATOM 6720 C C . CYS B 1 313 ? 6.82 -26.156 -11.734 1 96.62 313 CYS B C 1
ATOM 6722 O O . CYS B 1 313 ? 6.855 -27.125 -10.977 1 96.62 313 CYS B O 1
ATOM 6724 N N . ALA B 1 314 ? 7.059 -26.281 -13.031 1 97.38 314 ALA B N 1
ATOM 6725 C CA . ALA B 1 314 ? 7.16 -27.594 -13.672 1 97.38 314 ALA B CA 1
ATOM 6726 C C . ALA B 1 314 ? 8.547 -27.797 -14.281 1 97.38 314 ALA B C 1
ATOM 6728 O O . ALA B 1 314 ? 9.156 -26.859 -14.781 1 97.38 314 ALA B O 1
ATOM 6729 N N . LEU B 1 315 ? 9.016 -29 -14.148 1 96.19 315 LEU B N 1
ATOM 6730 C CA . LEU B 1 315 ? 10.234 -29.406 -14.828 1 96.19 315 LEU B CA 1
ATOM 6731 C C . LEU B 1 315 ? 9.914 -30.078 -16.156 1 96.19 315 LEU B C 1
ATOM 6733 O O . LEU B 1 315 ? 9.508 -31.234 -16.188 1 96.19 315 LEU B O 1
ATOM 6737 N N . ILE B 1 316 ? 10.188 -29.391 -17.266 1 96.44 316 ILE B N 1
ATOM 6738 C CA . ILE B 1 316 ? 9.75 -29.844 -18.578 1 96.44 316 ILE B CA 1
ATOM 6739 C C . ILE B 1 316 ? 10.969 -30.188 -19.438 1 96.44 316 ILE B C 1
ATOM 6741 O O . ILE B 1 316 ? 11.734 -29.312 -19.828 1 96.44 316 ILE B O 1
ATOM 6745 N N . ALA B 1 317 ? 11.062 -31.406 -19.734 1 94.81 317 ALA B N 1
ATOM 6746 C CA . ALA B 1 317 ? 12.172 -31.859 -20.562 1 94.81 317 ALA B CA 1
ATOM 6747 C C . ALA B 1 317 ? 11.961 -31.469 -22.031 1 94.81 317 ALA B C 1
ATOM 6749 O O . ALA B 1 317 ? 10.844 -31.547 -22.547 1 94.81 317 ALA B O 1
ATOM 6750 N N . LEU B 1 318 ? 13.008 -31.062 -22.672 1 94.12 318 LEU B N 1
ATOM 6751 C CA . LEU B 1 318 ? 12.945 -30.656 -24.062 1 94.12 318 LEU B CA 1
ATOM 6752 C C . LEU B 1 318 ? 13.328 -31.797 -25 1 94.12 318 LEU B C 1
ATOM 6754 O O . LEU B 1 318 ? 13.156 -31.688 -26.219 1 94.12 318 LEU B O 1
ATOM 6758 N N . LYS B 1 319 ? 13.836 -32.875 -24.391 1 92.56 319 LYS B N 1
ATOM 6759 C CA . LYS B 1 319 ? 14.18 -34.094 -25.141 1 92.56 319 LYS B CA 1
ATOM 6760 C C . LYS B 1 319 ? 13.867 -35.344 -24.328 1 92.56 319 LYS B C 1
ATOM 6762 O O . LYS B 1 319 ? 13.625 -35.25 -23.125 1 92.56 319 LYS B O 1
ATOM 6767 N N . ASP B 1 320 ? 13.82 -36.469 -24.906 1 90.62 320 ASP B N 1
ATOM 6768 C CA . ASP B 1 320 ? 13.383 -37.719 -24.297 1 90.62 320 ASP B CA 1
ATOM 6769 C C . ASP B 1 320 ? 14.344 -38.156 -23.188 1 90.62 320 ASP B C 1
ATOM 6771 O O . ASP B 1 320 ? 13.914 -38.625 -22.141 1 90.62 320 ASP B O 1
ATOM 6775 N N . ALA B 1 321 ? 15.641 -38 -23.344 1 90.56 321 ALA B N 1
ATOM 6776 C CA . ALA B 1 321 ? 16.641 -38.406 -22.359 1 90.56 321 ALA B CA 1
ATOM 6777 C C . ALA B 1 321 ? 17.484 -37.219 -21.922 1 90.56 321 ALA B C 1
ATOM 6779 O O . ALA B 1 321 ? 18.656 -37.125 -22.297 1 90.56 321 ALA B O 1
ATOM 6780 N N . PRO B 1 322 ? 16.781 -36.469 -21.016 1 91.12 322 PRO B N 1
ATOM 6781 C CA . PRO B 1 322 ? 17.547 -35.312 -20.594 1 91.12 322 PRO B CA 1
ATOM 6782 C C . PRO B 1 322 ? 18.781 -35.656 -19.766 1 91.12 322 PRO B C 1
ATOM 6784 O O . PRO B 1 322 ? 18.719 -36.562 -18.922 1 91.12 322 PRO B O 1
ATOM 6787 N N . GLN B 1 323 ? 19.938 -35.031 -20.016 1 87.12 323 GLN B N 1
ATOM 6788 C CA . GLN B 1 323 ? 21.203 -35.375 -19.375 1 87.12 323 GLN B CA 1
ATOM 6789 C C . GLN B 1 323 ? 21.672 -34.219 -18.5 1 87.12 323 GLN B C 1
ATOM 6791 O O . GLN B 1 323 ? 22.5 -34.406 -17.609 1 87.12 323 GLN B O 1
ATOM 6796 N N . GLY B 1 324 ? 21.188 -33.031 -18.766 1 83.25 324 GLY B N 1
ATOM 6797 C CA . GLY B 1 324 ? 21.656 -31.891 -18.016 1 83.25 324 GLY B CA 1
ATOM 6798 C C . GLY B 1 324 ? 20.609 -30.797 -17.891 1 83.25 324 GLY B C 1
ATOM 6799 O O . GLY B 1 324 ? 19.516 -30.906 -18.453 1 83.25 324 GLY B O 1
ATOM 6800 N N . PRO B 1 325 ? 20.984 -29.781 -17.172 1 80.25 325 PRO B N 1
ATOM 6801 C CA . PRO B 1 325 ? 20.031 -28.688 -16.906 1 80.25 325 PRO B CA 1
ATOM 6802 C C . PRO B 1 325 ? 19.578 -27.984 -18.188 1 80.25 325 PRO B C 1
ATOM 6804 O O . PRO B 1 325 ? 18.469 -27.469 -18.25 1 80.25 325 PRO B O 1
ATOM 6807 N N . ARG B 1 326 ? 20.344 -28.031 -19.219 1 80.62 326 ARG B N 1
ATOM 6808 C CA . ARG B 1 326 ? 20.047 -27.344 -20.469 1 80.62 326 ARG B CA 1
ATOM 6809 C C . ARG B 1 326 ? 19.031 -28.125 -21.297 1 80.62 326 ARG B C 1
ATOM 6811 O O . ARG B 1 326 ? 18.5 -27.609 -22.281 1 80.62 326 ARG B O 1
ATOM 6818 N N . ASP B 1 327 ? 18.734 -29.297 -20.828 1 89.94 327 ASP B N 1
ATOM 6819 C CA . ASP B 1 327 ? 17.781 -30.141 -21.547 1 89.94 327 ASP B CA 1
ATOM 6820 C C . ASP B 1 327 ? 16.359 -29.906 -21.047 1 89.94 327 ASP B C 1
ATOM 6822 O O . ASP B 1 327 ? 15.43 -30.609 -21.453 1 89.94 327 ASP B O 1
ATOM 6826 N N . TYR B 1 328 ? 16.266 -28.922 -20.172 1 92.5 328 TYR B N 1
ATOM 6827 C CA . TYR B 1 328 ? 14.953 -28.578 -19.641 1 92.5 328 TYR B CA 1
ATOM 6828 C C . TYR B 1 328 ? 14.555 -27.172 -20.031 1 92.5 328 TYR B C 1
ATOM 6830 O O . TYR B 1 328 ? 15.422 -26.328 -20.281 1 92.5 328 TYR B O 1
ATOM 6838 N N . ALA B 1 329 ? 13.234 -27 -20.172 1 91.69 329 ALA B N 1
ATOM 6839 C CA . ALA B 1 329 ? 12.719 -25.672 -20.531 1 91.69 329 ALA B CA 1
ATOM 6840 C C . ALA B 1 329 ? 13.133 -24.625 -19.5 1 91.69 329 ALA B C 1
ATOM 6842 O O . ALA B 1 329 ? 12.953 -24.828 -18.297 1 91.69 329 ALA B O 1
ATOM 6843 N N . PRO B 1 330 ? 13.742 -23.5 -20 1 86.69 330 PRO B N 1
ATOM 6844 C CA . PRO B 1 330 ? 14.094 -22.438 -19.047 1 86.69 330 PRO B CA 1
ATOM 6845 C C . PRO B 1 330 ? 12.867 -21.719 -18.484 1 86.69 330 PRO B C 1
ATOM 6847 O O . PRO B 1 330 ? 11.805 -21.719 -19.109 1 86.69 330 PRO B O 1
ATOM 6850 N N . PRO B 1 331 ? 13 -21.188 -17.281 1 85.88 331 PRO B N 1
ATOM 6851 C CA . PRO B 1 331 ? 11.883 -20.484 -16.625 1 85.88 331 PRO B CA 1
ATOM 6852 C C . PRO B 1 331 ? 11.688 -19.078 -17.172 1 85.88 331 PRO B C 1
ATOM 6854 O O . PRO B 1 331 ? 11.969 -18.094 -16.484 1 85.88 331 PRO B O 1
ATOM 6857 N N . THR B 1 332 ? 11.164 -18.891 -18.359 1 85 332 THR B N 1
ATOM 6858 C CA . THR B 1 332 ? 10.945 -17.609 -19 1 85 332 THR B CA 1
ATOM 6859 C C . THR B 1 332 ? 9.5 -17.469 -19.469 1 85 332 THR B C 1
ATOM 6861 O O . THR B 1 332 ? 8.812 -18.484 -19.656 1 85 332 THR B O 1
ATOM 6864 N N . ALA B 1 333 ? 9.125 -16.234 -19.641 1 86.44 333 ALA B N 1
ATOM 6865 C CA . ALA B 1 333 ? 7.781 -15.969 -20.141 1 86.44 333 ALA B CA 1
ATOM 6866 C C . ALA B 1 333 ? 7.582 -16.562 -21.531 1 86.44 333 ALA B C 1
ATOM 6868 O O . ALA B 1 333 ? 6.504 -17.062 -21.844 1 86.44 333 ALA B O 1
ATOM 6869 N N . GLN B 1 334 ? 8.578 -16.547 -22.297 1 85.56 334 GLN B N 1
ATOM 6870 C CA . GLN B 1 334 ? 8.508 -17.062 -23.656 1 85.56 334 GLN B CA 1
ATOM 6871 C C . GLN B 1 334 ? 8.141 -18.547 -23.672 1 85.56 334 GLN B C 1
ATOM 6873 O O . GLN B 1 334 ? 7.262 -18.969 -24.422 1 85.56 334 GLN B O 1
ATOM 6878 N N . PHE B 1 335 ? 8.797 -19.266 -22.891 1 91.38 335 PHE B N 1
ATOM 6879 C CA . PHE B 1 335 ? 8.531 -20.703 -22.828 1 91.38 335 PHE B CA 1
ATOM 6880 C C . PHE B 1 335 ? 7.164 -20.969 -22.203 1 91.38 335 PHE B C 1
ATOM 6882 O O . PHE B 1 335 ? 6.422 -21.844 -22.672 1 91.38 335 PHE B O 1
ATOM 6889 N N . ALA B 1 336 ? 6.836 -20.219 -21.172 1 94.12 336 ALA B N 1
ATOM 6890 C CA . ALA B 1 336 ? 5.559 -20.422 -20.5 1 94.12 336 ALA B CA 1
ATOM 6891 C C . ALA B 1 336 ? 4.391 -20.266 -21.469 1 94.12 336 ALA B C 1
ATOM 6893 O O . ALA B 1 336 ? 3.434 -21.047 -21.438 1 94.12 336 ALA B O 1
ATOM 6894 N N . VAL B 1 337 ? 4.477 -19.328 -22.359 1 93.19 337 VAL B N 1
ATOM 6895 C CA . VAL B 1 337 ? 3.408 -19.062 -23.312 1 93.19 337 VAL B CA 1
ATOM 6896 C C . VAL B 1 337 ? 3.297 -20.219 -24.297 1 93.19 337 VAL B C 1
ATOM 6898 O O . VAL B 1 337 ? 2.191 -20.672 -24.609 1 93.19 337 VAL B O 1
ATOM 6901 N N . ARG B 1 338 ? 4.406 -20.688 -24.734 1 95 338 ARG B N 1
ATOM 6902 C CA . ARG B 1 338 ? 4.406 -21.797 -25.688 1 95 338 ARG B CA 1
ATOM 6903 C C . AR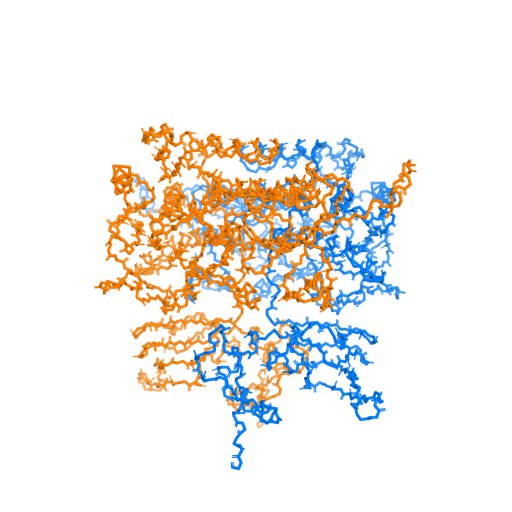G B 1 338 ? 3.939 -23.094 -25.016 1 95 338 ARG B C 1
ATOM 6905 O O . ARG B 1 338 ? 3.242 -23.906 -25.641 1 95 338 ARG B O 1
ATOM 6912 N N . GLU B 1 339 ? 4.41 -23.281 -23.828 1 97.75 339 GLU B N 1
ATOM 6913 C CA . GLU B 1 339 ? 3.939 -24.422 -23.047 1 97.75 339 GLU B CA 1
ATOM 6914 C C . GLU B 1 339 ? 2.42 -24.391 -22.906 1 97.75 339 GLU B C 1
ATOM 6916 O O . GLU B 1 339 ? 1.768 -25.438 -23.016 1 97.75 339 GLU B O 1
ATOM 6921 N N . ALA B 1 340 ? 1.91 -23.25 -22.641 1 98 340 ALA B N 1
ATOM 6922 C CA . ALA B 1 340 ? 0.47 -23.078 -22.469 1 98 340 ALA B CA 1
ATOM 6923 C C . ALA B 1 340 ? -0.286 -23.516 -23.734 1 98 340 ALA B C 1
ATOM 6925 O O . ALA B 1 340 ? -1.307 -24.188 -23.641 1 98 340 ALA B O 1
ATOM 6926 N N . GLU B 1 341 ? 0.216 -23.141 -24.859 1 97.25 341 GLU B N 1
ATOM 6927 C CA . GLU B 1 341 ? -0.404 -23.5 -26.125 1 97.25 341 GLU B CA 1
ATOM 6928 C C . GLU B 1 341 ? -0.384 -25.016 -26.344 1 97.25 341 GLU B C 1
ATOM 6930 O O . GLU B 1 341 ? -1.395 -25.609 -26.719 1 97.25 341 GLU B O 1
ATOM 6935 N N . GLN B 1 342 ? 0.748 -25.609 -26.094 1 97.69 342 GLN B N 1
ATOM 6936 C CA . GLN B 1 342 ? 0.885 -27.047 -26.234 1 97.69 342 GLN B CA 1
ATOM 6937 C C . GLN B 1 342 ? -0.018 -27.797 -25.25 1 97.69 342 GLN B C 1
ATOM 6939 O O . GLN B 1 342 ? -0.638 -28.797 -25.609 1 97.69 342 GLN B O 1
ATOM 6944 N N . LEU B 1 343 ? -0.032 -27.312 -24.047 1 98.25 343 LEU B N 1
ATOM 6945 C CA . LEU B 1 343 ? -0.863 -27.922 -23.016 1 98.25 343 LEU B CA 1
ATOM 6946 C C . LEU B 1 343 ? -2.332 -27.906 -23.422 1 98.25 343 LEU B C 1
ATOM 6948 O O . LEU B 1 343 ? -3.025 -28.922 -23.281 1 98.25 343 LEU B O 1
ATOM 6952 N N . ALA B 1 344 ? -2.795 -26.797 -23.938 1 98.19 344 ALA B N 1
ATOM 6953 C CA . ALA B 1 344 ? -4.184 -26.688 -24.375 1 98.19 344 ALA B CA 1
ATOM 6954 C C . ALA B 1 344 ? -4.484 -27.672 -25.5 1 98.19 344 ALA B C 1
ATOM 6956 O O . ALA B 1 344 ? -5.543 -28.297 -25.516 1 98.19 344 ALA B O 1
ATOM 6957 N N . GLU B 1 345 ? -3.572 -27.797 -26.406 1 97.69 345 GLU B N 1
ATOM 6958 C CA . GLU B 1 345 ? -3.727 -28.75 -27.5 1 97.69 345 GLU B CA 1
ATOM 6959 C C . GLU B 1 345 ? -3.811 -30.188 -26.984 1 97.69 345 GLU B C 1
ATOM 6961 O O . GLU B 1 345 ? -4.633 -30.969 -27.453 1 97.69 345 GLU B O 1
ATOM 6966 N N . ASN B 1 346 ? -3.006 -30.5 -26.062 1 98.12 346 ASN B N 1
ATOM 6967 C CA . ASN B 1 346 ? -2.943 -31.859 -25.531 1 98.12 346 ASN B CA 1
ATOM 6968 C C . ASN B 1 346 ? -4.188 -32.188 -24.719 1 98.12 346 ASN B C 1
ATOM 6970 O O . ASN B 1 346 ? -4.695 -33.312 -24.797 1 98.12 346 ASN B O 1
ATOM 6974 N N . ILE B 1 347 ? -4.656 -31.266 -23.922 1 97.62 347 ILE B N 1
ATOM 6975 C CA . ILE B 1 347 ? -5.887 -31.5 -23.172 1 97.62 347 ILE B CA 1
ATOM 6976 C C . ILE B 1 347 ? -7.055 -31.672 -24.141 1 97.62 347 ILE B C 1
ATOM 6978 O O . ILE B 1 347 ? -7.871 -32.594 -23.984 1 97.62 347 ILE B O 1
ATOM 6982 N N . ALA B 1 348 ? -7.129 -30.844 -25.172 1 96.31 348 ALA B N 1
ATOM 6983 C CA . ALA B 1 348 ? -8.172 -30.953 -26.172 1 96.31 348 ALA B CA 1
ATOM 6984 C C . ALA B 1 348 ? -8.117 -32.312 -26.875 1 96.31 348 ALA B C 1
ATOM 6986 O O . ALA B 1 348 ? -9.156 -32.938 -27.094 1 96.31 348 ALA B O 1
ATOM 6987 N N . SER B 1 349 ? -6.93 -32.719 -27.172 1 95.69 349 SER B N 1
ATOM 6988 C CA . SER B 1 349 ? -6.742 -34.031 -27.812 1 95.69 349 SER B CA 1
ATOM 6989 C C . SER B 1 349 ? -7.188 -35.156 -26.906 1 95.69 349 SER B C 1
ATOM 6991 O O . SER B 1 349 ? -7.832 -36.094 -27.359 1 95.69 349 SER B O 1
ATOM 6993 N N . THR B 1 350 ? -6.84 -35.062 -25.703 1 94.44 350 THR B N 1
ATOM 6994 C CA . THR B 1 350 ? -7.219 -36.062 -24.719 1 94.44 350 THR B CA 1
ATOM 6995 C C . THR B 1 350 ? -8.734 -36.156 -24.594 1 94.44 350 THR B C 1
ATOM 6997 O O . THR B 1 350 ? -9.289 -37.25 -24.5 1 94.44 350 THR B O 1
ATOM 7000 N N . LEU B 1 351 ? -9.414 -35.031 -24.578 1 92.69 351 LEU B N 1
ATOM 7001 C CA . LEU B 1 351 ? -10.859 -35 -24.438 1 92.69 351 LEU B CA 1
ATOM 7002 C C . LEU B 1 351 ? -11.555 -35.594 -25.656 1 92.69 351 LEU B C 1
ATOM 7004 O O . LEU B 1 351 ? -12.656 -36.156 -25.547 1 92.69 351 LEU B O 1
ATOM 7008 N N . THR B 1 352 ? -10.898 -35.594 -26.781 1 89.25 352 THR B N 1
ATOM 7009 C CA . THR B 1 352 ? -11.5 -36.094 -28 1 89.25 352 THR B CA 1
ATOM 7010 C C . THR B 1 352 ? -10.977 -37.469 -28.328 1 89.25 352 THR B C 1
ATOM 7012 O O . THR B 1 352 ? -11.266 -38.031 -29.391 1 89.25 352 THR B O 1
ATOM 7015 N N . GLY B 1 353 ? -10.156 -37.969 -27.5 1 90.12 353 GLY B N 1
ATOM 7016 C CA . GLY B 1 353 ? -9.641 -39.312 -27.688 1 90.12 353 GLY B CA 1
ATOM 7017 C C . GLY B 1 353 ? -8.383 -39.375 -28.531 1 90.12 353 GLY B C 1
ATOM 7018 O O . GLY B 1 353 ? -7.992 -40.438 -29.031 1 90.12 353 GLY B O 1
ATOM 7019 N N . GLY B 1 354 ? -7.812 -38.219 -28.75 1 93.44 354 GLY B N 1
ATOM 7020 C CA . GLY B 1 354 ? -6.562 -38.156 -29.5 1 93.44 354 GLY B CA 1
ATOM 7021 C C . GLY B 1 354 ? -5.344 -38.438 -28.625 1 93.44 354 GLY B C 1
ATOM 7022 O O . GLY B 1 354 ? -5.473 -38.75 -27.453 1 93.44 354 GLY B O 1
ATOM 7023 N N . THR B 1 355 ? -4.148 -38.375 -29.328 1 94 355 THR B N 1
ATOM 7024 C CA . THR B 1 355 ? -2.885 -38.594 -28.641 1 94 355 THR B CA 1
ATOM 7025 C C . THR B 1 355 ? -2.158 -37.281 -28.375 1 94 355 THR B C 1
ATOM 7027 O O . THR B 1 355 ? -1.868 -36.531 -29.312 1 94 355 THR B O 1
ATOM 7030 N N . PRO B 1 356 ? -1.865 -36.969 -27.125 1 95.75 356 PRO B N 1
ATOM 7031 C CA . PRO B 1 356 ? -1.094 -35.75 -26.828 1 95.75 356 PRO B CA 1
ATOM 7032 C C . PRO B 1 356 ? 0.283 -35.75 -27.484 1 95.75 356 PRO B C 1
ATOM 7034 O O . PRO B 1 356 ? 0.863 -36.844 -27.703 1 95.75 356 PRO B O 1
ATOM 7037 N N . GLN B 1 357 ? 0.796 -34.625 -27.812 1 96.12 357 GLN B N 1
ATOM 7038 C CA . GLN B 1 357 ? 2.084 -34.469 -28.484 1 96.12 357 GLN B CA 1
ATOM 7039 C C . GLN B 1 357 ? 3.137 -33.906 -27.516 1 96.12 357 GLN B C 1
ATOM 7041 O O . GLN B 1 357 ? 2.826 -33.094 -26.641 1 96.12 357 GLN B O 1
ATOM 7046 N N . PRO B 1 358 ? 4.363 -34.312 -27.734 1 96.38 358 PRO B N 1
ATOM 7047 C CA . PRO B 1 358 ? 5.43 -33.812 -26.875 1 96.38 358 PRO B CA 1
ATOM 7048 C C . PRO B 1 358 ? 5.734 -32.312 -27.125 1 96.38 358 PRO B C 1
ATOM 7050 O O . PRO B 1 358 ? 5.621 -31.844 -28.25 1 96.38 358 PRO B O 1
ATOM 7053 N N . PHE B 1 359 ? 6.098 -31.672 -26.047 1 96.25 359 PHE B N 1
ATOM 7054 C CA . PHE B 1 359 ? 6.504 -30.266 -26.141 1 96.25 359 PHE B CA 1
ATOM 7055 C C . PHE B 1 359 ? 7.863 -30.141 -26.812 1 96.25 359 PHE B C 1
ATOM 7057 O O . PHE B 1 359 ? 8.828 -30.781 -26.406 1 96.25 359 PHE B O 1
ATOM 7064 N N . ASP B 1 360 ? 7.883 -29.406 -27.875 1 90.38 360 ASP B N 1
ATOM 7065 C CA . ASP B 1 360 ? 9.094 -29.141 -28.641 1 90.38 360 ASP B CA 1
ATOM 7066 C C . ASP B 1 360 ? 9.18 -27.656 -29.016 1 90.38 360 ASP B C 1
ATOM 7068 O O . ASP B 1 360 ? 8.414 -27.188 -29.859 1 90.38 360 ASP B O 1
ATOM 7072 N N . TYR B 1 361 ? 10.133 -27.016 -28.328 1 88.12 361 TYR B N 1
ATOM 7073 C CA . TYR B 1 361 ? 10.266 -25.578 -28.594 1 88.12 361 TYR B CA 1
ATOM 7074 C C . TYR B 1 361 ? 11.711 -25.125 -28.406 1 88.12 361 TYR B C 1
ATOM 7076 O O . TYR B 1 361 ? 12.398 -25.578 -27.484 1 88.12 361 TYR B O 1
ATOM 7084 N N . ARG B 1 362 ? 12.125 -24.297 -29.375 1 81.38 362 ARG B N 1
ATOM 7085 C CA . ARG B 1 362 ? 13.445 -23.672 -29.266 1 81.38 362 ARG B CA 1
ATOM 7086 C C . ARG B 1 362 ? 13.32 -22.172 -29.031 1 81.38 362 ARG B C 1
ATOM 7088 O O . ARG B 1 362 ? 12.484 -21.516 -29.641 1 81.38 362 ARG B O 1
ATOM 7095 N N . SER B 1 363 ? 14.188 -21.766 -28.156 1 82.81 363 SER B N 1
ATOM 7096 C CA . SER B 1 363 ? 14.156 -20.344 -27.797 1 82.81 363 SER B CA 1
ATOM 7097 C C . SER B 1 363 ? 14.375 -19.453 -29.016 1 82.81 363 SER B C 1
ATOM 7099 O O . SER B 1 363 ? 15.211 -19.766 -29.875 1 82.81 363 SER B O 1
ATOM 7101 N N . LYS B 1 364 ? 13.594 -18.359 -29.094 1 80.56 364 LYS B N 1
ATOM 7102 C CA . LYS B 1 364 ? 13.758 -17.391 -30.188 1 80.56 364 LYS B CA 1
ATOM 7103 C C . LYS B 1 364 ? 14.797 -16.344 -29.844 1 80.56 364 LYS B C 1
ATOM 7105 O O . LYS B 1 364 ? 15.203 -15.555 -30.703 1 80.56 364 LYS B O 1
ATOM 7110 N N . GLY B 1 365 ? 15.18 -16.422 -28.656 1 83.56 365 GLY B N 1
ATOM 7111 C CA . GLY B 1 365 ? 16.172 -15.445 -28.219 1 83.56 365 GLY B CA 1
ATOM 7112 C C . GLY B 1 365 ? 15.914 -14.914 -26.828 1 83.56 365 GLY B C 1
ATOM 7113 O O . GLY B 1 365 ? 15.031 -15.406 -26.125 1 83.56 365 GLY B O 1
ATOM 7114 N N . ALA B 1 366 ? 16.859 -14.039 -26.422 1 84.69 366 ALA B N 1
ATOM 7115 C CA . ALA B 1 366 ? 16.781 -13.414 -25.094 1 84.69 366 ALA B CA 1
ATOM 7116 C C . ALA B 1 366 ? 17.156 -11.938 -25.172 1 84.69 366 ALA B C 1
ATOM 7118 O O . ALA B 1 366 ? 17.969 -11.531 -26 1 84.69 366 ALA B O 1
ATOM 7119 N N . LEU B 1 367 ? 16.406 -11.18 -24.438 1 87.5 367 LEU B N 1
ATOM 7120 C CA . LEU B 1 367 ? 16.625 -9.734 -24.391 1 87.5 367 LEU B CA 1
ATOM 7121 C C . LEU B 1 367 ? 16.781 -9.266 -22.938 1 87.5 367 LEU B C 1
ATOM 7123 O O . LEU B 1 367 ? 16.172 -9.828 -22.031 1 87.5 367 LEU B O 1
ATOM 7127 N N . ALA B 1 368 ? 17.609 -8.266 -22.75 1 89.38 368 ALA B N 1
ATOM 7128 C CA . ALA B 1 368 ? 17.734 -7.652 -21.438 1 89.38 368 ALA B CA 1
ATOM 7129 C C . ALA B 1 368 ? 18.078 -6.168 -21.562 1 89.38 368 ALA B C 1
ATOM 7131 O O . ALA B 1 368 ? 18.906 -5.781 -22.391 1 89.38 368 ALA B O 1
ATOM 7132 N N . SER B 1 369 ? 17.375 -5.383 -20.797 1 90.25 369 SER B N 1
ATOM 7133 C CA . SER B 1 369 ? 17.719 -3.967 -20.672 1 90.25 369 SER B CA 1
ATOM 7134 C C . SER B 1 369 ? 18.766 -3.738 -19.578 1 90.25 369 SER B C 1
ATOM 7136 O O . SER B 1 369 ? 18.719 -4.379 -18.531 1 90.25 369 SER B O 1
ATOM 7138 N N . LEU B 1 370 ? 19.688 -2.854 -19.812 1 87.56 370 LEU B N 1
ATOM 7139 C CA . LEU B 1 370 ? 20.75 -2.551 -18.859 1 87.56 370 LEU B CA 1
ATOM 7140 C C . LEU B 1 370 ? 20.531 -1.183 -18.219 1 87.56 370 LEU B C 1
ATOM 7142 O O . LEU B 1 370 ? 21.359 -0.729 -17.422 1 87.56 370 LEU B O 1
ATOM 7146 N N . GLY B 1 371 ? 19.484 -0.556 -18.641 1 81.62 371 GLY B N 1
ATOM 7147 C CA . GLY B 1 371 ? 19.297 0.83 -18.234 1 81.62 371 GLY B CA 1
ATOM 7148 C C . GLY B 1 371 ? 20.062 1.81 -19.125 1 81.62 371 GLY B C 1
ATOM 7149 O O . GLY B 1 371 ? 20.859 1.405 -19.969 1 81.62 371 GLY B O 1
ATOM 7150 N N . ALA B 1 372 ? 19.719 3.145 -19 1 81.75 372 ALA B N 1
ATOM 7151 C CA . ALA B 1 372 ? 20.375 4.219 -19.734 1 81.75 372 ALA B CA 1
ATOM 7152 C C . ALA B 1 372 ? 20.281 3.982 -21.25 1 81.75 372 ALA B C 1
ATOM 7154 O O . ALA B 1 372 ? 21.25 4.195 -21.969 1 81.75 372 ALA B O 1
ATOM 7155 N N . ARG B 1 373 ? 19.219 3.387 -21.641 1 86.75 373 ARG B N 1
ATOM 7156 C CA . ARG B 1 373 ? 18.906 3.164 -23.047 1 86.75 373 ARG B CA 1
ATOM 7157 C C . ARG B 1 373 ? 19.906 2.201 -23.672 1 86.75 373 ARG B C 1
ATOM 7159 O O . ARG B 1 373 ? 20.297 2.369 -24.844 1 86.75 373 ARG B O 1
ATOM 7166 N N . LYS B 1 374 ? 20.422 1.355 -22.922 1 90 374 LYS B N 1
ATOM 7167 C CA . LYS B 1 374 ? 21.312 0.295 -23.391 1 90 374 LYS B CA 1
ATOM 7168 C C . LYS B 1 374 ? 20.75 -1.082 -23.047 1 90 374 LYS B C 1
ATOM 7170 O O . LYS B 1 374 ? 20.078 -1.249 -22.031 1 90 374 LYS B O 1
ATOM 7175 N N . GLY B 1 375 ? 21.016 -1.997 -23.984 1 92.56 375 GLY B N 1
ATOM 7176 C CA . GLY B 1 375 ? 20.547 -3.357 -23.766 1 92.56 375 GLY B CA 1
ATOM 7177 C C . GLY B 1 375 ? 21.375 -4.395 -24.5 1 92.56 375 GLY B C 1
ATOM 7178 O O . GLY B 1 375 ? 22.391 -4.066 -25.109 1 92.56 375 GLY B O 1
ATOM 7179 N N . VAL B 1 376 ? 21.062 -5.598 -24.297 1 92.25 376 VAL B N 1
ATOM 7180 C CA . VAL B 1 376 ? 21.625 -6.734 -25.016 1 92.25 376 VAL B CA 1
ATOM 7181 C C . VAL B 1 376 ? 20.5 -7.617 -25.547 1 92.25 376 VAL B C 1
ATOM 7183 O O . VAL B 1 376 ? 19.469 -7.773 -24.906 1 92.25 376 VAL B O 1
ATOM 7186 N N . ALA B 1 377 ? 20.828 -8.109 -26.703 1 91.75 377 ALA B N 1
ATOM 7187 C CA . ALA B 1 377 ? 19.812 -8.945 -27.344 1 91.75 377 ALA B CA 1
ATOM 7188 C C . ALA B 1 377 ? 20.453 -10.07 -28.156 1 91.75 377 ALA B C 1
ATOM 7190 O O . ALA B 1 377 ? 21.484 -9.867 -28.797 1 91.75 377 ALA B O 1
ATOM 7191 N N . GLN B 1 378 ? 19.938 -11.203 -27.984 1 90.06 378 GLN B N 1
ATOM 7192 C CA . GLN B 1 378 ? 20.203 -12.352 -28.844 1 90.06 378 GLN B CA 1
ATOM 7193 C C . GLN B 1 378 ? 18.922 -12.891 -29.469 1 90.06 378 GLN B C 1
ATOM 7195 O O . GLN B 1 378 ? 18.047 -13.414 -28.781 1 90.06 378 GLN B O 1
ATOM 7200 N N . VAL B 1 379 ? 18.844 -12.664 -30.75 1 87.38 379 VAL B N 1
ATOM 7201 C CA . VAL B 1 379 ? 17.609 -13.07 -31.453 1 87.38 379 VAL B CA 1
ATOM 7202 C C . VAL B 1 379 ? 17.969 -13.867 -32.688 1 87.38 379 VAL B C 1
ATOM 7204 O O . VAL B 1 379 ? 18.703 -13.391 -33.562 1 87.38 379 VAL B O 1
ATOM 7207 N N . PHE B 1 380 ? 17.422 -15.062 -32.812 1 85.19 380 PHE B N 1
ATOM 7208 C CA . PHE B 1 380 ? 17.641 -15.945 -33.969 1 85.19 380 PHE B CA 1
ATOM 7209 C C . PHE B 1 380 ? 19.125 -16.047 -34.281 1 85.19 380 PHE B C 1
ATOM 7211 O O . PHE B 1 380 ? 19.516 -15.93 -35.438 1 85.19 380 PHE B O 1
ATOM 7218 N N . GLY B 1 381 ? 19.938 -16.109 -33.281 1 81.25 381 GLY B N 1
ATOM 7219 C CA . GLY B 1 381 ? 21.359 -16.281 -33.469 1 81.25 381 GLY B CA 1
ATOM 7220 C C . GLY B 1 381 ? 22.109 -14.977 -33.656 1 81.25 381 GLY B C 1
ATOM 7221 O O . GLY B 1 381 ? 23.344 -14.945 -33.656 1 81.25 381 GLY B O 1
ATOM 7222 N N . LEU B 1 382 ? 21.375 -13.914 -33.844 1 90.06 382 LEU B N 1
ATOM 7223 C CA . LEU B 1 382 ? 21.984 -12.602 -34 1 90.06 382 LEU B CA 1
ATOM 7224 C C . LEU B 1 382 ? 22.125 -11.891 -32.656 1 90.06 382 LEU B C 1
ATOM 7226 O O . LEU B 1 382 ? 21.219 -11.961 -31.828 1 90.06 382 LEU B O 1
ATOM 7230 N N . GLU B 1 383 ? 23.281 -11.266 -32.531 1 93.38 383 GLU B N 1
ATOM 7231 C CA . GLU B 1 383 ? 23.547 -10.539 -31.297 1 93.38 383 GLU B CA 1
ATOM 7232 C C . GLU B 1 383 ? 23.516 -9.031 -31.531 1 93.38 383 GLU B C 1
ATOM 7234 O O . GLU B 1 383 ? 24.047 -8.539 -32.531 1 93.38 383 GLU B O 1
ATOM 7239 N N . LEU B 1 384 ? 22.766 -8.32 -30.766 1 92.62 384 LEU B N 1
ATOM 7240 C CA . LEU B 1 384 ? 22.688 -6.863 -30.781 1 92.62 384 LEU B CA 1
ATOM 7241 C C . LEU B 1 384 ? 23.094 -6.281 -29.422 1 92.62 384 LEU B C 1
ATOM 7243 O O . LEU B 1 384 ? 22.859 -6.902 -28.391 1 92.62 384 LEU B O 1
ATOM 7247 N N . LYS B 1 385 ? 23.781 -5.125 -29.547 1 93.5 385 LYS B N 1
ATOM 7248 C CA . LYS B 1 385 ? 24.234 -4.441 -28.328 1 93.5 385 LYS B CA 1
ATOM 7249 C C . LYS B 1 385 ? 23.828 -2.971 -28.344 1 93.5 385 LYS B C 1
ATOM 7251 O O . LYS B 1 385 ? 23.547 -2.408 -29.406 1 93.5 385 LYS B O 1
ATOM 7256 N N . GLY B 1 386 ? 23.688 -2.42 -27.141 1 92.69 386 GLY B N 1
ATOM 7257 C CA . GLY B 1 386 ? 23.547 -0.979 -27.016 1 92.69 386 GLY B CA 1
ATOM 7258 C C . GLY B 1 386 ? 22.125 -0.499 -27.281 1 92.69 386 GLY B C 1
ATOM 7259 O O . GLY B 1 386 ? 21.156 -1.154 -26.891 1 92.69 386 GLY B O 1
ATOM 7260 N N . PHE B 1 387 ? 22.062 0.626 -27.891 1 92 387 PHE B N 1
ATOM 7261 C CA . PHE B 1 387 ? 20.797 1.325 -28.078 1 92 387 PHE B CA 1
ATOM 7262 C C . PHE B 1 387 ? 19.859 0.509 -28.969 1 92 387 PHE B C 1
ATOM 7264 O O . PHE B 1 387 ? 18.688 0.358 -28.656 1 92 387 PHE B O 1
ATOM 7271 N N . PRO B 1 388 ? 20.328 -0.075 -29.969 1 91.5 388 PRO B N 1
ATOM 7272 C CA . PRO B 1 388 ? 19.406 -0.87 -30.781 1 91.5 388 PRO B CA 1
ATOM 7273 C C . PRO B 1 388 ? 18.812 -2.049 -30.031 1 91.5 388 PRO B C 1
ATOM 7275 O O . PRO B 1 388 ? 17.641 -2.383 -30.219 1 91.5 388 PRO B O 1
ATOM 7278 N N . ALA B 1 389 ? 19.609 -2.648 -29.234 1 90.69 389 ALA B N 1
ATOM 7279 C CA . ALA B 1 389 ? 19.109 -3.754 -28.422 1 90.69 389 ALA B CA 1
ATOM 7280 C C . ALA B 1 389 ? 18.062 -3.273 -27.438 1 90.69 389 ALA B C 1
ATOM 7282 O O . ALA B 1 389 ? 17.062 -3.957 -27.203 1 90.69 389 ALA B O 1
ATOM 7283 N N . TRP B 1 390 ? 18.328 -2.15 -26.969 1 90.94 390 TRP B N 1
ATOM 7284 C CA . TRP B 1 390 ? 17.391 -1.553 -26.031 1 90.94 390 TRP B CA 1
ATOM 7285 C C . TRP B 1 390 ? 16.062 -1.25 -26.719 1 90.94 390 TRP B C 1
ATOM 7287 O O . TRP B 1 390 ? 14.984 -1.517 -26.156 1 90.94 390 TRP B O 1
ATOM 7297 N N . LEU B 1 391 ? 16.078 -0.734 -27.859 1 90 391 LEU B N 1
ATOM 7298 C CA . LEU B 1 391 ? 14.867 -0.442 -28.625 1 90 391 LEU B CA 1
ATOM 7299 C C . LEU B 1 391 ? 14.102 -1.722 -28.953 1 90 391 LEU B C 1
ATOM 7301 O O . LEU B 1 391 ? 12.875 -1.745 -28.891 1 90 391 LEU B O 1
ATOM 7305 N N . LEU B 1 392 ? 14.867 -2.672 -29.312 1 88.44 392 LEU B N 1
ATOM 7306 C CA . LEU B 1 392 ? 14.25 -3.961 -29.594 1 88.44 392 LEU B CA 1
ATOM 7307 C C . LEU B 1 392 ? 13.539 -4.508 -28.359 1 88.44 392 LEU B C 1
ATOM 7309 O O . LEU B 1 392 ? 12.43 -5.035 -28.453 1 88.44 392 LEU B O 1
ATOM 7313 N N . TRP B 1 393 ? 14.25 -4.461 -27.297 1 88 393 TRP B N 1
ATOM 7314 C CA . TRP B 1 393 ? 13.664 -4.871 -26.031 1 88 393 TRP B CA 1
ATOM 7315 C C . TRP B 1 393 ? 12.344 -4.152 -25.781 1 88 393 TRP B C 1
ATOM 7317 O O . TRP B 1 393 ? 11.336 -4.785 -25.469 1 88 393 TRP B O 1
ATOM 7327 N N . ARG B 1 394 ? 12.234 -2.918 -25.969 1 87.5 394 ARG B N 1
ATOM 7328 C CA . ARG B 1 394 ? 11.055 -2.104 -25.719 1 87.5 394 ARG B CA 1
ATOM 7329 C C . ARG B 1 394 ? 9.93 -2.463 -26.688 1 87.5 394 ARG B C 1
ATOM 7331 O O . ARG B 1 394 ? 8.781 -2.633 -26.266 1 87.5 394 ARG B O 1
ATOM 7338 N N . PHE B 1 395 ? 10.273 -2.594 -27.875 1 86.06 395 PHE B N 1
ATOM 7339 C CA . PHE B 1 395 ? 9.258 -2.881 -28.875 1 86.06 395 PHE B CA 1
ATOM 7340 C C . PHE B 1 395 ? 8.695 -4.285 -28.703 1 86.06 395 PHE B C 1
ATOM 7342 O O . PHE B 1 395 ? 7.492 -4.504 -28.859 1 86.06 395 PHE B O 1
ATOM 7349 N N . TYR B 1 396 ? 9.562 -5.137 -28.422 1 83.06 396 TYR B N 1
ATOM 7350 C CA . TYR B 1 396 ? 9.148 -6.516 -28.203 1 83.06 396 TYR B CA 1
ATOM 7351 C C . TYR B 1 396 ? 8.141 -6.602 -27.062 1 83.06 396 TYR B C 1
ATOM 7353 O O . TYR B 1 396 ? 7.062 -7.18 -27.203 1 83.06 396 TYR B O 1
ATOM 7361 N N . TYR B 1 397 ? 8.422 -6.008 -26 1 83.06 397 TYR B N 1
ATOM 7362 C CA . TYR B 1 397 ? 7.555 -6.129 -24.844 1 83.06 397 TYR B CA 1
ATOM 7363 C C . TYR B 1 397 ? 6.312 -5.262 -24.984 1 83.06 397 TYR B C 1
ATOM 7365 O O . TYR B 1 397 ? 5.242 -5.602 -24.469 1 83.06 397 TYR B O 1
ATOM 7373 N N . LEU B 1 398 ? 6.449 -4.176 -25.688 1 85.44 398 LEU B N 1
ATOM 7374 C CA . LEU B 1 398 ? 5.266 -3.381 -25.984 1 85.44 398 LEU B CA 1
ATOM 7375 C C . LEU B 1 398 ? 4.262 -4.188 -26.797 1 85.44 398 LEU B C 1
ATOM 7377 O O . LEU B 1 398 ? 3.059 -4.145 -26.531 1 85.44 398 LEU B O 1
ATOM 7381 N N . ALA B 1 399 ? 4.789 -4.922 -27.688 1 79.94 399 ALA B N 1
ATOM 7382 C CA . ALA B 1 399 ? 3.941 -5.723 -28.562 1 79.94 399 ALA B CA 1
ATOM 7383 C C . ALA B 1 399 ? 3.246 -6.84 -27.781 1 79.94 399 ALA B C 1
ATOM 7385 O O . ALA B 1 399 ? 2.158 -7.277 -28.172 1 79.94 399 ALA B O 1
ATOM 7386 N N . PHE B 1 400 ? 3.818 -7.211 -26.719 1 79.94 400 PHE B N 1
ATOM 7387 C CA . PHE B 1 400 ? 3.303 -8.344 -25.953 1 79.94 400 PHE B CA 1
ATOM 7388 C C . PHE B 1 400 ? 2.297 -7.879 -24.906 1 79.94 400 PHE B C 1
ATOM 7390 O O . PHE B 1 400 ? 1.578 -8.695 -24.328 1 79.94 400 PHE B O 1
ATOM 7397 N N . LEU B 1 401 ? 2.182 -6.574 -24.703 1 82.19 401 LEU B N 1
ATOM 7398 C CA . LEU B 1 401 ? 1.24 -6.059 -23.719 1 82.19 401 LEU B CA 1
ATOM 7399 C C . LEU B 1 401 ? -0.198 -6.234 -24.188 1 82.19 401 LEU B C 1
ATOM 7401 O O . LEU B 1 401 ? -0.526 -5.879 -25.328 1 82.19 401 LEU B O 1
ATOM 7405 N N . PRO B 1 402 ? -0.93 -6.797 -23.25 1 77.62 402 PRO B N 1
ATOM 7406 C CA . PRO B 1 402 ? -2.328 -6.973 -23.641 1 77.62 402 PRO B CA 1
ATOM 7407 C C . PRO B 1 402 ? -3.123 -5.672 -23.594 1 77.62 402 PRO B C 1
ATOM 7409 O O . PRO B 1 402 ? -3.043 -4.926 -22.625 1 77.62 402 PRO B O 1
ATOM 7412 N N . GLY B 1 403 ? -3.869 -5.305 -24.656 1 75.44 403 GLY B N 1
ATOM 7413 C CA . GLY B 1 403 ? -4.766 -4.16 -24.672 1 75.44 403 GLY B CA 1
ATOM 7414 C C . GLY B 1 403 ? -4.164 -2.941 -25.344 1 75.44 403 GLY B C 1
ATOM 7415 O O . GLY B 1 403 ? -3.01 -2.592 -25.094 1 75.44 403 GLY B O 1
ATOM 7416 N N . LEU B 1 404 ? -4.852 -2.338 -26.078 1 78.81 404 LEU B N 1
ATOM 7417 C CA . LEU B 1 404 ? -4.402 -1.161 -26.812 1 78.81 404 LEU B CA 1
ATOM 7418 C C . LEU B 1 404 ? -4.227 0.031 -25.875 1 78.81 404 LEU B C 1
ATOM 7420 O O . LEU B 1 404 ? -3.262 0.79 -26 1 78.81 404 LEU B O 1
ATOM 7424 N N . THR B 1 405 ? -5.121 0.176 -24.906 1 78.06 405 THR B N 1
ATOM 7425 C CA . THR B 1 405 ? -5.043 1.283 -23.969 1 78.06 405 THR B CA 1
ATOM 7426 C C . THR B 1 405 ? -3.76 1.198 -23.141 1 78.06 405 THR B C 1
ATOM 7428 O O . THR B 1 405 ? -3.053 2.195 -22.984 1 78.06 405 THR B O 1
ATOM 7431 N N . THR B 1 406 ? -3.469 0.019 -22.719 1 78.88 406 THR B N 1
ATOM 7432 C CA . THR B 1 406 ? -2.256 -0.188 -21.938 1 78.88 406 THR B CA 1
ATOM 7433 C C . THR B 1 406 ? -1.014 0.121 -22.766 1 78.88 406 THR B C 1
ATOM 7435 O O . THR B 1 406 ? -0.08 0.764 -22.281 1 78.88 406 THR B O 1
ATOM 7438 N N . ARG B 1 407 ? -1.034 -0.232 -24.016 1 83.75 407 ARG B N 1
ATOM 7439 C CA . ARG B 1 407 ? 0.095 0.022 -24.906 1 83.75 407 ARG B CA 1
ATOM 7440 C C . ARG B 1 407 ? 0.306 1.519 -25.109 1 83.75 407 ARG B C 1
ATOM 7442 O O . ARG B 1 407 ? 1.441 1.998 -25.094 1 83.75 407 ARG B O 1
ATOM 7449 N N . ILE B 1 408 ? -0.752 2.207 -25.219 1 82.06 408 ILE B N 1
ATOM 7450 C CA . ILE B 1 408 ? -0.686 3.65 -25.422 1 82.06 408 ILE B CA 1
ATOM 7451 C C . ILE B 1 408 ? -0.11 4.32 -24.172 1 82.06 408 ILE B C 1
ATOM 7453 O O . ILE B 1 408 ? 0.781 5.164 -24.266 1 82.06 408 ILE B O 1
ATOM 7457 N N . PHE B 1 409 ? -0.578 3.889 -23.078 1 79.75 409 PHE B N 1
ATOM 7458 C CA . PHE B 1 409 ? -0.122 4.512 -21.844 1 79.75 409 PHE B CA 1
ATOM 7459 C C . PHE B 1 409 ? 1.341 4.18 -21.578 1 79.75 409 PHE B C 1
ATOM 7461 O O . PHE B 1 409 ? 2.104 5.035 -21.125 1 79.75 409 PHE B O 1
ATOM 7468 N N . VAL B 1 410 ? 1.754 3.008 -21.875 1 80.44 410 VAL B N 1
ATOM 7469 C CA . VAL B 1 410 ? 3.154 2.639 -21.688 1 80.44 410 VAL B CA 1
ATOM 7470 C C . VAL B 1 410 ? 4.031 3.449 -22.641 1 80.44 410 VAL B C 1
ATOM 7472 O O . VAL B 1 410 ? 5.07 3.977 -22.234 1 80.44 410 VAL B O 1
ATOM 7475 N N . LEU B 1 411 ? 3.561 3.574 -23.875 1 83.12 411 LEU B N 1
ATOM 7476 C CA . LEU B 1 411 ? 4.289 4.379 -24.844 1 83.12 411 LEU B CA 1
ATOM 7477 C C . LEU B 1 411 ? 4.395 5.828 -24.391 1 83.12 411 LEU B C 1
ATOM 7479 O O . LEU B 1 411 ? 5.457 6.445 -24.5 1 83.12 411 LEU B O 1
ATOM 7483 N N . LEU B 1 412 ? 3.336 6.293 -23.844 1 78.75 412 LEU B N 1
ATOM 7484 C CA . LEU B 1 412 ? 3.334 7.668 -23.344 1 78.75 412 LEU B CA 1
ATOM 7485 C C . LEU B 1 412 ? 4.242 7.812 -22.141 1 78.75 412 LEU B C 1
ATOM 7487 O O . LEU B 1 412 ? 4.949 8.812 -22 1 78.75 412 LEU B O 1
ATOM 7491 N N . ASN B 1 413 ? 4.227 6.836 -21.312 1 78.25 413 ASN B N 1
ATOM 7492 C CA . ASN B 1 413 ? 5.137 6.836 -20.172 1 78.25 413 ASN B CA 1
ATOM 7493 C C . ASN B 1 413 ? 6.598 6.852 -20.625 1 78.25 413 ASN B C 1
ATOM 7495 O O . ASN B 1 413 ? 7.402 7.621 -20.094 1 78.25 413 ASN B O 1
ATOM 7499 N N . TRP B 1 414 ? 6.891 6.02 -21.562 1 79.38 414 TRP B N 1
ATOM 7500 C CA . TRP B 1 414 ? 8.25 5.945 -22.094 1 79.38 414 TRP B CA 1
ATOM 7501 C C . TRP B 1 414 ? 8.656 7.262 -22.75 1 79.38 414 TRP B C 1
ATOM 7503 O O . TRP B 1 414 ? 9.781 7.734 -22.562 1 79.38 414 TRP B O 1
ATOM 7513 N N . PHE B 1 415 ? 7.73 7.879 -23.453 1 79.38 415 PHE B N 1
ATOM 7514 C CA . PHE B 1 415 ? 7.992 9.164 -24.094 1 79.38 415 PHE B CA 1
ATOM 7515 C C . PHE B 1 415 ? 8.25 10.25 -23.062 1 79.38 415 PHE B C 1
ATOM 7517 O O . PHE B 1 415 ? 9.234 10.984 -23.156 1 79.38 415 PHE B O 1
ATOM 7524 N N . MET B 1 416 ? 7.414 10.297 -22.094 1 76.19 416 MET B N 1
ATOM 7525 C CA . MET B 1 416 ? 7.559 11.312 -21.062 1 76.19 416 MET B CA 1
ATOM 7526 C C . MET B 1 416 ? 8.812 11.062 -20.234 1 76.19 416 MET B C 1
ATOM 7528 O O . MET B 1 416 ? 9.453 12.008 -19.766 1 76.19 416 MET B O 1
ATOM 7532 N N . ASP B 1 417 ? 9.164 9.805 -19.984 1 72.19 417 ASP B N 1
ATOM 7533 C CA . ASP B 1 417 ? 10.383 9.445 -19.281 1 72.19 417 ASP B CA 1
ATOM 7534 C C . ASP B 1 417 ? 11.617 10.023 -19.969 1 72.19 417 ASP B C 1
ATOM 7536 O O . ASP B 1 417 ? 12.625 10.305 -19.328 1 72.19 417 ASP B O 1
ATOM 7540 N N . GLY B 1 418 ? 11.547 10.219 -21.25 1 69.75 418 GLY B N 1
ATOM 7541 C CA . GLY B 1 418 ? 12.648 10.758 -22.031 1 69.75 418 GLY B CA 1
ATOM 7542 C C . GLY B 1 418 ? 12.805 12.258 -21.891 1 69.75 418 GLY B C 1
ATOM 7543 O O . GLY B 1 418 ? 13.883 12.805 -22.125 1 69.75 418 GLY B O 1
ATOM 7544 N N . ILE B 1 419 ? 11.711 12.953 -21.406 1 70.94 419 ILE B N 1
ATOM 7545 C CA . ILE B 1 419 ? 11.789 14.406 -21.453 1 70.94 419 ILE B CA 1
ATOM 7546 C C . ILE B 1 419 ? 11.633 14.977 -20.047 1 70.94 419 ILE B C 1
ATOM 7548 O O . ILE B 1 419 ? 12.055 16.109 -19.781 1 70.94 419 ILE B O 1
ATOM 7552 N N . SER B 1 420 ? 10.961 14.266 -19.219 1 72.12 420 SER B N 1
ATOM 7553 C CA . SER B 1 420 ? 10.711 14.766 -17.859 1 72.12 420 SER B CA 1
ATOM 7554 C C . SER B 1 420 ? 11.367 13.875 -16.812 1 72.12 420 SER B C 1
ATOM 7556 O O . SER B 1 420 ? 11.531 12.672 -17.031 1 72.12 420 SER B O 1
ATOM 7558 N N . PRO B 1 421 ? 11.797 14.484 -15.773 1 66.81 421 PRO B N 1
ATOM 7559 C CA . PRO B 1 421 ? 12.328 13.656 -14.688 1 66.81 421 PRO B CA 1
ATOM 7560 C C . PRO B 1 421 ? 11.273 12.727 -14.086 1 66.81 421 PRO B C 1
ATOM 7562 O O . PRO B 1 421 ? 10.078 13.016 -14.164 1 66.81 421 PRO B O 1
ATOM 7565 N N . ARG B 1 422 ? 11.797 11.648 -13.656 1 70.62 422 ARG B N 1
ATOM 7566 C CA . ARG B 1 422 ? 10.898 10.727 -12.969 1 70.62 422 ARG B CA 1
ATOM 7567 C C . ARG B 1 422 ? 10.422 11.32 -11.641 1 70.62 422 ARG B C 1
ATOM 7569 O O . ARG B 1 422 ? 11.18 12 -10.945 1 70.62 422 ARG B O 1
ATOM 7576 N N . SER B 1 423 ? 9.117 11.078 -11.445 1 67.75 423 SER B N 1
ATOM 7577 C CA . SER B 1 423 ? 8.516 11.586 -10.211 1 67.75 423 SER B CA 1
ATOM 7578 C C . SER B 1 423 ? 9.172 10.969 -8.984 1 67.75 423 SER B C 1
ATOM 7580 O O . SER B 1 423 ? 9.438 9.766 -8.953 1 67.75 423 SER B O 1
ATOM 7582 N N . VAL B 1 424 ? 9.477 11.742 -7.961 1 67.25 424 VAL B N 1
ATOM 7583 C CA . VAL B 1 424 ? 10.078 11.258 -6.727 1 67.25 424 VAL B CA 1
ATOM 7584 C C . VAL B 1 424 ? 9.016 11.133 -5.641 1 67.25 424 VAL B C 1
ATOM 7586 O O . VAL B 1 424 ? 9.328 11.156 -4.449 1 67.25 424 VAL B O 1
ATOM 7589 N N . VAL B 1 425 ? 7.773 11.094 -6.117 1 67.56 425 VAL B N 1
ATOM 7590 C CA . VAL B 1 425 ? 6.691 10.867 -5.164 1 67.56 425 VAL B CA 1
ATOM 7591 C C . VAL B 1 425 ? 6.879 9.508 -4.484 1 67.56 425 VAL B C 1
ATOM 7593 O O . VAL B 1 425 ? 7.121 8.5 -5.152 1 67.56 425 VAL B O 1
ATOM 7596 N N . GLN B 1 426 ? 6.898 9.562 -3.199 1 74.25 426 GLN B N 1
ATOM 7597 C CA . GLN B 1 426 ? 6.984 8.336 -2.418 1 74.25 426 GLN B CA 1
ATOM 7598 C C . GLN B 1 426 ? 5.609 7.918 -1.901 1 74.25 426 GLN B C 1
ATOM 7600 O O . GLN B 1 426 ? 5.176 8.367 -0.838 1 74.25 426 GLN B O 1
ATOM 7605 N N . LEU B 1 427 ? 4.996 7.031 -2.635 1 68.38 427 LEU B N 1
ATOM 7606 C CA . LEU B 1 427 ? 3.701 6.531 -2.188 1 68.38 427 LEU B CA 1
ATOM 7607 C C . LEU B 1 427 ? 3.869 5.5 -1.077 1 68.38 427 LEU B C 1
ATOM 7609 O O . LEU B 1 427 ? 4.828 4.727 -1.084 1 68.38 427 LEU B O 1
ATOM 7613 N N . HIS B 1 428 ? 3.006 5.66 -0.086 1 61.22 428 HIS B N 1
ATOM 7614 C CA . HIS B 1 428 ? 3.053 4.695 1.007 1 61.22 428 HIS B CA 1
ATOM 7615 C C . HIS B 1 428 ? 2.764 3.285 0.51 1 61.22 428 HIS B C 1
ATOM 7617 O O . HIS B 1 428 ? 1.905 3.09 -0.355 1 61.22 428 HIS B O 1
ATOM 7623 N N . THR B 1 429 ? 3.709 2.551 0.686 1 62.88 429 THR B N 1
ATOM 7624 C CA . THR B 1 429 ? 3.453 1.132 0.464 1 62.88 429 THR B CA 1
ATOM 7625 C C . THR B 1 429 ? 3.08 0.438 1.771 1 62.88 429 THR B C 1
ATOM 7627 O O . THR B 1 429 ? 2.844 1.098 2.785 1 62.88 429 THR B O 1
ATOM 7630 N N . ARG B 1 430 ? 3.398 -0.729 1.959 1 58 430 ARG B N 1
ATOM 7631 C CA . ARG B 1 430 ? 3.053 -1.492 3.152 1 58 430 ARG B CA 1
ATOM 7632 C C . ARG B 1 430 ? 3.697 -0.888 4.395 1 58 430 ARG B C 1
ATOM 7634 O O . ARG B 1 430 ? 4.852 -0.458 4.355 1 58 430 ARG B O 1
ATOM 7641 N N . SER B 1 431 ? 2.76 -0.465 5.348 1 58.91 431 SER B N 1
ATOM 7642 C CA . SER B 1 431 ? 3.203 -0.007 6.66 1 58.91 431 SER B CA 1
ATOM 7643 C C . SER B 1 431 ? 4.156 -1.009 7.305 1 58.91 431 SER B C 1
ATOM 7645 O O . SER B 1 431 ? 4.137 -2.195 6.969 1 58.91 431 SER B O 1
ATOM 7647 N N . VAL B 1 432 ? 5.258 -0.509 7.844 1 63.72 432 VAL B N 1
ATOM 7648 C CA . VAL B 1 432 ? 6.074 -1.327 8.734 1 63.72 432 VAL B CA 1
ATOM 7649 C C . VAL B 1 432 ? 5.172 -2.137 9.664 1 63.72 432 VAL B C 1
ATOM 7651 O O . VAL B 1 432 ? 4.289 -1.581 10.32 1 63.72 432 VAL B O 1
ATOM 7654 N N . PRO B 1 433 ? 5.336 -3.477 9.516 1 72.69 433 PRO B N 1
ATOM 7655 C CA . PRO B 1 433 ? 4.516 -4.262 10.445 1 72.69 433 PRO B CA 1
ATOM 7656 C C . PRO B 1 433 ? 4.676 -3.818 11.898 1 72.69 433 PRO B C 1
ATOM 7658 O O . PRO B 1 433 ? 5.781 -3.482 12.328 1 72.69 433 PRO B O 1
ATOM 7661 N N . PRO B 1 434 ? 3.59 -3.689 12.602 1 77.25 434 PRO B N 1
ATOM 7662 C CA . PRO B 1 434 ? 3.668 -3.268 14 1 77.25 434 PRO B CA 1
ATOM 7663 C C . PRO B 1 434 ? 4.574 -4.164 14.844 1 77.25 434 PRO B C 1
ATOM 7665 O O . PRO B 1 434 ? 5.121 -3.725 15.859 1 77.25 434 PRO B O 1
ATOM 7668 N N . THR B 1 435 ? 4.723 -5.438 14.477 1 84.44 435 THR B N 1
ATOM 7669 C CA . THR B 1 435 ? 5.637 -6.402 15.078 1 84.44 435 THR B CA 1
ATOM 7670 C C . THR B 1 435 ? 6.555 -7.008 14.016 1 84.44 435 THR B C 1
ATOM 7672 O O . THR B 1 435 ? 6.078 -7.531 13.008 1 84.44 435 THR B O 1
ATOM 7675 N N . ARG B 1 436 ? 7.844 -6.914 14.25 1 83.5 436 ARG B N 1
ATOM 7676 C CA . ARG B 1 436 ? 8.766 -7.438 13.25 1 83.5 436 ARG B CA 1
ATOM 7677 C C . ARG B 1 436 ? 10.07 -7.887 13.891 1 83.5 436 ARG B C 1
ATOM 7679 O O . ARG B 1 436 ? 10.508 -7.32 14.898 1 83.5 436 ARG B O 1
ATOM 7686 N N . TYR B 1 437 ? 10.695 -8.859 13.305 1 84.31 437 TYR B N 1
ATOM 7687 C CA . TYR B 1 437 ? 12.039 -9.273 13.703 1 84.31 437 TYR B CA 1
ATOM 7688 C C . TYR B 1 437 ? 13.094 -8.359 13.094 1 84.31 437 TYR B C 1
ATOM 7690 O O . TYR B 1 437 ? 12.961 -7.934 11.938 1 84.31 437 TYR B O 1
ATOM 7698 N N . VAL B 1 438 ? 14.055 -8.047 13.891 1 84.88 438 VAL B N 1
ATOM 7699 C CA . VAL B 1 438 ? 15.211 -7.293 13.406 1 84.88 438 VAL B CA 1
ATOM 7700 C C . VAL B 1 438 ? 16.5 -7.992 13.844 1 84.88 438 VAL B C 1
ATOM 7702 O O . VAL B 1 438 ? 16.609 -8.461 14.977 1 84.88 438 VAL B O 1
ATOM 7705 N N . ARG B 1 439 ? 17.375 -8.125 12.953 1 86.88 439 ARG B N 1
ATOM 7706 C CA . ARG B 1 439 ? 18.656 -8.734 13.25 1 86.88 439 ARG B CA 1
ATOM 7707 C C . ARG B 1 439 ? 19.766 -7.684 13.328 1 86.88 439 ARG B C 1
ATOM 7709 O O . ARG B 1 439 ? 19.781 -6.734 12.547 1 86.88 439 ARG B O 1
ATOM 7716 N N . TYR B 1 440 ? 20.578 -7.859 14.32 1 87.44 440 TYR B N 1
ATOM 7717 C CA . TYR B 1 440 ? 21.734 -7 14.531 1 87.44 440 TYR B CA 1
ATOM 7718 C C . TYR B 1 440 ? 23.016 -7.816 14.594 1 87.44 440 TYR B C 1
ATOM 7720 O O . TYR B 1 440 ? 23.016 -8.969 15.039 1 87.44 440 TYR B O 1
ATOM 7728 N N . ARG B 1 441 ? 24.078 -7.277 14.109 1 85.62 441 ARG B N 1
ATOM 7729 C CA . ARG B 1 441 ? 25.391 -7.875 14.312 1 85.62 441 ARG B CA 1
ATOM 7730 C C . ARG B 1 441 ? 26.016 -7.395 15.625 1 85.62 441 ARG B C 1
ATOM 7732 O O . ARG B 1 441 ? 25.609 -6.359 16.156 1 85.62 441 ARG B O 1
ATOM 7739 N N . ALA B 1 442 ? 26.984 -8.234 16.031 1 89.88 442 ALA B N 1
ATOM 7740 C CA . ALA B 1 442 ? 27.703 -7.824 17.219 1 89.88 442 ALA B CA 1
ATOM 7741 C C . ALA B 1 442 ? 28.281 -6.422 17.062 1 89.88 442 ALA B C 1
ATOM 7743 O O . ALA B 1 442 ? 28.922 -6.121 16.047 1 89.88 442 ALA B O 1
ATOM 7744 N N . GLY B 1 443 ? 27.938 -5.57 18 1 88.06 443 GLY B N 1
ATOM 7745 C CA . GLY B 1 443 ? 28.484 -4.223 17.969 1 88.06 443 GLY B CA 1
ATOM 7746 C C . GLY B 1 443 ? 27.516 -3.195 17.422 1 88.06 443 GLY B C 1
ATOM 7747 O O . GLY B 1 443 ? 27.703 -1.991 17.609 1 88.06 443 GLY B O 1
ATOM 7748 N N . ASP B 1 444 ? 26.469 -3.619 16.797 1 87.75 444 ASP B N 1
ATOM 7749 C CA . ASP B 1 444 ? 25.5 -2.697 16.219 1 87.75 444 ASP B CA 1
ATOM 7750 C C . ASP B 1 444 ? 24.766 -1.907 17.312 1 87.75 444 ASP B C 1
ATOM 7752 O O . ASP B 1 444 ? 24.438 -2.455 18.359 1 87.75 444 ASP B O 1
ATOM 7756 N N . VAL B 1 445 ? 24.594 -0.648 17.062 1 88.19 445 VAL B N 1
ATOM 7757 C CA . VAL B 1 445 ? 23.781 0.18 17.953 1 88.19 445 VAL B CA 1
ATOM 7758 C C . VAL B 1 445 ? 22.297 0.007 17.625 1 88.19 445 VAL B C 1
ATOM 7760 O O . VAL B 1 445 ? 21.891 0.172 16.469 1 88.19 445 VAL B O 1
ATOM 7763 N N . ILE B 1 446 ? 21.547 -0.37 18.578 1 90.31 446 ILE B N 1
ATOM 7764 C CA . ILE B 1 446 ? 20.109 -0.529 18.375 1 90.31 446 ILE B CA 1
ATOM 7765 C C . ILE B 1 446 ? 19.422 0.825 18.516 1 90.31 446 ILE B C 1
ATOM 7767 O O . ILE B 1 446 ? 18.688 1.249 17.609 1 90.31 446 ILE B O 1
ATOM 7771 N N . TYR B 1 447 ? 19.641 1.479 19.609 1 88.75 447 TYR B N 1
ATOM 7772 C CA . TYR B 1 447 ? 19.234 2.869 19.766 1 88.75 447 TYR B CA 1
ATOM 7773 C C . TYR B 1 447 ? 20.109 3.566 20.812 1 88.75 447 TYR B C 1
ATOM 7775 O O . TYR B 1 447 ? 20.828 2.912 21.562 1 88.75 447 TYR B O 1
ATOM 7783 N N . GLU B 1 448 ? 20.078 4.918 20.797 1 88.44 448 GLU B N 1
ATOM 7784 C CA . GLU B 1 448 ? 20.828 5.73 21.75 1 88.44 448 GLU B CA 1
ATOM 7785 C C . GLU B 1 448 ? 19.891 6.59 22.609 1 88.44 448 GLU B C 1
ATOM 7787 O O . GLU B 1 448 ? 18.781 6.918 22.188 1 88.44 448 GLU B O 1
ATOM 7792 N N . ALA B 1 449 ? 20.406 6.836 23.766 1 88.25 449 ALA B N 1
ATOM 7793 C CA . ALA B 1 449 ? 19.672 7.781 24.609 1 88.25 449 ALA B CA 1
ATOM 7794 C C . ALA B 1 449 ? 19.359 9.07 23.859 1 88.25 449 ALA B C 1
ATOM 7796 O O . ALA B 1 449 ? 20.219 9.578 23.109 1 88.25 449 ALA B O 1
ATOM 7797 N N . GLY B 1 450 ? 18.125 9.492 24 1 82.5 450 GLY B N 1
ATOM 7798 C CA . GLY B 1 450 ? 17.703 10.703 23.297 1 82.5 450 GLY B CA 1
ATOM 7799 C C . GLY B 1 450 ? 16.938 10.414 22.016 1 82.5 450 GLY B C 1
ATOM 7800 O O . GLY B 1 450 ? 16.203 11.273 21.531 1 82.5 450 GLY B O 1
ATOM 7801 N N . ASN B 1 451 ? 17.125 9.141 21.516 1 85.5 451 ASN B N 1
ATOM 7802 C CA . ASN B 1 451 ? 16.375 8.75 20.312 1 85.5 451 ASN B CA 1
ATOM 7803 C C . ASN B 1 451 ? 14.883 8.672 20.609 1 85.5 451 ASN B C 1
ATOM 7805 O O . ASN B 1 451 ? 14.469 8.641 21.766 1 85.5 451 ASN B O 1
ATOM 7809 N N . ARG B 1 452 ? 14.109 8.703 19.531 1 85.06 452 ARG B N 1
ATOM 7810 C CA . ARG B 1 452 ? 12.672 8.5 19.672 1 85.06 452 ARG B CA 1
ATOM 7811 C C . ARG B 1 452 ? 12.359 7.113 20.219 1 85.06 452 ARG B C 1
ATOM 7813 O O . ARG B 1 452 ? 13.008 6.133 19.844 1 85.06 452 ARG B O 1
ATOM 7820 N N . SER B 1 453 ? 11.477 7.145 21.156 1 84.44 453 SER B N 1
ATOM 7821 C CA . SER B 1 453 ? 10.984 5.863 21.641 1 84.44 453 SER B CA 1
ATOM 7822 C C . SER B 1 453 ? 9.953 5.27 20.688 1 84.44 453 SER B C 1
ATOM 7824 O O . SER B 1 453 ? 8.758 5.543 20.812 1 84.44 453 SER B O 1
ATOM 7826 N N . ASP B 1 454 ? 10.414 4.332 19.859 1 78.75 454 ASP B N 1
ATOM 7827 C CA . ASP B 1 454 ? 9.516 3.904 18.797 1 78.75 454 ASP B CA 1
ATOM 7828 C C . ASP B 1 454 ? 9.273 2.396 18.844 1 78.75 454 ASP B C 1
ATOM 7830 O O . ASP B 1 454 ? 8.625 1.835 17.953 1 78.75 454 ASP B O 1
ATOM 7834 N N . GLY B 1 455 ? 9.844 1.836 19.781 1 87 455 GLY B N 1
ATOM 7835 C CA . GLY B 1 455 ? 9.609 0.401 19.812 1 87 455 GLY B CA 1
ATOM 7836 C C . GLY B 1 455 ? 9.953 -0.24 21.141 1 87 455 GLY B C 1
ATOM 7837 O O . GLY B 1 455 ? 10.82 0.255 21.859 1 87 455 GLY B O 1
ATOM 7838 N N . PHE B 1 456 ? 9.164 -1.247 21.578 1 90.56 456 PHE B N 1
ATOM 7839 C CA . PHE B 1 456 ? 9.477 -2.215 22.625 1 90.56 456 PHE B CA 1
ATOM 7840 C C . PHE B 1 456 ? 10.203 -3.426 22.047 1 90.56 456 PHE B C 1
ATOM 7842 O O . PHE B 1 456 ? 9.773 -3.98 21.031 1 90.56 456 PHE B O 1
ATOM 7849 N N . TYR B 1 457 ? 11.375 -3.732 22.641 1 92.06 457 TYR B N 1
ATOM 7850 C CA . TYR B 1 457 ? 12.219 -4.773 22.078 1 92.06 457 TYR B CA 1
ATOM 7851 C C . TYR B 1 457 ? 12.281 -5.988 23 1 92.06 457 TYR B C 1
ATOM 7853 O O . TYR B 1 457 ? 12.383 -5.844 24.219 1 92.06 457 TYR B O 1
ATOM 7861 N N . THR B 1 458 ? 12.242 -7.152 22.453 1 92 458 THR B N 1
ATOM 7862 C CA . THR B 1 458 ? 12.516 -8.406 23.156 1 92 458 THR B CA 1
ATOM 7863 C C . THR B 1 458 ? 13.625 -9.18 22.438 1 92 458 THR B C 1
ATOM 7865 O O . THR B 1 458 ? 13.594 -9.344 21.219 1 92 458 THR B O 1
ATOM 7868 N N . VAL B 1 459 ? 14.539 -9.664 23.219 1 92.81 459 VAL B N 1
ATOM 7869 C CA . VAL B 1 459 ? 15.648 -10.422 22.656 1 92.81 459 VAL B CA 1
ATOM 7870 C C . VAL B 1 459 ? 15.203 -11.852 22.375 1 92.81 459 VAL B C 1
ATOM 7872 O O . VAL B 1 459 ? 14.789 -12.57 23.281 1 92.81 459 VAL B O 1
ATOM 7875 N N . VAL B 1 460 ? 15.266 -12.234 21.156 1 88.19 460 VAL B N 1
ATOM 7876 C CA . VAL B 1 460 ? 14.891 -13.586 20.75 1 88.19 460 VAL B CA 1
ATOM 7877 C C . VAL B 1 460 ? 16.125 -14.5 20.797 1 88.19 460 VAL B C 1
ATOM 7879 O O . VAL B 1 460 ? 16.078 -15.57 21.406 1 88.19 460 VAL B O 1
ATOM 7882 N N . THR B 1 461 ? 17.156 -14.164 20.156 1 88.56 461 THR B N 1
ATOM 7883 C CA . THR B 1 461 ? 18.469 -14.82 20.219 1 88.56 461 THR B CA 1
ATOM 7884 C C . THR B 1 461 ? 19.578 -13.789 20.406 1 88.56 461 THR B C 1
ATOM 7886 O O . THR B 1 461 ? 19.422 -12.625 20.047 1 88.56 461 THR B O 1
ATOM 7889 N N . GLY B 1 462 ? 20.672 -14.195 21.016 1 92.19 462 GLY B N 1
ATOM 7890 C CA . GLY B 1 462 ? 21.781 -13.297 21.25 1 92.19 462 GLY B CA 1
ATOM 7891 C C . GLY B 1 462 ? 21.688 -12.523 22.547 1 92.19 462 GLY B C 1
ATOM 7892 O O . GLY B 1 462 ? 21.156 -13.039 23.547 1 92.19 462 GLY B O 1
ATOM 7893 N N . ALA B 1 463 ? 22.375 -11.375 22.531 1 95.88 463 ALA B N 1
ATOM 7894 C CA . ALA B 1 463 ? 22.391 -10.547 23.734 1 95.88 463 ALA B CA 1
ATOM 7895 C C . ALA B 1 463 ? 22.672 -9.086 23.391 1 95.88 463 ALA B C 1
ATOM 7897 O O . ALA B 1 463 ? 23.375 -8.797 22.422 1 95.88 463 ALA B O 1
ATOM 7898 N N . VAL B 1 464 ? 22.078 -8.234 24.203 1 96.56 464 VAL B N 1
ATOM 7899 C CA . VAL B 1 464 ? 22.312 -6.809 24.016 1 96.56 464 VAL B CA 1
ATOM 7900 C C . VAL B 1 464 ? 22.859 -6.195 25.297 1 96.56 464 VAL B C 1
ATOM 7902 O O . VAL B 1 464 ? 22.766 -6.793 26.375 1 96.56 464 VAL B O 1
ATOM 7905 N N . GLU B 1 465 ? 23.516 -5.121 25.156 1 96.75 465 GLU B N 1
ATOM 7906 C CA . GLU B 1 465 ? 24.016 -4.344 26.281 1 96.75 465 GLU B CA 1
ATOM 7907 C C . GLU B 1 465 ? 23.312 -2.992 26.375 1 96.75 465 GLU B C 1
ATOM 7909 O O . GLU B 1 465 ? 23.297 -2.225 25.422 1 96.75 465 GLU B O 1
ATOM 7914 N N . MET B 1 466 ? 22.719 -2.77 27.469 1 95.75 466 MET B N 1
ATOM 7915 C CA . MET B 1 466 ? 22.047 -1.505 27.734 1 95.75 466 MET B CA 1
ATOM 7916 C C . MET B 1 466 ? 22.875 -0.624 28.656 1 95.75 466 MET B C 1
ATOM 7918 O O . MET B 1 466 ? 23.312 -1.068 29.734 1 95.75 466 MET B O 1
ATOM 7922 N N . THR B 1 467 ? 23.125 0.556 28.266 1 93.94 467 THR B N 1
ATOM 7923 C CA . THR B 1 467 ? 23.906 1.514 29.062 1 93.94 467 THR B CA 1
ATOM 7924 C C . THR B 1 467 ? 23.016 2.652 29.547 1 93.94 467 THR B C 1
ATOM 7926 O O . THR B 1 467 ? 22.281 3.26 28.766 1 93.94 467 THR B O 1
ATOM 7929 N N . ARG B 1 468 ? 23 2.803 30.797 1 90.81 468 ARG B N 1
ATOM 7930 C CA . ARG B 1 468 ? 22.297 3.924 31.406 1 90.81 468 ARG B CA 1
ATOM 7931 C C . ARG B 1 468 ? 23.25 4.781 32.25 1 90.81 468 ARG B C 1
ATOM 7933 O O . ARG B 1 468 ? 24.156 4.262 32.875 1 90.81 468 ARG B O 1
ATOM 7940 N N . THR B 1 469 ? 23.062 6.09 32.125 1 85.88 469 THR B N 1
ATOM 7941 C CA . THR B 1 469 ? 23.859 6.98 32.938 1 85.88 469 THR B CA 1
ATOM 7942 C C . THR B 1 469 ? 23.266 7.105 34.344 1 85.88 469 THR B C 1
ATOM 7944 O O . THR B 1 469 ? 22.094 7.457 34.5 1 85.88 469 THR B O 1
ATOM 7947 N N . ASP B 1 470 ? 23.984 6.715 35.344 1 79.69 470 ASP B N 1
ATOM 7948 C CA . ASP B 1 470 ? 23.547 6.887 36.719 1 79.69 470 ASP B CA 1
ATOM 7949 C C . ASP B 1 470 ? 23.328 8.359 37.062 1 79.69 470 ASP B C 1
ATOM 7951 O O . ASP B 1 470 ? 24.234 9.18 36.906 1 79.69 470 ASP B O 1
ATOM 7955 N N . PRO B 1 471 ? 22.172 8.703 37.438 1 76.62 471 PRO B N 1
ATOM 7956 C CA . PRO B 1 471 ? 21.906 10.125 37.688 1 76.62 471 PRO B CA 1
ATOM 7957 C C . PRO B 1 471 ? 22.75 10.688 38.812 1 76.62 471 PRO B C 1
ATOM 7959 O O . PRO B 1 471 ? 23.016 11.891 38.844 1 76.62 471 PRO B O 1
ATOM 7962 N N . GLU B 1 472 ? 23.156 9.859 39.844 1 77 472 GLU B N 1
ATOM 7963 C CA . GLU B 1 472 ? 23.891 10.312 41 1 77 472 GLU B CA 1
ATOM 7964 C C . GLU B 1 472 ? 25.391 10.406 40.719 1 77 472 GLU B C 1
ATOM 7966 O O . GLU B 1 472 ? 26.031 11.406 41.062 1 77 472 GLU B O 1
ATOM 7971 N N . THR B 1 473 ? 25.906 9.422 40.125 1 81.94 473 THR B N 1
ATOM 7972 C CA . THR B 1 473 ? 27.359 9.352 39.969 1 81.94 473 THR B CA 1
ATOM 7973 C C . THR B 1 473 ? 27.766 9.82 38.562 1 81.94 473 THR B C 1
ATOM 7975 O O . THR B 1 473 ? 28.938 10.133 38.312 1 81.94 473 THR B O 1
ATOM 7978 N N . GLY B 1 474 ? 26.812 9.922 37.656 1 81.12 474 GLY B N 1
ATOM 7979 C CA . GLY B 1 474 ? 27.109 10.266 36.281 1 81.12 474 GLY B CA 1
ATOM 7980 C C . GLY B 1 474 ? 27.828 9.156 35.531 1 81.12 474 GLY B C 1
ATOM 7981 O O . GLY B 1 474 ? 28.234 9.344 34.375 1 81.12 474 GLY B O 1
ATOM 7982 N N . LEU B 1 475 ? 28.031 8.016 36.219 1 84.88 475 LEU B N 1
ATOM 7983 C CA . LEU B 1 475 ? 28.766 6.906 35.594 1 84.88 475 LEU B CA 1
ATOM 7984 C C . LEU B 1 475 ? 27.812 5.996 34.844 1 84.88 475 LEU B C 1
ATOM 7986 O O . LEU B 1 475 ? 26.656 5.812 35.219 1 84.88 475 LEU B O 1
ATOM 7990 N N . PRO B 1 476 ? 28.391 5.488 33.656 1 87.25 476 PRO B N 1
ATOM 7991 C CA . PRO B 1 476 ? 27.531 4.574 32.906 1 87.25 476 PRO B CA 1
ATOM 7992 C C . PRO B 1 476 ? 27.359 3.221 33.594 1 87.25 476 PRO B C 1
ATOM 7994 O O . PRO B 1 476 ? 28.328 2.672 34.125 1 87.25 476 PRO B O 1
ATOM 7997 N N . GLN B 1 477 ? 26.156 2.775 33.781 1 90.75 477 GLN B N 1
ATOM 7998 C CA . GLN B 1 477 ? 25.828 1.426 34.219 1 90.75 477 GLN B CA 1
ATOM 7999 C C . GLN B 1 477 ? 25.422 0.547 33.031 1 90.75 477 GLN B C 1
ATOM 8001 O O . GLN B 1 477 ? 24.562 0.931 32.25 1 90.75 477 GLN B O 1
ATOM 8006 N N . VAL B 1 478 ? 26.109 -0.599 32.938 1 92.94 478 VAL B N 1
ATOM 8007 C CA . VAL B 1 478 ? 25.844 -1.483 31.812 1 92.94 478 VAL B CA 1
ATOM 8008 C C . VAL B 1 478 ? 25.125 -2.736 32.312 1 92.94 478 VAL B C 1
ATOM 8010 O O . VAL B 1 478 ? 25.5 -3.332 33.312 1 92.94 478 VAL B O 1
ATOM 8013 N N . ARG B 1 479 ? 24.078 -3.049 31.625 1 93.69 479 ARG B N 1
ATOM 8014 C CA . ARG B 1 479 ? 23.312 -4.27 31.859 1 93.69 479 ARG B CA 1
ATOM 8015 C C . ARG B 1 479 ? 23.203 -5.109 30.594 1 93.69 479 ARG B C 1
ATOM 8017 O O . ARG B 1 479 ? 23 -4.574 29.516 1 93.69 479 ARG B O 1
ATOM 8024 N N . THR B 1 480 ? 23.438 -6.387 30.781 1 95.81 480 THR B N 1
ATOM 8025 C CA . THR B 1 480 ? 23.281 -7.305 29.656 1 95.81 480 THR B CA 1
ATOM 8026 C C . THR B 1 480 ? 21.906 -7.973 29.672 1 95.81 480 THR B C 1
ATOM 8028 O O . THR B 1 480 ? 21.453 -8.43 30.734 1 95.81 480 THR B O 1
ATOM 8031 N N . ILE B 1 481 ? 21.266 -7.965 28.562 1 95.19 481 ILE B N 1
ATOM 8032 C CA . ILE B 1 481 ? 19.938 -8.57 28.438 1 95.19 481 ILE B CA 1
ATOM 8033 C C . ILE B 1 481 ? 20 -9.711 27.422 1 95.19 481 ILE B C 1
ATOM 8035 O O . ILE B 1 481 ? 20.375 -9.508 26.266 1 95.19 481 ILE B O 1
ATOM 8039 N N . GLY B 1 482 ? 19.656 -10.867 27.812 1 92.38 482 GLY B N 1
ATOM 8040 C CA . GLY B 1 482 ? 19.672 -12.039 26.953 1 92.38 482 GLY B CA 1
ATOM 8041 C C . GLY B 1 482 ? 18.297 -12.445 26.469 1 92.38 482 GLY B C 1
ATOM 8042 O O . GLY B 1 482 ? 17.344 -11.68 26.578 1 92.38 482 GLY B O 1
ATOM 8043 N N . PRO B 1 483 ? 18.234 -13.68 25.828 1 88.69 483 PRO B N 1
ATOM 8044 C CA . PRO B 1 483 ? 16.969 -14.148 25.266 1 88.69 483 PRO B CA 1
ATOM 8045 C C . PRO B 1 483 ? 15.828 -14.156 26.297 1 88.69 483 PRO B C 1
ATOM 8047 O O . PRO B 1 483 ? 16.031 -14.578 27.438 1 88.69 483 PRO B O 1
ATOM 8050 N N . GLY B 1 484 ? 14.719 -13.609 25.797 1 84.38 484 GLY B N 1
ATOM 8051 C CA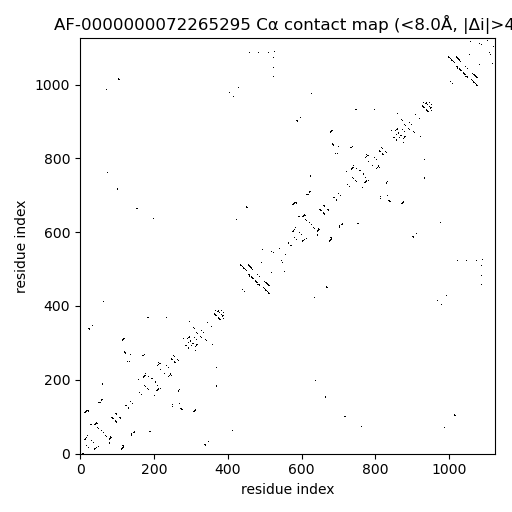 . GLY B 1 484 ? 13.57 -13.516 26.688 1 84.38 484 GLY B CA 1
ATOM 8052 C C . GLY B 1 484 ? 13.492 -12.195 27.422 1 84.38 484 GLY B C 1
ATOM 8053 O O . GLY B 1 484 ? 12.438 -11.828 27.953 1 84.38 484 GLY B O 1
ATOM 8054 N N . GLY B 1 485 ? 14.609 -11.562 27.469 1 89.5 485 GLY B N 1
ATOM 8055 C CA . GLY B 1 485 ? 14.617 -10.234 28.078 1 89.5 485 GLY B CA 1
ATOM 8056 C C . GLY B 1 485 ? 14.109 -9.156 27.141 1 89.5 485 GLY B C 1
ATOM 8057 O O . GLY B 1 485 ? 13.953 -9.383 25.938 1 89.5 485 GLY B O 1
ATOM 8058 N N . HIS B 1 486 ? 13.688 -8.047 27.75 1 91.81 486 HIS B N 1
ATOM 8059 C CA . HIS B 1 486 ? 13.141 -6.977 26.922 1 91.81 486 HIS B CA 1
ATOM 8060 C C . HIS B 1 486 ? 13.641 -5.609 27.391 1 91.81 486 HIS B C 1
ATOM 8062 O O . HIS B 1 486 ? 14.172 -5.484 28.5 1 91.81 486 HIS B O 1
ATOM 8068 N N . PHE B 1 487 ? 13.602 -4.68 26.562 1 91.12 487 PHE B N 1
ATOM 8069 C CA . PHE B 1 487 ? 14.008 -3.303 26.828 1 91.12 487 PHE B CA 1
ATOM 8070 C C . PHE B 1 487 ? 13.164 -2.328 26.016 1 91.12 487 PHE B C 1
ATOM 8072 O O . PHE B 1 487 ? 12.461 -2.73 25.078 1 91.12 487 PHE B O 1
ATOM 8079 N N . GLY B 1 488 ? 13.141 -1.063 26.422 1 88.25 488 GLY B N 1
ATOM 8080 C CA . GLY B 1 488 ? 12.336 -0.035 25.797 1 88.25 488 GLY B CA 1
ATOM 8081 C C . GLY B 1 488 ? 10.938 0.078 26.375 1 88.25 488 GLY B C 1
ATOM 8082 O O . GLY B 1 488 ? 10.016 0.557 25.719 1 88.25 488 GLY B O 1
ATOM 8083 N N . GLU B 1 489 ? 10.766 -0.307 27.609 1 85.88 489 GLU B N 1
ATOM 8084 C CA . GLU B 1 489 ? 9.453 -0.39 28.25 1 85.88 489 GLU B CA 1
ATOM 8085 C C . GLU B 1 489 ? 8.875 0.999 28.5 1 85.88 489 GLU B C 1
ATOM 8087 O O . GLU B 1 489 ? 7.656 1.155 28.625 1 85.88 489 GLU B O 1
ATOM 8092 N N . ARG B 1 490 ? 9.719 1.961 28.547 1 82.69 490 ARG B N 1
ATOM 8093 C CA . ARG B 1 490 ? 9.227 3.303 28.844 1 82.69 490 ARG B CA 1
ATOM 8094 C C . ARG B 1 490 ? 8.25 3.773 27.766 1 82.69 490 ARG B C 1
ATOM 8096 O O . ARG B 1 490 ? 7.473 4.703 28 1 82.69 490 ARG B O 1
ATOM 8103 N N . LEU B 1 491 ? 8.453 3.162 26.656 1 81.06 491 LEU B N 1
ATOM 8104 C CA . LEU B 1 491 ? 7.531 3.461 25.562 1 81.06 491 LEU B CA 1
ATOM 8105 C C . LEU B 1 491 ? 6.086 3.225 26 1 81.06 491 LEU B C 1
ATOM 8107 O O . LEU B 1 491 ? 5.184 3.961 25.594 1 81.06 491 LEU B O 1
ATOM 8111 N N . ILE B 1 492 ? 5.949 2.299 26.859 1 80.81 492 ILE B N 1
ATOM 8112 C CA . ILE B 1 492 ? 4.617 1.917 27.328 1 80.81 492 ILE B CA 1
ATOM 8113 C C . ILE B 1 492 ? 4.02 3.039 28.172 1 80.81 492 ILE B C 1
ATOM 8115 O O . ILE B 1 492 ? 2.803 3.244 28.172 1 80.81 492 ILE B O 1
ATOM 8119 N N . LEU B 1 493 ? 4.906 3.75 28.781 1 77.25 493 LEU B N 1
ATOM 8120 C CA . LEU B 1 493 ? 4.504 4.816 29.688 1 77.25 493 LEU B CA 1
ATOM 8121 C C . LEU B 1 493 ? 4.289 6.125 28.938 1 77.25 493 LEU B C 1
ATOM 8123 O O . LEU B 1 493 ? 3.914 7.133 29.547 1 77.25 493 LEU B O 1
ATOM 8127 N N . GLY B 1 494 ? 4.543 6.117 27.656 1 75.44 494 GLY B N 1
ATOM 8128 C CA . GLY B 1 494 ? 4.316 7.32 26.875 1 75.44 494 GLY B CA 1
ATOM 8129 C C . GLY B 1 494 ? 5.59 8.102 26.594 1 75.44 494 GLY B C 1
ATOM 8130 O O . GLY B 1 494 ? 5.535 9.227 26.094 1 75.44 494 GLY B O 1
ATOM 8131 N N . ALA B 1 495 ? 6.688 7.438 27.016 1 74.5 495 ALA B N 1
ATOM 8132 C CA . ALA B 1 495 ? 7.949 8.133 26.75 1 74.5 495 ALA B CA 1
ATOM 8133 C C . ALA B 1 495 ? 8.156 8.336 25.25 1 74.5 495 ALA B C 1
ATOM 8135 O O . ALA B 1 495 ? 7.93 7.426 24.453 1 74.5 495 ALA B O 1
ATOM 8136 N N . THR B 1 496 ? 8.57 9.508 24.922 1 77.12 496 THR B N 1
ATOM 8137 C CA . THR B 1 496 ? 8.789 9.82 23.516 1 77.12 496 THR B CA 1
ATOM 8138 C C . THR B 1 496 ? 10.273 9.75 23.172 1 77.12 496 THR B C 1
ATOM 8140 O O . THR B 1 496 ? 10.648 9.695 22 1 77.12 496 THR B O 1
ATOM 8143 N N . ARG B 1 497 ? 11.102 9.766 24.297 1 84.5 497 ARG B N 1
ATOM 8144 C CA . ARG B 1 497 ? 12.547 9.711 24.094 1 84.5 497 ARG B CA 1
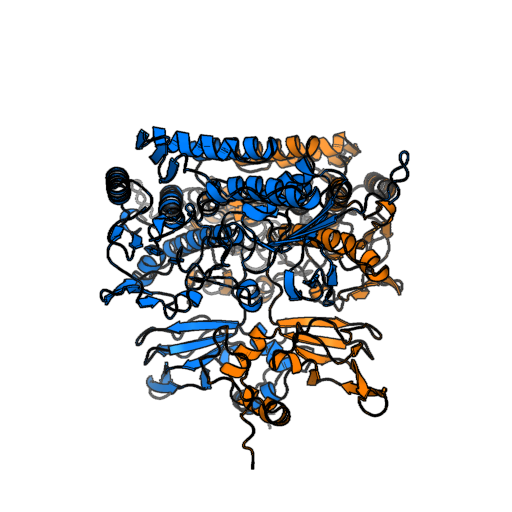ATOM 8145 C C . ARG B 1 497 ? 13.172 8.578 24.891 1 84.5 497 ARG B C 1
ATOM 8147 O O . ARG B 1 497 ? 12.727 8.266 26 1 84.5 497 ARG B O 1
ATOM 8154 N N . ARG B 1 498 ? 14.234 8.055 24.344 1 87.94 498 ARG B N 1
ATOM 8155 C CA . ARG B 1 498 ? 14.977 7.012 25.031 1 87.94 498 ARG B CA 1
ATOM 8156 C C . ARG B 1 498 ? 15.867 7.605 26.125 1 87.94 498 ARG B C 1
ATOM 8158 O O . ARG B 1 498 ? 16.469 8.664 25.922 1 87.94 498 ARG B O 1
ATOM 8165 N N . GLN B 1 499 ? 15.977 6.926 27.234 1 87.19 499 GLN B N 1
ATOM 8166 C CA . GLN B 1 499 ? 16.844 7.367 28.312 1 87.19 499 GLN B CA 1
ATOM 8167 C C . GLN B 1 499 ? 18.094 6.5 28.406 1 87.19 499 GLN B C 1
ATOM 8169 O O . GLN B 1 499 ? 19.047 6.828 29.141 1 87.19 499 GLN B O 1
ATOM 8174 N N . THR B 1 500 ? 18.062 5.418 27.703 1 91.31 500 THR B N 1
ATOM 8175 C CA . THR B 1 500 ? 19.188 4.48 27.688 1 91.31 500 THR B CA 1
ATOM 8176 C C . THR B 1 500 ? 19.688 4.266 26.266 1 91.31 500 THR B C 1
ATOM 8178 O O . THR B 1 500 ? 19.062 4.684 25.297 1 91.31 500 THR B O 1
ATOM 8181 N N . SER B 1 501 ? 20.906 3.754 26.203 1 91.88 501 SER B N 1
ATOM 8182 C CA . SER B 1 501 ? 21.484 3.309 24.938 1 91.88 501 SER B CA 1
ATOM 8183 C C . SER B 1 501 ? 21.641 1.792 24.906 1 91.88 501 SER B C 1
ATOM 8185 O O . SER B 1 501 ? 22.016 1.182 25.906 1 91.88 501 SER B O 1
ATOM 8187 N N . VAL B 1 502 ? 21.359 1.208 23.812 1 94.38 502 VAL B N 1
ATOM 8188 C CA . VAL B 1 502 ? 21.453 -0.244 23.719 1 94.38 502 VAL B CA 1
ATOM 8189 C C . VAL B 1 502 ? 22.25 -0.627 22.469 1 94.38 502 VAL B C 1
ATOM 8191 O O . VAL B 1 502 ? 22.031 -0.061 21.391 1 94.38 502 VAL B O 1
ATOM 8194 N N . ARG B 1 503 ? 23.125 -1.552 22.609 1 94.44 503 ARG B N 1
ATOM 8195 C CA . ARG B 1 503 ? 23.906 -2.115 21.5 1 94.44 503 ARG B CA 1
ATOM 8196 C C . ARG B 1 503 ? 23.875 -3.639 21.531 1 94.44 503 ARG B C 1
ATOM 8198 O O . ARG B 1 503 ? 23.688 -4.238 22.594 1 94.44 503 ARG B O 1
ATOM 8205 N N . ALA B 1 504 ? 24.047 -4.242 20.406 1 93.62 504 ALA B N 1
ATOM 8206 C CA . ALA B 1 504 ? 24.156 -5.699 20.344 1 93.62 504 ALA B CA 1
ATOM 8207 C C . ALA B 1 504 ? 25.516 -6.176 20.844 1 93.62 504 ALA B C 1
ATOM 8209 O O . ALA B 1 504 ? 26.547 -5.77 20.297 1 93.62 504 ALA B O 1
ATOM 8210 N N . ALA B 1 505 ? 25.516 -6.988 21.844 1 95.5 505 ALA B N 1
ATOM 8211 C CA . ALA B 1 505 ? 26.766 -7.547 22.359 1 95.5 505 ALA B CA 1
ATOM 8212 C C . ALA B 1 505 ? 27.266 -8.688 21.484 1 95.5 505 ALA B C 1
ATOM 8214 O O . ALA B 1 505 ? 28.469 -8.922 21.391 1 95.5 505 ALA B O 1
ATOM 8215 N N . GLU B 1 506 ? 26.344 -9.422 20.875 1 93.81 506 GLU B N 1
ATOM 8216 C CA . GLU B 1 506 ? 26.547 -10.477 19.891 1 93.81 506 GLU B CA 1
ATOM 8217 C C . GLU B 1 506 ? 25.531 -10.375 18.766 1 93.81 506 GLU B C 1
ATOM 8219 O O . GLU B 1 506 ? 24.688 -9.484 18.75 1 93.81 506 GLU B O 1
ATOM 8224 N N . ASP B 1 507 ? 25.781 -11.266 17.797 1 89.12 507 ASP B N 1
ATOM 8225 C CA . ASP B 1 507 ? 24.719 -11.344 16.781 1 89.12 507 ASP B CA 1
ATOM 8226 C C . ASP B 1 507 ? 23.375 -11.617 17.438 1 89.12 507 ASP B C 1
ATOM 8228 O O . ASP B 1 507 ? 23.219 -12.586 18.188 1 89.12 507 ASP B O 1
ATOM 8232 N N . THR B 1 508 ? 22.469 -10.656 17.25 1 90.12 508 THR B N 1
ATOM 8233 C CA . THR B 1 508 ? 21.234 -10.672 18.047 1 90.12 508 THR B CA 1
ATOM 8234 C C . THR B 1 508 ? 20.016 -10.531 17.141 1 90.12 508 THR B C 1
ATOM 8236 O O . THR B 1 508 ? 20.031 -9.75 16.188 1 90.12 508 THR B O 1
ATOM 8239 N N . LYS B 1 509 ? 19.016 -11.328 17.344 1 89.38 509 LYS B N 1
ATOM 8240 C CA . LYS B 1 509 ? 17.688 -11.188 16.75 1 89.38 509 LYS B CA 1
ATOM 8241 C C . LYS B 1 509 ? 16.688 -10.688 17.797 1 89.38 509 LYS B C 1
ATOM 8243 O O . LYS B 1 509 ? 16.578 -11.242 18.891 1 89.38 509 LYS B O 1
ATOM 8248 N N . VAL B 1 510 ? 16.031 -9.609 17.5 1 90.38 510 VAL B N 1
ATOM 8249 C CA . VAL B 1 510 ? 15.07 -9.062 18.438 1 90.38 510 VAL B CA 1
ATOM 8250 C C . VAL B 1 510 ? 13.695 -8.969 17.766 1 90.38 510 VAL B C 1
ATOM 8252 O O . VAL B 1 510 ? 13.594 -8.961 16.547 1 90.38 510 VAL B O 1
ATOM 8255 N N . LEU B 1 511 ? 12.68 -9.008 18.516 1 90.38 511 LEU B N 1
ATOM 8256 C CA . LEU B 1 511 ? 11.328 -8.656 18.094 1 90.38 511 LEU B CA 1
ATOM 8257 C C . LEU B 1 511 ? 10.977 -7.234 18.516 1 90.38 511 LEU B C 1
ATOM 8259 O O . LEU B 1 511 ? 11.078 -6.891 19.703 1 90.38 511 LEU B O 1
ATOM 8263 N N . VAL B 1 512 ? 10.617 -6.465 17.625 1 89.56 512 VAL B N 1
ATOM 8264 C CA . VAL B 1 512 ? 10.273 -5.074 17.891 1 89.56 512 VAL B CA 1
ATOM 8265 C C . VAL B 1 512 ? 8.766 -4.883 17.781 1 89.56 512 VAL B C 1
ATOM 8267 O O . VAL B 1 512 ? 8.133 -5.41 16.859 1 89.56 512 VAL B O 1
ATOM 8270 N N . MET B 1 513 ? 8.18 -4.184 18.703 1 89 513 MET B N 1
ATOM 8271 C CA . MET B 1 513 ? 6.754 -3.881 18.719 1 89 513 MET B CA 1
ATOM 8272 C C . MET B 1 513 ? 6.516 -2.398 18.984 1 89 513 MET B C 1
ATOM 8274 O O . MET B 1 513 ? 7.176 -1.803 19.828 1 89 513 MET B O 1
ATOM 8278 N N . ASP B 1 514 ? 5.586 -1.812 18.25 1 84.81 514 ASP B N 1
ATOM 8279 C CA . ASP B 1 514 ? 5.301 -0.406 18.516 1 84.81 514 ASP B CA 1
ATOM 8280 C C . ASP B 1 514 ? 4.344 -0.257 19.703 1 84.81 514 ASP B C 1
ATOM 8282 O O . ASP B 1 514 ? 3.84 -1.251 20.234 1 84.81 514 ASP B O 1
ATOM 8286 N N . ARG B 1 515 ? 4.176 0.928 20.172 1 82.88 515 ARG B N 1
ATOM 8287 C CA . ARG B 1 515 ? 3.408 1.207 21.375 1 82.88 515 ARG B CA 1
ATOM 8288 C C . ARG B 1 515 ? 1.952 0.784 21.219 1 82.88 515 ARG B C 1
ATOM 8290 O O . ARG B 1 515 ? 1.364 0.196 22.125 1 82.88 515 ARG B O 1
ATOM 8297 N N . GLU B 1 516 ? 1.457 1.083 20.062 1 80.81 516 GLU B N 1
ATOM 8298 C CA . GLU B 1 516 ? 0.051 0.764 19.828 1 80.81 516 GLU B CA 1
ATOM 8299 C C . GLU B 1 516 ? -0.196 -0.739 19.922 1 80.81 516 GLU B C 1
ATOM 8301 O O . GLU B 1 516 ? -1.167 -1.18 20.531 1 80.81 516 GLU B O 1
ATOM 8306 N N . GLU B 1 517 ? 0.696 -1.443 19.219 1 83.44 517 GLU B N 1
ATOM 8307 C CA . GLU B 1 517 ? 0.58 -2.898 19.266 1 83.44 517 GLU B CA 1
ATOM 8308 C C . GLU B 1 517 ? 0.733 -3.422 20.688 1 83.44 517 GLU B C 1
ATOM 8310 O O . GLU B 1 517 ? 0.004 -4.324 21.094 1 83.44 517 GLU B O 1
ATOM 8315 N N . PHE B 1 518 ? 1.66 -2.904 21.422 1 83.44 518 PHE B N 1
ATOM 8316 C CA . PHE B 1 518 ? 1.871 -3.291 22.812 1 83.44 518 PHE B CA 1
ATOM 8317 C C . PHE B 1 518 ? 0.612 -3.053 23.641 1 83.44 518 PHE B C 1
ATOM 8319 O O . PHE B 1 518 ? 0.211 -3.908 24.422 1 83.44 518 PHE B O 1
ATOM 8326 N N . LEU B 1 519 ? 0.009 -1.958 23.453 1 81.75 519 LEU B N 1
ATOM 8327 C CA . LEU B 1 519 ? -1.168 -1.589 24.234 1 81.75 519 LEU B CA 1
ATOM 8328 C C . LEU B 1 519 ? -2.359 -2.467 23.859 1 81.75 519 LEU B C 1
ATOM 8330 O O . LEU B 1 519 ? -3.188 -2.787 24.719 1 81.75 519 LEU B O 1
ATOM 8334 N N . LYS B 1 520 ? -2.441 -2.756 22.625 1 83.06 520 LYS B N 1
ATOM 8335 C CA . LYS B 1 520 ? -3.494 -3.682 22.219 1 83.06 520 LYS B CA 1
ATOM 8336 C C . LYS B 1 520 ? -3.357 -5.02 22.938 1 83.06 520 LYS B C 1
ATOM 8338 O O . LYS B 1 520 ? -4.352 -5.602 23.375 1 83.06 520 LYS B O 1
ATOM 8343 N N . LEU B 1 521 ? -2.115 -5.449 23.031 1 82.44 521 LEU B N 1
ATOM 8344 C CA . LEU B 1 521 ? -1.861 -6.715 23.719 1 82.44 521 LEU B CA 1
ATOM 8345 C C . LEU B 1 521 ? -2.182 -6.605 25.203 1 82.44 521 LEU B C 1
ATOM 8347 O O . LEU B 1 521 ? -2.777 -7.52 25.781 1 82.44 521 LEU B O 1
ATOM 8351 N N . ALA B 1 522 ? -1.835 -5.496 25.75 1 81.19 522 ALA B N 1
ATOM 8352 C CA . ALA B 1 522 ? -2.105 -5.273 27.172 1 81.19 522 ALA B CA 1
ATOM 8353 C C . ALA B 1 522 ? -3.607 -5.195 27.438 1 81.19 522 ALA B C 1
ATOM 8355 O O . ALA B 1 522 ? -4.078 -5.609 28.484 1 81.19 522 ALA B O 1
ATOM 8356 N N . ASP B 1 523 ? -4.262 -4.664 26.531 1 79.38 523 ASP B N 1
ATOM 8357 C CA . ASP B 1 523 ? -5.711 -4.512 26.656 1 79.38 523 ASP B CA 1
ATOM 8358 C C . ASP B 1 523 ? -6.414 -5.863 26.547 1 79.38 523 ASP B C 1
ATOM 8360 O O . ASP B 1 523 ? -7.531 -6.027 27.047 1 79.38 523 ASP B O 1
ATOM 8364 N N . SER B 1 524 ? -5.73 -6.77 25.984 1 76.75 524 SER B N 1
ATOM 8365 C CA . SER B 1 524 ? -6.43 -7.992 25.609 1 76.75 524 SER B CA 1
ATOM 8366 C C . SER B 1 524 ? -6 -9.164 26.484 1 76.75 524 SER B C 1
ATOM 8368 O O . SER B 1 524 ? -6.715 -10.164 26.609 1 76.75 524 SER B O 1
ATOM 8370 N N . PHE B 1 525 ? -4.75 -9.031 26.969 1 77.81 525 PHE B N 1
ATOM 8371 C CA . PHE B 1 525 ? -4.234 -10.172 27.719 1 77.81 525 PHE B CA 1
ATOM 8372 C C . PHE B 1 525 ? -3.908 -9.773 29.156 1 77.81 525 PHE B C 1
ATOM 8374 O O . PHE B 1 525 ? -2.924 -9.078 29.406 1 77.81 525 PHE B O 1
ATOM 8381 N N . GLN B 1 526 ? -4.684 -10.344 30 1 76.56 526 GLN B N 1
ATOM 8382 C CA . GLN B 1 526 ? -4.43 -10.07 31.406 1 76.56 526 GLN B CA 1
ATOM 8383 C C . GLN B 1 526 ? -3.031 -10.531 31.812 1 76.56 526 GLN B C 1
ATOM 8385 O O . GLN B 1 526 ? -2.365 -9.883 32.625 1 76.56 526 GLN B O 1
ATOM 8390 N N . ALA B 1 527 ? -2.691 -11.664 31.219 1 75.81 527 ALA B N 1
ATOM 8391 C CA . ALA B 1 527 ? -1.364 -12.188 31.531 1 75.81 527 ALA B CA 1
ATOM 8392 C C . ALA B 1 527 ? -0.279 -11.172 31.172 1 75.81 527 ALA B C 1
ATOM 8394 O O . ALA B 1 527 ? 0.729 -11.062 31.875 1 75.81 527 ALA B O 1
ATOM 8395 N N . PHE B 1 528 ? -0.499 -10.555 30.125 1 80.12 528 PHE B N 1
ATOM 8396 C CA . PHE B 1 528 ? 0.442 -9.531 29.672 1 80.12 528 PHE B CA 1
ATOM 8397 C C . PHE B 1 528 ? 0.43 -8.336 30.625 1 80.12 528 PHE B C 1
ATOM 8399 O O . PHE B 1 528 ? 1.485 -7.812 30.984 1 80.12 528 PHE B O 1
ATOM 8406 N N . ARG B 1 529 ? -0.667 -7.938 31.094 1 81.31 529 ARG B N 1
ATOM 8407 C CA . ARG B 1 529 ? -0.802 -6.859 32.062 1 81.31 529 ARG B CA 1
ATOM 8408 C C . ARG B 1 529 ? -0.129 -7.223 33.375 1 81.31 529 ARG B C 1
ATOM 8410 O O . ARG B 1 529 ? 0.558 -6.395 34 1 81.31 529 ARG B O 1
ATOM 8417 N N . ASP B 1 530 ? -0.372 -8.422 33.688 1 82.19 530 ASP B N 1
ATOM 8418 C CA . ASP B 1 530 ? 0.193 -8.891 34.969 1 82.19 530 ASP B CA 1
ATOM 8419 C C . ASP B 1 530 ? 1.719 -8.922 34.906 1 82.19 530 ASP B C 1
ATOM 8421 O O . ASP B 1 530 ? 2.393 -8.609 35.875 1 82.19 530 ASP B O 1
ATOM 8425 N N . TYR B 1 531 ? 2.127 -9.352 33.781 1 83.19 531 TYR B N 1
ATOM 8426 C CA . TYR B 1 531 ? 3.57 -9.445 33.594 1 83.19 531 TYR B CA 1
ATOM 8427 C C . TYR B 1 531 ? 4.227 -8.078 33.75 1 83.19 531 TYR B C 1
ATOM 8429 O O . TYR B 1 531 ? 5.297 -7.957 34.344 1 83.19 531 TYR B O 1
ATOM 8437 N N . PHE B 1 532 ? 3.605 -7.066 33.312 1 86 532 PHE B N 1
ATOM 8438 C CA . PHE B 1 532 ? 4.199 -5.734 33.344 1 86 532 PHE B CA 1
ATOM 8439 C C . PHE B 1 532 ? 3.658 -4.938 34.5 1 86 532 PHE B C 1
ATOM 8441 O O . PHE B 1 532 ? 3.959 -3.75 34.656 1 86 532 PHE B O 1
ATOM 8448 N N . GLY B 1 533 ? 2.818 -5.535 35.281 1 83.06 533 GLY B N 1
ATOM 8449 C CA . GLY B 1 533 ? 2.211 -4.887 36.438 1 83.06 533 GLY B CA 1
ATOM 8450 C C . GLY B 1 533 ? 3.229 -4.266 37.375 1 83.06 533 GLY B C 1
ATOM 8451 O O . GLY B 1 533 ? 3.143 -3.076 37.688 1 83.06 533 GLY B O 1
ATOM 8452 N N . PRO B 1 534 ? 4.172 -5.105 37.781 1 84.38 534 PRO B N 1
ATOM 8453 C CA . PRO B 1 534 ? 5.184 -4.562 38.719 1 84.38 534 PRO B CA 1
ATOM 8454 C C . PRO B 1 534 ? 5.926 -3.369 38.125 1 84.38 534 PRO B C 1
ATOM 8456 O O . PRO B 1 534 ? 6.246 -2.416 38.812 1 84.38 534 PRO B O 1
ATOM 8459 N N . TYR B 1 535 ? 6.258 -3.488 36.906 1 83.5 535 TYR B N 1
ATOM 8460 C CA . TYR B 1 535 ? 6.922 -2.373 36.219 1 83.5 535 TYR B CA 1
ATOM 8461 C C . TYR B 1 535 ? 6.051 -1.122 36.25 1 83.5 535 TYR B C 1
ATOM 8463 O O . TYR B 1 535 ? 6.539 -0.027 36.531 1 83.5 535 TYR B O 1
ATOM 8471 N N . MET B 1 536 ? 4.828 -1.261 35.969 1 83.75 536 MET B N 1
ATOM 8472 C CA . MET B 1 536 ? 3.898 -0.136 36 1 83.75 536 MET B CA 1
ATOM 8473 C C . MET B 1 536 ? 3.785 0.46 37.375 1 83.75 536 MET B C 1
ATOM 8475 O O . MET B 1 536 ? 3.818 1.681 37.562 1 83.75 536 MET B O 1
ATOM 8479 N N . ALA B 1 537 ? 3.75 -0.369 38.281 1 82.19 537 ALA B N 1
ATOM 8480 C CA . ALA B 1 537 ? 3.609 0.061 39.688 1 82.19 537 ALA B CA 1
ATOM 8481 C C . ALA B 1 537 ? 4.832 0.847 40.125 1 82.19 537 ALA B C 1
ATOM 8483 O O . ALA B 1 537 ? 4.707 1.856 40.844 1 82.19 537 ALA B O 1
ATOM 8484 N N . ARG B 1 538 ? 5.945 0.404 39.75 1 84.44 538 ARG B N 1
ATOM 8485 C CA . ARG B 1 538 ? 7.199 1.058 40.125 1 84.44 538 ARG B CA 1
ATOM 8486 C C . ARG B 1 538 ? 7.25 2.482 39.594 1 84.44 538 ARG B C 1
ATOM 8488 O O . ARG B 1 538 ? 7.887 3.354 40.188 1 84.44 538 ARG B O 1
ATOM 8495 N N . HIS B 1 539 ? 6.57 2.697 38.531 1 82.44 539 HIS B N 1
ATOM 8496 C CA . HIS B 1 539 ? 6.602 4.016 37.938 1 82.44 539 HIS B CA 1
ATOM 8497 C C . HIS B 1 539 ? 5.324 4.793 38.219 1 82.44 539 HIS B C 1
ATOM 8499 O O . HIS B 1 539 ? 5.047 5.809 37.562 1 82.44 539 HIS B O 1
ATOM 8505 N N . GLY B 1 540 ? 4.547 4.199 39.031 1 76.94 540 GLY B N 1
ATOM 8506 C CA . GLY B 1 540 ? 3.34 4.883 39.469 1 76.94 540 GLY B CA 1
ATOM 8507 C C . GLY B 1 540 ? 2.277 4.969 38.375 1 76.94 540 GLY B C 1
ATOM 8508 O O . GLY B 1 540 ? 1.521 5.938 38.344 1 76.94 540 GLY B O 1
ATOM 8509 N N . MET B 1 541 ? 2.373 4.117 37.469 1 77.62 541 MET B N 1
ATOM 8510 C CA . MET B 1 541 ? 1.414 4.148 36.375 1 77.62 541 MET B CA 1
ATOM 8511 C C . MET B 1 541 ? 0.406 3.01 36.5 1 77.62 541 MET B C 1
ATOM 8513 O O . MET B 1 541 ? 0.679 2.002 37.156 1 77.62 541 MET B O 1
ATOM 8517 N N . THR B 1 542 ? -0.836 3.316 36.094 1 77.12 542 THR B N 1
ATOM 8518 C CA . THR B 1 542 ? -1.859 2.279 36.031 1 77.12 542 THR B CA 1
ATOM 8519 C C . THR B 1 542 ? -2.285 2.033 34.594 1 77.12 542 THR B C 1
ATOM 8521 O O . THR B 1 542 ? -2.188 2.928 33.75 1 77.12 542 THR B O 1
ATOM 8524 N N . TRP B 1 543 ? -2.551 0.756 34.375 1 76.94 543 TRP B N 1
ATOM 8525 C CA . TRP B 1 543 ? -3.078 0.421 33.062 1 76.94 543 TRP B CA 1
ATOM 8526 C C . TRP B 1 543 ? -4.379 1.17 32.781 1 76.94 543 TRP B C 1
ATOM 8528 O O . TRP B 1 543 ? -5.203 1.345 33.688 1 76.94 543 TRP B O 1
ATOM 8538 N N . PRO B 1 544 ? -4.449 1.728 31.562 1 68.31 544 PRO B N 1
ATOM 8539 C CA . PRO B 1 544 ? -5.785 2.221 31.234 1 68.31 544 PRO B CA 1
ATOM 8540 C C . PRO B 1 544 ? -6.859 1.142 31.359 1 68.31 544 PRO B C 1
ATOM 8542 O O . PRO B 1 544 ? -6.551 -0.052 31.297 1 68.31 544 PRO B O 1
ATOM 8545 N N . PRO B 1 545 ? -8.109 1.614 31.797 1 63.62 545 PRO B N 1
ATOM 8546 C CA . PRO B 1 545 ? -9.172 0.608 31.844 1 63.62 545 PRO B CA 1
ATOM 8547 C C . PRO B 1 545 ? -9.289 -0.189 30.547 1 63.62 545 PRO B C 1
ATOM 8549 O O . PRO B 1 545 ? -9.016 0.339 29.469 1 63.62 545 PRO B O 1
ATOM 8552 N N . LEU B 1 546 ? -9.586 -1.487 30.734 1 61.38 546 LEU B N 1
ATOM 8553 C CA . LEU B 1 546 ? -9.773 -2.365 29.594 1 61.38 546 LEU B CA 1
ATOM 8554 C C . LEU B 1 546 ? -10.789 -1.771 28.609 1 61.38 546 LEU B C 1
ATOM 8556 O O . LEU B 1 546 ? -11.812 -1.23 29.031 1 61.38 546 LEU B O 1
ATOM 8560 N N . GLY B 1 547 ? -10.555 -1.752 27.359 1 57 547 GLY B N 1
ATOM 8561 C CA . GLY B 1 547 ? -11.477 -1.28 26.344 1 57 547 GLY B CA 1
ATOM 8562 C C . GLY B 1 547 ? -11.328 0.199 26.047 1 57 547 GLY B C 1
ATOM 8563 O O . GLY B 1 547 ? -11.898 0.702 25.078 1 57 547 GLY B O 1
ATOM 8564 N N . GLU B 1 548 ? -10.836 0.915 26.969 1 53.12 548 GLU B N 1
ATOM 8565 C CA . GLU B 1 548 ? -10.727 2.354 26.75 1 53.12 548 GLU B CA 1
ATOM 8566 C C . GLU B 1 548 ? -9.375 2.717 26.141 1 53.12 548 GLU B C 1
ATOM 8568 O O . GLU B 1 548 ? -8.945 3.871 26.219 1 53.12 548 GLU B O 1
ATOM 8573 N N . THR B 1 549 ? -8.742 1.722 25.766 1 46.91 549 THR B N 1
ATOM 8574 C CA . THR B 1 549 ? -7.418 2.012 25.234 1 46.91 549 THR B CA 1
ATOM 8575 C C . THR B 1 549 ? -7.523 2.717 23.891 1 46.91 549 THR B C 1
ATOM 8577 O O . THR B 1 549 ? -6.516 2.908 23.203 1 46.91 549 THR B O 1
ATOM 8580 N N . ASP B 1 550 ? -8.633 2.979 23.484 1 43.56 550 ASP B N 1
ATOM 8581 C CA . ASP B 1 550 ? -8.727 3.594 22.156 1 43.56 550 ASP B CA 1
ATOM 8582 C C . ASP B 1 550 ? -8.094 4.984 22.156 1 43.56 550 ASP B C 1
ATOM 8584 O O . ASP B 1 550 ? -8.586 5.895 22.828 1 43.56 550 ASP B O 1
ATOM 8588 N N . GLY B 1 551 ? -7.012 5.34 21.484 1 43.38 551 GLY B N 1
ATOM 8589 C CA . GLY B 1 551 ? -6.242 6.473 20.984 1 43.38 551 GLY B CA 1
ATOM 8590 C C . GLY B 1 551 ? -5.5 7.211 22.094 1 43.38 551 GLY B C 1
ATOM 8591 O O . GLY B 1 551 ? -4.359 7.633 21.906 1 43.38 551 GLY B O 1
ATOM 8592 N N . GLN B 1 552 ? -6.344 8.086 23.062 1 40.66 552 GLN B N 1
ATOM 8593 C CA . GLN B 1 552 ? -5.895 9.297 23.734 1 40.66 552 GLN B CA 1
ATOM 8594 C C . GLN B 1 552 ? -5.301 8.969 25.109 1 40.66 552 GLN B C 1
ATOM 8596 O O . GLN B 1 552 ? -4.723 9.844 25.766 1 40.66 552 GLN B O 1
ATOM 8601 N N . ALA B 1 553 ? -5.711 7.98 25.922 1 41.5 553 ALA B N 1
ATOM 8602 C CA . ALA B 1 553 ? -5.43 8.156 27.344 1 41.5 553 ALA B CA 1
ATOM 8603 C C . ALA B 1 553 ? -4.02 7.684 27.688 1 41.5 553 ALA B C 1
ATOM 8605 O O . ALA B 1 553 ? -3.699 6.504 27.547 1 41.5 553 ALA B O 1
ATOM 8606 N N . ALA B 1 554 ? -3.176 8.539 27.672 1 45.16 554 ALA B N 1
ATOM 8607 C CA . ALA B 1 554 ? -1.912 8.312 28.359 1 45.16 554 ALA B CA 1
ATOM 8608 C C . ALA B 1 554 ? -2.148 7.836 29.797 1 45.16 554 ALA B C 1
ATOM 8610 O O . ALA B 1 554 ? -3.154 8.188 30.406 1 45.16 554 ALA B O 1
ATOM 8611 N N . PRO B 1 555 ? -1.466 6.738 30.203 1 42.91 555 PRO B N 1
ATOM 8612 C CA . PRO B 1 555 ? -1.552 6.445 31.625 1 42.91 555 PRO B CA 1
ATOM 8613 C C . PRO B 1 555 ? -1.47 7.699 32.5 1 42.91 555 PRO B C 1
ATOM 8615 O O . PRO B 1 555 ? -0.749 8.641 32.156 1 42.91 555 PRO B O 1
ATOM 8618 N N . LYS B 1 556 ? -2.572 8.062 33.312 1 46.66 556 LYS B N 1
ATOM 8619 C CA . LYS B 1 556 ? -2.611 9.18 34.25 1 46.66 556 LYS B CA 1
ATOM 8620 C C . LYS B 1 556 ? -1.756 8.898 35.469 1 46.66 556 LYS B C 1
ATOM 8622 O O . LYS B 1 556 ? -1.678 7.754 35.938 1 46.66 556 LYS B O 1
ATOM 8627 N N . PRO B 1 557 ? -0.942 9.812 35.875 1 41.62 557 PRO B N 1
ATOM 8628 C CA . PRO B 1 557 ? -0.214 9.703 37.125 1 41.62 557 PRO B CA 1
ATOM 8629 C C . PRO B 1 557 ? -1.129 9.398 38.312 1 41.62 557 PRO B C 1
ATOM 8631 O O . PRO B 1 557 ? -2.289 9.82 38.344 1 41.62 557 PRO B O 1
ATOM 8634 N N . VAL B 1 558 ? -0.967 8.375 39.188 1 35.31 558 VAL B N 1
ATOM 8635 C CA . VAL B 1 558 ? -1.671 8.211 40.438 1 35.31 558 VAL B CA 1
ATOM 8636 C C . VAL B 1 558 ? -1.499 9.477 41.281 1 35.31 558 VAL B C 1
ATOM 8638 O O . VAL B 1 558 ? -0.382 9.969 41.438 1 35.31 558 VAL B O 1
ATOM 8641 N N . PRO B 1 559 ? -2.65 10.164 41.625 1 34.34 559 PRO B N 1
ATOM 8642 C CA . PRO B 1 559 ? -2.523 11.258 42.594 1 34.34 559 PRO B CA 1
ATOM 8643 C C . PRO B 1 559 ? -1.761 10.852 43.875 1 34.34 559 PRO B C 1
ATOM 8645 O O . PRO B 1 559 ? -1.948 9.75 44.375 1 34.34 559 PRO B O 1
ATOM 8648 N N . THR B 1 560 ? -0.617 11.406 44.125 1 31.12 560 THR B N 1
ATOM 8649 C CA . THR B 1 560 ? 0.023 11.312 45.438 1 31.12 560 THR B CA 1
ATOM 8650 C C . THR B 1 560 ? -0.893 11.859 46.531 1 31.12 560 THR B C 1
ATOM 8652 O O . THR B 1 560 ? -1.425 12.961 46.406 1 31.12 560 THR B O 1
ATOM 8655 N N . GLU B 1 561 ? -1.542 11.008 47.375 1 23.92 561 GLU B N 1
ATOM 8656 C CA . GLU B 1 561 ? -2.008 11.445 48.688 1 23.92 561 GLU B CA 1
ATOM 8657 C C . GLU B 1 561 ? -0.937 12.266 49.406 1 23.92 561 GLU B C 1
ATOM 8659 O O . GLU B 1 561 ? 0.183 11.789 49.625 1 23.92 561 GLU B O 1
ATOM 8664 N N . LYS B 1 562 ? -0.963 13.531 49.562 1 22.53 562 LYS B N 1
ATOM 8665 C CA . LYS B 1 562 ? -0.319 14.188 50.719 1 22.53 562 LYS B CA 1
ATOM 8666 C C . LYS B 1 562 ? -0.721 13.539 52.031 1 22.53 562 LYS B C 1
ATOM 8668 O O . LYS B 1 562 ? -1.849 13.062 52.156 1 22.53 562 LYS B O 1
ATOM 8673 N N . ASP B 1 563 ? 0.166 13.797 53.094 1 20.22 563 ASP B N 1
ATOM 8674 C CA . ASP B 1 563 ? -0.131 14.273 54.438 1 20.22 563 ASP B CA 1
ATOM 8675 C C . ASP B 1 563 ? -1.145 15.414 54.406 1 20.22 563 ASP B C 1
ATOM 8677 O O . ASP B 1 563 ? -1.015 16.344 53.625 1 20.22 563 ASP B O 1
#

Foldseek 3Di:
DDDPDDPPPLPAFEEEEEACELQRLLLLQLLCVQCPRSYAYEYEHQDQKYFQQLCLLVCLLQLAPLVLRIGGSCVSRPRHHYANWAWDAADVVQQWTWTHHDPDPDIDIDHGQFYEYEHAWDFDPVVAAACVFQAQERGDSLSSLVNLLLLLVLLVCLLPDPDPLSNLQSQEAEEEAQAQRRLQNLQSNLQSVVLCCVVRVSDDPVSHAAEYEELAQWHHVVDDPVLRVQLQVVCVVSRYHYHYNKAFRHDFCQWTAIPVGDIHGYNHYYYHDGTAHDPRLVVRPFDDDPRAFEDEQLQHGPPDPRYGYAANRHWHAQDDDDDDPVRTDDRDSVRSSQSSNLNSVQVSQVVVVHHRDGDHDDDQWDWHDNHPQWIWIAGNNDIDTTNVSSVVVVVVSLVVRPDPVSSVSSVVSNVCVVPDRRDSDNDDRDDDPQKGKGKDAAFAWPDAFFAFLFWKKAWQAAKKKKWAQDPPPRDIDIDIDGHGDIDSCCQLQVDGTHRIIMGGNHTTMMMIHGNVRLLVCVLVDVVSCVVCVVVCVVVQFDRDPRPPPPDDDRTDRDPPDDD/DQDPDDRPPLPAFEEEEEACELQRLLLLQLLCVQCPRSYAYEYEHQDQKYFQQLCLLVCLLQLAPLVLRIGGSCVSRPRHHYANWAWDAADVVQQWTWTGDDPDPDIDIDHGQFYEYEHAWDFDPVVAAACVFQAQERGDSLSSLVNLLLLLVLLVCLLPDPDPLSNLQSQEAEEEAQAQRRLQNLQSNLQSVVLCCVVRVSDDPVSHAAEYEELAQWHHVVDDPVLRVQLQVVCVVSRYHYHYNKAFRYDFCQWTAIPVGDIHGYNHYYYHDGTAHDPRLVVRPFDDDPRAFEDEQLQHGPPDPRYGYAANRHWHAQDDDDDDPVRTDDRDSVRSSQSSNLNSVQVSQVVVVHHRDGDHDDDQWDWHDNHPQWIWIDGNNDIDTTNVSSVVVVVVSLVVRPDPVSSVSSVVSNVCVVPDRRDSDNDDRDDDPQKGKGKDAAFAWPDAFFDFLFWKKAWQAAKKKKWAQDPVPRDIDIDIAGHGGIDSCCQLQVDGTHRIIMGGNHTTMMMIHGNVRLLVCVLVDVVSCVVCVVVCVVVQFDRDPRPPPPDDDRGDHPPDDDD

Secondary structure (DSSP, 8-state):
---SSS------EEEEEE--SHHHHHHHHHHHHHHGGGEEEEEEESSSEEE-GGGHHHHHHTSS-GGGGEEEHHHHSTTSEEEEEEEEEEETTTTEEEEEESS---EEEEE-SEEEE---EEE--TTSTTHHHH-EE-SSHHHHHHHHHHHHHHHHHHHH---HHHHHHHTEEEEE--SHHHHHHHHHHHHHHHHHGGG-TT--GGG-EEEEE-SSSSS-TTS-HHHHHHHHHHHHHTTEEEE-S--EEEE-SSEEEETTS-EEE-SEEEE---EEE-HHHHHT---EETTEEEB-TTSBBTT-SSEEE-GGGEE-BSSSS--SGGGB--SSHHHHHHHHHHHHHHHHHHHTT-----------EEEEEEETTEEEEEETTEEEEEHHHHHHHHHHHHHHSSSHHHHHHHHHHHHHHHHSPPP------S---SEEEEEE-TT-EEE-TTSB---EEEEEES-EEEEEE-TTT-PEEEEEE-TT-EE-GGGGGT--B-SSEEEESSSEEEEEE-HHHHHHHHHH-HHHHHHHHHHHHHTTB-PPPTT--SSS---PBP-----/---SSS------EEEEEE--SHHHHHHHHHHHHHHGGGEEEEEEESSSEEE-GGGHHHHHHTSS-GGGGEEEHHHHSTTSEEEEEEEEEEETTTTEEEEEESS---EEEEE-SEEEE---EEE--TTSTTHHHH-EE-SSHHHHHHHHHHHHHHHHHHHH---HHHHHHHTEEEEE--SHHHHHHHHHHHHHHHHHGGG-TT--GGG-EEEEE-SSSSS-TTS-HHHHHHHHHHHHHTTEEEE-S--EEEE-SSEEEETTS-EEE-SEEEE---EEE-HHHHHT---EETTEEEB-TTSBBTT-SSEEE-GGGEE-BSSSS--SGGGB--SSHHHHHHHHHHHHHHHHHHHTT-----------EEEEEEETTEEEEEETTEEEEEHHHHHHHHHHHHHHSSSHHHHHHHHHHHHHHHHSPPP------S---SEEEEEE-TT-EEE-TTSB---EEEEEES-EEEEEE-TTT-PEEEEEE-TT-EE-GGGGGT--B-SSEEEESSSEEEEEE-HHHHHHHHHH-HHHHHHHHHHHHHTT--PPPTT--SSS---PPP-----

=== Feature glossary ===
The record interleaves many kinds of information about one protein. Here is each kind framed as the question it answers.

Q: What does the local fold look like, residue by residue?
A: A 3Di character summarizes, for each residue, the relative orientation of the Cα frame of its nearest spatial neighbor. Because it encodes fold topology rather than chemistry, 3Di alignments detect remote structural similarity that sequence alignment misses.

Q: Which residues are in helices, strands, or loops?
A: Secondary structure is the local, repeating backbone conformation. DSSP classifies it into eight states by reading the hydrogen-bond network: three helix types (H, G, I), two β types (E, B), two non-regular types (T, S), and unstructured coil (-).

Q: How big and how compact is the whole molecule?
A: Three whole-structure scalars: the radius of gyration (RMS distance of Cα from centroid, in Å), the count of Cα–Cα contacts (pairs closer than 8 Å and separated by more than four residues in sequence — i.e. tertiary, not local, contacts), and the bounding-box dimensions. Together they distinguish compact globular folds from extended fibres or disordered chains.

Q: How confident is the AlphaFold model at each residue?
A: For AlphaFold models, the B-factor field carries pLDDT — the model's own estimate of local accuracy on a 0–100 scale. Regions with pLDDT<50 should be treated as essentially unmodeled; they often correspond to intrinsically disordered segments.

Q: What family and function is it annotated with?
A: Functional annotations link the protein to curated databases. InterPro entries identify conserved domains and families by matching the sequence against member-database signatures (Pfam, PROSITE, CDD, …). Gene Ontology (GO) terms describe molecular function, biological process, and cellular component in a controlled vocabulary. CATH places the structure in a hierarchical fold classification (Class/Architecture/Topology/Homologous-superfamily). The organism is the source species.

Q: What known structures does this most resemble?
A: Nearest PDB neighbors are the top structural matches found by Foldseek when searching this structure against the entire Protein Data Bank. Each hit reports a TM-score (0 to 1; >0.5 almost always implies the same fold) and an E-value. These are *structural* homologs — they may share no detectable sequence similarity.

Q: Which residues are buried vs exposed?
A: Solvent-accessible surface area (SASA) is the area in Å² traced out by the centre of a 1.4 Å probe sphere (a water molecule) rolled over the protein's van der Waals surface (Shrake–Rupley / Lee–Richards construction). Buried residues have near-zero SASA; fully exposed residues can exceed 200 Å². The total SASA scales roughly with the number of surface residues.

Q: What are the backbone torsion angles?
A: φ (phi) and ψ (psi) are the two rotatable backbone dihedrals per residue: φ is the C(i-1)–N–Cα–C torsion, ψ is the N–Cα–C–N(i+1) torsion, both in degrees on (−180°, 180°]. α-helical residues cluster near (−60°, −45°); β-strand residues near (−120°, +130°). A Ramachandran plot is simply a scatter of (φ, ψ) for every residue.

Q: Are the domains correctly placed relative to each other?
A: Predicted aligned error is AlphaFold's pairwise confidence. Unlike pLDDT (per-residue), PAE is per-residue-pair and captures whether two parts of the structure are correctly placed relative to each other. Units are ångströms of expected positional error.

Q: What if only a Cα trace is available?
A: P-SEA three-state annotation labels each residue as helix, strand, or coil based purely on the geometry of the Cα trace. It serves as a fallback when the full backbone (and thus DSSP) is unavailable.

Q: What is the amino-acid chain?
A: This is the polypeptide sequence — one letter per residue, N-terminus first. Length ranges from a few dozen residues for small domains to over a thousand for large multi-domain proteins.

Q: What do the rendered images show?
A: The six renders are orthographic views along the three Cartesian axes in both directions. Representation (cartoon, sticks, or surface) and color scheme (sequence-rainbow or by-chain) vary across proteins so the training set covers all the common visualization conventions.

Q: What do the diagnostic plots show?
A: Plot images: a contact map (which residues are close in 3D, as an N×N binary image), a Ramachandran scatter (backbone torsion angles, revealing secondary-structure composition at a glance), and — for AlphaFold structures — a PAE heatmap (pairwise prediction confidence).

Q: How mobile is each atom in the crystal?
A: B-factor (Debye–Waller factor) reflects atomic displacement in the crystal lattice. It is an experimental observable (units Å²), not a prediction; low values mean the atom is pinned down, high values mean it moves or is heterogeneous across the crystal.

Q: Where is each backbone atom in 3D?
A: The mmCIF table is the protein's shape written out atom by atom. For each backbone N, Cα, C, and carbonyl O, it records an (x, y, z) coordinate triple in Å plus the residue type, chain letter, and residue number.